Protein AF-A0AAE1T135-F1 (afdb_monomer_lite)

Foldseek 3Di:
DDPDPAPPQQEEADADPLFLDLLLLLLLLLQFQHYEGEYHEAELCNQVVVVVPNCNRQAHDPSSPQYEYEYKAQDQVSLLVSLLSNQVNPHQEYEYACAQLACVCVPPRVMHVNCLVPLQSLLSSQQSSVVNHDHYYEYEHECEEAPGRDLQSSVVSVCSNVVSHVHQEYEYEQFYAYNPDDHSVCSQPPGDGQVLSVLLCCVQPVSGAYEYEHPDQAVQLSVLCVVSPHNHYYDYPNCQQAVNRHSQCCCPSVPNDPRDLDDLLNSLVVLLVVLLVVCVVPPPPVHSCSSCVSVLRHQPPHPCSVVLVVVVVVQSVDPPDRSVCSSVVDDPPDDFDDDDDDFWDDDDDDDPPADTALAEADADPLQLDQLLLLLLLLQFQRHEREAHADELVNLVVLPDDDDDDDDDDDDDDDDDAIAGDDDDDDDDDDDDDDDDDDDDDDDDDDDDDPDDDDDDPVVVVVVVVVVVVPDDDDPLRSCRRQDHDPSSPQYEYHYEYLDLVSLLVSLLSNQVSPHQEYEYALAAPDCVAPVVPRGGQNCLVPLVSVRSSQSSSVVRHPHHYYYYYHPDDHPDNPSNPPNPPPDDPCPVVVVVVVVVVVVVVSPDDLVCCLVVLVVVLVVVVVPPVPSVVVSQLVNQLSVQDDDDRCQQAVNSNSQCCCCSRVVDPRDQDFQLNSLVVLLVVQVVACCVVHNDDWLCSNCSSVLNHQRPHPQSVVLVVLLVVCVVPDGGNVVNCVRRVVSHDVCRRNDGRDDPPPGDVSPCPCSVVVNDDRHDDDVVVVVVD

Sequence (781 aa):
MGAERYPPPWFSVAPMMEWTDNHYRTLARLISKKAWLYTEMLAAETIVYQTGNLDRFLAYGPEQHPIVLQIGGNNLENLAKATQLATPYGYDEINFNCGCPSPRVAGHGCFGVRLMLDPKFVAEAMCVIAANTNVPVSVKCRIGLDDHDSYNELCDFIYKVSSQSPTRHFIIHSRKALLNGISPADNRKIPPLKYEYYYALLRDFPDLQFTINGGINSIEEFHAARMEGAHGVMLGRAAYSNPWQILGLVDSAVYGAPLRSITRRQVLEQYQVYGDSVVRMYGSKPNIRDVVKPLLGLFHGEPRNVVWKRKVDAALLKKGMILIKLVYGSSNKTRTSCAYHQYFSTSQMGAERYPSPWFSVAPMMEWTDNHYRTLARLISKKAWLYTEMVAAETIVYQTGNLICCSDISEPESPLVIFFTTKRQTHIFRSNITGASASAGGSKGGLKIDVNKTNASSSSRLRSDFAGIAATGSSKREKDRFLAFGPEQHPIVLQIGGNKLENLAKATQMATPYGYDEINFNCGCPSPKVAGHGCFGVHLMLDPKFVAEAMSIIAANTNVPVSVKCRIGVDDHDSYNELCLSYSPAMPMWIFLRRMWSYILQVENYKFELAVKCKIVARELERKCPLASLLVGVANKAVRHVKTFHAFDSPWQILGLVDSAVNGAPLHSITRRQVLEQYQVYDDSVLGMYGPRPNVREVVKPLLGLFHAEPRNVMWKHKVDAAFRHCTTVESLFEETVVEIPDSVLDSPITEVPSGSTDMFIKVKSLLPPPFTVNKEELLYA

Radius of gyration: 33.0 Å; chains: 1; bounding box: 96×60×90 Å

Organism: NCBI:txid243964

Structure (mmCIF, N/CA/C/O backbone):
data_AF-A0AAE1T135-F1
#
_entry.id   AF-A0AAE1T135-F1
#
loop_
_atom_site.group_PDB
_atom_site.id
_atom_site.type_symbol
_atom_site.label_atom_id
_atom_site.label_alt_id
_atom_site.label_comp_id
_atom_site.label_asym_id
_atom_site.label_entity_id
_atom_site.label_seq_id
_atom_site.pdbx_PDB_ins_code
_atom_site.Cartn_x
_atom_site.Cartn_y
_atom_site.Cartn_z
_atom_site.occupancy
_atom_site.B_iso_or_equiv
_atom_site.auth_seq_id
_atom_site.auth_comp_id
_atom_site.auth_asym_id
_atom_site.auth_atom_id
_atom_site.pdbx_PDB_model_num
ATOM 1 N N . MET A 1 1 ? -25.273 24.934 9.578 1.00 33.81 1 MET A N 1
ATOM 2 C CA . MET A 1 1 ? -24.365 24.423 8.526 1.00 33.81 1 MET A CA 1
ATOM 3 C C . MET A 1 1 ? -23.070 23.989 9.186 1.00 33.81 1 MET A C 1
ATOM 5 O O . MET A 1 1 ? -22.568 24.737 10.011 1.00 33.81 1 MET A O 1
ATOM 9 N N . GLY A 1 2 ? -22.531 22.835 8.809 1.00 29.41 2 GLY A N 1
ATOM 10 C CA . GLY A 1 2 ? -21.155 22.437 9.101 1.00 29.41 2 GLY A CA 1
ATOM 11 C C . GLY A 1 2 ? -20.695 21.587 7.928 1.00 29.41 2 GLY A C 1
ATOM 12 O O . GLY A 1 2 ? -21.149 20.458 7.797 1.00 29.41 2 GLY A O 1
ATOM 13 N N . ALA A 1 3 ? -19.922 22.168 7.010 1.00 34.56 3 ALA A N 1
ATOM 14 C CA . ALA A 1 3 ? -19.434 21.436 5.843 1.00 34.56 3 ALA A CA 1
ATOM 15 C C . ALA A 1 3 ? -18.435 20.356 6.284 1.00 34.56 3 ALA A C 1
ATOM 17 O O . ALA A 1 3 ? -17.721 20.554 7.269 1.00 34.56 3 ALA A O 1
ATOM 18 N N . GLU A 1 4 ? -18.377 19.235 5.559 1.00 52.69 4 GLU A N 1
ATOM 19 C CA . GLU A 1 4 ? -17.447 18.141 5.852 1.00 52.69 4 GLU A CA 1
ATOM 20 C C . GLU A 1 4 ? -16.007 18.675 5.932 1.00 52.69 4 GLU A C 1
ATOM 22 O O . GLU A 1 4 ? -15.436 19.130 4.940 1.00 52.69 4 GLU A O 1
ATOM 27 N N . ARG A 1 5 ? -15.417 18.647 7.135 1.00 72.62 5 ARG A N 1
ATOM 28 C CA . ARG A 1 5 ? -14.086 19.222 7.401 1.00 72.62 5 ARG A CA 1
ATOM 29 C C . ARG A 1 5 ? -12.975 18.508 6.621 1.00 72.62 5 ARG A C 1
ATOM 31 O O . ARG A 1 5 ? -11.928 19.100 6.363 1.00 72.62 5 ARG A O 1
ATOM 38 N N . TYR A 1 6 ? -13.219 17.258 6.230 1.00 83.25 6 TYR A N 1
ATOM 39 C CA . TYR A 1 6 ? -12.314 16.404 5.469 1.00 83.25 6 TYR A CA 1
ATOM 40 C C . TYR A 1 6 ? -13.099 15.609 4.414 1.00 83.25 6 TYR A C 1
ATOM 42 O O . TYR A 1 6 ? -14.303 15.426 4.576 1.00 83.25 6 TYR A O 1
ATOM 50 N N . PRO A 1 7 ? -12.444 15.093 3.357 1.00 84.50 7 PRO A N 1
ATOM 51 C CA . PRO A 1 7 ? -13.093 14.197 2.401 1.00 84.50 7 PRO A CA 1
ATOM 52 C C . PRO A 1 7 ? -13.625 12.927 3.089 1.00 84.50 7 PRO A C 1
ATOM 54 O O . PRO A 1 7 ? -12.970 12.457 4.022 1.00 84.50 7 PRO A O 1
ATOM 57 N N . PRO A 1 8 ? -14.711 12.301 2.597 1.00 89.38 8 PRO A N 1
ATOM 58 C CA . PRO A 1 8 ? -15.226 11.042 3.144 1.00 89.38 8 PRO A CA 1
ATOM 59 C C . PRO A 1 8 ? -14.162 9.927 3.259 1.00 89.38 8 PRO A C 1
ATOM 61 O O . PRO A 1 8 ? -13.230 9.890 2.448 1.00 89.38 8 PRO A O 1
ATOM 64 N N . PRO A 1 9 ? -14.290 8.964 4.193 1.00 93.19 9 PRO A N 1
ATOM 65 C CA . PRO A 1 9 ? -13.287 7.920 4.462 1.00 93.19 9 PRO A CA 1
ATOM 66 C C . PRO A 1 9 ? -13.217 6.795 3.402 1.00 93.19 9 PRO A C 1
ATOM 68 O O . PRO A 1 9 ? -12.980 5.628 3.717 1.00 93.19 9 PRO A O 1
ATOM 71 N N . TRP A 1 10 ? -13.387 7.131 2.115 1.00 96.44 10 TRP A N 1
ATOM 72 C CA . TRP A 1 10 ? -13.300 6.188 0.995 1.00 96.44 10 TRP A CA 1
ATOM 73 C C . TRP A 1 10 ? -11.963 5.441 0.951 1.00 96.44 10 TRP A C 1
ATOM 75 O O . TRP A 1 10 ? -11.975 4.245 0.675 1.00 96.44 10 TRP A O 1
ATOM 85 N N . PHE A 1 11 ? -10.835 6.109 1.232 1.00 98.31 11 PHE A N 1
ATOM 86 C CA . PHE A 1 11 ? -9.511 5.486 1.354 1.00 98.31 11 PHE A CA 1
ATOM 87 C C . PHE A 1 11 ? -8.909 5.724 2.740 1.00 98.31 11 PHE A C 1
ATOM 89 O O . PHE A 1 11 ? -8.702 6.868 3.155 1.00 98.31 11 PHE A O 1
ATOM 96 N N . SER A 1 12 ? -8.511 4.638 3.402 1.00 98.56 12 SER A N 1
ATOM 97 C CA . SER A 1 12 ? -7.770 4.677 4.668 1.00 98.56 12 SER A CA 1
ATOM 98 C C . SER A 1 12 ? -6.514 3.802 4.651 1.00 98.56 12 SER A C 1
ATOM 100 O O . SER A 1 12 ? -6.456 2.759 3.993 1.00 98.56 12 SER A O 1
ATOM 102 N N . VAL A 1 13 ? -5.493 4.212 5.409 1.00 98.62 13 VAL A N 1
ATOM 103 C CA . VAL A 1 13 ? -4.328 3.371 5.714 1.00 98.62 13 VAL A CA 1
ATOM 104 C C . VAL A 1 13 ? -4.586 2.596 7.002 1.00 98.62 13 VAL A C 1
ATOM 106 O O . VAL A 1 13 ? -4.937 3.188 8.019 1.00 98.62 13 VAL A O 1
ATOM 109 N N . ALA A 1 14 ? -4.406 1.275 6.964 1.00 98.38 14 ALA A N 1
ATOM 110 C CA . ALA A 1 14 ? -4.741 0.403 8.087 1.00 98.38 14 ALA A CA 1
ATOM 111 C C . ALA A 1 14 ? -3.848 0.626 9.321 1.00 98.38 14 ALA A C 1
ATOM 113 O O . ALA A 1 14 ? -2.634 0.745 9.147 1.00 98.38 14 ALA A O 1
ATOM 114 N N . PRO A 1 15 ? -4.393 0.544 10.552 1.00 97.88 15 PRO A N 1
ATOM 115 C CA . PRO A 1 15 ? -3.585 0.540 11.768 1.00 97.88 15 PRO A CA 1
ATOM 116 C C . PRO A 1 15 ? -2.678 -0.696 11.800 1.00 97.88 15 PRO A C 1
ATOM 118 O O . PRO A 1 15 ? -3.132 -1.834 11.626 1.00 97.88 15 PRO A O 1
ATOM 121 N N . MET A 1 16 ? -1.376 -0.482 11.989 1.00 95.25 16 MET A N 1
ATOM 122 C CA . MET A 1 16 ? -0.348 -1.521 11.930 1.00 95.25 16 MET A CA 1
ATOM 123 C C . MET A 1 16 ? 0.747 -1.251 12.970 1.00 95.25 16 MET A C 1
ATOM 125 O O . MET A 1 16 ? 1.620 -0.420 12.739 1.00 95.25 16 MET A O 1
ATOM 129 N N . MET A 1 17 ? 0.728 -2.006 14.076 1.00 89.94 17 MET A N 1
ATOM 130 C CA . MET A 1 17 ? 1.759 -1.980 15.131 1.00 89.94 17 MET A CA 1
ATOM 131 C C . MET A 1 17 ? 3.180 -2.031 14.567 1.00 89.94 17 MET A C 1
ATOM 133 O O . MET A 1 17 ? 3.483 -2.927 13.777 1.00 89.94 17 MET A O 1
ATOM 137 N N . GLU A 1 18 ? 4.031 -1.118 15.021 1.00 88.12 18 GLU A N 1
ATOM 138 C CA . GLU A 1 18 ? 5.395 -0.838 14.565 1.00 88.12 18 GLU A CA 1
ATOM 139 C C . GLU A 1 18 ? 5.514 -0.306 13.119 1.00 88.12 18 GLU A C 1
ATOM 141 O O . GLU A 1 18 ? 6.626 -0.252 12.589 1.00 88.12 18 GLU A O 1
ATOM 146 N N . TRP A 1 19 ? 4.419 0.077 12.450 1.00 93.62 19 TRP A N 1
ATOM 147 C CA . TRP A 1 19 ? 4.452 0.565 11.059 1.00 93.62 19 TRP A CA 1
ATOM 148 C C . TRP A 1 19 ? 3.662 1.861 10.823 1.00 93.62 19 TRP A C 1
ATOM 150 O O . TRP A 1 19 ? 4.148 2.706 10.080 1.00 93.62 19 TRP A O 1
ATOM 160 N N . THR A 1 20 ? 2.487 2.066 11.431 1.00 96.25 20 THR A N 1
ATOM 161 C CA . THR A 1 20 ? 1.736 3.344 11.350 1.00 96.25 20 THR A CA 1
ATOM 162 C C . THR A 1 20 ? 2.069 4.313 12.488 1.00 96.25 20 THR A C 1
ATOM 164 O O . THR A 1 20 ? 1.201 5.020 13.015 1.00 96.25 20 THR A O 1
ATOM 167 N N . ASP A 1 21 ? 3.353 4.360 12.844 1.00 94.62 21 ASP A N 1
ATOM 168 C CA . ASP A 1 21 ? 3.913 5.301 13.813 1.00 94.62 21 ASP A CA 1
ATOM 169 C C . ASP A 1 21 ? 3.759 6.769 13.354 1.00 94.62 21 ASP A C 1
ATOM 171 O O . ASP A 1 21 ? 3.356 7.072 12.224 1.00 94.62 21 ASP A O 1
ATOM 175 N N . ASN A 1 22 ? 4.066 7.710 14.251 1.00 94.75 22 ASN A N 1
ATOM 176 C CA . ASN A 1 22 ? 3.986 9.148 13.967 1.00 94.75 22 ASN A CA 1
ATOM 177 C C . ASN A 1 22 ? 4.822 9.545 12.729 1.00 94.75 22 ASN A C 1
ATOM 179 O O . ASN A 1 22 ? 4.422 10.404 11.944 1.00 94.75 22 ASN A O 1
ATOM 183 N N . HIS A 1 23 ? 5.956 8.875 12.517 1.00 94.81 23 HIS A N 1
ATOM 184 C CA . HIS A 1 23 ? 6.898 9.172 11.445 1.00 94.81 23 HIS A CA 1
ATOM 185 C C . HIS A 1 23 ? 6.340 8.742 10.079 1.00 94.81 23 HIS A C 1
ATOM 187 O O . HIS A 1 23 ? 6.318 9.532 9.131 1.00 94.81 23 HIS A O 1
ATOM 193 N N . TYR A 1 24 ? 5.788 7.531 9.975 1.00 97.44 24 TYR A N 1
ATOM 194 C CA . TYR A 1 24 ? 5.113 7.064 8.769 1.00 97.44 24 TYR A CA 1
ATOM 195 C C . TYR A 1 24 ? 3.875 7.899 8.445 1.00 97.44 24 TYR A C 1
ATOM 197 O O . TYR A 1 24 ? 3.653 8.203 7.273 1.00 97.44 24 TYR A O 1
ATOM 205 N N . ARG A 1 25 ? 3.084 8.313 9.443 1.00 98.12 25 ARG A N 1
ATOM 206 C CA . ARG A 1 25 ? 1.906 9.158 9.191 1.00 98.12 25 ARG A CA 1
ATOM 207 C C . ARG A 1 25 ? 2.296 10.530 8.634 1.00 98.12 25 ARG A C 1
ATOM 209 O O . ARG A 1 25 ? 1.701 10.945 7.638 1.00 98.12 25 ARG A O 1
ATOM 216 N N . THR A 1 26 ? 3.347 11.178 9.148 1.00 97.38 26 THR A N 1
ATOM 217 C CA . THR A 1 26 ? 3.892 12.391 8.509 1.00 97.38 26 THR A CA 1
ATOM 218 C C . THR A 1 26 ? 4.379 12.098 7.079 1.00 97.38 26 THR A C 1
ATOM 220 O O . THR A 1 26 ? 3.987 12.824 6.167 1.00 97.38 26 THR A O 1
ATOM 223 N N . LEU A 1 27 ? 5.121 11.010 6.812 1.00 97.19 27 LEU A N 1
ATOM 224 C CA . LEU A 1 27 ? 5.526 10.648 5.435 1.00 97.19 27 LEU A CA 1
ATOM 225 C C . LEU A 1 27 ? 4.321 10.473 4.493 1.00 97.19 27 LEU A C 1
ATOM 227 O O . LEU A 1 27 ? 4.297 11.031 3.393 1.00 97.19 27 LEU A O 1
ATOM 231 N N . ALA A 1 28 ? 3.310 9.722 4.929 1.00 97.69 28 ALA A N 1
ATOM 232 C CA . ALA A 1 28 ? 2.082 9.473 4.183 1.00 97.69 28 ALA A CA 1
ATOM 233 C C . ALA A 1 28 ? 1.333 10.777 3.860 1.00 97.69 28 ALA A C 1
ATOM 235 O O . ALA A 1 28 ? 0.804 10.934 2.754 1.00 97.69 28 ALA A O 1
ATOM 236 N N . ARG A 1 29 ? 1.352 11.734 4.795 1.00 97.06 29 ARG A N 1
ATOM 237 C CA . ARG A 1 29 ? 0.727 13.055 4.674 1.00 97.06 29 ARG A CA 1
ATOM 238 C C . ARG A 1 29 ? 1.536 14.068 3.854 1.00 97.06 29 ARG A C 1
ATOM 240 O O . ARG A 1 29 ? 0.967 15.040 3.348 1.00 97.06 29 ARG A O 1
ATOM 247 N N . LEU A 1 30 ? 2.843 13.877 3.672 1.00 95.69 30 LEU A N 1
ATOM 248 C CA . LEU A 1 30 ? 3.612 14.630 2.669 1.00 95.69 30 LEU A CA 1
ATOM 249 C C . LEU A 1 30 ? 3.192 14.218 1.249 1.00 95.69 30 LEU A C 1
ATOM 251 O O . LEU A 1 30 ? 3.002 15.081 0.386 1.00 95.69 30 LEU A O 1
ATOM 255 N N . ILE A 1 31 ? 2.984 12.913 1.037 1.00 94.38 31 ILE A N 1
ATOM 256 C CA . ILE A 1 31 ? 2.606 12.324 -0.255 1.00 94.38 31 ILE A CA 1
ATOM 257 C C . ILE A 1 31 ? 1.134 12.621 -0.601 1.00 94.38 31 ILE A C 1
ATOM 259 O O . ILE A 1 31 ? 0.879 13.210 -1.650 1.00 94.38 31 ILE A O 1
ATOM 263 N N . SER A 1 32 ? 0.177 12.297 0.279 1.00 94.69 32 SER A N 1
ATOM 264 C CA . SER A 1 32 ? -1.267 12.512 0.048 1.00 94.69 32 SER A CA 1
ATOM 265 C C . SER A 1 32 ? -1.909 13.411 1.109 1.00 94.69 32 SER A C 1
ATOM 267 O O . SER A 1 32 ? -1.643 13.275 2.307 1.00 94.69 32 SER A O 1
ATOM 269 N N . LYS A 1 33 ? -2.790 14.317 0.692 1.00 93.50 33 LYS A N 1
ATOM 270 C CA . LYS A 1 33 ? -3.541 15.216 1.581 1.00 93.50 33 LYS A CA 1
ATOM 271 C C . LYS A 1 33 ? -4.947 14.724 1.920 1.00 93.50 33 LYS A C 1
ATOM 273 O O . LYS A 1 33 ? -5.537 15.271 2.842 1.00 93.50 33 LYS A O 1
ATOM 278 N N . LYS A 1 34 ? -5.467 13.700 1.235 1.00 94.88 34 LYS A N 1
ATOM 279 C CA . LYS A 1 34 ? -6.844 13.211 1.423 1.00 94.88 34 LYS A CA 1
ATOM 280 C C . LYS A 1 34 ? -6.977 11.814 2.043 1.00 94.88 34 LYS A C 1
ATOM 282 O O . LYS A 1 34 ? -8.057 11.489 2.517 1.00 94.88 34 LYS A O 1
ATOM 287 N N . ALA A 1 35 ? -5.922 10.992 2.076 1.00 96.75 35 ALA A N 1
ATOM 288 C CA . ALA A 1 35 ? -5.993 9.680 2.731 1.00 96.75 35 ALA A CA 1
ATOM 289 C C . ALA A 1 35 ? -6.245 9.812 4.243 1.00 96.75 35 ALA A C 1
ATOM 291 O O . ALA A 1 35 ? -5.567 10.606 4.906 1.00 96.75 35 ALA A O 1
ATOM 292 N N . TRP A 1 36 ? -7.142 8.987 4.787 1.00 98.38 36 TRP A N 1
ATOM 293 C CA . TRP A 1 36 ? -7.347 8.843 6.230 1.00 98.38 36 TRP A CA 1
ATOM 294 C C . TRP A 1 36 ? -6.244 7.972 6.839 1.00 98.38 36 TRP A C 1
ATOM 296 O O . TRP A 1 36 ? -5.920 6.904 6.309 1.00 98.38 36 TRP A O 1
ATOM 306 N N . LEU A 1 37 ? -5.636 8.428 7.935 1.00 98.56 37 LEU A N 1
ATOM 307 C CA . LEU A 1 37 ? -4.488 7.765 8.559 1.00 98.56 37 LEU A CA 1
ATOM 308 C C . LEU A 1 37 ? -4.866 7.232 9.941 1.00 98.56 37 LEU A C 1
ATOM 310 O O . LEU A 1 37 ? -5.194 8.010 10.825 1.00 98.56 37 LEU A O 1
ATOM 314 N N . TYR A 1 38 ? -4.777 5.920 10.151 1.00 98.62 38 TYR A N 1
ATOM 315 C CA . TYR A 1 38 ? -4.943 5.338 11.484 1.00 98.62 38 TYR A CA 1
ATOM 316 C C . TYR A 1 38 ? -3.600 5.310 12.229 1.00 98.62 38 TYR A C 1
ATOM 318 O O . TYR A 1 38 ? -2.542 5.122 11.616 1.00 98.62 38 TYR A O 1
ATOM 326 N N . THR A 1 39 ? -3.631 5.473 13.552 1.00 98.44 39 THR A N 1
ATOM 327 C CA . THR A 1 39 ? -2.468 5.274 14.433 1.00 98.44 39 THR A CA 1
ATOM 328 C C . THR A 1 39 ? -2.012 3.808 14.466 1.00 98.44 39 THR A C 1
ATOM 330 O O . THR A 1 39 ? -2.534 2.930 13.776 1.00 98.44 39 THR A O 1
ATOM 333 N N . GLU A 1 40 ? -1.012 3.503 15.286 1.00 95.69 40 GLU A N 1
ATOM 334 C CA . GLU A 1 40 ? -0.881 2.163 15.864 1.00 95.69 40 GLU A CA 1
ATOM 335 C C . GLU A 1 40 ? -2.016 1.907 16.876 1.00 95.69 40 GLU A C 1
ATOM 337 O O . GLU A 1 40 ? -2.661 2.846 17.340 1.00 95.69 40 GLU A O 1
ATOM 342 N N . MET A 1 41 ? -2.261 0.646 17.235 1.00 95.00 41 MET A N 1
ATOM 343 C CA . MET A 1 41 ? -3.226 0.294 18.281 1.00 95.00 41 MET A CA 1
ATOM 344 C C . MET A 1 41 ? -2.618 0.572 19.662 1.00 95.00 41 MET A C 1
ATOM 346 O O . MET A 1 41 ? -1.719 -0.151 20.098 1.00 95.00 41 MET A O 1
ATOM 350 N N . LEU A 1 42 ? -3.122 1.579 20.372 1.00 94.94 42 LEU A N 1
ATOM 351 C CA . LEU A 1 42 ? -2.736 1.832 21.761 1.00 94.94 42 LEU A CA 1
ATOM 352 C C . LEU A 1 42 ? -3.624 1.023 22.715 1.00 94.94 42 LEU A C 1
ATOM 354 O O . LEU A 1 42 ? -4.838 0.956 22.538 1.00 94.94 42 LEU A O 1
ATOM 358 N N . ALA A 1 43 ? -3.025 0.408 23.736 1.00 95.19 43 ALA A N 1
ATOM 359 C CA . ALA A 1 43 ? -3.797 -0.193 24.822 1.00 95.19 43 ALA A CA 1
ATOM 360 C C . ALA A 1 43 ? -4.307 0.909 25.765 1.00 95.19 43 ALA A C 1
ATOM 362 O O . ALA A 1 43 ? -3.551 1.831 26.088 1.00 95.19 43 ALA A O 1
ATOM 363 N N . ALA A 1 44 ? -5.551 0.809 26.229 1.00 96.12 44 ALA A N 1
ATOM 364 C CA . ALA A 1 44 ? -6.161 1.784 27.133 1.00 96.12 44 ALA A CA 1
ATOM 365 C C . ALA A 1 44 ? -5.331 1.954 28.419 1.00 96.12 44 ALA A C 1
ATOM 367 O O . ALA A 1 44 ? -5.004 3.070 28.820 1.00 96.12 44 ALA A O 1
ATOM 368 N N . GLU A 1 45 ? -4.857 0.837 28.969 1.00 93.56 45 GLU A N 1
ATOM 369 C CA . GLU A 1 45 ? -3.938 0.735 30.107 1.00 93.56 45 GLU A CA 1
ATOM 370 C C . GLU A 1 45 ? -2.643 1.529 29.868 1.00 93.56 45 GLU A C 1
ATOM 372 O O . GLU A 1 45 ? -2.121 2.172 30.775 1.00 93.56 45 GLU A O 1
ATOM 377 N N . THR A 1 46 ? -2.117 1.522 28.636 1.00 92.38 46 THR A N 1
ATOM 378 C CA . THR A 1 46 ? -0.894 2.269 28.292 1.00 92.38 46 THR A CA 1
ATOM 379 C C . THR A 1 46 ? -1.137 3.773 28.308 1.00 92.38 46 THR A C 1
ATOM 381 O O . THR A 1 46 ? -0.252 4.508 28.726 1.00 92.38 46 THR A O 1
ATOM 384 N N . ILE A 1 47 ? -2.322 4.237 27.905 1.00 95.50 47 ILE A N 1
ATOM 385 C CA . ILE A 1 47 ? -2.691 5.655 27.992 1.00 95.50 47 ILE A CA 1
ATOM 386 C C . ILE A 1 47 ? -2.873 6.041 29.468 1.00 95.50 47 ILE A C 1
ATOM 388 O O . ILE A 1 47 ? -2.186 6.935 29.960 1.00 95.50 47 ILE A O 1
ATOM 392 N N . VAL A 1 48 ? -3.718 5.318 30.211 1.00 96.12 48 VAL A N 1
ATOM 393 C CA . VAL A 1 48 ? -4.023 5.613 31.625 1.00 96.12 48 VAL A CA 1
ATOM 394 C C . VAL A 1 48 ? -2.756 5.617 32.492 1.00 96.12 48 VAL A C 1
ATOM 396 O O . VAL A 1 48 ? -2.463 6.611 33.164 1.00 96.12 48 VAL A O 1
ATOM 399 N N . TYR A 1 49 ? -1.938 4.562 32.426 1.00 93.00 49 TYR A N 1
ATOM 400 C CA . TYR A 1 49 ? -0.728 4.429 33.249 1.00 93.00 49 TYR A CA 1
ATOM 401 C C . TYR A 1 49 ? 0.497 5.188 32.702 1.00 93.00 49 TYR A C 1
ATOM 403 O O . TYR A 1 49 ? 1.584 5.086 33.273 1.00 93.00 49 TYR A O 1
ATOM 411 N N . GLN A 1 50 ? 0.361 5.972 31.625 1.00 89.25 50 GLN A N 1
ATOM 412 C CA . GLN A 1 50 ? 1.396 6.898 31.133 1.00 89.25 50 GLN A CA 1
ATOM 413 C C . GLN A 1 50 ? 0.913 8.357 31.109 1.00 89.25 50 GLN A C 1
ATOM 415 O O . GLN A 1 50 ? 1.436 9.156 30.337 1.00 89.25 50 GLN A O 1
ATOM 420 N N . THR A 1 51 ? -0.024 8.737 31.989 1.00 81.19 51 THR A N 1
ATOM 421 C CA . THR A 1 51 ? -0.573 10.109 32.081 1.00 81.19 51 THR A CA 1
ATOM 422 C C . THR A 1 51 ? 0.509 11.214 32.127 1.00 81.19 51 THR A C 1
ATOM 424 O O . THR A 1 51 ? 0.328 12.274 31.539 1.00 81.19 51 THR A O 1
ATOM 427 N N . GLY A 1 52 ? 1.675 10.967 32.741 1.00 85.25 52 GLY A N 1
ATOM 428 C CA . GLY A 1 52 ? 2.815 11.907 32.757 1.00 85.25 52 GLY A CA 1
ATOM 429 C C . GLY A 1 52 ? 3.729 11.894 31.515 1.00 85.25 52 GLY A C 1
ATOM 430 O O . GLY A 1 52 ? 4.805 12.482 31.553 1.00 85.25 52 GLY A O 1
ATOM 431 N N . ASN A 1 53 ? 3.369 11.171 30.450 1.00 88.69 53 ASN A N 1
ATOM 432 C CA . ASN A 1 53 ? 4.178 10.962 29.238 1.00 88.69 53 ASN A CA 1
ATOM 433 C C . ASN A 1 53 ? 3.296 10.728 27.988 1.00 88.69 53 ASN A C 1
ATOM 435 O O . ASN A 1 53 ? 3.700 10.029 27.057 1.00 88.69 53 ASN A O 1
ATOM 439 N N . LEU A 1 54 ? 2.066 11.257 27.983 1.00 92.75 54 LEU A N 1
ATOM 440 C CA . LEU A 1 54 ? 1.055 10.965 26.958 1.00 92.75 54 LEU A CA 1
ATOM 441 C C . LEU A 1 54 ? 1.483 11.380 25.549 1.00 92.75 54 LEU A C 1
ATOM 443 O O . LEU A 1 54 ? 1.267 10.616 24.609 1.00 92.75 54 LEU A O 1
ATOM 447 N N . ASP A 1 55 ? 2.161 12.522 25.403 1.00 91.12 55 ASP A N 1
ATOM 448 C CA . ASP A 1 55 ? 2.624 13.048 24.110 1.00 91.12 55 ASP A CA 1
ATOM 449 C C . ASP A 1 55 ? 3.453 12.034 23.316 1.00 91.12 55 ASP A C 1
ATOM 451 O O . ASP A 1 55 ? 3.352 11.959 22.093 1.00 91.12 55 ASP A O 1
ATOM 455 N N . ARG A 1 56 ? 4.229 11.190 24.005 1.00 85.50 56 ARG A N 1
ATOM 456 C CA . ARG A 1 56 ? 5.041 10.137 23.384 1.00 85.50 56 ARG A CA 1
ATOM 457 C C . ARG A 1 56 ? 4.208 9.100 22.616 1.00 85.50 56 ARG A C 1
ATOM 459 O O . ARG A 1 56 ? 4.741 8.445 21.721 1.00 85.50 56 ARG A O 1
ATOM 466 N N . PHE A 1 57 ? 2.938 8.935 22.977 1.00 89.56 57 PHE A N 1
ATOM 467 C CA . PHE A 1 57 ? 2.009 7.975 22.380 1.00 89.56 57 PHE A CA 1
ATOM 468 C C . PHE A 1 57 ? 0.916 8.663 21.551 1.00 89.56 57 PHE A C 1
ATOM 470 O O . PHE A 1 57 ? 0.535 8.145 20.502 1.00 89.56 57 PHE A O 1
ATOM 477 N N . LEU A 1 58 ? 0.421 9.815 22.016 1.00 94.88 58 LEU A N 1
ATOM 478 C CA . LEU A 1 58 ? -0.770 10.483 21.489 1.00 94.88 58 LEU A CA 1
ATOM 479 C C . LEU A 1 58 ? -0.492 11.743 20.660 1.00 94.88 58 LEU A C 1
ATOM 481 O O . LEU A 1 58 ? -1.374 12.115 19.888 1.00 94.88 58 LEU A O 1
ATOM 485 N N . ALA A 1 59 ? 0.679 12.385 20.756 1.00 93.25 59 ALA A N 1
ATOM 486 C CA . ALA A 1 59 ? 0.947 13.602 19.986 1.00 93.25 59 ALA A CA 1
ATOM 487 C C . ALA A 1 59 ? 1.286 13.312 18.513 1.00 93.25 59 ALA A C 1
ATOM 489 O O . ALA A 1 59 ? 1.966 12.341 18.165 1.00 93.25 59 ALA A O 1
ATOM 490 N N . TYR A 1 60 ? 0.844 14.211 17.636 1.00 94.62 60 TYR A N 1
ATOM 491 C CA . TYR A 1 60 ? 1.114 14.196 16.201 1.00 94.62 60 TYR A CA 1
ATOM 492 C C . TYR A 1 60 ? 1.212 15.627 15.653 1.00 94.62 60 TYR A C 1
ATOM 494 O O . TYR A 1 60 ? 0.777 16.581 16.295 1.00 94.62 60 TYR A O 1
ATOM 502 N N . GLY A 1 61 ? 1.810 15.788 14.470 1.00 90.81 61 GLY A N 1
ATOM 503 C CA . GLY A 1 61 ? 1.862 17.087 13.792 1.00 90.81 61 GLY A CA 1
ATOM 504 C C . GLY A 1 61 ? 0.491 17.462 13.207 1.00 90.81 61 GLY A C 1
ATOM 505 O O . GLY A 1 61 ? -0.147 16.594 12.603 1.00 90.81 61 GLY A O 1
ATOM 506 N N . PRO A 1 62 ? 0.017 18.719 13.337 1.00 90.75 62 PRO A N 1
ATOM 507 C CA . PRO A 1 62 ? -1.329 19.127 12.914 1.00 90.75 62 PRO A CA 1
ATOM 508 C C . PRO A 1 62 ? -1.568 18.975 11.405 1.00 90.75 62 PRO A C 1
ATOM 510 O O . PRO A 1 62 ? -2.705 19.030 10.946 1.00 90.75 62 PRO A O 1
ATOM 513 N N . GLU A 1 63 ? -0.529 18.735 10.603 1.00 90.62 63 GLU A N 1
ATOM 514 C CA . GLU A 1 63 ? -0.698 18.352 9.208 1.00 90.62 63 GLU A CA 1
ATOM 515 C C . GLU A 1 63 ? -1.368 16.979 9.022 1.00 90.62 63 GLU A C 1
ATOM 517 O O . GLU A 1 63 ? -1.915 16.743 7.945 1.00 90.62 63 GLU A O 1
ATOM 522 N N . GLN A 1 64 ? -1.326 16.072 10.012 1.00 95.31 64 GLN A N 1
ATOM 523 C CA . GLN A 1 64 ? -1.738 14.664 9.864 1.00 95.31 64 GLN A CA 1
ATOM 524 C C . GLN A 1 64 ? -3.244 14.433 9.678 1.00 95.31 64 GLN A C 1
ATOM 526 O O . GLN A 1 64 ? -3.603 13.370 9.170 1.00 95.31 64 GLN A O 1
ATOM 531 N N . HIS A 1 65 ? -4.111 15.405 9.967 1.00 96.81 65 HIS A N 1
ATOM 532 C CA . HIS A 1 65 ? -5.554 15.302 9.711 1.00 96.81 65 HIS A CA 1
ATOM 533 C C . HIS A 1 65 ? -5.886 14.981 8.228 1.00 96.81 65 HIS A C 1
ATOM 535 O O . HIS A 1 65 ? -5.192 15.480 7.335 1.00 96.81 65 HIS A O 1
ATOM 541 N N . PRO A 1 66 ? -6.926 14.174 7.923 1.00 97.31 66 PRO A N 1
ATOM 542 C CA . PRO A 1 66 ? -7.718 13.373 8.859 1.00 97.31 66 PRO A CA 1
ATOM 543 C C . PRO A 1 66 ? -6.923 12.191 9.450 1.00 97.31 66 PRO A C 1
ATOM 545 O O . PRO A 1 66 ? -6.263 11.439 8.717 1.00 97.31 66 PRO A O 1
ATOM 548 N N . ILE A 1 67 ? -6.996 12.034 10.774 1.00 98.00 67 ILE A N 1
ATOM 549 C CA . ILE A 1 67 ? -6.290 11.022 11.569 1.00 98.00 67 ILE A CA 1
ATOM 550 C C . ILE A 1 67 ? -7.221 10.356 12.595 1.00 98.00 67 ILE A C 1
ATOM 552 O O . ILE A 1 67 ? -7.957 11.020 13.320 1.00 98.00 67 ILE A O 1
ATOM 556 N N . VAL A 1 68 ? -7.136 9.028 12.680 1.00 98.62 68 VAL A N 1
ATOM 557 C CA . VAL A 1 68 ? -7.960 8.181 13.553 1.00 98.62 68 VAL A CA 1
ATOM 558 C C . VAL A 1 68 ? -7.099 7.527 14.627 1.00 98.62 68 VAL A C 1
ATOM 560 O O . VAL A 1 68 ? -6.129 6.834 14.301 1.00 98.62 68 VAL A O 1
ATOM 563 N N . LEU A 1 69 ? -7.471 7.684 15.898 1.00 98.69 69 LEU A N 1
ATOM 564 C CA . LEU A 1 69 ? -6.849 6.937 16.992 1.00 98.69 69 LEU A CA 1
ATOM 565 C C . LEU A 1 69 ? -7.472 5.544 17.081 1.00 98.69 69 LEU A C 1
ATOM 567 O O . LEU A 1 69 ? -8.672 5.422 17.308 1.00 98.69 69 LEU A O 1
ATOM 571 N N . GLN A 1 70 ? -6.660 4.491 16.971 1.00 98.69 70 GLN A N 1
ATOM 572 C CA . GLN A 1 70 ? -7.085 3.145 17.348 1.00 98.69 70 GLN A CA 1
ATOM 573 C C . GLN A 1 70 ? -6.702 2.824 18.801 1.00 98.69 70 GLN A C 1
ATOM 575 O O . GLN A 1 70 ? -5.517 2.749 19.133 1.00 98.69 70 GLN A O 1
ATOM 580 N N . ILE A 1 71 ? -7.706 2.530 19.629 1.00 97.94 71 ILE A N 1
ATOM 581 C CA . ILE A 1 71 ? -7.555 1.996 20.989 1.00 97.94 71 ILE A CA 1
ATOM 582 C C . ILE A 1 71 ? -7.973 0.519 21.079 1.00 97.94 71 ILE A C 1
ATOM 584 O O . ILE A 1 71 ? -8.680 -0.013 20.220 1.00 97.94 71 ILE A O 1
ATOM 588 N N . GLY A 1 72 ? -7.540 -0.158 22.139 1.00 96.69 72 GLY A N 1
ATOM 589 C CA . GLY A 1 72 ? -8.012 -1.485 22.531 1.00 96.69 72 GLY A CA 1
ATOM 590 C C . GLY A 1 72 ? -7.821 -1.724 24.030 1.00 96.69 72 GLY A C 1
ATOM 591 O O . GLY A 1 72 ? -6.959 -1.107 24.647 1.00 96.69 72 GLY A O 1
ATOM 592 N N . GLY A 1 73 ? -8.632 -2.602 24.611 1.00 95.94 73 GLY A N 1
ATOM 593 C CA . GLY A 1 73 ? -8.604 -2.958 26.032 1.00 95.94 73 GLY A CA 1
ATOM 594 C C . GLY A 1 73 ? -9.801 -3.842 26.387 1.00 95.94 73 GLY A C 1
ATOM 595 O O . GLY A 1 73 ? -10.670 -4.061 25.540 1.00 95.94 73 GLY A O 1
ATOM 596 N N . ASN A 1 74 ? -9.842 -4.350 27.617 1.00 95.19 74 ASN A N 1
ATOM 597 C CA . ASN A 1 74 ? -10.915 -5.205 28.148 1.00 95.19 74 ASN A CA 1
ATOM 598 C C . ASN A 1 74 ? -11.518 -4.680 29.471 1.00 95.19 74 ASN A C 1
ATOM 600 O O . ASN A 1 74 ? -12.200 -5.419 30.174 1.00 95.19 74 ASN A O 1
ATOM 604 N N . ASN A 1 75 ? -11.262 -3.418 29.825 1.00 96.44 75 ASN A N 1
ATOM 605 C CA . ASN A 1 75 ? -11.793 -2.774 31.024 1.00 96.44 75 ASN A CA 1
ATOM 606 C C . ASN A 1 75 ? -12.482 -1.449 30.643 1.00 96.44 75 ASN A C 1
ATOM 608 O O . ASN A 1 75 ? -11.878 -0.595 29.991 1.00 96.44 75 ASN A O 1
ATOM 612 N N . LEU A 1 76 ? -13.749 -1.288 31.041 1.00 98.31 76 LEU A N 1
ATOM 613 C CA . LEU A 1 76 ? -14.574 -0.134 30.663 1.00 98.31 76 LEU A CA 1
ATOM 614 C C . LEU A 1 76 ? -14.060 1.184 31.264 1.00 98.31 76 LEU A C 1
ATOM 616 O O . LEU A 1 76 ? -14.028 2.194 30.567 1.00 98.31 76 LEU A O 1
ATOM 620 N N . GLU A 1 77 ? -13.595 1.184 32.515 1.00 98.06 77 GLU A N 1
ATOM 621 C CA . GLU A 1 77 ? -13.061 2.378 33.188 1.00 98.06 77 GLU A CA 1
ATOM 622 C C . GLU A 1 77 ? -11.777 2.879 32.508 1.00 98.06 77 GLU A C 1
ATOM 624 O O . GLU A 1 77 ? -11.628 4.074 32.240 1.00 98.06 77 GLU A O 1
ATOM 629 N N . ASN A 1 78 ? -10.876 1.959 32.148 1.00 97.75 78 ASN A N 1
ATOM 630 C CA . ASN A 1 78 ? -9.673 2.265 31.380 1.00 97.75 78 ASN A CA 1
ATOM 631 C C . ASN A 1 78 ? -10.023 2.797 29.988 1.00 97.75 78 ASN A C 1
ATOM 633 O O . ASN A 1 78 ? -9.391 3.751 29.541 1.00 97.75 78 ASN A O 1
ATOM 637 N N . LEU A 1 79 ? -11.026 2.234 29.305 1.00 98.56 79 LEU A N 1
ATOM 638 C CA . LEU A 1 79 ? -11.475 2.717 27.992 1.00 98.56 79 LEU A CA 1
ATOM 639 C C . LEU A 1 79 ? -12.115 4.113 28.081 1.00 98.56 79 LEU A C 1
ATOM 641 O O . LEU A 1 79 ? -11.796 4.974 27.255 1.00 98.56 79 LEU A O 1
ATOM 645 N N . ALA A 1 80 ? -12.921 4.381 29.115 1.00 98.50 80 ALA A N 1
ATOM 646 C CA . ALA A 1 80 ? -13.440 5.715 29.424 1.00 98.50 80 ALA A CA 1
ATOM 647 C C . ALA A 1 80 ? -12.288 6.708 29.610 1.00 98.50 80 ALA A C 1
ATOM 649 O O . ALA A 1 80 ? -12.207 7.737 28.934 1.00 98.50 80 ALA A O 1
ATOM 650 N N . LYS A 1 81 ? -11.352 6.369 30.506 1.00 98.25 81 LYS A N 1
ATOM 651 C CA . LYS A 1 81 ? -10.276 7.267 30.919 1.00 98.25 81 LYS A CA 1
ATOM 652 C C . LYS A 1 81 ? -9.245 7.486 29.817 1.00 98.25 81 LYS A C 1
ATOM 654 O O . LYS A 1 81 ? -8.806 8.617 29.629 1.00 98.25 81 LYS A O 1
ATOM 659 N N . ALA A 1 82 ? -8.901 6.453 29.053 1.00 98.25 82 ALA A N 1
ATOM 660 C CA . ALA A 1 82 ? -8.037 6.568 27.884 1.00 98.25 82 ALA A CA 1
ATOM 661 C C . ALA A 1 82 ? -8.659 7.472 26.812 1.00 98.25 82 ALA A C 1
ATOM 663 O O . ALA A 1 82 ? -7.961 8.318 26.258 1.00 98.25 82 ALA A O 1
ATOM 664 N N . THR A 1 83 ? -9.968 7.355 26.569 1.00 98.50 83 THR A N 1
ATOM 665 C CA . THR A 1 83 ? -10.676 8.222 25.614 1.00 98.50 83 THR A CA 1
ATOM 666 C C . THR A 1 83 ? -10.731 9.668 26.113 1.00 98.50 83 THR A C 1
ATOM 668 O O . THR A 1 83 ? -10.389 10.583 25.367 1.00 98.50 83 THR A O 1
ATOM 671 N N . GLN A 1 84 ? -11.037 9.890 27.397 1.00 98.06 84 GLN A N 1
ATOM 672 C CA . GLN A 1 84 ? -11.006 11.220 28.019 1.00 98.06 84 GLN A CA 1
ATOM 673 C C . GLN A 1 84 ? -9.614 11.876 27.931 1.00 98.06 84 GLN A C 1
ATOM 675 O O . GLN A 1 84 ? -9.518 13.073 27.669 1.00 98.06 84 GLN A O 1
ATOM 680 N N . LEU A 1 85 ? -8.537 11.108 28.132 1.00 98.00 85 LEU A N 1
ATOM 681 C CA . LEU A 1 85 ? -7.152 11.585 28.007 1.00 98.00 85 LEU A CA 1
ATOM 682 C C . LEU A 1 85 ? -6.723 11.805 26.544 1.00 98.00 85 LEU A C 1
ATOM 684 O O . LEU A 1 85 ? -5.840 12.621 26.290 1.00 98.00 85 LEU A O 1
ATOM 688 N N . ALA A 1 86 ? -7.342 11.112 25.585 1.00 97.56 86 ALA A N 1
ATOM 689 C CA . ALA A 1 86 ? -7.059 11.252 24.157 1.00 97.56 86 ALA A CA 1
ATOM 690 C C . ALA A 1 86 ? -7.837 12.389 23.474 1.00 97.56 86 ALA A C 1
ATOM 692 O O . ALA A 1 86 ? -7.305 13.014 22.557 1.00 97.56 86 ALA A O 1
ATOM 693 N N . THR A 1 87 ? -9.061 12.696 23.915 1.00 96.75 87 THR A N 1
ATOM 694 C CA . THR A 1 87 ? -9.915 13.749 23.332 1.00 96.75 87 THR A CA 1
ATOM 695 C C . THR A 1 87 ? -9.210 15.120 23.194 1.00 96.75 87 THR A C 1
ATOM 697 O O . THR A 1 87 ? -9.329 15.718 22.123 1.00 96.75 87 THR A O 1
ATOM 700 N N . PRO A 1 88 ? -8.405 15.613 24.164 1.00 96.38 88 PRO A N 1
ATOM 701 C CA . PRO A 1 88 ? -7.637 16.859 24.017 1.00 96.38 88 PRO A CA 1
ATOM 702 C C . PRO A 1 88 ? -6.602 16.882 22.880 1.00 96.38 88 PRO A C 1
ATOM 704 O O . PRO A 1 88 ? -6.229 17.967 22.441 1.00 96.38 88 PRO A O 1
ATOM 707 N N . TYR A 1 89 ? -6.150 15.724 22.381 1.00 97.12 89 TYR A N 1
ATOM 708 C CA . TYR A 1 89 ? -5.231 15.653 21.236 1.00 97.12 89 TYR A CA 1
ATOM 709 C C . TYR A 1 89 ? -5.930 15.915 19.892 1.00 97.12 89 TYR A C 1
ATOM 711 O O . TYR A 1 89 ? -5.253 16.195 18.907 1.00 97.12 89 TYR A O 1
ATOM 719 N N . GLY A 1 90 ? -7.269 15.884 19.850 1.00 96.31 90 GLY A N 1
ATOM 720 C CA . GLY A 1 90 ? -8.052 16.354 18.704 1.00 96.31 90 GLY A CA 1
ATOM 721 C C . GLY A 1 90 ? -8.163 15.386 17.522 1.00 96.31 90 GLY A C 1
ATOM 722 O O . GLY A 1 90 ? -8.347 15.850 16.399 1.00 96.31 90 GLY A O 1
ATOM 723 N N . TYR A 1 91 ? -8.048 14.073 17.753 1.00 98.00 91 TYR A N 1
ATOM 724 C CA . TYR A 1 91 ? -8.276 13.037 16.734 1.00 98.00 91 TYR A CA 1
ATOM 725 C C . TYR A 1 91 ? -9.656 13.171 16.072 1.00 98.00 91 TYR A C 1
ATOM 727 O O . TYR A 1 91 ? -10.619 13.546 16.733 1.00 98.00 91 TYR A O 1
ATOM 735 N N . ASP A 1 92 ? -9.765 12.830 14.784 1.00 97.94 92 ASP A N 1
ATOM 736 C CA . ASP A 1 92 ? -10.986 13.060 13.992 1.00 97.94 92 ASP A CA 1
ATOM 737 C C . ASP A 1 92 ? -12.002 11.898 14.057 1.00 97.94 92 ASP A C 1
ATOM 739 O O . ASP A 1 92 ? -13.139 12.047 13.616 1.00 97.94 92 ASP A O 1
ATOM 743 N N . GLU A 1 93 ? -11.594 10.747 14.600 1.00 98.25 93 GLU A N 1
ATOM 744 C CA . GLU A 1 93 ? -12.390 9.532 14.851 1.00 98.25 93 GLU A CA 1
ATOM 745 C C . GLU A 1 93 ? -11.683 8.713 15.954 1.00 98.25 93 GLU A C 1
ATOM 747 O O . GLU A 1 93 ? -10.445 8.709 16.028 1.00 98.25 93 GLU A O 1
ATOM 752 N N . ILE A 1 94 ? -12.445 7.988 16.784 1.00 98.69 94 ILE A N 1
ATOM 753 C CA . ILE A 1 94 ? -11.915 6.981 17.722 1.00 98.69 94 ILE A CA 1
ATOM 754 C C . ILE A 1 94 ? -12.348 5.578 17.274 1.00 98.69 94 ILE A C 1
ATOM 756 O O . ILE A 1 94 ? -13.535 5.264 17.203 1.00 98.69 94 ILE A O 1
ATOM 760 N N . ASN A 1 95 ? -11.380 4.704 17.004 1.00 98.75 95 ASN A N 1
ATOM 761 C CA . ASN A 1 95 ? -11.615 3.341 16.538 1.00 98.75 95 ASN A CA 1
ATOM 762 C C . ASN A 1 95 ? -11.253 2.291 17.599 1.00 98.75 95 ASN A C 1
ATOM 764 O O . ASN A 1 95 ? -10.159 2.319 18.161 1.00 98.75 95 ASN A O 1
ATOM 768 N N . PHE A 1 96 ? -12.121 1.304 17.818 1.00 98.75 96 PHE A N 1
ATOM 769 C CA . PHE A 1 96 ? -11.884 0.216 18.770 1.00 98.75 96 PHE A CA 1
ATOM 770 C C . PHE A 1 96 ? -11.419 -1.076 18.076 1.00 98.75 96 PHE A C 1
ATOM 772 O O . PHE A 1 96 ? -12.009 -1.530 17.089 1.00 98.75 96 PHE A O 1
ATOM 779 N N . ASN A 1 97 ? -10.339 -1.688 18.574 1.00 98.38 97 ASN A N 1
ATOM 780 C CA . ASN A 1 97 ? -9.750 -2.893 17.986 1.00 98.38 97 ASN A CA 1
ATOM 781 C C . ASN A 1 97 ? -10.399 -4.185 18.511 1.00 98.38 97 ASN A C 1
ATOM 783 O O . ASN A 1 97 ? -10.070 -4.666 19.593 1.00 98.38 97 ASN A O 1
ATOM 787 N N . CYS A 1 98 ? -11.216 -4.807 17.662 1.00 97.69 98 CYS A N 1
ATOM 788 C CA . CYS A 1 98 ? -11.798 -6.139 17.845 1.00 97.69 98 CYS A CA 1
ATOM 789 C C . CYS A 1 98 ? -11.207 -7.164 16.845 1.00 97.69 98 CYS A C 1
ATOM 791 O O . CYS A 1 98 ? -11.910 -8.042 16.350 1.00 97.69 98 CYS A O 1
ATOM 793 N N . GLY A 1 99 ? -9.935 -7.019 16.436 1.00 94.06 99 GLY A N 1
ATOM 794 C CA . GLY A 1 99 ? -9.381 -7.760 15.284 1.00 94.06 99 GLY A CA 1
ATOM 795 C C . GLY A 1 99 ? -7.898 -8.153 15.340 1.00 94.06 99 GLY A C 1
ATOM 796 O O . GLY A 1 99 ? -7.404 -8.810 14.414 1.00 94.06 99 GLY A O 1
ATOM 797 N N . CYS A 1 100 ? -7.167 -7.769 16.391 1.00 92.69 100 CYS A N 1
ATOM 798 C CA . CYS A 1 100 ? -5.762 -8.128 16.595 1.00 92.69 100 CYS A CA 1
ATOM 799 C C . CYS A 1 100 ? -5.609 -9.570 17.135 1.00 92.69 100 CYS A C 1
ATOM 801 O O . CYS A 1 100 ? -6.075 -9.833 18.241 1.00 92.69 100 CYS A O 1
ATOM 803 N N . PRO A 1 101 ? -4.923 -10.494 16.426 1.00 88.38 101 PRO A N 1
ATOM 804 C CA . PRO A 1 101 ? -4.688 -11.873 16.871 1.00 88.38 101 PRO A CA 1
ATOM 805 C C . PRO A 1 101 ? -3.316 -12.040 17.556 1.00 88.38 101 PRO A C 1
ATOM 807 O O . PRO A 1 101 ? -2.658 -13.065 17.410 1.00 88.38 101 PRO A O 1
ATOM 810 N N . SER A 1 102 ? -2.792 -10.992 18.200 1.00 86.06 102 SER A N 1
ATOM 811 C CA . SER A 1 102 ? -1.481 -11.057 18.860 1.00 86.06 102 SER A CA 1
ATOM 812 C C . SER A 1 102 ? -1.606 -11.767 20.213 1.00 86.06 102 SER A C 1
ATOM 814 O O . SER A 1 102 ? -2.430 -11.323 21.009 1.00 86.06 102 SER A O 1
ATOM 816 N N . PRO A 1 103 ? -0.779 -12.779 20.551 1.00 78.94 103 PRO A N 1
ATOM 817 C CA . PRO A 1 103 ? -0.842 -13.449 21.858 1.00 78.94 103 PRO A CA 1
ATOM 818 C C . PRO A 1 103 ? -0.655 -12.514 23.065 1.00 78.94 103 PRO A C 1
ATOM 820 O O . PRO A 1 103 ? -1.214 -12.758 24.130 1.00 78.94 103 PRO A O 1
ATOM 823 N N . ARG A 1 104 ? 0.058 -11.388 22.895 1.00 77.31 104 ARG A N 1
ATOM 824 C CA . ARG A 1 104 ? 0.165 -10.332 23.925 1.00 77.31 104 ARG A CA 1
ATOM 825 C C . ARG A 1 104 ? -1.173 -9.644 24.234 1.00 77.31 104 ARG A C 1
ATOM 827 O O . ARG A 1 104 ? -1.327 -9.090 25.310 1.00 77.31 104 ARG A O 1
ATOM 834 N N . VAL A 1 105 ? -2.096 -9.646 23.273 1.00 77.88 105 VAL A N 1
ATOM 835 C CA . VAL A 1 105 ? -3.356 -8.886 23.277 1.00 77.88 105 VAL A CA 1
ATOM 836 C C . VAL A 1 105 ? -4.546 -9.818 23.493 1.00 77.88 105 VAL A C 1
ATOM 838 O O . VAL A 1 105 ? -5.279 -9.644 24.455 1.00 77.88 105 VAL A O 1
ATOM 841 N N . ALA A 1 106 ? -4.689 -10.843 22.652 1.00 56.62 106 ALA A N 1
ATOM 842 C CA . ALA A 1 106 ? -5.791 -11.806 22.699 1.00 56.62 106 ALA A CA 1
ATOM 843 C C . ALA A 1 106 ? -5.556 -12.978 23.667 1.00 56.62 106 ALA A C 1
ATOM 845 O O . ALA A 1 106 ? -6.509 -13.662 24.026 1.00 56.62 106 ALA A O 1
ATOM 846 N N . GLY A 1 107 ? -4.302 -13.202 24.079 1.00 67.31 107 GLY A N 1
ATOM 847 C CA . GLY A 1 107 ? -3.946 -14.068 25.202 1.00 67.31 107 GLY A CA 1
ATOM 848 C C . GLY A 1 107 ? -3.903 -13.256 26.494 1.00 67.31 107 GLY A C 1
ATOM 849 O O . GLY A 1 107 ? -4.920 -13.084 27.151 1.00 67.31 107 GLY A O 1
ATOM 850 N N . HIS A 1 108 ? -2.735 -12.705 26.838 1.00 62.56 108 HIS A N 1
ATOM 851 C CA . HIS A 1 108 ? -2.513 -12.060 28.144 1.00 62.56 108 HIS A CA 1
ATOM 852 C C . HIS A 1 108 ? -3.369 -10.814 28.429 1.00 62.56 108 HIS A C 1
ATOM 854 O O . HIS A 1 108 ? -3.627 -10.531 29.592 1.00 62.56 108 HIS A O 1
ATOM 860 N N . GLY A 1 109 ? -3.781 -10.063 27.403 1.00 61.06 109 GLY A N 1
ATOM 861 C CA . GLY A 1 109 ? -4.646 -8.889 27.567 1.00 61.06 109 GLY A CA 1
ATOM 862 C C . GLY A 1 109 ? -6.147 -9.184 27.468 1.00 61.06 109 GLY A C 1
ATOM 863 O O . GLY A 1 109 ? -6.947 -8.292 27.721 1.00 61.06 109 GLY A O 1
ATOM 864 N N . CYS A 1 110 ? -6.548 -10.393 27.060 1.00 79.88 110 CYS A N 1
ATOM 865 C CA . CYS A 1 110 ? -7.942 -10.764 26.781 1.00 79.88 110 CYS A CA 1
ATOM 866 C C . CYS A 1 110 ? -8.729 -9.818 25.833 1.00 79.88 110 CYS A C 1
ATOM 868 O O . CYS A 1 110 ? -9.957 -9.868 25.821 1.00 79.88 110 CYS A O 1
ATOM 870 N N . PHE A 1 111 ? -8.067 -8.993 25.006 1.00 89.00 111 PHE A N 1
ATOM 871 C CA . PHE A 1 111 ? -8.715 -8.057 24.068 1.00 89.00 111 PHE A CA 1
ATOM 872 C C . PHE A 1 111 ? -8.327 -8.298 22.596 1.00 89.00 111 PHE A C 1
ATOM 874 O O . PHE A 1 111 ? -7.765 -9.333 22.231 1.00 89.00 111 PHE A O 1
ATOM 881 N N . GLY A 1 112 ? -8.664 -7.372 21.695 1.00 91.75 112 GLY A N 1
ATOM 882 C CA . GLY A 1 112 ? -8.427 -7.544 20.262 1.00 91.75 112 GLY A CA 1
ATOM 883 C C . GLY A 1 112 ? -9.430 -8.528 19.672 1.00 91.75 112 GLY A C 1
ATOM 884 O O . GLY A 1 112 ? -10.624 -8.416 19.924 1.00 91.75 112 GLY A O 1
ATOM 885 N N . VAL A 1 113 ? -8.980 -9.510 18.886 1.00 93.19 113 VAL A N 1
ATOM 886 C CA . VAL A 1 113 ? -9.924 -10.431 18.222 1.00 93.19 113 VAL A CA 1
ATOM 887 C C . VAL A 1 113 ? -10.730 -11.296 19.201 1.00 93.19 113 VAL A C 1
ATOM 889 O O . VAL A 1 113 ? -11.835 -11.704 18.865 1.00 93.19 113 VAL A O 1
ATOM 892 N N . ARG A 1 114 ? -10.233 -11.523 20.428 1.00 94.00 114 ARG A N 1
ATOM 893 C CA . ARG A 1 114 ? -10.959 -12.279 21.464 1.00 94.00 114 ARG A CA 1
ATOM 894 C C . ARG A 1 114 ? -12.310 -11.638 21.820 1.00 94.00 114 ARG A C 1
ATOM 896 O O . ARG A 1 114 ? -13.242 -12.365 22.144 1.00 94.00 114 ARG A O 1
ATOM 903 N N . LEU A 1 115 ? -12.436 -10.316 21.656 1.00 96.44 115 LEU A N 1
ATOM 904 C CA . LEU A 1 115 ? -13.676 -9.562 21.874 1.00 96.44 115 LEU A CA 1
ATOM 905 C C . LEU A 1 115 ? -14.794 -9.911 20.875 1.00 96.44 115 LEU A C 1
ATOM 907 O O . LEU A 1 115 ? -15.948 -9.596 21.131 1.00 96.44 115 LEU A O 1
ATOM 911 N N . MET A 1 116 ? -14.497 -10.593 19.760 1.00 95.81 116 MET A N 1
ATOM 912 C CA . MET A 1 116 ? -15.547 -11.091 18.859 1.00 95.81 116 MET A CA 1
ATOM 913 C C . MET A 1 116 ? -16.453 -12.150 19.507 1.00 95.81 116 MET A C 1
ATOM 915 O O . MET A 1 116 ? -17.546 -12.384 19.004 1.00 95.81 116 MET A O 1
ATOM 919 N N . LEU A 1 117 ? -16.023 -12.760 20.618 1.00 95.25 117 LEU A N 1
ATOM 920 C CA . LEU A 1 117 ? -16.823 -13.714 21.396 1.00 95.25 117 LEU A CA 1
ATOM 921 C C . LEU A 1 117 ? -17.700 -13.037 22.465 1.00 95.25 117 LEU A C 1
ATOM 923 O O . LEU A 1 117 ? -18.506 -13.715 23.094 1.00 95.25 117 LEU A O 1
ATOM 927 N N . ASP A 1 118 ? -17.546 -11.726 22.676 1.00 96.44 118 ASP A N 1
ATOM 928 C CA . ASP A 1 118 ? -18.349 -10.944 23.621 1.00 96.44 118 ASP A CA 1
ATOM 929 C C . ASP A 1 118 ? -18.819 -9.620 22.983 1.00 96.44 118 ASP A C 1
ATOM 931 O O . ASP A 1 118 ? -18.291 -8.539 23.270 1.00 96.44 118 ASP A O 1
ATOM 935 N N . PRO A 1 119 ? -19.820 -9.674 22.083 1.00 96.88 119 PRO A N 1
ATOM 936 C CA . PRO A 1 119 ? -20.382 -8.474 21.471 1.00 96.88 119 PRO A CA 1
ATOM 937 C C . PRO A 1 119 ? -21.109 -7.561 22.471 1.00 96.88 119 PRO A C 1
ATOM 939 O O . PRO A 1 119 ? -21.300 -6.387 22.159 1.00 96.88 119 PRO A O 1
ATOM 942 N N . LYS A 1 120 ? -21.490 -8.056 23.662 1.00 96.94 120 LYS A N 1
ATOM 943 C CA . LYS A 1 120 ? -22.114 -7.233 24.712 1.00 96.94 120 LYS A CA 1
ATOM 944 C C . LYS A 1 120 ? -21.082 -6.304 25.340 1.00 96.94 120 LYS A C 1
ATOM 946 O O . LYS A 1 120 ? -21.269 -5.090 25.304 1.00 96.94 120 LYS A O 1
ATOM 951 N N . PHE A 1 121 ? -19.941 -6.846 25.771 1.00 98.00 121 PHE A N 1
ATOM 952 C CA . PHE A 1 121 ? -18.816 -6.031 26.231 1.00 98.00 121 PHE A CA 1
ATOM 953 C C . PHE A 1 121 ? -18.365 -5.026 25.159 1.00 98.00 121 PHE A C 1
ATOM 955 O O . PHE A 1 121 ? -18.047 -3.882 25.477 1.00 98.00 121 PHE A O 1
ATOM 962 N N . VAL A 1 122 ? -18.359 -5.409 23.874 1.00 98.56 122 VAL A N 1
ATOM 963 C CA . VAL A 1 122 ? -18.020 -4.468 22.790 1.00 98.56 122 VAL A CA 1
ATOM 964 C C . VAL A 1 122 ? -19.058 -3.346 22.658 1.00 98.56 122 VAL A C 1
ATOM 966 O O . VAL A 1 122 ? -18.662 -2.201 22.447 1.00 98.56 122 VAL A O 1
ATOM 969 N N . ALA A 1 123 ? -20.356 -3.618 22.817 1.00 98.62 123 ALA A N 1
ATOM 970 C CA . ALA A 1 123 ? -21.379 -2.570 22.833 1.00 98.62 123 ALA A CA 1
ATOM 971 C C . ALA A 1 123 ? -21.193 -1.604 24.019 1.00 98.62 123 ALA A C 1
ATOM 973 O O . ALA A 1 123 ? -21.145 -0.388 23.820 1.00 98.62 123 ALA A O 1
ATOM 974 N N . GLU A 1 124 ? -20.998 -2.136 25.229 1.00 98.62 124 GLU A N 1
ATOM 975 C CA . GLU A 1 124 ? -20.724 -1.363 26.450 1.00 98.62 124 GLU A CA 1
ATOM 976 C C . GLU A 1 124 ? -19.461 -0.499 26.305 1.00 98.62 124 GLU A C 1
ATOM 978 O O . GLU A 1 124 ? -19.488 0.705 26.572 1.00 98.62 124 GLU A O 1
ATOM 983 N N . ALA A 1 125 ? -18.371 -1.080 25.796 1.00 98.62 125 ALA A N 1
ATOM 984 C CA . ALA A 1 125 ? -17.129 -0.376 25.496 1.00 98.62 125 ALA A CA 1
ATOM 985 C C . ALA A 1 125 ? -17.355 0.783 24.516 1.00 98.62 125 ALA A C 1
ATOM 987 O O . ALA A 1 125 ? -16.880 1.892 24.761 1.00 98.62 125 ALA A O 1
ATOM 988 N N . MET A 1 126 ? -18.108 0.567 23.434 1.00 98.75 126 MET A N 1
ATOM 989 C CA . MET A 1 126 ? -18.384 1.613 22.446 1.00 98.75 126 MET A CA 1
ATOM 990 C C . MET A 1 126 ? -19.298 2.722 22.984 1.00 98.75 126 MET A C 1
ATOM 992 O O . MET A 1 126 ? -19.071 3.888 22.661 1.00 98.75 126 MET A O 1
ATOM 996 N N . CYS A 1 127 ? -20.267 2.404 23.849 1.00 98.69 127 CYS A N 1
ATOM 997 C CA . CYS A 1 127 ? -21.040 3.403 24.597 1.00 98.69 127 CYS A CA 1
ATOM 998 C C . CYS A 1 127 ? -20.138 4.271 25.484 1.00 98.69 127 CYS A C 1
ATOM 1000 O O . CYS A 1 127 ? -20.233 5.498 25.461 1.00 98.69 127 CYS A O 1
ATOM 1002 N N . VAL A 1 128 ? -19.227 3.644 26.228 1.00 98.50 128 VAL A N 1
ATOM 1003 C CA . VAL A 1 128 ? -18.305 4.328 27.144 1.00 98.50 128 VAL A CA 1
ATOM 1004 C C . VAL A 1 128 ? -17.270 5.185 26.399 1.00 98.50 128 VAL A C 1
ATOM 1006 O O . VAL A 1 128 ? -16.970 6.298 26.838 1.00 98.50 128 VAL A O 1
ATOM 1009 N N . ILE A 1 129 ? -16.764 4.719 25.253 1.00 98.69 129 ILE A N 1
ATOM 1010 C CA . ILE A 1 129 ? -15.884 5.496 24.366 1.00 98.69 129 ILE A CA 1
ATOM 1011 C C . ILE A 1 129 ? -16.647 6.706 23.801 1.00 98.69 129 ILE A C 1
ATOM 1013 O O . ILE A 1 129 ? -16.174 7.836 23.926 1.00 98.69 129 ILE A O 1
ATOM 1017 N N . ALA A 1 130 ? -17.850 6.501 23.251 1.00 98.50 130 ALA A N 1
ATOM 1018 C CA . ALA A 1 130 ? -18.679 7.580 22.709 1.00 98.50 130 ALA A CA 1
ATOM 1019 C C . ALA A 1 130 ? -19.030 8.645 23.762 1.00 98.50 130 ALA A C 1
ATOM 1021 O O . ALA A 1 130 ? -18.979 9.834 23.469 1.00 98.50 130 ALA A O 1
ATOM 1022 N N . ALA A 1 131 ? -19.306 8.246 25.007 1.00 98.38 131 ALA A N 1
ATOM 1023 C CA . ALA A 1 131 ? -19.598 9.172 26.104 1.00 98.38 131 ALA A CA 1
ATOM 1024 C C . ALA A 1 131 ? -18.400 10.050 26.536 1.00 98.38 131 ALA A C 1
ATOM 1026 O O . ALA A 1 131 ? -18.588 11.011 27.280 1.00 98.38 131 ALA A O 1
ATOM 1027 N N . ASN A 1 132 ? -17.174 9.739 26.093 1.00 98.38 132 ASN A N 1
ATOM 1028 C CA . ASN A 1 132 ? -15.943 10.452 26.462 1.00 98.38 132 ASN A CA 1
ATOM 1029 C C . ASN A 1 132 ? -15.285 11.202 25.284 1.00 98.38 132 ASN A C 1
ATOM 1031 O O . ASN A 1 132 ? -14.150 11.682 25.407 1.00 98.38 132 ASN A O 1
ATOM 1035 N N . THR A 1 133 ? -15.973 11.333 24.144 1.00 97.38 133 THR A N 1
ATOM 1036 C CA . THR A 1 133 ? -15.478 12.090 22.986 1.00 97.38 133 THR A CA 1
ATOM 1037 C C . THR A 1 133 ? -16.603 12.744 22.175 1.00 97.38 133 THR A C 1
ATOM 1039 O O . THR A 1 133 ? -17.763 12.379 22.300 1.00 97.38 133 THR A O 1
ATOM 1042 N N . ASN A 1 134 ? -16.255 13.721 21.333 1.00 95.12 134 ASN A N 1
ATOM 1043 C CA . ASN A 1 134 ? -17.200 14.451 20.471 1.00 95.12 134 ASN A CA 1
ATOM 1044 C C . ASN A 1 134 ? -17.048 14.105 18.976 1.00 95.12 134 ASN A C 1
ATOM 1046 O O . ASN A 1 134 ? -17.639 14.771 18.126 1.00 95.12 134 ASN A O 1
ATOM 1050 N N . VAL A 1 135 ? -16.222 13.110 18.641 1.00 96.50 135 VAL A N 1
ATOM 1051 C CA . VAL A 1 135 ? -15.954 12.673 17.260 1.00 96.50 135 VAL A CA 1
ATOM 1052 C C . VAL A 1 135 ? -16.551 11.285 16.988 1.00 96.50 135 VAL A C 1
ATOM 1054 O O . VAL A 1 135 ? -16.853 10.566 17.942 1.00 96.50 135 VAL A O 1
ATOM 1057 N N . PRO A 1 136 ? -16.748 10.884 15.716 1.00 96.94 136 PRO A N 1
ATOM 1058 C CA . PRO A 1 136 ? -17.303 9.576 15.382 1.00 96.94 136 PRO A CA 1
ATOM 1059 C C . PRO A 1 136 ? -16.529 8.408 16.002 1.00 96.94 136 PRO A C 1
ATOM 1061 O O . PRO A 1 136 ? -15.303 8.451 16.139 1.00 96.94 136 PRO A O 1
ATOM 1064 N N . VAL A 1 137 ? -17.263 7.341 16.325 1.00 98.44 137 VAL A N 1
ATOM 1065 C CA . VAL A 1 137 ? -16.707 6.099 16.870 1.00 98.44 137 VAL A CA 1
ATOM 1066 C C . VAL A 1 137 ? -16.966 4.920 15.931 1.00 98.44 137 VAL A C 1
ATOM 1068 O O . VAL A 1 137 ? -18.051 4.792 15.356 1.00 98.44 137 VAL A O 1
ATOM 1071 N N . SER A 1 138 ? -15.969 4.050 15.767 1.00 98.75 138 SER A N 1
ATOM 1072 C CA . SER A 1 138 ? -16.013 2.921 14.827 1.00 98.75 138 SER A CA 1
ATOM 1073 C C . SER A 1 138 ? -15.376 1.654 15.414 1.00 98.75 138 SER A C 1
ATOM 1075 O O . SER A 1 138 ? -14.524 1.723 16.301 1.00 98.75 138 SER A O 1
ATOM 1077 N N . VAL A 1 139 ? -15.741 0.472 14.906 1.00 98.81 139 VAL A N 1
ATOM 1078 C CA . VAL A 1 139 ? -15.148 -0.815 15.335 1.00 98.81 139 VAL A CA 1
ATOM 1079 C C . VAL A 1 139 ? -14.350 -1.443 14.200 1.00 98.81 139 VAL A C 1
ATOM 1081 O O . VAL A 1 139 ? -14.842 -1.585 13.083 1.00 98.81 139 VAL A O 1
ATOM 1084 N N . LYS A 1 140 ? -13.114 -1.881 14.472 1.00 98.75 140 LYS A N 1
ATOM 1085 C CA . LYS A 1 140 ? -12.308 -2.660 13.520 1.00 98.75 140 LYS A CA 1
ATOM 1086 C C . LYS A 1 140 ? -12.188 -4.122 13.948 1.00 98.75 140 LYS A C 1
ATOM 1088 O O . LYS A 1 140 ? -11.407 -4.444 14.843 1.00 98.75 140 LYS A O 1
ATOM 1093 N N . CYS A 1 141 ? -12.881 -5.012 13.244 1.00 98.44 141 CYS A N 1
ATOM 1094 C CA . CYS A 1 141 ? -12.938 -6.445 13.538 1.00 98.44 141 CYS A CA 1
ATOM 1095 C C . CYS A 1 141 ? -12.401 -7.325 12.385 1.00 98.44 141 CYS A C 1
ATOM 1097 O O . CYS A 1 141 ? -11.705 -6.864 11.466 1.00 98.44 141 CYS A O 1
ATOM 1099 N N . ARG A 1 142 ? -12.685 -8.626 12.473 1.00 98.00 142 ARG A N 1
ATOM 1100 C CA . ARG A 1 142 ? -12.499 -9.648 11.432 1.00 98.00 142 ARG A CA 1
ATOM 1101 C C . ARG A 1 142 ? -13.853 -10.279 11.092 1.00 98.00 142 ARG A C 1
ATOM 1103 O O . ARG A 1 142 ? -14.867 -9.899 11.655 1.00 98.00 142 ARG A O 1
ATOM 1110 N N . ILE A 1 143 ? -13.852 -11.257 10.192 1.00 97.31 143 ILE A N 1
ATOM 1111 C CA . ILE A 1 143 ? -15.026 -12.085 9.855 1.00 97.31 143 ILE A CA 1
ATOM 1112 C C . ILE A 1 143 ? -15.227 -13.312 10.770 1.00 97.31 143 ILE A C 1
ATOM 1114 O O . ILE A 1 143 ? -16.031 -14.173 10.443 1.00 97.31 143 ILE A O 1
ATOM 1118 N N . GLY A 1 144 ? -14.449 -13.445 11.851 1.00 94.50 144 GLY A N 1
ATOM 1119 C CA . GLY A 1 144 ? -14.506 -14.598 12.757 1.00 94.50 144 GLY A CA 1
ATOM 1120 C C . GLY A 1 144 ? -13.192 -14.887 13.489 1.00 94.50 144 GLY A C 1
ATOM 1121 O O . GLY A 1 144 ? -12.143 -14.293 13.183 1.00 94.50 144 GLY A O 1
ATOM 1122 N N . LEU A 1 145 ? -13.250 -15.827 14.432 1.00 92.56 145 LEU A N 1
ATOM 1123 C CA . LEU A 1 145 ? -12.162 -16.251 15.314 1.00 92.56 145 LEU A CA 1
ATOM 1124 C C . LEU A 1 145 ? -12.196 -17.766 15.550 1.00 92.56 145 LEU A C 1
ATOM 1126 O O . LEU A 1 145 ? -13.193 -18.282 16.037 1.00 92.56 145 LEU A O 1
ATOM 1130 N N . ASP A 1 146 ? -11.073 -18.443 15.299 1.00 89.69 146 ASP A N 1
ATOM 1131 C CA . ASP A 1 146 ? -10.928 -19.891 15.465 1.00 89.69 146 ASP A CA 1
ATOM 1132 C C . ASP A 1 146 ? -12.082 -20.597 14.733 1.00 89.69 146 ASP A C 1
ATOM 1134 O O . ASP A 1 146 ? -12.190 -20.388 13.525 1.00 89.69 146 ASP A O 1
ATOM 1138 N N . ASP A 1 147 ? -12.958 -21.349 15.398 1.00 89.75 147 ASP A N 1
ATOM 1139 C CA . ASP A 1 147 ? -14.103 -22.018 14.751 1.00 89.75 147 ASP A CA 1
ATOM 1140 C C . ASP A 1 147 ? -15.418 -21.208 14.779 1.00 89.75 147 ASP A C 1
ATOM 1142 O O . ASP A 1 147 ? -16.397 -21.597 14.147 1.00 89.75 147 ASP A O 1
ATOM 1146 N N . HIS A 1 148 ? -15.411 -20.029 15.409 1.00 89.56 148 HIS A N 1
ATOM 1147 C CA . HIS A 1 148 ? -16.483 -19.031 15.335 1.00 89.56 148 HIS A CA 1
ATOM 1148 C C . HIS A 1 148 ? -16.308 -18.162 14.074 1.00 89.56 148 HIS A C 1
ATOM 1150 O O . HIS A 1 148 ? -15.840 -17.018 14.140 1.00 89.56 148 HIS A O 1
ATOM 1156 N N . ASP A 1 149 ? -16.577 -18.736 12.895 1.00 92.31 149 ASP A N 1
ATOM 1157 C CA . ASP A 1 149 ? -16.451 -18.064 11.586 1.00 92.31 149 ASP A CA 1
ATOM 1158 C C . ASP A 1 149 ? -17.623 -18.289 10.616 1.00 92.31 149 ASP A C 1
ATOM 1160 O O . ASP A 1 149 ? -17.486 -18.121 9.391 1.00 92.31 149 ASP A O 1
ATOM 1164 N N . SER A 1 150 ? -18.799 -18.635 11.141 1.00 94.19 150 SER A N 1
ATOM 1165 C CA . SER A 1 150 ? -20.029 -18.603 10.350 1.00 94.19 150 SER A CA 1
ATOM 1166 C C . SER A 1 150 ? -20.423 -17.163 9.992 1.00 94.19 150 SER A C 1
ATOM 1168 O O . SER A 1 150 ? -20.013 -16.189 10.627 1.00 94.19 150 SER A O 1
ATOM 1170 N N . TYR A 1 151 ? -21.232 -17.012 8.942 1.00 96.38 151 TYR A N 1
ATOM 1171 C CA . TYR A 1 151 ? -21.765 -15.700 8.577 1.00 96.38 151 TYR A CA 1
ATOM 1172 C C . TYR A 1 151 ? -22.748 -15.162 9.631 1.00 96.38 151 TYR A C 1
ATOM 1174 O O . TYR A 1 151 ? -22.754 -13.964 9.904 1.00 96.38 151 TYR A O 1
ATOM 1182 N N . ASN A 1 152 ? -23.521 -16.046 10.271 1.00 94.50 152 ASN A N 1
ATOM 1183 C CA . ASN A 1 152 ? -24.500 -15.658 11.285 1.00 94.50 152 ASN A CA 1
ATOM 1184 C C . ASN A 1 152 ? -23.822 -15.108 12.545 1.00 94.50 152 ASN A C 1
ATOM 1186 O O . ASN A 1 152 ? -24.222 -14.047 12.997 1.00 94.50 152 ASN A O 1
ATOM 1190 N N . GLU A 1 153 ? -22.744 -15.726 13.044 1.00 94.62 153 GLU A N 1
ATOM 1191 C CA . GLU A 1 153 ? -21.990 -15.198 14.201 1.00 94.62 153 GLU A CA 1
ATOM 1192 C C . GLU A 1 153 ? -21.398 -13.805 13.927 1.00 94.62 153 GLU A C 1
ATOM 1194 O O . GLU A 1 153 ? -21.376 -12.941 14.805 1.00 94.62 153 GLU A O 1
ATOM 1199 N N . LEU A 1 154 ? -20.949 -13.552 12.690 1.00 97.69 154 LEU A N 1
ATOM 1200 C CA . LEU A 1 154 ? -20.509 -12.220 12.273 1.00 97.69 154 LEU A CA 1
ATOM 1201 C C . LEU A 1 154 ? -21.675 -11.219 12.261 1.00 97.69 154 LEU A C 1
ATOM 1203 O O . LEU A 1 154 ? -21.502 -10.080 12.692 1.00 97.69 154 LEU A O 1
ATOM 1207 N N . CYS A 1 155 ? -22.853 -11.628 11.792 1.00 97.81 155 CYS A N 1
ATOM 1208 C CA . CYS A 1 155 ? -24.046 -10.783 11.796 1.00 97.81 155 CYS A CA 1
ATOM 1209 C C . CYS A 1 155 ? -24.566 -10.524 13.213 1.00 97.81 155 CYS A C 1
ATOM 1211 O O . CYS A 1 155 ? -24.879 -9.381 13.524 1.00 97.81 155 CYS A O 1
ATOM 1213 N N . ASP A 1 156 ? -24.570 -11.527 14.092 1.00 96.00 156 ASP A N 1
ATOM 1214 C CA . ASP A 1 156 ? -24.898 -11.389 15.513 1.00 96.00 156 ASP A CA 1
ATOM 1215 C C . ASP A 1 156 ? -23.971 -10.386 16.202 1.00 96.00 156 ASP A C 1
ATOM 1217 O O . ASP A 1 156 ? -24.445 -9.514 16.932 1.00 96.00 156 ASP A O 1
ATOM 1221 N N . PHE A 1 157 ? -22.662 -10.452 15.931 1.00 97.94 157 PHE A N 1
ATOM 1222 C CA . PHE A 1 157 ? -21.693 -9.478 16.436 1.00 97.94 157 PHE A CA 1
ATOM 1223 C C . PHE A 1 157 ? -22.016 -8.052 15.956 1.00 97.94 157 PHE A C 1
ATOM 1225 O O . PHE A 1 157 ? -22.091 -7.129 16.768 1.00 97.94 157 PHE A O 1
ATOM 1232 N N . ILE A 1 158 ? -22.247 -7.857 14.653 1.00 98.38 158 ILE A N 1
ATOM 1233 C CA . ILE A 1 158 ? -22.575 -6.540 14.078 1.00 98.38 158 ILE A CA 1
ATOM 1234 C C . ILE A 1 158 ? -23.922 -6.014 14.603 1.00 98.38 158 ILE A C 1
ATOM 1236 O O . ILE A 1 158 ? -24.018 -4.844 14.980 1.00 98.38 158 ILE A O 1
ATOM 1240 N N . TYR A 1 159 ? -24.942 -6.868 14.686 1.00 97.69 159 TYR A N 1
ATOM 1241 C CA . TYR A 1 159 ? -26.271 -6.535 15.194 1.00 97.69 159 TYR A CA 1
ATOM 1242 C C . TYR A 1 159 ? -26.221 -6.126 16.667 1.00 97.69 159 TYR A C 1
ATOM 1244 O O . TYR A 1 159 ? -26.653 -5.026 17.009 1.00 97.69 159 TYR A O 1
ATOM 1252 N N . LYS A 1 160 ? -25.641 -6.956 17.542 1.00 96.94 160 LYS A N 1
ATOM 1253 C CA . LYS A 1 160 ? -25.579 -6.686 18.988 1.00 96.94 160 LYS A CA 1
ATOM 1254 C C . LYS A 1 160 ? -24.738 -5.440 19.297 1.00 96.94 160 LYS A C 1
ATOM 1256 O O . LYS A 1 160 ? -25.180 -4.604 20.077 1.00 96.94 160 LYS A O 1
ATOM 1261 N N . VAL A 1 161 ? -23.617 -5.216 18.600 1.00 98.38 161 VAL A N 1
ATOM 1262 C CA . VAL A 1 161 ? -22.806 -3.993 18.787 1.00 98.38 161 VAL A CA 1
ATOM 1263 C C . VAL A 1 161 ? -23.500 -2.731 18.256 1.00 98.38 161 VAL A C 1
ATOM 1265 O O . VAL A 1 161 ? -23.382 -1.674 18.873 1.00 98.38 161 VAL A O 1
ATOM 1268 N N . SER A 1 162 ? -24.220 -2.796 17.131 1.00 98.12 162 SER A N 1
ATOM 1269 C CA . SER A 1 162 ? -24.888 -1.615 16.547 1.00 98.12 162 SER A CA 1
ATOM 1270 C C . SER A 1 162 ? -26.234 -1.266 17.194 1.00 98.12 162 SER A C 1
ATOM 1272 O O . SER A 1 162 ? -26.545 -0.086 17.346 1.00 98.12 162 SER A O 1
ATOM 1274 N N . SER A 1 163 ? -27.018 -2.255 17.621 1.00 96.94 163 SER A N 1
ATOM 1275 C CA . SER A 1 163 ? -28.294 -2.028 18.317 1.00 96.94 163 SER A CA 1
ATOM 1276 C C . SER A 1 163 ? -28.088 -1.483 19.735 1.00 96.94 163 SER A C 1
ATOM 1278 O O . SER A 1 163 ? -28.816 -0.587 20.152 1.00 96.94 163 SER A O 1
ATOM 1280 N N . GLN A 1 164 ? -27.057 -1.958 20.443 1.00 97.81 164 GLN A N 1
ATOM 1281 C CA . GLN A 1 164 ? -26.786 -1.616 21.847 1.00 97.81 164 GLN A CA 1
ATOM 1282 C C . GLN A 1 164 ? -25.714 -0.521 22.027 1.00 97.81 164 GLN A C 1
ATOM 1284 O O . GLN A 1 164 ? -25.325 -0.235 23.157 1.00 97.81 164 GLN A O 1
ATOM 1289 N N . SER A 1 165 ? -25.227 0.115 20.949 1.00 98.12 165 SER A N 1
ATOM 1290 C CA . SER A 1 165 ? -24.297 1.256 21.045 1.00 98.12 165 SER A CA 1
ATOM 1291 C C . SER A 1 165 ? -24.459 2.290 19.917 1.00 98.12 165 SER A C 1
ATOM 1293 O O . SER A 1 165 ? -25.076 1.991 18.892 1.00 98.12 165 SER A O 1
ATOM 1295 N N . PRO A 1 166 ? -23.847 3.490 20.028 1.00 97.50 166 PRO A N 1
ATOM 1296 C CA . PRO A 1 166 ? -23.797 4.485 18.948 1.00 97.50 166 PRO A CA 1
ATOM 1297 C C . PRO A 1 166 ? -23.004 4.066 17.693 1.00 97.50 166 PRO A C 1
ATOM 1299 O O . PRO A 1 166 ? -22.927 4.836 16.737 1.00 97.50 166 PRO A O 1
ATOM 1302 N N . THR A 1 167 ? -22.385 2.880 17.666 1.00 98.12 167 THR A N 1
ATOM 1303 C CA . THR A 1 167 ? -21.511 2.442 16.564 1.00 98.12 167 THR A CA 1
ATOM 1304 C C . THR A 1 167 ? -22.286 2.278 15.256 1.00 98.12 167 THR A C 1
ATOM 1306 O O . THR A 1 167 ? -23.145 1.402 15.143 1.00 98.12 167 THR A O 1
ATOM 1309 N N . ARG A 1 168 ? -21.972 3.086 14.238 1.00 97.69 168 ARG A N 1
ATOM 1310 C CA . ARG A 1 168 ? -22.577 2.989 12.890 1.00 97.69 168 ARG A CA 1
ATOM 1311 C C . ARG A 1 168 ? -21.571 2.723 11.762 1.00 97.69 168 ARG A C 1
ATOM 1313 O O . ARG A 1 168 ? -21.966 2.647 10.602 1.00 97.69 168 ARG A O 1
ATOM 1320 N N . HIS A 1 169 ? -20.289 2.539 12.091 1.00 98.25 169 HIS A N 1
ATOM 1321 C CA . HIS A 1 169 ? -19.224 2.253 11.123 1.00 98.25 169 HIS A CA 1
ATOM 1322 C C . HIS A 1 169 ? -18.330 1.090 11.567 1.00 98.25 169 HIS A C 1
ATOM 1324 O O . HIS A 1 169 ? -17.792 1.085 12.678 1.00 98.25 169 HIS A O 1
ATOM 1330 N N . PHE A 1 170 ? -18.154 0.110 10.676 1.00 98.75 170 PHE A N 1
ATOM 1331 C CA . PHE A 1 170 ? -17.386 -1.109 10.932 1.00 98.75 170 PHE A CA 1
ATOM 1332 C C . PHE A 1 170 ? -16.317 -1.350 9.857 1.00 98.75 170 PHE A C 1
ATOM 1334 O O . PHE A 1 170 ? -16.582 -1.331 8.656 1.00 98.75 170 PHE A O 1
ATOM 1341 N N . ILE A 1 171 ? -15.084 -1.630 10.275 1.00 98.75 171 ILE A N 1
ATOM 1342 C CA . ILE A 1 171 ? -13.952 -1.890 9.382 1.00 98.75 171 ILE A CA 1
ATOM 1343 C C . ILE A 1 171 ? -13.626 -3.389 9.401 1.00 98.75 171 ILE A C 1
ATOM 1345 O O . ILE A 1 171 ? -12.889 -3.881 10.263 1.00 98.75 171 ILE A O 1
ATOM 1349 N N . ILE A 1 172 ? -14.159 -4.117 8.422 1.00 98.62 172 ILE A N 1
ATOM 1350 C CA . ILE A 1 172 ? -14.123 -5.582 8.360 1.00 98.62 172 ILE A CA 1
ATOM 1351 C C . ILE A 1 172 ? -12.840 -6.054 7.674 1.00 98.62 172 ILE A C 1
ATOM 1353 O O . ILE A 1 172 ? -12.642 -5.839 6.478 1.00 98.62 172 ILE A O 1
ATOM 1357 N N . HIS A 1 173 ? -11.966 -6.754 8.401 1.00 98.31 173 HIS A N 1
ATOM 1358 C CA . HIS A 1 173 ? -10.900 -7.528 7.762 1.00 98.31 173 HIS A CA 1
ATOM 1359 C C . HIS A 1 173 ? -11.447 -8.889 7.309 1.00 98.31 173 HIS A C 1
ATOM 1361 O O . HIS A 1 173 ? -11.716 -9.754 8.141 1.00 98.31 173 HIS A O 1
ATOM 1367 N N . SER A 1 174 ? -11.547 -9.096 5.993 1.00 97.25 174 SER A N 1
ATOM 1368 C CA . SER A 1 174 ? -12.148 -10.268 5.327 1.00 97.25 174 SER A CA 1
ATOM 1369 C C . SER A 1 174 ? -11.385 -11.599 5.491 1.00 97.25 174 SER A C 1
ATOM 1371 O O . SER A 1 174 ? -11.452 -12.452 4.614 1.00 97.25 174 SER A O 1
ATOM 1373 N N . ARG A 1 175 ? -10.639 -11.802 6.588 1.00 95.38 175 ARG A N 1
ATOM 1374 C CA . ARG A 1 175 ? -10.007 -13.078 6.985 1.00 95.38 175 ARG A CA 1
ATOM 1375 C C . ARG A 1 175 ? -10.289 -13.364 8.457 1.00 95.38 175 ARG A C 1
ATOM 1377 O O . ARG A 1 175 ? -10.067 -12.472 9.286 1.00 95.38 175 ARG A O 1
ATOM 1384 N N . LYS A 1 176 ? -10.666 -14.598 8.812 1.00 93.69 176 LYS A N 1
ATOM 1385 C CA . LYS A 1 176 ? -10.764 -15.004 10.226 1.00 93.69 176 LYS A CA 1
ATOM 1386 C C . LYS A 1 176 ? -9.403 -14.959 10.922 1.00 93.69 176 LYS A C 1
ATOM 1388 O O . LYS A 1 176 ? -8.360 -14.950 10.256 1.00 93.69 176 LYS A O 1
ATOM 1393 N N . ALA A 1 177 ? -9.404 -14.869 12.246 1.00 92.56 177 ALA A N 1
ATOM 1394 C CA . ALA A 1 177 ? -8.209 -15.148 13.035 1.00 92.56 177 ALA A CA 1
ATOM 1395 C C . ALA A 1 177 ? -8.121 -16.638 13.366 1.00 92.56 177 ALA A C 1
ATOM 1397 O O . ALA A 1 177 ? -9.144 -17.296 13.513 1.00 92.56 177 ALA A O 1
ATOM 1398 N N . LEU A 1 178 ? -6.895 -17.125 13.535 1.00 86.94 178 LEU A N 1
ATOM 1399 C CA . LEU A 1 178 ? -6.597 -18.343 14.284 1.00 86.94 178 LEU A CA 1
ATOM 1400 C C . LEU A 1 178 ? -5.635 -17.936 15.405 1.00 86.94 178 LEU A C 1
ATOM 1402 O O . LEU A 1 178 ? -4.583 -17.362 15.105 1.00 86.94 178 LEU A O 1
ATOM 1406 N N . LEU A 1 179 ? -5.981 -18.155 16.671 1.00 85.56 179 LEU A N 1
ATOM 1407 C CA . LEU A 1 179 ? -5.090 -17.837 17.797 1.00 85.56 179 LEU A CA 1
ATOM 1408 C C . LEU A 1 179 ? -4.050 -18.934 18.030 1.00 85.56 179 LEU A C 1
ATOM 1410 O O . LEU A 1 179 ? -2.927 -18.640 18.441 1.00 85.56 179 LEU A O 1
ATOM 1414 N N . ASN A 1 180 ? -4.402 -20.178 17.710 1.00 78.31 180 ASN A N 1
ATOM 1415 C CA . ASN A 1 180 ? -3.527 -21.334 17.852 1.00 78.31 180 ASN A CA 1
ATOM 1416 C C . ASN A 1 180 ? -2.758 -21.637 16.551 1.00 78.31 180 ASN A C 1
ATOM 1418 O O . ASN A 1 180 ? -3.237 -21.409 15.440 1.00 78.31 180 ASN A O 1
ATOM 1422 N N . GLY A 1 181 ? -1.539 -22.165 16.690 1.00 73.19 181 GLY A N 1
ATOM 1423 C CA . GLY A 1 181 ? -0.750 -22.751 15.597 1.00 73.19 181 GLY A CA 1
ATOM 1424 C C . GLY A 1 181 ? -0.059 -21.798 14.606 1.00 73.19 181 GLY A C 1
ATOM 1425 O O . GLY A 1 181 ? 0.903 -22.226 13.972 1.00 73.19 181 GLY A O 1
ATOM 1426 N N . ILE A 1 182 ? -0.474 -20.530 14.458 1.00 80.25 182 ILE A N 1
ATOM 1427 C CA . ILE A 1 182 ? 0.109 -19.606 13.457 1.00 80.25 182 ILE A CA 1
ATOM 1428 C C . ILE A 1 182 ? 0.410 -18.193 13.985 1.00 80.25 182 ILE A C 1
ATOM 1430 O O . ILE A 1 182 ? -0.270 -17.660 14.858 1.00 80.25 182 ILE A O 1
ATOM 1434 N N . SER A 1 183 ? 1.422 -17.530 13.410 1.00 80.12 183 SER A N 1
ATOM 1435 C CA . SER A 1 183 ? 1.837 -16.191 13.854 1.00 80.12 183 SER A CA 1
ATOM 1436 C C . SER A 1 183 ? 0.838 -15.082 13.464 1.00 80.12 183 SER A C 1
ATOM 1438 O O . SER A 1 183 ? 0.073 -15.234 12.504 1.00 80.12 183 SER A O 1
ATOM 1440 N N . PRO A 1 184 ? 0.902 -13.885 14.085 1.00 80.19 184 PRO A N 1
ATOM 1441 C CA . PRO A 1 184 ? 0.162 -12.705 13.627 1.00 80.19 184 PRO A CA 1
ATOM 1442 C C . PRO A 1 184 ? 0.518 -12.241 12.201 1.00 80.19 184 PRO A C 1
ATOM 1444 O O . PRO A 1 184 ? -0.234 -11.473 11.597 1.00 80.19 184 PRO A O 1
ATOM 1447 N N . ALA A 1 185 ? 1.662 -12.642 11.633 1.00 82.56 185 ALA A N 1
ATOM 1448 C CA . ALA A 1 185 ? 1.997 -12.376 10.230 1.00 82.56 185 ALA A CA 1
ATOM 1449 C C . ALA A 1 185 ? 1.263 -13.338 9.282 1.00 82.56 185 ALA A C 1
ATOM 1451 O O . ALA A 1 185 ? 0.768 -12.915 8.233 1.00 82.56 185 ALA A O 1
ATOM 1452 N N . ASP A 1 186 ? 1.127 -14.598 9.682 1.00 83.38 186 ASP A N 1
ATOM 1453 C CA . ASP A 1 186 ? 0.527 -15.660 8.871 1.00 83.38 186 ASP A CA 1
ATOM 1454 C C . ASP A 1 186 ? -1.002 -15.682 9.006 1.00 83.38 186 ASP A C 1
ATOM 1456 O O . ASP A 1 186 ? -1.703 -15.918 8.027 1.00 83.38 186 ASP A O 1
ATOM 1460 N N . ASN A 1 187 ? -1.532 -15.172 10.121 1.00 85.44 187 ASN A N 1
ATOM 1461 C CA . ASN A 1 187 ? -2.907 -14.675 10.296 1.00 85.44 187 ASN A CA 1
ATOM 1462 C C . ASN A 1 187 ? -3.346 -13.594 9.274 1.00 85.44 187 ASN A C 1
ATOM 1464 O O . ASN A 1 187 ? -4.482 -13.111 9.312 1.00 85.44 187 ASN A O 1
ATOM 1468 N N . ARG A 1 188 ? -2.440 -13.143 8.396 1.00 85.50 188 ARG A N 1
ATOM 1469 C CA . ARG A 1 188 ? -2.680 -12.207 7.281 1.00 85.50 188 ARG A CA 1
ATOM 1470 C C . ARG A 1 188 ? -2.295 -12.823 5.917 1.00 85.50 188 ARG A C 1
ATOM 1472 O O . ARG A 1 188 ? -2.110 -12.080 4.947 1.00 85.50 188 ARG A O 1
ATOM 1479 N N . LYS A 1 189 ? -2.116 -14.149 5.850 1.00 83.06 189 LYS A N 1
ATOM 1480 C CA . LYS A 1 189 ? -1.703 -14.928 4.664 1.00 83.06 189 LYS A CA 1
ATOM 1481 C C . LYS A 1 189 ? -2.424 -16.279 4.530 1.00 83.06 189 LYS A C 1
ATOM 1483 O O . LYS A 1 189 ? -2.835 -16.601 3.420 1.00 83.06 189 LYS A O 1
ATOM 1488 N N . ILE A 1 190 ? -2.582 -17.028 5.626 1.00 84.75 190 ILE A N 1
ATOM 1489 C CA . ILE A 1 190 ? -3.090 -18.409 5.637 1.00 84.75 190 ILE A CA 1
ATOM 1490 C C . ILE A 1 190 ? -4.631 -18.466 5.634 1.00 84.75 190 ILE A C 1
ATOM 1492 O O . ILE A 1 190 ? -5.160 -18.962 4.644 1.00 84.75 190 ILE A O 1
ATOM 1496 N N . PRO A 1 191 ? -5.386 -17.935 6.627 1.00 86.06 191 PRO A N 1
ATOM 1497 C CA . PRO A 1 191 ? -6.848 -18.088 6.636 1.00 86.06 191 PRO A CA 1
ATOM 1498 C C . PRO A 1 191 ? -7.458 -17.355 5.431 1.00 86.06 191 PRO A C 1
ATOM 1500 O O . PRO A 1 191 ? -7.100 -16.186 5.243 1.00 86.06 191 PRO A O 1
ATOM 1503 N N . PRO A 1 192 ? -8.299 -17.991 4.594 1.00 89.38 192 PRO A N 1
ATOM 1504 C CA . PRO A 1 192 ? -8.701 -17.459 3.290 1.00 89.38 192 PRO A CA 1
ATOM 1505 C C . PRO A 1 192 ? -9.447 -16.122 3.381 1.00 89.38 192 PRO A C 1
ATOM 1507 O O . PRO A 1 192 ? -9.957 -15.739 4.435 1.00 89.38 192 PRO A O 1
ATOM 1510 N N . LEU A 1 193 ? -9.478 -15.398 2.258 1.00 93.62 193 LEU A N 1
ATOM 1511 C CA . LEU A 1 193 ? -10.313 -14.206 2.115 1.00 93.62 193 LEU A CA 1
ATOM 1512 C C . LEU A 1 193 ? -11.744 -14.645 1.804 1.00 93.62 193 LEU A C 1
ATOM 1514 O O . LEU A 1 193 ? -11.939 -15.304 0.789 1.00 93.62 193 LEU A O 1
ATOM 1518 N N . LYS A 1 194 ? -12.702 -14.255 2.652 1.00 94.62 194 LYS A N 1
ATOM 1519 C CA . LYS A 1 194 ? -14.140 -14.327 2.362 1.00 94.62 194 LYS A CA 1
ATOM 1520 C C . LYS A 1 194 ? -14.648 -12.902 2.145 1.00 94.62 194 LYS A C 1
ATOM 1522 O O . LYS A 1 194 ? -14.934 -12.184 3.109 1.00 94.62 194 LYS A O 1
ATOM 1527 N N . TYR A 1 195 ? -14.675 -12.441 0.898 1.00 95.94 195 TYR A N 1
ATOM 1528 C CA . TYR A 1 195 ? -15.190 -11.106 0.561 1.00 95.94 195 TYR A CA 1
ATOM 1529 C C . TYR A 1 195 ? -16.716 -11.101 0.495 1.00 95.94 195 TYR A C 1
ATOM 1531 O O . TYR A 1 195 ? -17.348 -10.133 0.902 1.00 95.94 195 TYR A O 1
ATOM 1539 N N . GLU A 1 196 ? -17.303 -12.215 0.082 1.00 95.25 196 GLU A N 1
ATOM 1540 C CA . GLU A 1 196 ? -18.729 -12.515 0.083 1.00 95.25 196 GLU A CA 1
ATOM 1541 C C . GLU A 1 196 ? -19.419 -12.229 1.429 1.00 95.25 196 GLU A C 1
ATOM 1543 O O . GLU A 1 196 ? -20.507 -11.665 1.434 1.00 95.25 196 GLU A O 1
ATOM 1548 N N . TYR A 1 197 ? -18.757 -12.476 2.567 1.00 96.94 197 TYR A N 1
ATOM 1549 C CA . TYR A 1 197 ? -19.264 -12.077 3.889 1.00 96.94 197 TYR A CA 1
ATOM 1550 C C . TYR A 1 197 ? -19.364 -10.545 4.039 1.00 96.94 197 TYR A C 1
ATOM 1552 O O . TYR A 1 197 ? -20.338 -10.045 4.591 1.00 96.94 197 TYR A O 1
ATOM 1560 N N . TYR A 1 198 ? -18.380 -9.779 3.548 1.00 97.50 198 TYR A N 1
ATOM 1561 C CA . TYR A 1 198 ? -18.413 -8.311 3.616 1.00 97.50 198 TYR A CA 1
ATOM 1562 C C . TYR A 1 198 ? -19.534 -7.733 2.742 1.00 97.50 198 TYR A C 1
ATOM 1564 O O . TYR A 1 198 ? -20.277 -6.871 3.199 1.00 97.50 198 TYR A O 1
ATOM 1572 N N . TYR A 1 199 ? -19.690 -8.221 1.509 1.00 96.44 199 TYR A N 1
ATOM 1573 C CA . TYR A 1 199 ? -20.742 -7.724 0.615 1.00 96.44 199 TYR A CA 1
ATOM 1574 C C . TYR A 1 199 ? -22.143 -8.199 1.030 1.00 96.44 199 TYR A C 1
ATOM 1576 O O . TYR A 1 199 ? -23.117 -7.501 0.768 1.00 96.44 199 TYR A O 1
ATOM 1584 N N . ALA A 1 200 ? -22.259 -9.319 1.751 1.00 96.62 200 ALA A N 1
ATOM 1585 C CA . ALA A 1 200 ? -23.507 -9.707 2.400 1.00 96.62 200 ALA A CA 1
ATOM 1586 C C . ALA A 1 200 ? -23.859 -8.792 3.592 1.00 96.62 200 ALA A C 1
ATOM 1588 O O . ALA A 1 200 ? -25.021 -8.433 3.743 1.00 96.62 200 ALA A O 1
ATOM 1589 N N . LEU A 1 201 ? -22.886 -8.312 4.384 1.00 97.50 201 LEU A N 1
ATOM 1590 C CA . LEU A 1 201 ? -23.162 -7.297 5.420 1.00 97.50 201 LEU A CA 1
ATOM 1591 C C . LEU A 1 201 ? -23.749 -5.997 4.835 1.00 97.50 201 LEU A C 1
ATOM 1593 O O . LEU A 1 201 ? -24.607 -5.394 5.469 1.00 97.50 201 LEU A O 1
ATOM 1597 N N . LEU A 1 202 ? -23.359 -5.598 3.615 1.00 96.06 202 LEU A N 1
ATOM 1598 C CA . LEU A 1 202 ? -23.970 -4.452 2.916 1.00 96.06 202 LEU A CA 1
ATOM 1599 C C . LEU A 1 202 ? -25.449 -4.684 2.546 1.00 96.06 202 LEU A C 1
ATOM 1601 O O . LEU A 1 202 ? -26.202 -3.722 2.424 1.00 96.06 202 LEU A O 1
ATOM 1605 N N . ARG A 1 203 ? -25.850 -5.944 2.331 1.00 94.81 203 ARG A N 1
ATOM 1606 C CA . ARG A 1 203 ? -27.231 -6.355 2.028 1.00 94.81 203 ARG A CA 1
ATOM 1607 C C . ARG A 1 203 ? -28.080 -6.412 3.299 1.00 94.81 203 ARG A C 1
ATOM 1609 O O . ARG A 1 203 ? -29.208 -5.934 3.287 1.00 94.81 203 ARG A O 1
ATOM 1616 N N . ASP A 1 204 ? -27.535 -6.995 4.365 1.00 96.25 204 ASP A N 1
ATOM 1617 C CA . ASP A 1 204 ? -28.295 -7.325 5.579 1.00 96.25 204 ASP A CA 1
ATOM 1618 C C . ASP A 1 204 ? -28.302 -6.194 6.625 1.00 96.25 204 ASP A C 1
ATOM 1620 O O . ASP A 1 204 ? -29.149 -6.188 7.514 1.00 96.25 204 ASP A O 1
ATOM 1624 N N . PHE A 1 205 ? -27.409 -5.204 6.498 1.00 96.88 205 PHE A N 1
ATOM 1625 C CA . PHE A 1 205 ? -27.341 -4.025 7.370 1.00 96.88 205 PHE A CA 1
ATOM 1626 C C . PHE A 1 205 ? -27.215 -2.711 6.563 1.00 96.88 205 PHE A C 1
ATOM 1628 O O . PHE A 1 205 ? -26.195 -2.023 6.665 1.00 96.88 205 PHE A O 1
ATOM 1635 N N . PRO A 1 206 ? -28.226 -2.329 5.756 1.00 95.00 206 PRO A N 1
ATOM 1636 C CA . PRO A 1 206 ? -28.145 -1.171 4.857 1.00 95.00 206 PRO A CA 1
ATOM 1637 C C . PRO A 1 206 ? -27.961 0.178 5.578 1.00 95.00 206 PRO A C 1
ATOM 1639 O O . PRO A 1 206 ? -27.384 1.099 5.005 1.00 95.00 206 PRO A O 1
ATOM 1642 N N . ASP A 1 207 ? -28.392 0.290 6.839 1.00 94.75 207 ASP A N 1
ATOM 1643 C CA . ASP A 1 207 ? -28.240 1.498 7.668 1.00 94.75 207 ASP A CA 1
ATOM 1644 C C . ASP A 1 207 ? -26.839 1.649 8.304 1.00 94.75 207 ASP A C 1
ATOM 1646 O O . ASP A 1 207 ? -26.575 2.622 9.018 1.00 94.75 207 ASP A O 1
ATOM 1650 N N . LEU A 1 208 ? -25.929 0.690 8.083 1.00 96.50 208 LEU A N 1
ATOM 1651 C CA . LEU A 1 208 ? -24.572 0.684 8.639 1.00 96.50 208 LEU A CA 1
ATOM 1652 C C . LEU A 1 208 ? -23.510 0.909 7.555 1.00 96.50 208 LEU A C 1
ATOM 1654 O O . LEU A 1 208 ? -23.553 0.352 6.457 1.00 96.50 208 LEU A O 1
ATOM 1658 N N . GLN A 1 209 ? -22.483 1.689 7.889 1.00 96.12 209 GLN A N 1
ATOM 1659 C CA . GLN A 1 209 ? -21.336 1.893 7.008 1.00 96.12 209 GLN A CA 1
ATOM 1660 C C . GLN A 1 209 ? -20.281 0.806 7.233 1.00 96.12 209 GLN A C 1
ATOM 1662 O O . GLN A 1 209 ? -19.935 0.476 8.370 1.00 96.12 209 GLN A O 1
ATOM 1667 N N . PHE A 1 210 ? -19.681 0.310 6.148 1.00 97.38 210 PHE A N 1
ATOM 1668 C CA . PHE A 1 210 ? -18.663 -0.742 6.218 1.00 97.38 210 PHE A CA 1
ATOM 1669 C C . PHE A 1 210 ? -17.435 -0.441 5.354 1.00 97.38 210 PHE A C 1
ATOM 1671 O O . PHE A 1 210 ? -17.554 -0.235 4.148 1.00 97.38 210 PHE A O 1
ATOM 1678 N N . THR A 1 211 ? -16.235 -0.525 5.927 1.00 98.56 211 THR A N 1
ATOM 1679 C CA . THR A 1 211 ? -14.962 -0.403 5.190 1.00 98.56 211 THR A CA 1
ATOM 1680 C C . THR A 1 211 ? -14.321 -1.776 4.988 1.00 98.56 211 THR A C 1
ATOM 1682 O O . THR A 1 211 ? -14.024 -2.470 5.963 1.00 98.56 211 THR A O 1
ATOM 1685 N N . ILE A 1 212 ? -14.069 -2.166 3.734 1.00 98.50 212 ILE A N 1
ATOM 1686 C CA . ILE A 1 212 ? -13.447 -3.455 3.391 1.00 98.50 212 ILE A CA 1
ATOM 1687 C C . ILE A 1 212 ? -11.934 -3.424 3.651 1.00 98.50 212 ILE A C 1
ATOM 1689 O O . ILE A 1 212 ? -11.253 -2.429 3.376 1.00 98.50 212 ILE A O 1
ATOM 1693 N N . ASN A 1 213 ? -11.375 -4.511 4.188 1.00 98.50 213 ASN A N 1
ATOM 1694 C CA . ASN A 1 213 ? -9.953 -4.598 4.513 1.00 98.50 213 ASN A CA 1
ATOM 1695 C C . ASN A 1 213 ? -9.374 -6.006 4.295 1.00 98.50 213 ASN A C 1
ATOM 1697 O O . ASN A 1 213 ? -10.018 -7.024 4.538 1.00 98.50 213 ASN A O 1
ATOM 1701 N N . GLY A 1 214 ? -8.094 -6.050 3.920 1.00 95.81 214 GLY A N 1
ATOM 1702 C CA . GLY A 1 214 ? -7.349 -7.283 3.662 1.00 95.81 214 GLY A CA 1
ATOM 1703 C C . GLY A 1 214 ? -7.304 -7.650 2.182 1.00 95.81 214 GLY A C 1
ATOM 1704 O O . GLY A 1 214 ? -8.213 -7.351 1.418 1.00 95.81 214 GLY A O 1
ATOM 1705 N N . GLY A 1 215 ? -6.199 -8.278 1.775 1.00 92.50 215 GLY A N 1
ATOM 1706 C CA . GLY A 1 215 ? -5.951 -8.758 0.410 1.00 92.50 215 GLY A CA 1
ATOM 1707 C C . GLY A 1 215 ? -5.722 -7.692 -0.669 1.00 92.50 215 GLY A C 1
ATOM 1708 O O . GLY A 1 215 ? -4.936 -7.976 -1.556 1.00 92.50 215 GLY A O 1
ATOM 1709 N N . ILE A 1 216 ? -6.302 -6.493 -0.550 1.00 93.94 216 ILE A N 1
ATOM 1710 C CA . ILE A 1 216 ? -6.208 -5.383 -1.518 1.00 93.94 216 ILE A CA 1
ATOM 1711 C C . ILE A 1 216 ? -4.824 -4.704 -1.471 1.00 93.94 216 ILE A C 1
ATOM 1713 O O . ILE A 1 216 ? -4.359 -4.305 -0.394 1.00 93.94 216 ILE A O 1
ATOM 1717 N N . ASN A 1 217 ? -4.176 -4.553 -2.633 1.00 92.19 217 ASN A N 1
ATOM 1718 C CA . ASN A 1 217 ? -2.798 -4.058 -2.775 1.00 92.19 217 ASN A CA 1
ATOM 1719 C C . ASN A 1 217 ? -2.595 -2.931 -3.803 1.00 92.19 217 ASN A C 1
ATOM 1721 O O . ASN A 1 217 ? -1.484 -2.405 -3.878 1.00 92.19 217 ASN A O 1
ATOM 1725 N N . SER A 1 218 ? -3.606 -2.561 -4.591 1.00 86.81 218 SER A N 1
ATOM 1726 C CA . SER A 1 218 ? -3.487 -1.570 -5.673 1.00 86.81 218 SER A CA 1
ATOM 1727 C C . SER A 1 218 ? -4.654 -0.577 -5.702 1.00 86.81 218 SER A C 1
ATOM 1729 O O . SER A 1 218 ? -5.646 -0.743 -4.987 1.00 86.81 218 SER A O 1
ATOM 1731 N N . ILE A 1 219 ? -4.524 0.484 -6.505 1.00 85.88 219 ILE A N 1
ATOM 1732 C CA . ILE A 1 219 ? -5.592 1.478 -6.709 1.00 85.88 219 ILE A CA 1
ATOM 1733 C C . ILE A 1 219 ? -6.657 0.921 -7.670 1.00 85.88 219 ILE A C 1
ATOM 1735 O O . ILE A 1 219 ? -7.839 1.229 -7.558 1.00 85.88 219 ILE A O 1
ATOM 1739 N N . GLU A 1 220 ? -6.262 0.018 -8.557 1.00 86.56 220 GLU A N 1
ATOM 1740 C CA . GLU A 1 220 ? -7.138 -0.755 -9.426 1.00 86.56 220 GLU A CA 1
ATOM 1741 C C . GLU A 1 220 ? -8.044 -1.696 -8.607 1.00 86.56 220 GLU A C 1
ATOM 1743 O O . GLU A 1 220 ? -9.264 -1.650 -8.754 1.00 86.56 220 GLU A O 1
ATOM 1748 N N . GLU A 1 221 ? -7.480 -2.463 -7.664 1.00 90.12 221 GLU A N 1
ATOM 1749 C CA . GLU A 1 221 ? -8.251 -3.298 -6.722 1.00 90.12 221 GLU A CA 1
ATOM 1750 C C . GLU A 1 221 ? -9.137 -2.454 -5.783 1.00 90.12 221 GLU A C 1
ATOM 1752 O O . GLU A 1 221 ? -10.242 -2.869 -5.435 1.00 90.12 221 GLU A O 1
ATOM 1757 N N . PHE A 1 222 ? -8.687 -1.252 -5.400 1.00 93.19 222 PHE A N 1
ATOM 1758 C CA . PHE A 1 222 ? -9.509 -0.278 -4.674 1.00 93.19 222 PHE A CA 1
ATOM 1759 C C . PHE A 1 222 ? -10.749 0.129 -5.484 1.00 93.19 222 PHE A C 1
ATOM 1761 O O . PHE A 1 222 ? -11.858 0.146 -4.946 1.00 93.19 222 PHE A O 1
ATOM 1768 N N . HIS A 1 223 ? -10.583 0.445 -6.772 1.00 88.00 223 HIS A N 1
ATOM 1769 C CA . HIS A 1 223 ? -11.703 0.830 -7.627 1.00 88.00 223 HIS A CA 1
ATOM 1770 C C . HIS A 1 223 ? -12.653 -0.342 -7.878 1.00 88.00 223 HIS A C 1
ATOM 1772 O O . HIS A 1 223 ? -13.860 -0.133 -7.810 1.00 88.00 223 HIS A O 1
ATOM 1778 N N . ALA A 1 224 ? -12.144 -1.563 -8.075 1.00 88.88 224 ALA A N 1
ATOM 1779 C CA . ALA A 1 224 ? -12.980 -2.763 -8.172 1.00 88.88 224 ALA A CA 1
ATOM 1780 C C . ALA A 1 224 ? -13.852 -2.947 -6.913 1.00 88.88 224 ALA A C 1
ATOM 1782 O O . ALA A 1 224 ? -15.069 -3.082 -7.021 1.00 88.88 224 ALA A O 1
ATOM 1783 N N . ALA A 1 225 ? -13.265 -2.815 -5.716 1.00 92.69 225 ALA A N 1
ATOM 1784 C CA . ALA A 1 225 ? -14.015 -2.900 -4.461 1.00 92.69 225 ALA A CA 1
ATOM 1785 C C . ALA A 1 225 ? -15.097 -1.807 -4.325 1.00 92.69 225 ALA A C 1
ATOM 1787 O O . ALA A 1 225 ? -16.216 -2.078 -3.889 1.00 92.69 225 ALA A O 1
ATOM 1788 N N . ARG A 1 226 ? -14.791 -0.561 -4.723 1.00 92.00 226 ARG A N 1
ATOM 1789 C CA . ARG A 1 226 ? -15.768 0.547 -4.725 1.00 92.00 226 ARG A CA 1
ATOM 1790 C C . ARG A 1 226 ? -16.890 0.337 -5.748 1.00 92.00 226 ARG A C 1
ATOM 1792 O O . ARG A 1 226 ? -18.030 0.662 -5.434 1.00 92.00 226 ARG A O 1
ATOM 1799 N N . MET A 1 227 ? -16.593 -0.192 -6.939 1.00 89.88 227 MET A N 1
ATOM 1800 C CA . MET A 1 227 ? -17.593 -0.460 -7.988 1.00 89.88 227 MET A CA 1
ATOM 1801 C C . MET A 1 227 ? -18.573 -1.570 -7.593 1.00 89.88 227 MET A C 1
ATOM 1803 O O . MET A 1 227 ? -19.751 -1.482 -7.921 1.00 89.88 227 MET A O 1
ATOM 1807 N N . GLU A 1 228 ? -18.117 -2.565 -6.831 1.00 88.88 228 GLU A N 1
ATOM 1808 C CA . GLU A 1 228 ? -18.974 -3.613 -6.260 1.00 88.88 228 GLU A CA 1
ATOM 1809 C C . GLU A 1 228 ? -19.731 -3.173 -4.987 1.00 88.88 228 GLU A C 1
ATOM 1811 O O . GLU A 1 228 ? -20.499 -3.949 -4.423 1.00 88.88 228 GLU A O 1
ATOM 1816 N N . GLY A 1 229 ? -19.581 -1.912 -4.560 1.00 88.94 229 GLY A N 1
ATOM 1817 C CA . GLY A 1 229 ? -20.430 -1.277 -3.544 1.00 88.94 229 GLY A CA 1
ATOM 1818 C C . GLY A 1 229 ? -19.784 -1.033 -2.178 1.00 88.94 229 GLY A C 1
ATOM 1819 O O . GLY A 1 229 ? -20.454 -0.514 -1.289 1.00 88.94 229 GLY A O 1
ATOM 1820 N N . ALA A 1 230 ? -18.498 -1.346 -1.977 1.00 90.88 230 ALA A N 1
ATOM 1821 C CA . ALA A 1 230 ? -17.841 -1.101 -0.691 1.00 90.88 230 ALA A CA 1
ATOM 1822 C C . ALA A 1 230 ? -17.869 0.396 -0.319 1.00 90.88 230 ALA A C 1
ATOM 1824 O O . ALA A 1 230 ? -17.399 1.221 -1.103 1.00 90.88 230 ALA A O 1
ATOM 1825 N N . HIS A 1 231 ? -18.370 0.778 0.864 1.00 92.88 231 HIS A N 1
ATOM 1826 C CA . HIS A 1 231 ? -18.475 2.198 1.261 1.00 92.88 231 HIS A CA 1
ATOM 1827 C C . HIS A 1 231 ? -17.101 2.883 1.360 1.00 92.88 231 HIS A C 1
ATOM 1829 O O . HIS A 1 231 ? -16.908 4.002 0.875 1.00 92.88 231 HIS A O 1
ATOM 1835 N N . GLY A 1 232 ? -16.130 2.178 1.940 1.00 96.69 232 GLY A N 1
ATOM 1836 C CA . GLY A 1 232 ? -14.728 2.577 2.002 1.00 96.69 232 GLY A CA 1
ATOM 1837 C C . GLY A 1 232 ? -13.803 1.371 1.880 1.00 96.69 232 GLY A C 1
ATOM 1838 O O . GLY A 1 232 ? -14.221 0.223 2.043 1.00 96.69 232 GLY A O 1
ATOM 1839 N N . VAL A 1 233 ? -12.527 1.625 1.604 1.00 98.56 233 VAL A N 1
ATOM 1840 C CA . VAL A 1 233 ? -11.502 0.597 1.403 1.00 98.56 233 VAL A CA 1
ATOM 1841 C C . VAL A 1 233 ? -10.250 0.960 2.198 1.00 98.56 233 VAL A C 1
ATOM 1843 O O . VAL A 1 233 ? -9.729 2.073 2.104 1.00 98.56 233 VAL A O 1
ATOM 1846 N N . MET A 1 234 ? -9.747 0.006 2.980 1.00 98.69 234 MET A N 1
ATOM 1847 C CA . MET A 1 234 ? -8.581 0.196 3.840 1.00 98.69 234 MET A CA 1
ATOM 1848 C C . MET A 1 234 ? -7.387 -0.636 3.360 1.00 98.69 234 MET A C 1
ATOM 1850 O O . MET A 1 234 ? -7.408 -1.871 3.437 1.00 98.69 234 MET A O 1
ATOM 1854 N N . LEU A 1 235 ? -6.303 0.027 2.945 1.00 98.25 235 LEU A N 1
ATOM 1855 C CA . LEU A 1 235 ? -5.057 -0.621 2.520 1.00 98.25 235 LEU A CA 1
ATOM 1856 C C . LEU A 1 235 ? -4.037 -0.644 3.667 1.00 98.25 235 LEU A C 1
ATOM 1858 O O . LEU A 1 235 ? -3.722 0.374 4.273 1.00 98.25 235 LEU A O 1
ATOM 1862 N N . GLY A 1 236 ? -3.484 -1.824 3.952 1.00 96.06 236 GLY A N 1
ATOM 1863 C CA . GLY A 1 236 ? -2.424 -2.002 4.951 1.00 96.06 236 GLY A CA 1
ATOM 1864 C C . GLY A 1 236 ? -1.039 -2.107 4.315 1.00 96.06 236 GLY A C 1
ATOM 1865 O O . GLY A 1 236 ? -0.437 -1.115 3.909 1.00 96.06 236 GLY A O 1
ATOM 1866 N N . ARG A 1 237 ? -0.536 -3.344 4.205 1.00 93.31 237 ARG A N 1
ATOM 1867 C CA . ARG A 1 237 ? 0.838 -3.664 3.765 1.00 93.31 237 ARG A CA 1
ATOM 1868 C C . ARG A 1 237 ? 1.279 -2.939 2.489 1.00 93.31 237 ARG A C 1
ATOM 1870 O O . ARG A 1 237 ? 2.426 -2.509 2.423 1.00 93.31 237 ARG A O 1
ATOM 1877 N N . ALA A 1 238 ? 0.407 -2.805 1.491 1.00 93.12 238 ALA A N 1
ATOM 1878 C CA . ALA A 1 238 ? 0.739 -2.145 0.228 1.00 93.12 238 ALA A CA 1
ATOM 1879 C C . ALA A 1 238 ? 0.973 -0.633 0.386 1.00 93.12 238 ALA A C 1
ATOM 1881 O O . ALA A 1 238 ? 1.954 -0.117 -0.142 1.00 93.12 238 ALA A O 1
ATOM 1882 N N . ALA A 1 239 ? 0.147 0.057 1.181 1.00 95.38 239 ALA A N 1
ATOM 1883 C CA . ALA A 1 239 ? 0.338 1.476 1.476 1.00 95.38 239 ALA A CA 1
ATOM 1884 C C . ALA A 1 239 ? 1.668 1.730 2.210 1.00 95.38 239 ALA A C 1
ATOM 1886 O O . ALA A 1 239 ? 2.360 2.688 1.886 1.00 95.38 239 ALA A O 1
ATOM 1887 N N . TYR A 1 240 ? 2.079 0.833 3.117 1.00 95.19 240 TYR A N 1
ATOM 1888 C CA . TYR A 1 240 ? 3.365 0.961 3.816 1.00 95.19 240 TYR A CA 1
ATOM 1889 C C . TYR A 1 240 ? 4.585 0.558 2.969 1.00 95.19 240 TYR A C 1
ATOM 1891 O O . TYR A 1 240 ? 5.624 1.214 3.004 1.00 95.19 240 TYR A O 1
ATOM 1899 N N . SER A 1 241 ? 4.498 -0.544 2.217 1.00 90.50 241 SER A N 1
ATOM 1900 C CA . SER A 1 241 ? 5.633 -1.059 1.430 1.00 90.50 241 SER A CA 1
ATOM 1901 C C . SER A 1 241 ? 5.867 -0.297 0.127 1.00 90.50 241 SER A C 1
ATOM 1903 O O . SER A 1 241 ? 7.001 -0.266 -0.350 1.00 90.50 241 SER A O 1
ATOM 1905 N N . ASN A 1 242 ? 4.822 0.332 -0.420 1.00 91.19 242 ASN A N 1
ATOM 1906 C CA . ASN A 1 242 ? 4.821 1.042 -1.696 1.00 91.19 242 ASN A CA 1
ATOM 1907 C C . ASN A 1 242 ? 4.105 2.418 -1.610 1.00 91.19 242 ASN A C 1
ATOM 1909 O O . ASN A 1 242 ? 3.233 2.719 -2.433 1.00 91.19 242 ASN A O 1
ATOM 1913 N N . PRO A 1 243 ? 4.448 3.285 -0.631 1.00 91.56 243 PRO A N 1
ATOM 1914 C CA . PRO A 1 243 ? 3.698 4.503 -0.322 1.00 91.56 243 PRO A CA 1
ATOM 1915 C C . PRO A 1 243 ? 3.648 5.482 -1.491 1.00 91.56 243 PRO A C 1
ATOM 1917 O O . PRO A 1 243 ? 2.654 6.179 -1.651 1.00 91.56 243 PRO A O 1
ATOM 1920 N N . TRP A 1 244 ? 4.677 5.520 -2.345 1.00 89.44 244 TRP A N 1
ATOM 1921 C CA . TRP A 1 244 ? 4.682 6.426 -3.492 1.00 89.44 244 TRP A CA 1
ATOM 1922 C C . TRP A 1 244 ? 3.628 6.066 -4.542 1.00 89.44 244 TRP A C 1
ATOM 1924 O O . TRP A 1 244 ? 2.912 6.944 -5.008 1.00 89.44 244 TRP A O 1
ATOM 1934 N N . GLN A 1 245 ? 3.529 4.788 -4.920 1.00 84.31 245 GLN A N 1
ATOM 1935 C CA . GLN A 1 245 ? 2.611 4.362 -5.982 1.00 84.31 245 GLN A CA 1
ATOM 1936 C C . GLN A 1 245 ? 1.164 4.285 -5.485 1.00 84.31 245 GLN A C 1
ATOM 1938 O O . GLN A 1 245 ? 0.250 4.542 -6.258 1.00 84.31 245 GLN A O 1
ATOM 1943 N N . ILE A 1 246 ? 0.953 3.972 -4.201 1.00 89.06 246 ILE A N 1
ATOM 1944 C CA . ILE A 1 246 ? -0.382 3.956 -3.595 1.00 89.06 246 ILE A CA 1
ATOM 1945 C C . ILE A 1 246 ? -0.817 5.378 -3.223 1.00 89.06 246 ILE A C 1
ATOM 1947 O O . ILE A 1 246 ? -1.701 5.944 -3.861 1.00 89.06 246 ILE A O 1
ATOM 1951 N N . LEU A 1 247 ? -0.180 5.998 -2.223 1.00 93.56 247 LEU A N 1
ATOM 1952 C CA . LEU A 1 247 ? -0.637 7.276 -1.664 1.00 93.56 247 LEU A CA 1
ATOM 1953 C C . LEU A 1 247 ? -0.490 8.433 -2.661 1.00 93.56 247 LEU A C 1
ATOM 1955 O O . LEU A 1 247 ? -1.325 9.332 -2.670 1.00 93.56 247 LEU A O 1
ATOM 1959 N N . GLY A 1 248 ? 0.517 8.390 -3.541 1.00 87.75 248 GLY A N 1
ATOM 1960 C CA . GLY A 1 248 ? 0.720 9.405 -4.582 1.00 87.75 248 GLY A CA 1
ATOM 1961 C C . GLY A 1 248 ? -0.397 9.459 -5.629 1.00 87.75 248 GLY A C 1
ATOM 1962 O O . GLY A 1 248 ? -0.509 10.455 -6.341 1.00 87.75 248 GLY A O 1
ATOM 1963 N N . LEU A 1 249 ? -1.245 8.427 -5.706 1.00 84.75 249 LEU A N 1
ATOM 1964 C CA . LEU A 1 249 ? -2.436 8.413 -6.554 1.00 84.75 249 LEU A CA 1
ATOM 1965 C C . LEU A 1 249 ? -3.723 8.762 -5.789 1.00 84.75 249 LEU A C 1
ATOM 1967 O O . LEU A 1 249 ? -4.620 9.328 -6.410 1.00 84.75 249 LEU A O 1
ATOM 1971 N N . VAL A 1 250 ? -3.816 8.501 -4.474 1.00 89.81 250 VAL A N 1
ATOM 1972 C CA . VAL A 1 250 ? -5.062 8.630 -3.678 1.00 89.81 250 VAL A CA 1
ATOM 1973 C C . VAL A 1 250 ? -5.768 9.973 -3.874 1.00 89.81 250 VAL A C 1
ATOM 1975 O O . VAL A 1 250 ? -6.950 9.986 -4.211 1.00 89.81 250 VAL A O 1
ATOM 1978 N N . ASP A 1 251 ? -5.059 11.097 -3.726 1.00 89.00 251 ASP A N 1
ATOM 1979 C CA . ASP A 1 251 ? -5.660 12.436 -3.844 1.00 89.00 251 ASP A CA 1
ATOM 1980 C C . ASP A 1 251 ? -6.404 12.632 -5.182 1.00 89.00 251 ASP A C 1
ATOM 1982 O O . ASP A 1 251 ? -7.453 13.278 -5.214 1.00 89.00 251 ASP A O 1
ATOM 1986 N N . SER A 1 252 ? -5.888 12.045 -6.267 1.00 85.94 252 SER A N 1
ATOM 1987 C CA . SER A 1 252 ? -6.389 12.231 -7.636 1.00 85.94 252 SER A CA 1
ATOM 1988 C C . SER A 1 252 ? -7.323 11.115 -8.111 1.00 85.94 252 SER A C 1
ATOM 1990 O O . SER A 1 252 ? -8.427 11.403 -8.565 1.00 85.94 252 SER A O 1
ATOM 1992 N N . ALA A 1 253 ? -6.926 9.849 -7.967 1.00 83.69 253 ALA A N 1
ATOM 1993 C CA . ALA A 1 253 ? -7.692 8.696 -8.433 1.00 83.69 253 ALA A CA 1
ATOM 1994 C C . ALA A 1 253 ? -8.921 8.420 -7.553 1.00 83.69 253 ALA A C 1
ATOM 1996 O O . ALA A 1 253 ? -10.005 8.176 -8.075 1.00 83.69 253 ALA A O 1
ATOM 1997 N N . VAL A 1 254 ? -8.779 8.512 -6.224 1.00 89.06 254 VAL A N 1
ATOM 1998 C CA . VAL A 1 254 ? -9.893 8.263 -5.291 1.00 89.06 254 VAL A CA 1
ATOM 1999 C C . VAL A 1 254 ? -10.775 9.497 -5.126 1.00 89.06 254 VAL A C 1
ATOM 2001 O O . VAL A 1 254 ? -11.995 9.382 -5.058 1.00 89.06 254 VAL A O 1
ATOM 2004 N N . TYR A 1 255 ? -10.161 10.679 -5.046 1.00 88.75 255 TYR A N 1
ATOM 2005 C CA . TYR A 1 255 ? -10.825 11.900 -4.582 1.00 88.75 255 TYR A CA 1
ATOM 2006 C C . TYR A 1 255 ? -10.841 13.054 -5.598 1.00 88.75 255 TYR A C 1
ATOM 2008 O O . TYR A 1 255 ? -11.067 14.208 -5.206 1.00 88.75 255 TYR A O 1
ATOM 2016 N N . GLY A 1 256 ? -10.558 12.773 -6.873 1.00 84.12 256 GLY A N 1
ATOM 2017 C CA . GLY A 1 256 ? -10.707 13.711 -7.992 1.00 84.12 256 GLY A CA 1
ATOM 2018 C C . GLY A 1 256 ? -9.876 14.997 -7.913 1.00 84.12 256 GLY A C 1
ATOM 2019 O O . GLY A 1 256 ? -10.164 15.941 -8.646 1.00 84.12 256 GLY A O 1
ATOM 2020 N N . ALA A 1 257 ? -8.885 15.092 -7.019 1.00 81.06 257 ALA A N 1
ATOM 2021 C CA . ALA A 1 257 ? -8.062 16.292 -6.908 1.00 81.06 257 ALA A CA 1
ATOM 2022 C C . ALA A 1 257 ? -7.068 16.401 -8.081 1.00 81.06 257 ALA A C 1
ATOM 2024 O O . ALA A 1 257 ? -6.655 15.378 -8.639 1.00 81.06 257 ALA A O 1
ATOM 2025 N N . PRO A 1 258 ? -6.608 17.619 -8.423 1.00 75.38 258 PRO A N 1
ATOM 2026 C CA . PRO A 1 258 ? -5.486 17.797 -9.336 1.00 75.38 258 PRO A CA 1
ATOM 2027 C C . PRO A 1 258 ? -4.257 16.995 -8.885 1.00 75.38 258 PRO A C 1
ATOM 2029 O O . PRO A 1 258 ? -3.938 16.941 -7.694 1.00 75.38 258 PRO A O 1
ATOM 2032 N N . LEU A 1 259 ? -3.547 16.392 -9.843 1.00 64.25 259 LEU A N 1
ATOM 2033 C CA . LEU A 1 259 ? -2.287 15.699 -9.574 1.00 64.25 259 LEU A CA 1
ATOM 2034 C C . LEU A 1 259 ? -1.265 16.679 -8.982 1.00 64.25 259 LEU A C 1
ATOM 2036 O O . LEU A 1 259 ? -0.996 17.743 -9.538 1.00 64.25 259 LEU A O 1
ATOM 2040 N N . ARG A 1 260 ? -0.691 16.315 -7.832 1.00 68.56 260 ARG A N 1
ATOM 2041 C CA . ARG A 1 260 ? 0.298 17.138 -7.130 1.00 68.56 260 ARG A CA 1
ATOM 2042 C C . ARG A 1 260 ? 1.668 16.947 -7.779 1.00 68.56 260 ARG A C 1
ATOM 2044 O O . ARG A 1 260 ? 2.213 15.851 -7.740 1.00 68.56 260 ARG A O 1
ATOM 2051 N N . SER A 1 261 ? 2.278 18.019 -8.276 1.00 68.19 261 SER A N 1
ATOM 2052 C CA . SER A 1 261 ? 3.615 18.031 -8.901 1.00 68.19 261 SER A CA 1
ATOM 2053 C C . SER A 1 261 ? 4.791 17.823 -7.923 1.00 68.19 261 SER A C 1
ATOM 2055 O O . SER A 1 261 ? 5.923 18.208 -8.206 1.00 68.19 261 SER A O 1
ATOM 2057 N N . ILE A 1 262 ? 4.553 17.212 -6.757 1.00 76.12 262 ILE A N 1
ATOM 2058 C CA . ILE A 1 262 ? 5.568 17.018 -5.717 1.00 76.12 262 ILE A CA 1
ATOM 2059 C C . ILE A 1 262 ? 6.482 15.837 -6.065 1.00 76.12 262 ILE A C 1
ATOM 2061 O O . ILE A 1 262 ? 6.021 14.739 -6.366 1.00 76.12 262 ILE A O 1
ATOM 2065 N N . THR A 1 263 ? 7.794 16.043 -6.033 1.00 80.19 263 THR A N 1
ATOM 2066 C CA . THR A 1 263 ? 8.788 15.006 -6.352 1.00 80.19 263 THR A CA 1
ATOM 2067 C C . THR A 1 263 ? 9.186 14.192 -5.117 1.00 80.19 263 THR A C 1
ATOM 2069 O O . THR A 1 263 ? 9.105 14.665 -3.981 1.00 80.19 263 THR A O 1
ATOM 2072 N N . ARG A 1 264 ? 9.719 12.975 -5.320 1.00 82.31 264 ARG A N 1
ATOM 2073 C CA . ARG A 1 264 ? 10.322 12.178 -4.228 1.00 82.31 264 ARG A CA 1
ATOM 2074 C C . ARG A 1 264 ? 11.450 12.925 -3.504 1.00 82.31 264 ARG A C 1
ATOM 2076 O O . ARG A 1 264 ? 11.652 12.693 -2.318 1.00 82.31 264 ARG A O 1
ATOM 2083 N N . ARG A 1 265 ? 12.169 13.816 -4.204 1.00 81.19 265 ARG A N 1
ATOM 2084 C CA . ARG A 1 265 ? 13.204 14.684 -3.621 1.00 81.19 265 ARG A CA 1
ATOM 2085 C C . ARG A 1 265 ? 12.584 15.679 -2.634 1.00 81.19 265 ARG A C 1
ATOM 2087 O O . ARG A 1 265 ? 12.987 15.686 -1.480 1.00 81.19 265 ARG A O 1
ATOM 2094 N N . GLN A 1 266 ? 11.552 16.413 -3.048 1.00 82.25 266 GLN A N 1
ATOM 2095 C CA . GLN A 1 266 ? 10.860 17.380 -2.186 1.00 82.25 266 GLN A CA 1
ATOM 2096 C C . GLN A 1 266 ? 10.184 16.714 -0.979 1.00 82.25 266 GLN A C 1
ATOM 2098 O O . GLN A 1 266 ? 10.218 17.270 0.116 1.00 82.25 266 GLN A O 1
ATOM 2103 N N . VAL A 1 267 ? 9.624 15.505 -1.134 1.00 87.75 267 VAL A N 1
ATOM 2104 C CA . VAL A 1 267 ? 9.123 14.724 0.014 1.00 87.75 267 VAL A CA 1
ATOM 2105 C C . VAL A 1 267 ? 10.259 14.331 0.960 1.00 87.75 267 VAL A C 1
ATOM 2107 O O . VAL A 1 267 ? 10.097 14.470 2.168 1.00 87.75 267 VAL A O 1
ATOM 2110 N N . LEU A 1 268 ? 11.419 13.897 0.450 1.00 86.88 268 LEU A N 1
ATOM 2111 C CA . LEU A 1 268 ? 12.588 13.615 1.292 1.00 86.88 268 LEU A CA 1
ATOM 2112 C C . LEU A 1 268 ? 13.105 14.859 2.020 1.00 86.88 268 LEU A C 1
ATOM 2114 O O . LEU A 1 268 ? 13.478 14.749 3.180 1.00 86.88 268 LEU A O 1
ATOM 2118 N N . GLU A 1 269 ? 13.113 16.024 1.377 1.00 84.56 269 GLU A N 1
ATOM 2119 C CA . GLU A 1 269 ? 13.572 17.292 1.963 1.00 84.56 269 GLU A CA 1
ATOM 2120 C C . GLU A 1 269 ? 12.614 17.793 3.053 1.00 84.56 269 GLU A C 1
ATOM 2122 O O . GLU A 1 269 ? 13.051 18.123 4.154 1.00 84.56 269 GLU A O 1
ATOM 2127 N N . GLN A 1 270 ? 11.301 17.754 2.806 1.00 90.06 270 GLN A N 1
ATOM 2128 C CA . GLN A 1 270 ? 10.282 18.080 3.814 1.00 90.06 270 GLN A CA 1
ATOM 2129 C C . GLN A 1 270 ? 10.327 17.095 4.995 1.00 90.06 270 GLN A C 1
ATOM 2131 O O . GLN A 1 270 ? 10.268 17.503 6.155 1.00 90.06 270 GLN A O 1
ATOM 2136 N N . TYR A 1 271 ? 10.513 15.802 4.718 1.00 92.62 271 TYR A N 1
ATOM 2137 C CA . TYR A 1 271 ? 10.678 14.783 5.752 1.00 92.62 271 TYR A CA 1
ATOM 2138 C C . TYR A 1 271 ? 11.999 14.920 6.522 1.00 92.62 271 TYR A C 1
ATOM 2140 O O . TYR A 1 271 ? 12.060 14.589 7.704 1.00 92.62 271 TYR A O 1
ATOM 2148 N N . GLN A 1 272 ? 13.058 15.430 5.888 1.00 87.88 272 GLN A N 1
ATOM 2149 C CA . GLN A 1 272 ? 14.335 15.693 6.546 1.00 87.88 272 GLN A CA 1
ATOM 2150 C C . GLN A 1 272 ? 14.186 16.775 7.621 1.00 87.88 272 GLN A C 1
ATOM 2152 O O . GLN A 1 272 ? 14.682 16.585 8.727 1.00 87.88 272 GLN A O 1
ATOM 2157 N N . VAL A 1 273 ? 13.456 17.860 7.332 1.00 90.00 273 VAL A N 1
ATOM 2158 C CA . VAL A 1 273 ? 13.163 18.928 8.308 1.00 90.00 273 VAL A CA 1
ATOM 2159 C C . VAL A 1 273 ? 12.403 18.376 9.519 1.00 90.00 273 VAL A C 1
ATOM 2161 O O . VAL A 1 273 ? 12.763 18.684 10.654 1.00 90.00 273 VAL A O 1
ATOM 2164 N N . TYR A 1 274 ? 11.408 17.512 9.290 1.00 91.19 274 TYR A N 1
ATOM 2165 C CA . TYR A 1 274 ? 10.688 16.796 10.350 1.00 91.19 274 TYR A CA 1
ATOM 2166 C C . TYR A 1 274 ? 11.600 15.849 11.151 1.00 91.19 274 TYR A C 1
ATOM 2168 O O . TYR A 1 274 ? 11.601 15.870 12.379 1.00 91.19 274 TYR A O 1
ATOM 2176 N N . GLY A 1 275 ? 12.420 15.033 10.485 1.00 88.25 275 GLY A N 1
ATOM 2177 C CA . GLY A 1 275 ? 13.308 14.094 11.172 1.00 88.25 275 GLY A CA 1
ATOM 2178 C C . GLY A 1 275 ? 14.393 14.793 11.996 1.00 88.25 275 GLY A C 1
ATOM 2179 O O . GLY A 1 275 ? 14.669 14.388 13.125 1.00 88.25 275 GLY A O 1
ATOM 2180 N N . ASP A 1 276 ? 14.966 15.879 11.471 1.00 85.44 276 ASP A N 1
ATOM 2181 C CA . ASP A 1 276 ? 15.953 16.693 12.183 1.00 85.44 276 ASP A CA 1
ATOM 2182 C C . ASP A 1 276 ? 15.324 17.478 13.355 1.00 85.44 276 ASP A C 1
ATOM 2184 O O . ASP A 1 276 ? 16.030 17.747 14.329 1.00 85.44 276 ASP A O 1
ATOM 2188 N N . SER A 1 277 ? 14.026 17.822 13.327 1.00 87.12 277 SER A N 1
ATOM 2189 C CA . SER A 1 277 ? 13.342 18.440 14.479 1.00 87.12 277 SER A CA 1
ATOM 2190 C C . SER A 1 277 ? 12.976 17.417 15.560 1.00 87.12 277 SER A C 1
ATOM 2192 O O . SER A 1 277 ? 13.262 17.659 16.733 1.00 87.12 277 SER A O 1
ATOM 2194 N N . VAL A 1 278 ? 12.461 16.240 15.185 1.00 86.00 278 VAL A N 1
ATOM 2195 C CA . VAL A 1 278 ? 12.164 15.123 16.106 1.00 86.00 278 VAL A CA 1
ATOM 2196 C C . VAL A 1 278 ? 13.416 14.683 16.874 1.00 86.00 278 VAL A C 1
ATOM 2198 O O . VAL A 1 278 ? 13.378 14.565 18.100 1.00 86.00 278 VAL A O 1
ATOM 2201 N N . VAL A 1 279 ? 14.548 14.493 16.186 1.00 83.75 279 VAL A N 1
ATOM 2202 C CA . VAL A 1 279 ? 15.810 14.080 16.831 1.00 83.75 279 VAL A CA 1
ATOM 2203 C C . VAL A 1 279 ? 16.358 15.168 17.765 1.00 83.75 279 VAL A C 1
ATOM 2205 O O . VAL A 1 279 ? 16.928 14.842 18.804 1.00 83.75 279 VAL A O 1
ATOM 2208 N N . ARG A 1 280 ? 16.151 16.459 17.466 1.00 83.75 280 ARG A N 1
ATOM 2209 C CA . ARG A 1 280 ? 16.507 17.555 18.392 1.00 83.75 280 ARG A CA 1
ATOM 2210 C C . ARG A 1 280 ? 15.601 17.605 19.621 1.00 83.75 280 ARG A C 1
ATOM 2212 O O . ARG A 1 280 ? 16.098 17.867 20.709 1.00 83.75 280 ARG A O 1
ATOM 2219 N N . MET A 1 281 ? 14.301 17.369 19.447 1.00 81.62 281 MET A N 1
ATOM 2220 C CA . MET A 1 281 ? 13.295 17.487 20.507 1.00 81.62 281 MET A CA 1
ATOM 2221 C C . MET A 1 281 ? 13.397 16.364 21.547 1.00 81.62 281 MET A C 1
ATOM 2223 O O . MET A 1 281 ? 13.360 16.638 22.741 1.00 81.62 281 MET A O 1
ATOM 2227 N N . TYR A 1 282 ? 13.560 15.112 21.105 1.00 77.69 282 TYR A N 1
ATOM 2228 C CA . TYR A 1 282 ? 13.558 13.938 21.995 1.00 77.69 282 TYR A CA 1
ATOM 2229 C C . TYR A 1 282 ? 14.942 13.269 22.161 1.00 77.69 282 TYR A C 1
ATOM 2231 O O . TYR A 1 282 ? 15.097 12.282 22.889 1.00 77.69 282 TYR A O 1
ATOM 2239 N N . GLY A 1 283 ? 15.977 13.796 21.500 1.00 72.56 283 GLY A N 1
ATOM 2240 C CA . GLY A 1 283 ? 17.376 13.402 21.678 1.00 72.56 283 GLY A CA 1
ATOM 2241 C C . GLY A 1 283 ? 17.716 11.994 21.178 1.00 72.56 283 GLY A C 1
ATOM 2242 O O . GLY A 1 283 ? 18.195 11.821 20.060 1.00 72.56 283 GLY A O 1
ATOM 2243 N N . SER A 1 284 ? 17.549 10.981 22.035 1.00 68.94 284 SER A N 1
ATOM 2244 C CA . SER A 1 284 ? 18.007 9.600 21.773 1.00 68.94 284 SER A CA 1
ATOM 2245 C C . SER A 1 284 ? 16.893 8.584 21.494 1.00 68.94 284 SER A C 1
ATOM 2247 O O . SER A 1 284 ? 17.189 7.476 21.036 1.00 68.94 284 SER A O 1
ATOM 2249 N N . LYS A 1 285 ? 15.629 8.933 21.769 1.00 74.88 285 LYS A N 1
ATOM 2250 C CA . LYS A 1 285 ? 14.442 8.086 21.555 1.00 74.88 285 LYS A CA 1
ATOM 2251 C C . LYS A 1 285 ? 13.268 8.971 21.101 1.00 74.88 285 LYS A C 1
ATOM 2253 O O . LYS A 1 285 ? 12.874 9.811 21.900 1.00 74.88 285 LYS A O 1
ATOM 2258 N N . PRO A 1 286 ? 12.675 8.789 19.905 1.00 78.44 286 PRO A N 1
ATOM 2259 C CA . PRO A 1 286 ? 12.983 7.775 18.891 1.00 78.44 286 PRO A CA 1
ATOM 2260 C C . PRO A 1 286 ? 14.424 7.876 18.388 1.00 78.44 286 PRO A C 1
ATOM 2262 O O . PRO A 1 286 ? 15.010 8.957 18.336 1.00 78.44 286 PRO A O 1
ATOM 2265 N N . ASN A 1 287 ? 15.018 6.734 18.048 1.00 82.44 287 ASN A N 1
ATOM 2266 C CA . ASN A 1 287 ? 16.357 6.718 17.473 1.00 82.44 287 ASN A CA 1
ATOM 2267 C C . ASN A 1 287 ? 16.274 6.976 15.958 1.00 82.44 287 ASN A C 1
ATOM 2269 O O . ASN A 1 287 ? 15.245 6.744 15.326 1.00 82.44 287 ASN A O 1
ATOM 2273 N N . ILE A 1 288 ? 17.373 7.421 15.345 1.00 84.31 288 ILE A N 1
ATOM 2274 C CA . ILE A 1 288 ? 17.397 7.799 13.920 1.00 84.31 288 ILE A CA 1
ATOM 2275 C C . ILE A 1 288 ? 16.944 6.675 12.964 1.00 84.31 288 ILE A C 1
ATOM 2277 O O . ILE A 1 288 ? 16.446 6.968 11.879 1.00 84.31 288 ILE A O 1
ATOM 2281 N N . ARG A 1 289 ? 17.053 5.394 13.347 1.00 86.62 289 ARG A N 1
ATOM 2282 C CA . ARG A 1 289 ? 16.525 4.275 12.545 1.00 86.62 289 ARG A CA 1
ATOM 2283 C C . ARG A 1 289 ? 15.002 4.239 12.542 1.00 86.62 289 ARG A C 1
ATOM 2285 O O . ARG A 1 289 ? 14.438 3.945 11.497 1.00 86.62 289 ARG A O 1
ATOM 2292 N N . ASP A 1 290 ? 14.360 4.567 13.660 1.00 88.00 290 ASP A N 1
ATOM 2293 C CA . ASP A 1 290 ? 12.898 4.596 13.795 1.00 88.00 290 ASP A CA 1
ATOM 2294 C C . ASP A 1 290 ? 12.336 5.686 12.871 1.00 88.00 290 ASP A C 1
ATOM 2296 O O . ASP A 1 290 ? 11.507 5.415 12.009 1.00 88.00 290 ASP A O 1
ATOM 2300 N N . VAL A 1 291 ? 12.917 6.889 12.944 1.00 89.75 291 VAL A N 1
ATOM 2301 C CA . VAL A 1 291 ? 12.575 8.037 12.086 1.00 89.75 291 VAL A CA 1
ATOM 2302 C C . VAL A 1 291 ? 12.812 7.743 10.596 1.00 89.75 291 VAL A C 1
ATOM 2304 O O . VAL A 1 291 ? 12.074 8.229 9.743 1.00 89.75 291 VAL A O 1
ATOM 2307 N N . VAL A 1 292 ? 13.822 6.941 10.242 1.00 90.19 292 VAL A N 1
ATOM 2308 C CA . VAL A 1 292 ? 14.161 6.623 8.839 1.00 90.19 292 VAL A CA 1
ATOM 2309 C C . VAL A 1 292 ? 13.426 5.382 8.301 1.00 90.19 292 VAL A C 1
ATOM 2311 O O . VAL A 1 292 ? 13.255 5.266 7.085 1.00 90.19 292 VAL A O 1
ATOM 2314 N N . LYS A 1 293 ? 12.929 4.483 9.161 1.00 91.25 293 LYS A N 1
ATOM 2315 C CA . LYS A 1 293 ? 12.226 3.236 8.793 1.00 91.25 293 LYS A CA 1
ATOM 2316 C C . LYS A 1 293 ? 11.085 3.450 7.773 1.00 91.25 293 LYS A C 1
ATOM 2318 O O . LYS A 1 293 ? 11.080 2.716 6.781 1.00 91.25 293 LYS A O 1
ATOM 2323 N N . PRO A 1 294 ? 10.195 4.461 7.897 1.00 92.94 294 PRO A N 1
ATOM 2324 C CA . PRO A 1 294 ? 9.137 4.725 6.912 1.00 92.94 294 PRO A CA 1
ATOM 2325 C C . PRO A 1 294 ? 9.637 5.009 5.492 1.00 92.94 294 PRO A C 1
ATOM 2327 O O . PRO A 1 294 ? 9.004 4.609 4.512 1.00 92.94 294 PRO A O 1
ATOM 2330 N N . LEU A 1 295 ? 10.801 5.656 5.351 1.00 92.50 295 LEU A N 1
ATOM 2331 C CA . LEU A 1 295 ? 11.361 5.992 4.039 1.00 92.50 295 LEU A CA 1
ATOM 2332 C C . LEU A 1 295 ? 11.696 4.742 3.217 1.00 92.50 295 LEU A C 1
ATOM 2334 O O . LEU A 1 295 ? 11.767 4.824 1.990 1.00 92.50 295 LEU A O 1
ATOM 2338 N N . LEU A 1 296 ? 11.874 3.577 3.853 1.00 89.50 296 LEU A N 1
ATOM 2339 C CA . LEU A 1 296 ? 12.289 2.336 3.193 1.00 89.50 296 LEU A CA 1
ATOM 2340 C C . LEU A 1 296 ? 11.277 1.812 2.150 1.00 89.50 296 LEU A C 1
ATOM 2342 O O . LEU A 1 296 ? 11.636 0.940 1.352 1.00 89.50 296 LEU A O 1
ATOM 2346 N N . GLY A 1 297 ? 10.048 2.337 2.107 1.00 86.69 297 GLY A N 1
ATOM 2347 C CA . GLY A 1 297 ? 9.080 2.084 1.031 1.00 86.69 297 GLY A CA 1
ATOM 2348 C C . GLY A 1 297 ? 9.160 3.054 -0.164 1.00 86.69 297 GLY A C 1
ATOM 2349 O O . GLY A 1 297 ? 8.693 2.724 -1.251 1.00 86.69 297 GLY A O 1
ATOM 2350 N N . LEU A 1 298 ? 9.761 4.242 -0.018 1.00 87.31 298 LEU A N 1
ATOM 2351 C CA . LEU A 1 298 ? 9.582 5.371 -0.952 1.00 87.31 298 LEU A CA 1
ATOM 2352 C C . LEU A 1 298 ? 10.009 5.073 -2.405 1.00 87.31 298 LEU A C 1
ATOM 2354 O O . LEU A 1 298 ? 9.391 5.558 -3.357 1.00 87.31 298 LEU A O 1
ATOM 2358 N N . PHE A 1 299 ? 11.043 4.247 -2.575 1.00 81.44 299 PHE A N 1
ATOM 2359 C CA . PHE A 1 299 ? 11.585 3.817 -3.870 1.00 81.44 299 PHE A CA 1
ATOM 2360 C C . PHE A 1 299 ? 11.160 2.389 -4.261 1.00 81.44 299 PHE A C 1
ATOM 2362 O O . PHE A 1 299 ? 11.839 1.730 -5.047 1.00 81.44 299 PHE A O 1
ATOM 2369 N N . HIS A 1 300 ? 10.055 1.870 -3.720 1.00 79.94 300 HIS A N 1
ATOM 2370 C CA . HIS A 1 300 ? 9.508 0.576 -4.135 1.00 79.94 300 HIS A CA 1
ATOM 2371 C C . HIS A 1 300 ? 9.251 0.524 -5.654 1.00 79.94 300 HIS A C 1
ATOM 2373 O O . HIS A 1 300 ? 8.813 1.501 -6.260 1.00 79.94 300 HIS A O 1
ATOM 2379 N N . GLY A 1 301 ? 9.604 -0.605 -6.278 1.00 73.50 301 GLY A N 1
ATOM 2380 C CA . GLY A 1 301 ? 9.599 -0.788 -7.735 1.00 73.50 301 GLY A CA 1
ATOM 2381 C C . GLY A 1 301 ? 10.658 0.002 -8.526 1.00 73.50 301 GLY A C 1
ATOM 2382 O O . GLY A 1 301 ? 10.843 -0.275 -9.706 1.00 73.50 301 GLY A O 1
ATOM 2383 N N . GLU A 1 302 ? 11.378 0.958 -7.928 1.00 73.94 302 GLU A N 1
ATOM 2384 C CA . GLU A 1 302 ? 12.326 1.804 -8.668 1.00 73.94 302 GLU A CA 1
ATOM 2385 C C . GLU A 1 302 ? 13.711 1.152 -8.851 1.00 73.94 302 GLU A C 1
ATOM 2387 O O . GLU A 1 302 ? 14.235 0.504 -7.931 1.00 73.94 302 GLU A O 1
ATOM 2392 N N . PRO A 1 303 ? 14.387 1.402 -9.992 1.00 56.88 303 PRO A N 1
ATOM 2393 C CA . PRO A 1 303 ? 15.789 1.050 -10.172 1.00 56.88 303 PRO A CA 1
ATOM 2394 C C . PRO A 1 303 ? 16.668 1.585 -9.035 1.00 56.88 303 PRO A C 1
ATOM 2396 O O . PRO A 1 303 ? 16.503 2.706 -8.560 1.00 56.88 303 PRO A O 1
ATOM 2399 N N . ARG A 1 304 ? 17.663 0.787 -8.629 1.00 73.06 304 ARG A N 1
ATOM 2400 C CA . ARG A 1 304 ? 18.617 1.086 -7.540 1.00 73.06 304 ARG A CA 1
ATOM 2401 C C . ARG A 1 304 ? 18.022 1.165 -6.122 1.00 73.06 304 ARG A C 1
ATOM 2403 O O . ARG A 1 304 ? 18.804 1.423 -5.210 1.00 73.06 304 ARG A O 1
ATOM 2410 N N . ASN A 1 305 ? 16.743 0.853 -5.884 1.00 79.31 305 ASN A N 1
ATOM 2411 C CA . ASN A 1 305 ? 16.151 0.802 -4.532 1.00 79.31 305 ASN A CA 1
ATOM 2412 C C . ASN A 1 305 ? 17.017 0.007 -3.526 1.00 79.31 305 ASN A C 1
ATOM 2414 O O . ASN A 1 305 ? 17.376 0.517 -2.471 1.00 79.31 305 ASN A O 1
ATOM 2418 N N . VAL A 1 306 ? 17.478 -1.195 -3.897 1.00 77.62 306 VAL A N 1
ATOM 2419 C CA . VAL A 1 306 ? 18.378 -2.027 -3.064 1.00 77.62 306 VAL A CA 1
ATOM 2420 C C . VAL A 1 306 ? 19.708 -1.325 -2.738 1.00 77.62 306 VAL A C 1
ATOM 2422 O O . VAL A 1 306 ? 20.238 -1.474 -1.639 1.00 77.62 306 VAL A O 1
ATOM 2425 N N . VAL A 1 307 ? 20.254 -0.536 -3.669 1.00 76.88 307 VAL A N 1
ATOM 2426 C CA . VAL A 1 307 ? 21.492 0.240 -3.462 1.00 76.88 307 VAL A CA 1
ATOM 2427 C C . VAL A 1 307 ? 21.237 1.442 -2.555 1.00 76.88 307 VAL A C 1
ATOM 2429 O O . VAL A 1 307 ? 22.087 1.771 -1.731 1.00 76.88 307 VAL A O 1
ATOM 2432 N N . TRP A 1 308 ? 20.074 2.083 -2.685 1.00 77.31 308 TRP A N 1
ATOM 2433 C CA . TRP A 1 308 ? 19.647 3.158 -1.797 1.00 77.31 308 TRP A CA 1
ATOM 2434 C C . TRP A 1 308 ? 19.439 2.635 -0.365 1.00 77.31 308 TRP A C 1
ATOM 2436 O O . TRP A 1 308 ? 20.069 3.172 0.540 1.00 77.31 308 TRP A O 1
ATOM 2446 N N . LYS A 1 309 ? 18.721 1.518 -0.160 1.00 81.62 309 LYS A N 1
ATOM 2447 C CA . LYS A 1 309 ? 18.584 0.864 1.161 1.00 81.62 309 LYS A CA 1
ATOM 2448 C C . LYS A 1 309 ? 19.939 0.547 1.792 1.00 81.62 309 LYS A C 1
ATOM 2450 O O . LYS A 1 309 ? 20.246 1.075 2.850 1.00 81.62 309 LYS A O 1
ATOM 2455 N N . ARG A 1 310 ? 20.826 -0.155 1.074 1.00 79.88 310 ARG A N 1
ATOM 2456 C CA . ARG A 1 310 ? 22.192 -0.447 1.558 1.00 79.88 310 ARG A CA 1
ATOM 2457 C C . ARG A 1 310 ? 23.000 0.812 1.909 1.00 79.88 310 ARG A C 1
ATOM 2459 O O . ARG A 1 310 ? 23.836 0.760 2.807 1.00 79.88 310 ARG A O 1
ATOM 2466 N N . LYS A 1 311 ? 22.778 1.940 1.219 1.00 80.19 311 LYS A N 1
ATOM 2467 C CA . LYS A 1 311 ? 23.378 3.239 1.579 1.00 80.19 311 LYS A CA 1
ATOM 2468 C C . LYS A 1 311 ? 22.761 3.840 2.844 1.00 80.19 311 LYS A C 1
ATOM 2470 O O . LYS A 1 311 ? 23.509 4.411 3.630 1.00 80.19 311 LYS A O 1
ATOM 2475 N N . VAL A 1 312 ? 21.447 3.713 3.039 1.00 81.62 312 VAL A N 1
ATOM 2476 C CA . VAL A 1 312 ? 20.747 4.106 4.272 1.00 81.62 312 VAL A CA 1
ATOM 2477 C C . VAL A 1 312 ? 21.274 3.283 5.452 1.00 81.62 312 VAL A C 1
ATOM 2479 O O . VAL A 1 312 ? 21.734 3.860 6.432 1.00 81.62 312 VAL A O 1
ATOM 2482 N N . ASP A 1 313 ? 21.340 1.958 5.323 1.00 80.12 313 ASP A N 1
ATOM 2483 C CA . ASP A 1 313 ? 21.848 1.056 6.365 1.00 80.12 313 ASP A CA 1
ATOM 2484 C C . ASP A 1 313 ? 23.308 1.383 6.738 1.00 80.12 313 ASP A C 1
ATOM 2486 O O . ASP A 1 313 ? 23.641 1.568 7.909 1.00 80.12 313 ASP A O 1
ATOM 2490 N N . ALA A 1 314 ? 24.182 1.549 5.737 1.00 77.62 314 ALA A N 1
ATOM 2491 C CA . ALA A 1 314 ? 25.591 1.909 5.935 1.00 77.62 314 ALA A CA 1
ATOM 2492 C C . ALA A 1 314 ? 25.808 3.346 6.458 1.00 77.62 314 ALA A C 1
ATOM 2494 O O . ALA A 1 314 ? 26.884 3.661 6.973 1.00 77.62 314 ALA A O 1
ATOM 2495 N N . ALA A 1 315 ? 24.810 4.222 6.325 1.00 72.31 315 ALA A N 1
ATOM 2496 C CA . ALA A 1 315 ? 24.787 5.548 6.934 1.00 72.31 315 ALA A CA 1
ATOM 2497 C C . ALA A 1 315 ? 24.337 5.482 8.405 1.00 72.31 315 ALA A C 1
ATOM 2499 O O . ALA A 1 315 ? 24.995 6.060 9.267 1.00 72.31 315 ALA A O 1
ATOM 2500 N N . LEU A 1 316 ? 23.302 4.692 8.715 1.00 75.00 316 LEU A N 1
ATOM 2501 C CA . LEU A 1 316 ? 22.769 4.439 10.067 1.00 75.00 316 LEU A CA 1
ATOM 2502 C C . LEU A 1 316 ? 23.715 3.628 10.987 1.00 75.00 316 LEU A C 1
ATOM 2504 O O . LEU A 1 316 ? 23.362 3.309 12.128 1.00 75.00 316 LEU A O 1
ATOM 2508 N N . LEU A 1 317 ? 24.910 3.279 10.501 1.00 70.50 317 LEU A N 1
ATOM 2509 C CA . LEU A 1 317 ? 26.025 2.723 11.277 1.00 70.50 317 LEU A CA 1
ATOM 2510 C C . LEU A 1 317 ? 27.081 3.776 11.667 1.00 70.50 317 LEU A C 1
ATOM 2512 O O . LEU A 1 317 ? 27.957 3.486 12.480 1.00 70.50 317 LEU A O 1
ATOM 2516 N N . LYS A 1 318 ? 27.026 4.997 11.117 1.00 65.19 318 LYS A N 1
ATOM 2517 C CA . LYS A 1 318 ? 28.010 6.059 11.386 1.00 65.19 318 LYS A CA 1
ATOM 2518 C C . LYS A 1 318 ? 27.502 7.001 12.477 1.00 65.19 318 LYS A C 1
ATOM 2520 O O . LYS A 1 318 ? 26.495 7.682 12.297 1.00 65.19 318 LYS A O 1
ATOM 2525 N N . LYS A 1 319 ? 28.223 7.069 13.604 1.00 52.75 319 LYS A N 1
ATOM 2526 C CA . LYS A 1 319 ? 27.942 8.031 14.686 1.00 52.75 319 LYS A CA 1
ATOM 2527 C C . LYS A 1 319 ? 27.958 9.472 14.145 1.00 52.75 319 LYS A C 1
ATOM 2529 O O . LYS A 1 319 ? 28.806 9.812 13.324 1.00 52.75 319 LYS A O 1
ATOM 2534 N N . GLY A 1 320 ? 27.040 10.312 14.630 1.00 50.62 320 GLY A N 1
ATOM 2535 C CA . GLY A 1 320 ? 27.006 11.751 14.325 1.00 50.62 320 GLY A CA 1
ATOM 2536 C C . GLY A 1 320 ? 26.414 12.145 12.963 1.00 50.62 320 GLY A C 1
ATOM 2537 O O . GLY A 1 320 ? 26.705 13.235 12.474 1.00 50.62 320 GLY A O 1
ATOM 2538 N N . MET A 1 321 ? 25.608 11.293 12.318 1.00 52.19 321 MET A N 1
ATOM 2539 C CA . MET A 1 321 ? 24.919 11.660 11.074 1.00 52.19 321 MET A CA 1
ATOM 2540 C C . MET A 1 321 ? 23.573 12.368 11.305 1.00 52.19 321 MET A C 1
ATOM 2542 O O . MET A 1 321 ? 22.652 11.796 11.874 1.00 52.19 321 MET A O 1
ATOM 2546 N N . ILE A 1 322 ? 23.463 13.587 10.766 1.00 53.72 322 ILE A N 1
ATOM 2547 C CA . ILE A 1 322 ? 22.219 14.352 10.548 1.00 53.72 322 ILE A CA 1
ATOM 2548 C C . ILE A 1 322 ? 21.504 13.788 9.299 1.00 53.72 322 ILE A C 1
ATOM 2550 O O . ILE A 1 322 ? 22.197 13.347 8.367 1.00 53.72 322 ILE A O 1
ATOM 2554 N N . LEU A 1 323 ? 20.159 13.813 9.229 1.00 55.31 323 LEU A N 1
ATOM 2555 C CA . LEU A 1 323 ? 19.397 13.197 8.117 1.00 55.31 323 LEU A CA 1
ATOM 2556 C C . LEU A 1 323 ? 19.808 13.743 6.734 1.00 55.31 323 LEU A C 1
ATOM 2558 O O . LEU A 1 323 ? 19.757 13.017 5.741 1.00 55.31 323 LEU A O 1
ATOM 2562 N N . ILE A 1 324 ? 20.289 14.988 6.682 1.00 42.50 324 ILE A N 1
ATOM 2563 C CA . ILE A 1 324 ? 20.782 15.718 5.498 1.00 42.50 324 ILE A CA 1
ATOM 2564 C C . ILE A 1 324 ? 21.701 14.900 4.565 1.00 42.50 324 ILE A C 1
ATOM 2566 O O . ILE A 1 324 ? 21.646 15.026 3.339 1.00 42.50 324 ILE A O 1
ATOM 2570 N N . LYS A 1 325 ? 22.511 13.984 5.115 1.00 48.69 325 LYS A N 1
ATOM 2571 C CA . LYS A 1 325 ? 23.437 13.130 4.343 1.00 48.69 325 LYS A CA 1
ATOM 2572 C C . LYS A 1 325 ? 22.790 11.880 3.723 1.00 48.69 325 LYS A C 1
ATOM 2574 O O . LYS A 1 325 ? 23.458 11.205 2.942 1.00 48.69 325 LYS A O 1
ATOM 2579 N N . LEU A 1 326 ? 21.524 11.573 4.016 1.00 49.16 326 LEU A N 1
ATOM 2580 C CA . LEU A 1 326 ? 20.762 10.521 3.322 1.00 49.16 326 LEU A CA 1
ATOM 2581 C C . LEU A 1 326 ? 20.222 11.004 1.967 1.00 49.16 326 LEU A C 1
ATOM 2583 O O . LEU A 1 326 ? 20.177 10.220 1.019 1.00 49.16 326 LEU A O 1
ATOM 2587 N N . VAL A 1 327 ? 19.873 12.291 1.860 1.00 45.72 327 VAL A N 1
ATOM 2588 C CA . VAL A 1 327 ? 19.421 12.922 0.606 1.00 45.72 327 VAL A CA 1
ATOM 2589 C C . VAL A 1 327 ? 20.620 13.321 -0.267 1.00 45.72 327 VAL A C 1
ATOM 2591 O O . VAL A 1 327 ? 20.645 13.025 -1.460 1.00 45.72 327 VAL A O 1
ATOM 2594 N N . TYR A 1 328 ? 21.658 13.908 0.342 1.00 42.41 328 TYR A N 1
ATOM 2595 C CA . TYR A 1 328 ? 22.810 14.516 -0.347 1.00 42.41 328 TYR A CA 1
ATOM 2596 C C . TYR A 1 328 ? 24.137 13.741 -0.177 1.00 42.41 328 TYR A C 1
ATOM 2598 O O . TYR A 1 328 ? 25.218 14.326 -0.158 1.00 42.41 328 TYR A O 1
ATOM 2606 N N . GLY A 1 329 ? 24.074 12.412 -0.019 1.00 37.94 329 GLY A N 1
ATOM 2607 C CA . GLY A 1 329 ? 25.204 11.548 0.370 1.00 37.94 329 GLY A CA 1
ATOM 2608 C C . GLY A 1 329 ? 26.502 11.737 -0.435 1.00 37.94 329 GLY A C 1
ATOM 2609 O O . GLY A 1 329 ? 26.649 11.185 -1.526 1.00 37.94 329 GLY A O 1
ATOM 2610 N N . SER A 1 330 ? 27.443 12.466 0.177 1.00 32.22 330 SER A N 1
ATOM 2611 C CA . SER A 1 330 ? 28.670 13.072 -0.364 1.00 32.22 330 SER A CA 1
ATOM 2612 C C . SER A 1 330 ? 29.287 12.425 -1.612 1.00 32.22 330 SER A C 1
ATOM 2614 O O . SER A 1 330 ? 29.996 11.420 -1.524 1.00 32.22 330 SER A O 1
ATOM 2616 N N . SER A 1 331 ? 29.118 13.080 -2.766 1.00 30.58 331 SER A N 1
ATOM 2617 C CA . SER A 1 331 ? 29.958 12.869 -3.950 1.00 30.58 331 SER A CA 1
ATOM 2618 C C . SER A 1 331 ? 29.902 14.069 -4.908 1.00 30.58 331 SER A C 1
ATOM 2620 O O . SER A 1 331 ? 29.083 14.093 -5.821 1.00 30.58 331 SER A O 1
ATOM 2622 N N . ASN A 1 332 ? 30.823 15.032 -4.763 1.00 28.50 332 ASN A N 1
ATOM 2623 C CA . ASN A 1 332 ? 31.119 16.015 -5.821 1.00 28.50 332 ASN A CA 1
ATOM 2624 C C . ASN A 1 332 ? 31.957 15.357 -6.934 1.00 28.50 332 ASN A C 1
ATOM 2626 O O . ASN A 1 332 ? 33.086 15.752 -7.218 1.00 28.50 332 ASN A O 1
ATOM 2630 N N . LYS A 1 333 ? 31.407 14.296 -7.530 1.00 28.50 333 LYS A N 1
ATOM 2631 C CA . LYS A 1 333 ? 31.827 13.743 -8.817 1.00 28.50 333 LYS A CA 1
ATOM 2632 C C . LYS A 1 333 ? 30.564 13.448 -9.611 1.00 28.50 333 LYS A C 1
ATOM 2634 O O . LYS A 1 333 ? 29.911 12.425 -9.402 1.00 28.50 333 LYS A O 1
ATOM 2639 N N . THR A 1 334 ? 30.232 14.395 -10.481 1.00 27.77 334 THR A N 1
ATOM 2640 C CA . THR A 1 334 ? 29.168 14.305 -11.478 1.00 27.77 334 THR A CA 1
ATOM 2641 C C . THR A 1 334 ? 29.224 12.957 -12.196 1.00 27.77 334 THR A C 1
ATOM 2643 O O . THR A 1 334 ? 30.269 12.516 -12.676 1.00 27.77 334 THR A O 1
ATOM 2646 N N . ARG A 1 335 ? 28.083 12.265 -12.226 1.00 28.16 335 ARG A N 1
ATOM 2647 C CA . ARG A 1 335 ? 27.849 11.076 -13.049 1.00 28.16 335 ARG A CA 1
ATOM 2648 C C . ARG A 1 335 ? 26.427 11.166 -13.579 1.00 28.16 335 ARG A C 1
ATOM 2650 O O . ARG A 1 335 ? 25.481 10.948 -12.825 1.00 28.16 335 ARG A O 1
ATOM 2657 N N . THR A 1 336 ? 26.347 11.527 -14.852 1.00 28.31 336 THR A N 1
ATOM 2658 C CA . THR A 1 336 ? 25.150 11.888 -15.617 1.00 28.31 336 THR A CA 1
ATOM 2659 C C . THR A 1 336 ? 24.021 10.861 -15.538 1.00 28.31 336 THR A C 1
ATOM 2661 O O . THR A 1 336 ? 24.249 9.645 -15.480 1.00 28.31 336 THR A O 1
ATOM 2664 N N . SER A 1 337 ? 22.773 11.342 -15.570 1.00 25.17 337 SER A N 1
ATOM 2665 C CA . SER A 1 337 ? 21.589 10.475 -15.640 1.00 25.17 337 SER A CA 1
ATOM 2666 C C . SER A 1 337 ? 20.371 11.155 -16.288 1.00 25.17 337 SER A C 1
ATOM 2668 O O . SER A 1 337 ? 19.477 11.608 -15.581 1.00 25.17 337 SER A O 1
ATOM 2670 N N . CYS A 1 338 ? 20.291 11.143 -17.625 1.00 26.61 338 CYS A N 1
ATOM 2671 C CA . CYS A 1 338 ? 19.247 11.831 -18.410 1.00 26.61 338 CYS A CA 1
ATOM 2672 C C . CYS A 1 338 ? 18.483 10.899 -19.393 1.00 26.61 338 CYS A C 1
ATOM 2674 O O . CYS A 1 338 ? 19.036 9.890 -19.861 1.00 26.61 338 CYS A O 1
ATOM 2676 N N . ALA A 1 339 ? 17.199 11.194 -19.691 1.00 23.66 339 ALA A N 1
ATOM 2677 C CA . ALA A 1 339 ? 16.344 10.343 -20.537 1.00 23.66 339 ALA A CA 1
ATOM 2678 C C . ALA A 1 339 ? 15.027 10.941 -21.143 1.00 23.66 339 ALA A C 1
ATOM 2680 O O . ALA A 1 339 ? 14.069 11.091 -20.401 1.00 23.66 339 ALA A O 1
ATOM 2681 N N . TYR A 1 340 ? 14.923 11.052 -22.488 1.00 24.92 340 TYR A N 1
ATOM 2682 C CA . TYR A 1 340 ? 13.844 10.549 -23.409 1.00 24.92 340 TYR A CA 1
ATOM 2683 C C . TYR A 1 340 ? 14.400 10.532 -24.868 1.00 24.92 340 TYR A C 1
ATOM 2685 O O . TYR A 1 340 ? 15.421 11.167 -25.094 1.00 24.92 340 TYR A O 1
ATOM 2693 N N . HIS A 1 341 ? 13.868 9.848 -25.902 1.00 28.89 341 HIS A N 1
ATOM 2694 C CA . HIS A 1 341 ? 12.926 8.701 -25.979 1.00 28.89 341 HIS A CA 1
ATOM 2695 C C . HIS A 1 341 ? 11.866 8.858 -27.085 1.00 28.89 341 HIS A C 1
ATOM 2697 O O . HIS A 1 341 ? 10.733 8.435 -26.864 1.00 28.89 341 HIS A O 1
ATOM 2703 N N . GLN A 1 342 ? 12.235 9.384 -28.261 1.00 27.00 342 GLN A N 1
ATOM 2704 C CA . GLN A 1 342 ? 11.384 9.491 -29.448 1.00 27.00 342 GLN A CA 1
ATOM 2705 C C . GLN A 1 342 ? 12.155 9.106 -30.732 1.00 27.00 342 GLN A C 1
ATOM 2707 O O . GLN A 1 342 ? 13.047 9.835 -31.156 1.00 27.00 342 GLN A O 1
ATOM 2712 N N . TYR A 1 343 ? 11.796 7.990 -31.372 1.00 30.98 343 TYR A N 1
ATOM 2713 C CA . TYR A 1 343 ? 12.075 7.784 -32.804 1.00 30.98 343 TYR A CA 1
ATOM 2714 C C . TYR A 1 343 ? 10.831 8.220 -33.579 1.00 30.98 343 TYR A C 1
ATOM 2716 O O . TYR A 1 343 ? 9.721 7.971 -33.108 1.00 30.98 343 TYR A O 1
ATOM 2724 N N . PHE A 1 344 ? 11.009 8.809 -34.757 1.00 29.58 344 PHE A N 1
ATOM 2725 C CA . PHE A 1 344 ? 9.953 8.986 -35.756 1.00 29.58 344 PHE A CA 1
ATOM 2726 C C . PHE A 1 344 ? 10.567 8.838 -37.159 1.00 29.58 344 PHE A C 1
ATOM 2728 O O . PHE A 1 344 ? 11.756 8.553 -37.295 1.00 29.58 344 PHE A O 1
ATOM 2735 N N . SER A 1 345 ? 9.745 9.011 -38.191 1.00 32.28 345 SER A N 1
ATOM 2736 C CA . SER A 1 345 ? 10.108 8.963 -39.607 1.00 32.28 345 SER A CA 1
ATOM 2737 C C . SER A 1 345 ? 9.211 9.945 -40.370 1.00 32.28 345 SER A C 1
ATOM 2739 O O . SER A 1 345 ? 8.082 10.196 -39.941 1.00 32.28 345 SER A O 1
ATOM 2741 N N . THR A 1 346 ? 9.683 10.496 -41.490 1.00 29.33 346 THR A N 1
ATOM 2742 C CA . THR A 1 346 ? 8.814 11.133 -42.493 1.00 29.33 346 THR A CA 1
ATOM 2743 C C . THR A 1 346 ? 9.157 10.588 -43.868 1.00 29.33 346 THR A C 1
ATOM 2745 O O . THR A 1 346 ? 10.266 10.781 -44.359 1.00 29.33 346 THR A O 1
ATOM 2748 N N . SER A 1 347 ? 8.185 9.936 -44.496 1.00 29.81 347 SER A N 1
ATOM 2749 C CA . SER A 1 347 ? 8.272 9.457 -45.871 1.00 29.81 347 SER A CA 1
ATOM 2750 C C . SER A 1 347 ? 8.269 10.605 -46.882 1.00 29.81 347 SER A C 1
ATOM 2752 O O . SER A 1 347 ? 7.391 11.471 -46.826 1.00 29.81 347 SER A O 1
ATOM 2754 N N . GLN A 1 348 ? 9.125 10.514 -47.895 1.00 27.33 348 GLN A N 1
ATOM 2755 C CA . GLN A 1 348 ? 8.702 10.832 -49.260 1.00 27.33 348 GLN A CA 1
ATOM 2756 C C . GLN A 1 348 ? 8.451 9.525 -50.031 1.00 27.33 348 GLN A C 1
ATOM 2758 O O . GLN A 1 348 ? 8.722 8.434 -49.531 1.00 27.33 348 GLN A O 1
ATOM 2763 N N . MET A 1 349 ? 7.789 9.635 -51.180 1.00 32.75 349 MET A N 1
ATOM 2764 C CA . MET A 1 349 ? 7.147 8.516 -51.880 1.00 32.75 349 MET A CA 1
ATOM 2765 C C . MET A 1 349 ? 8.194 7.548 -52.456 1.00 32.75 349 MET A C 1
ATOM 2767 O O . MET A 1 349 ? 9.071 7.996 -53.188 1.00 32.75 349 MET A O 1
ATOM 2771 N N . GLY A 1 350 ? 8.109 6.239 -52.165 1.00 31.75 350 GLY A N 1
ATOM 2772 C CA . GLY A 1 350 ? 9.103 5.298 -52.711 1.00 31.75 350 GLY A CA 1
ATOM 2773 C C . GLY A 1 350 ? 9.087 3.814 -52.309 1.00 31.75 350 GLY A C 1
ATOM 2774 O O . GLY A 1 350 ? 9.883 3.072 -52.871 1.00 31.75 350 GLY A O 1
ATOM 2775 N N . ALA A 1 351 ? 8.232 3.333 -51.392 1.00 30.97 351 ALA A N 1
ATOM 2776 C CA . ALA A 1 351 ? 8.110 1.889 -51.117 1.00 30.97 351 ALA A CA 1
ATOM 2777 C C . ALA A 1 351 ? 6.766 1.521 -50.459 1.00 30.97 351 ALA A C 1
ATOM 2779 O O . ALA A 1 351 ? 6.476 1.955 -49.348 1.00 30.97 351 ALA A O 1
ATOM 2780 N N . GLU A 1 352 ? 5.964 0.666 -51.098 1.00 36.16 352 GLU A N 1
ATOM 2781 C CA . GLU A 1 352 ? 4.621 0.276 -50.614 1.00 36.16 352 GLU A CA 1
ATOM 2782 C C . GLU A 1 352 ? 4.629 -0.830 -49.534 1.00 36.16 352 GLU A C 1
ATOM 2784 O O . GLU A 1 352 ? 3.575 -1.326 -49.140 1.00 36.16 352 GLU A O 1
ATOM 2789 N N . ARG A 1 353 ? 5.808 -1.270 -49.066 1.00 46.59 353 ARG A N 1
ATOM 2790 C CA . ARG A 1 353 ? 5.950 -2.563 -48.371 1.00 46.59 353 ARG A CA 1
ATOM 2791 C C . ARG A 1 353 ? 5.578 -2.551 -46.884 1.00 46.59 353 ARG A C 1
ATOM 2793 O O . ARG A 1 353 ? 4.960 -3.507 -46.425 1.00 46.59 353 ARG A O 1
ATOM 2800 N N . TYR A 1 354 ? 5.928 -1.496 -46.142 1.00 46.00 354 TYR A N 1
ATOM 2801 C CA . TYR A 1 354 ? 5.633 -1.368 -44.707 1.00 46.00 354 TYR A CA 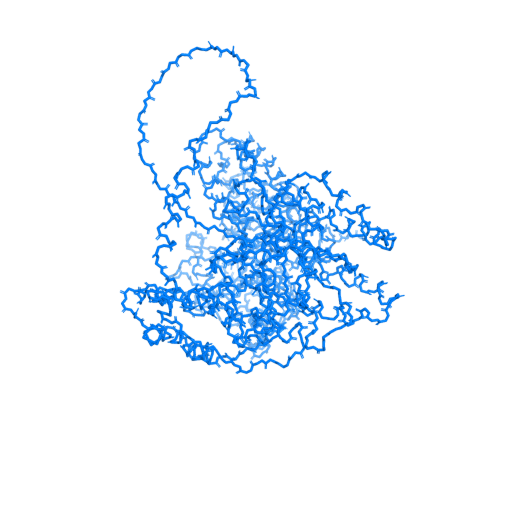1
ATOM 2802 C C . TYR A 1 354 ? 5.356 0.095 -44.308 1.00 46.00 354 TYR A C 1
ATOM 2804 O O . TYR A 1 354 ? 6.115 0.980 -44.702 1.00 46.00 354 TYR A O 1
ATOM 2812 N N . PRO A 1 355 ? 4.321 0.381 -43.491 1.00 45.81 355 PRO A N 1
ATOM 2813 C CA . PRO A 1 355 ? 4.118 1.705 -42.907 1.00 45.81 355 PRO A CA 1
ATOM 2814 C C . PRO A 1 355 ? 5.119 1.977 -41.770 1.00 45.81 355 PRO A C 1
ATOM 2816 O O . PRO A 1 355 ? 5.600 1.049 -41.117 1.00 45.81 355 PRO A O 1
ATOM 2819 N N . SER A 1 356 ? 5.385 3.259 -41.497 1.00 46.75 356 SER A N 1
ATOM 2820 C CA . SER A 1 356 ? 6.336 3.711 -40.470 1.00 46.75 356 SER A CA 1
ATOM 2821 C C . SER A 1 356 ? 6.081 3.091 -39.079 1.00 46.75 356 SER A C 1
ATOM 2823 O O . SER A 1 356 ? 4.923 2.888 -38.700 1.00 46.75 356 SER A O 1
ATOM 2825 N N . PRO A 1 357 ? 7.134 2.828 -38.279 1.00 51.03 357 PRO A N 1
ATOM 2826 C CA . PRO A 1 357 ? 7.021 2.101 -37.014 1.00 51.03 357 PRO A CA 1
ATOM 2827 C C . PRO A 1 357 ? 6.181 2.826 -35.952 1.00 51.03 357 PRO A C 1
ATOM 2829 O O . PRO A 1 357 ? 6.647 3.751 -35.289 1.00 51.03 357 PRO A O 1
ATOM 2832 N N . TRP A 1 358 ? 4.973 2.317 -35.693 1.00 47.84 358 TRP A N 1
ATOM 2833 C CA . TRP A 1 358 ? 4.193 2.665 -34.495 1.00 47.84 358 TRP A CA 1
ATOM 2834 C C . TRP A 1 358 ? 4.764 2.019 -33.215 1.00 47.84 358 TRP A C 1
ATOM 2836 O O . TRP A 1 358 ? 4.509 2.492 -32.107 1.00 47.84 358 TRP A O 1
ATOM 2846 N N . PHE A 1 359 ? 5.550 0.944 -33.355 1.00 58.94 359 PHE A N 1
ATOM 2847 C CA . PHE A 1 359 ? 6.311 0.314 -32.276 1.00 58.94 359 PHE A CA 1
ATOM 2848 C C . PHE A 1 359 ? 7.621 -0.279 -32.808 1.00 58.94 359 PHE A C 1
ATOM 2850 O O . PHE A 1 359 ? 7.624 -1.002 -33.806 1.00 58.94 359 PHE A O 1
ATOM 2857 N N . SER A 1 360 ? 8.719 -0.042 -32.089 1.00 62.25 360 SER A N 1
ATOM 2858 C CA . SER A 1 360 ? 10.017 -0.662 -32.353 1.00 62.25 360 SER A CA 1
ATOM 2859 C C . SER A 1 360 ? 10.688 -1.180 -31.081 1.00 62.25 360 SER A C 1
ATOM 2861 O O . SER A 1 360 ? 10.572 -0.598 -29.994 1.00 62.25 360 SER A O 1
ATOM 2863 N N . VAL A 1 361 ? 11.437 -2.277 -31.210 1.00 64.06 361 VAL A N 1
ATOM 2864 C CA . VAL A 1 361 ? 12.324 -2.743 -30.142 1.00 64.06 361 VAL A CA 1
ATOM 2865 C C . VAL A 1 361 ? 13.614 -1.933 -30.198 1.00 64.06 361 VAL A C 1
ATOM 2867 O O . VAL A 1 361 ? 14.452 -2.120 -31.076 1.00 64.06 361 VAL A O 1
ATOM 2870 N N . ALA A 1 362 ? 13.761 -1.018 -29.238 1.00 60.81 362 ALA A N 1
ATOM 2871 C CA . ALA A 1 362 ? 14.915 -0.132 -29.159 1.00 60.81 362 ALA A CA 1
ATOM 2872 C C . ALA A 1 362 ? 16.238 -0.922 -29.003 1.00 60.81 362 ALA A C 1
ATOM 2874 O O . ALA A 1 362 ? 16.353 -1.724 -28.070 1.00 60.81 362 ALA A O 1
ATOM 2875 N N . PRO A 1 363 ? 17.257 -0.647 -29.837 1.00 65.19 363 PRO A N 1
ATOM 2876 C CA . PRO A 1 363 ? 18.487 -1.428 -29.874 1.00 65.19 363 PRO A CA 1
ATOM 2877 C C . PRO A 1 363 ? 19.372 -1.219 -28.651 1.00 65.19 363 PRO A C 1
ATOM 2879 O O . PRO A 1 363 ? 19.605 -0.083 -28.206 1.00 65.19 363 PRO A O 1
ATOM 2882 N N . MET A 1 364 ? 19.877 -2.336 -28.129 1.00 61.66 364 MET A N 1
ATOM 2883 C CA . MET A 1 364 ? 20.646 -2.437 -26.893 1.00 61.66 364 MET A CA 1
ATOM 2884 C C . MET A 1 364 ? 21.810 -3.416 -27.083 1.00 61.66 364 MET A C 1
ATOM 2886 O O . MET A 1 364 ? 21.592 -4.600 -27.307 1.00 61.66 364 MET A O 1
ATOM 2890 N N . MET A 1 365 ? 23.042 -2.908 -26.954 1.00 61.66 365 MET A N 1
ATOM 2891 C CA . MET A 1 365 ? 24.270 -3.712 -27.012 1.00 61.66 365 MET A CA 1
ATOM 2892 C C . MET A 1 365 ? 24.253 -4.834 -25.977 1.00 61.66 365 MET A C 1
ATOM 2894 O O . MET A 1 365 ? 23.978 -4.561 -24.808 1.00 61.66 365 MET A O 1
ATOM 2898 N N . GLU A 1 366 ? 24.640 -6.035 -26.392 1.00 64.38 366 GLU A N 1
ATOM 2899 C CA . GLU A 1 366 ? 24.607 -7.280 -25.621 1.00 64.38 366 GLU A CA 1
ATOM 2900 C C . GLU A 1 366 ? 23.173 -7.767 -25.304 1.00 64.38 366 GLU A C 1
ATOM 2902 O O . GLU A 1 366 ? 22.999 -8.568 -24.383 1.00 64.38 366 GLU A O 1
ATOM 2907 N N . TRP A 1 367 ? 22.145 -7.324 -26.049 1.00 65.56 367 TRP A N 1
ATOM 2908 C CA . TRP A 1 367 ? 20.727 -7.690 -25.832 1.00 65.56 367 TRP A CA 1
ATOM 2909 C C . TRP A 1 367 ? 19.868 -7.784 -27.108 1.00 65.56 367 TRP A C 1
ATOM 2911 O O . TRP A 1 367 ? 18.996 -8.646 -27.152 1.00 65.56 367 TRP A O 1
ATOM 2921 N N . THR A 1 368 ? 20.076 -6.953 -28.139 1.00 69.12 368 THR A N 1
ATOM 2922 C CA . THR A 1 368 ? 19.366 -7.054 -29.443 1.00 69.12 368 THR A CA 1
ATOM 2923 C C . THR A 1 368 ? 20.156 -7.859 -30.482 1.00 69.12 368 THR A C 1
ATOM 2925 O O . THR A 1 368 ? 20.220 -7.510 -31.667 1.00 69.12 368 THR A O 1
ATOM 2928 N N . ASP A 1 369 ? 20.773 -8.943 -30.010 1.00 78.19 369 ASP A N 1
ATOM 2929 C CA . ASP A 1 369 ? 21.476 -9.944 -30.812 1.00 78.19 369 ASP A CA 1
ATOM 2930 C C . ASP A 1 369 ? 20.516 -10.723 -31.745 1.00 78.19 369 ASP A C 1
ATOM 2932 O O . ASP A 1 369 ? 19.295 -10.541 -31.710 1.00 78.19 369 ASP A O 1
ATOM 2936 N N . ASN A 1 370 ? 21.058 -11.551 -32.650 1.00 83.38 370 ASN A N 1
ATOM 2937 C CA . ASN A 1 370 ? 20.231 -12.258 -33.639 1.00 83.38 370 ASN A CA 1
ATOM 2938 C C . ASN A 1 370 ? 19.242 -13.231 -32.981 1.00 83.38 370 ASN A C 1
ATOM 2940 O O . ASN A 1 370 ? 18.103 -13.324 -33.422 1.00 83.38 370 ASN A O 1
ATOM 2944 N N . HIS A 1 371 ? 19.658 -13.887 -31.894 1.00 87.12 371 HIS A N 1
ATOM 2945 C CA . HIS A 1 371 ? 18.835 -14.813 -31.119 1.00 87.12 371 HIS A CA 1
ATOM 2946 C C . HIS A 1 371 ? 17.607 -14.094 -30.539 1.00 87.12 371 HIS A C 1
ATOM 2948 O O . HIS A 1 371 ? 16.472 -14.530 -30.738 1.00 87.12 371 HIS A O 1
ATOM 2954 N N . TYR A 1 372 ? 17.802 -12.921 -29.922 1.00 85.31 372 TYR A N 1
ATOM 2955 C CA . TYR A 1 372 ? 16.677 -12.113 -29.451 1.00 85.31 372 TYR A CA 1
ATOM 2956 C C . TYR A 1 372 ? 15.757 -11.662 -30.593 1.00 85.31 372 TYR A C 1
ATOM 2958 O O . TYR A 1 372 ? 14.536 -11.683 -30.427 1.00 85.31 372 TYR A O 1
ATOM 2966 N N . ARG A 1 373 ? 16.300 -11.261 -31.752 1.00 87.00 373 ARG A N 1
ATOM 2967 C CA . ARG A 1 373 ? 15.467 -10.836 -32.892 1.00 87.00 373 ARG A CA 1
ATOM 2968 C C . ARG A 1 373 ? 14.630 -11.985 -33.457 1.00 87.00 373 ARG A C 1
ATOM 2970 O O . ARG A 1 373 ? 13.444 -11.765 -33.697 1.00 87.00 373 ARG A O 1
ATOM 2977 N N . THR A 1 374 ? 15.175 -13.197 -33.578 1.00 88.50 374 THR A N 1
ATOM 2978 C CA . THR A 1 374 ? 14.385 -14.374 -33.971 1.00 88.50 374 THR A CA 1
ATOM 2979 C C . THR A 1 374 ? 13.277 -14.658 -32.952 1.00 88.50 374 THR A C 1
ATOM 2981 O O . THR A 1 374 ? 12.115 -14.741 -33.346 1.00 88.50 374 THR A O 1
ATOM 2984 N N . LEU A 1 375 ? 13.569 -14.683 -31.641 1.00 89.31 375 LEU A N 1
ATOM 2985 C CA . LEU A 1 375 ? 12.535 -14.851 -30.603 1.00 89.31 375 LEU A CA 1
ATOM 2986 C C . LEU A 1 375 ? 11.436 -13.781 -30.707 1.00 89.31 375 LEU A C 1
ATOM 2988 O O . LEU A 1 375 ? 10.242 -14.086 -30.661 1.00 89.31 375 LEU A O 1
ATOM 2992 N N . ALA A 1 376 ? 11.835 -12.519 -30.864 1.00 84.25 376 ALA A N 1
ATOM 2993 C CA . ALA A 1 376 ? 10.908 -11.404 -30.986 1.00 84.25 376 ALA A CA 1
ATOM 2994 C C . ALA A 1 376 ? 10.008 -11.537 -32.225 1.00 84.25 376 ALA A C 1
ATOM 2996 O O . ALA A 1 376 ? 8.819 -11.223 -32.149 1.00 84.25 376 ALA A O 1
ATOM 2997 N N . ARG A 1 377 ? 10.554 -12.055 -33.331 1.00 88.94 377 ARG A N 1
ATOM 2998 C CA . ARG A 1 377 ? 9.842 -12.306 -34.589 1.00 88.94 377 ARG A CA 1
ATOM 2999 C C . ARG A 1 377 ? 8.963 -13.560 -34.568 1.00 88.94 377 ARG A C 1
ATOM 3001 O O . ARG A 1 377 ? 7.981 -13.625 -35.311 1.00 88.94 377 ARG A O 1
ATOM 3008 N N . LEU A 1 378 ? 9.240 -14.543 -33.710 1.00 88.19 378 LEU A N 1
ATOM 3009 C CA . LEU A 1 378 ? 8.295 -15.633 -33.445 1.00 88.19 378 LEU A CA 1
ATOM 3010 C C . LEU A 1 378 ? 7.022 -15.084 -32.781 1.00 88.19 378 LEU A C 1
ATOM 3012 O O . LEU A 1 378 ? 5.925 -15.371 -33.263 1.00 88.19 378 LEU A O 1
ATOM 3016 N N . ILE A 1 379 ? 7.176 -14.221 -31.770 1.00 83.81 379 ILE A N 1
ATOM 3017 C CA . ILE A 1 379 ? 6.077 -13.673 -30.952 1.00 83.81 379 ILE A CA 1
ATOM 3018 C C . ILE A 1 379 ? 5.303 -12.532 -31.654 1.00 83.81 379 ILE A C 1
ATOM 3020 O O . ILE A 1 379 ? 4.085 -12.454 -31.515 1.00 83.81 379 ILE A O 1
ATOM 3024 N N . SER A 1 380 ? 5.976 -11.653 -32.409 1.00 82.38 380 SER A N 1
ATOM 3025 C CA . SER A 1 380 ? 5.371 -10.510 -33.122 1.00 82.38 380 SER A CA 1
ATOM 3026 C C . SER A 1 380 ? 5.809 -10.473 -34.585 1.00 82.38 380 SER A C 1
ATOM 3028 O O . SER A 1 380 ? 7.003 -10.516 -34.894 1.00 82.38 380 SER A O 1
ATOM 3030 N N . LYS A 1 381 ? 4.853 -10.334 -35.506 1.00 82.56 381 LYS A N 1
ATOM 3031 C CA . LYS A 1 381 ? 5.119 -10.201 -36.947 1.00 82.56 381 LYS A CA 1
ATOM 3032 C C . LYS A 1 381 ? 5.205 -8.740 -37.401 1.00 82.56 381 LYS A C 1
ATOM 3034 O O . LYS A 1 381 ? 5.757 -8.487 -38.465 1.00 82.56 381 LYS A O 1
ATOM 3039 N N . LYS A 1 382 ? 4.703 -7.777 -36.614 1.00 74.25 382 LYS A N 1
ATOM 3040 C CA . LYS A 1 382 ? 4.667 -6.345 -36.983 1.00 74.25 382 LYS A CA 1
ATOM 3041 C C . LYS A 1 382 ? 5.619 -5.429 -36.198 1.00 74.25 382 LYS A C 1
ATOM 3043 O O . LYS A 1 382 ? 5.784 -4.273 -36.586 1.00 74.25 382 LYS A O 1
ATOM 3048 N N . ALA A 1 383 ? 6.258 -5.886 -35.119 1.00 72.31 383 ALA A N 1
ATOM 3049 C CA . ALA A 1 383 ? 7.265 -5.079 -34.423 1.00 72.31 383 ALA A CA 1
ATOM 3050 C C . ALA A 1 383 ? 8.511 -4.862 -35.299 1.00 72.31 383 ALA A C 1
ATOM 3052 O O . ALA A 1 383 ? 9.064 -5.822 -35.845 1.00 72.31 383 ALA A O 1
ATOM 3053 N N . TRP A 1 384 ? 8.984 -3.615 -35.374 1.00 76.75 384 TRP A N 1
ATOM 3054 C CA . TRP A 1 384 ? 10.248 -3.269 -36.028 1.00 76.75 384 TRP A CA 1
ATOM 3055 C C . TRP A 1 384 ? 11.427 -3.601 -35.109 1.00 76.75 384 TRP A C 1
ATOM 3057 O O . TRP A 1 384 ? 11.475 -3.152 -33.956 1.00 76.75 384 TRP A O 1
ATOM 3067 N N . LEU A 1 385 ? 12.370 -4.400 -35.604 1.00 80.06 385 LEU A N 1
ATOM 3068 C CA . LEU A 1 385 ? 13.500 -4.910 -34.825 1.00 80.06 385 LEU A CA 1
ATOM 3069 C C . LEU A 1 385 ? 14.787 -4.202 -35.245 1.00 80.06 385 LEU A C 1
ATOM 3071 O O . LEU A 1 385 ? 15.170 -4.256 -36.405 1.00 80.06 385 LEU A O 1
ATOM 3075 N N . TYR A 1 386 ? 15.482 -3.556 -34.313 1.00 82.88 386 TYR A N 1
ATOM 3076 C CA . TYR A 1 386 ? 16.781 -2.950 -34.610 1.00 82.88 386 TYR A CA 1
ATOM 3077 C C . TYR A 1 386 ? 17.918 -3.939 -34.305 1.00 82.88 386 TYR A C 1
ATOM 3079 O O . TYR A 1 386 ? 17.853 -4.682 -33.318 1.00 82.88 386 TYR A O 1
ATOM 3087 N N . THR A 1 387 ? 18.982 -3.927 -35.108 1.00 82.00 387 THR A N 1
ATOM 3088 C CA . THR A 1 387 ? 20.243 -4.612 -34.779 1.00 82.00 387 THR A CA 1
ATOM 3089 C C . THR A 1 387 ? 20.893 -3.999 -33.538 1.00 82.00 387 THR A C 1
ATOM 3091 O O . THR A 1 387 ? 20.599 -2.872 -33.143 1.00 82.00 387 THR A O 1
ATOM 3094 N N . GLU A 1 388 ? 21.872 -4.683 -32.948 1.00 76.69 388 GLU A N 1
ATOM 3095 C CA . GLU A 1 388 ? 22.847 -3.986 -32.101 1.00 76.69 388 GLU A CA 1
ATOM 3096 C C . GLU A 1 388 ? 23.536 -2.847 -32.881 1.00 76.69 388 GLU A C 1
ATOM 3098 O O . GLU A 1 388 ? 23.598 -2.878 -34.112 1.00 76.69 388 GLU A O 1
ATOM 3103 N N . MET A 1 389 ? 24.045 -1.829 -32.179 1.00 78.75 389 MET A N 1
ATOM 3104 C CA . MET A 1 389 ? 24.767 -0.725 -32.817 1.00 78.75 389 MET A CA 1
ATOM 3105 C C . MET A 1 389 ? 26.148 -1.206 -33.272 1.00 78.75 389 MET A C 1
ATOM 3107 O O . MET A 1 389 ? 27.062 -1.343 -32.456 1.00 78.75 389 MET A O 1
ATOM 3111 N N . VAL A 1 390 ? 26.306 -1.416 -34.575 1.00 78.25 390 VAL A N 1
ATOM 3112 C CA . VAL A 1 390 ? 27.587 -1.777 -35.185 1.00 78.25 390 VAL A CA 1
ATOM 3113 C C . VAL A 1 390 ? 28.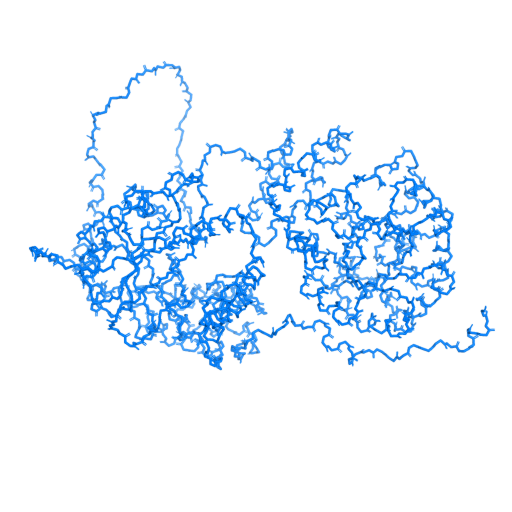394 -0.501 -35.440 1.00 78.25 390 VAL A C 1
ATOM 3115 O O . VAL A 1 390 ? 27.848 0.513 -35.881 1.00 78.25 390 VAL A O 1
ATOM 3118 N N . ALA A 1 391 ? 29.697 -0.522 -35.150 1.00 81.38 391 ALA A N 1
ATOM 3119 C CA . ALA A 1 391 ? 30.568 0.577 -35.554 1.00 81.38 391 ALA A CA 1
ATOM 3120 C C . ALA A 1 391 ? 30.814 0.509 -37.070 1.00 81.38 391 ALA A C 1
ATOM 3122 O O . ALA A 1 391 ? 31.062 -0.574 -37.605 1.00 81.38 391 ALA A O 1
ATOM 3123 N N . ALA A 1 392 ? 30.786 1.649 -37.757 1.00 82.94 392 ALA A N 1
ATOM 3124 C CA . ALA A 1 392 ? 31.065 1.729 -39.191 1.00 82.94 392 ALA A CA 1
ATOM 3125 C C . ALA A 1 392 ? 32.476 1.202 -39.505 1.00 82.94 392 ALA A C 1
ATOM 3127 O O . ALA A 1 392 ? 32.678 0.458 -40.462 1.00 82.94 392 ALA A O 1
ATOM 3128 N N . GLU A 1 393 ? 33.426 1.492 -38.615 1.00 78.00 393 GLU A N 1
ATOM 3129 C CA . GLU A 1 393 ? 34.770 0.917 -38.577 1.00 78.00 393 GLU A CA 1
ATOM 3130 C C . GLU A 1 393 ? 34.742 -0.620 -38.590 1.00 78.00 393 GLU A C 1
ATOM 3132 O O . GLU A 1 393 ? 35.473 -1.231 -39.361 1.00 78.00 393 GLU A O 1
ATOM 3137 N N . THR A 1 394 ? 33.895 -1.264 -37.777 1.00 74.00 394 THR A N 1
ATOM 3138 C CA . THR A 1 394 ? 33.807 -2.735 -37.715 1.00 74.00 394 THR A CA 1
ATOM 3139 C C . THR A 1 394 ? 33.360 -3.318 -39.052 1.00 74.00 394 THR A C 1
ATOM 3141 O O . THR A 1 394 ? 33.984 -4.262 -39.530 1.00 74.00 394 THR A O 1
ATOM 3144 N N . ILE A 1 395 ? 32.335 -2.727 -39.676 1.00 76.38 395 ILE A N 1
ATOM 3145 C CA . ILE A 1 395 ? 31.834 -3.160 -40.990 1.00 76.38 395 ILE A CA 1
ATOM 3146 C C . ILE A 1 395 ? 32.946 -3.047 -42.043 1.00 76.38 395 ILE A C 1
ATOM 3148 O O . ILE A 1 395 ? 33.215 -4.007 -42.763 1.00 76.38 395 ILE A O 1
ATOM 3152 N N . VAL A 1 396 ? 33.642 -1.906 -42.091 1.00 74.06 396 VAL A N 1
ATOM 3153 C CA . VAL A 1 396 ? 34.697 -1.630 -43.083 1.00 74.06 396 VAL A CA 1
ATOM 3154 C C . VAL A 1 396 ? 35.951 -2.492 -42.874 1.00 74.06 396 VAL A C 1
ATOM 3156 O O . VAL A 1 396 ? 36.550 -2.942 -43.850 1.00 74.06 396 VAL A O 1
ATOM 3159 N N . TYR A 1 397 ? 36.362 -2.764 -41.630 1.00 66.00 397 TYR A N 1
ATOM 3160 C CA . TYR A 1 397 ? 37.575 -3.549 -41.357 1.00 66.00 397 TYR A CA 1
ATOM 3161 C C . TYR A 1 397 ? 37.385 -5.072 -41.466 1.00 66.00 397 TYR A C 1
ATOM 3163 O O . TYR A 1 397 ? 38.380 -5.784 -41.591 1.00 66.00 397 TYR A O 1
ATOM 3171 N N . GLN A 1 398 ? 36.154 -5.597 -41.455 1.00 59.75 398 GLN A N 1
ATOM 3172 C CA . GLN A 1 398 ? 35.907 -7.045 -41.551 1.00 59.75 398 GLN A CA 1
ATOM 3173 C C . GLN A 1 398 ? 36.232 -7.666 -42.919 1.00 59.75 398 GLN A C 1
ATOM 3175 O O . GLN A 1 398 ? 36.544 -8.857 -42.990 1.00 59.75 398 GLN A O 1
ATOM 3180 N N . THR A 1 399 ? 36.106 -6.914 -44.014 1.00 51.03 399 THR A N 1
ATOM 3181 C CA . THR A 1 399 ? 36.155 -7.491 -45.370 1.00 51.03 399 THR A CA 1
ATOM 3182 C C . THR A 1 399 ? 37.564 -7.597 -45.944 1.00 51.03 399 THR A C 1
ATOM 3184 O O . THR A 1 399 ? 37.854 -8.598 -46.605 1.00 51.03 399 THR A O 1
ATOM 3187 N N . GLY A 1 400 ? 38.439 -6.638 -45.623 1.00 40.03 400 GLY A N 1
ATOM 3188 C CA . GLY A 1 400 ? 39.859 -6.623 -45.985 1.00 40.03 400 GLY A CA 1
ATOM 3189 C C . GLY A 1 400 ? 40.129 -6.209 -47.437 1.00 40.03 400 GLY A C 1
ATOM 3190 O O . GLY A 1 400 ? 39.931 -7.003 -48.349 1.00 40.03 400 GLY A O 1
ATOM 3191 N N . ASN A 1 401 ? 40.669 -4.996 -47.611 1.00 41.78 401 ASN A N 1
ATOM 3192 C CA . ASN A 1 401 ? 41.060 -4.345 -48.872 1.00 41.78 401 ASN A CA 1
ATOM 3193 C C . ASN A 1 401 ? 39.948 -4.097 -49.911 1.00 41.78 401 ASN A C 1
ATOM 3195 O O . ASN A 1 401 ? 39.542 -4.996 -50.637 1.00 41.78 401 ASN A O 1
ATOM 3199 N N . LEU A 1 402 ? 39.617 -2.816 -50.109 1.00 29.53 402 LEU A N 1
ATOM 3200 C CA . LEU A 1 402 ? 39.398 -2.218 -51.434 1.00 29.53 402 LEU A CA 1
ATOM 3201 C C . LEU A 1 402 ? 39.671 -0.702 -51.362 1.00 29.53 402 LEU A C 1
ATOM 3203 O O . LEU A 1 402 ? 39.520 -0.087 -50.305 1.00 29.53 402 LEU A O 1
ATOM 3207 N N . ILE A 1 403 ? 40.145 -0.117 -52.465 1.00 29.39 403 ILE A N 1
ATOM 3208 C CA . ILE A 1 403 ? 40.644 1.267 -52.567 1.00 29.39 403 ILE A CA 1
ATOM 3209 C C . ILE A 1 403 ? 39.928 1.980 -53.729 1.00 29.39 403 ILE A C 1
ATOM 3211 O O . ILE A 1 403 ? 39.625 1.341 -54.729 1.00 29.39 403 ILE A O 1
ATOM 3215 N N . CYS A 1 404 ? 39.734 3.300 -53.592 1.00 29.06 404 CYS A N 1
ATOM 3216 C CA . CYS A 1 404 ? 39.219 4.260 -54.587 1.00 29.06 404 CYS A CA 1
ATOM 3217 C C . CYS A 1 404 ? 37.772 4.094 -55.100 1.00 29.06 404 CYS A C 1
ATOM 3219 O O . CYS A 1 404 ? 37.474 3.242 -55.926 1.00 29.06 404 CYS A O 1
ATOM 3221 N N . CYS A 1 405 ? 36.924 5.055 -54.725 1.00 25.08 405 CYS A N 1
ATOM 3222 C CA . CYS A 1 405 ? 36.490 6.150 -55.615 1.00 25.08 405 CYS A CA 1
ATOM 3223 C C . CYS A 1 405 ? 36.612 7.456 -54.786 1.00 25.08 405 CYS A C 1
ATOM 3225 O O . CYS A 1 405 ? 36.469 7.378 -53.564 1.00 25.08 405 CYS A O 1
ATOM 3227 N N . SER A 1 406 ? 37.044 8.634 -55.252 1.00 27.98 406 SER A N 1
ATOM 3228 C CA . SER A 1 406 ? 36.898 9.364 -56.530 1.00 27.98 406 SER A CA 1
ATOM 3229 C C . SER A 1 406 ? 35.480 9.887 -56.778 1.00 27.98 406 SER A C 1
ATOM 3231 O O . SER A 1 406 ? 34.613 9.128 -57.190 1.00 27.98 406 SER A O 1
ATOM 3233 N N . ASP A 1 407 ? 35.314 11.184 -56.514 1.00 33.78 407 ASP A N 1
ATOM 3234 C CA . ASP A 1 407 ? 34.271 12.109 -56.974 1.00 33.78 407 ASP A CA 1
ATOM 3235 C C . ASP A 1 407 ? 32.802 11.658 -56.874 1.00 33.78 407 ASP A C 1
ATOM 3237 O O . ASP A 1 407 ? 32.284 10.913 -57.702 1.00 33.78 407 ASP A O 1
ATOM 3241 N N . ILE A 1 408 ? 32.089 12.224 -55.892 1.00 26.47 408 ILE A N 1
ATOM 3242 C CA . ILE A 1 408 ? 30.622 12.216 -55.825 1.00 26.47 408 ILE A CA 1
ATOM 3243 C C . ILE A 1 408 ? 30.148 13.672 -55.794 1.00 26.47 408 ILE A C 1
ATOM 3245 O O . ILE A 1 408 ? 30.390 14.390 -54.825 1.00 26.47 408 ILE A O 1
ATOM 3249 N N . SER A 1 409 ? 29.487 14.099 -56.869 1.00 25.75 409 SER A N 1
ATOM 3250 C CA . SER A 1 409 ? 28.737 15.356 -56.939 1.00 25.75 409 SER A CA 1
ATOM 3251 C C . SER A 1 409 ? 27.438 15.267 -56.135 1.00 25.75 409 SER A C 1
ATOM 3253 O O . SER A 1 409 ? 26.860 14.189 -56.012 1.00 25.75 409 SER A O 1
ATOM 3255 N N . GLU A 1 410 ? 26.956 16.402 -55.636 1.00 27.92 410 GLU A N 1
ATOM 3256 C CA . GLU A 1 410 ? 25.735 16.501 -54.828 1.00 27.92 410 GLU A CA 1
ATOM 3257 C C . GLU A 1 410 ? 24.477 15.979 -55.549 1.00 27.92 410 GLU A C 1
ATOM 3259 O O . GLU A 1 410 ? 24.233 16.315 -56.710 1.00 27.92 410 GLU A O 1
ATOM 3264 N N . PRO A 1 411 ? 23.614 15.252 -54.822 1.00 26.45 411 PRO A N 1
ATOM 3265 C CA . PRO A 1 411 ? 22.173 15.334 -55.007 1.00 26.45 411 PRO A CA 1
ATOM 3266 C C . PRO A 1 411 ? 21.504 15.890 -53.740 1.00 26.45 411 PRO A C 1
ATOM 3268 O O . PRO A 1 411 ? 21.710 15.384 -52.635 1.00 26.45 411 PRO A O 1
ATOM 3271 N N . GLU A 1 412 ? 20.659 16.912 -53.887 1.00 28.77 412 GLU A N 1
ATOM 3272 C CA . GLU A 1 412 ? 19.820 17.383 -52.781 1.00 28.77 412 GLU A CA 1
ATOM 3273 C C . GLU A 1 412 ? 18.840 16.280 -52.344 1.00 28.77 412 GLU A C 1
ATOM 3275 O O . GLU A 1 412 ? 18.205 15.618 -53.167 1.00 28.77 412 GLU A O 1
ATOM 3280 N N . SER A 1 413 ? 18.691 16.069 -51.035 1.00 25.75 413 SER A N 1
ATOM 3281 C CA . SER A 1 413 ? 17.688 15.161 -50.464 1.00 25.75 413 SER A CA 1
ATOM 3282 C C . SER A 1 413 ? 17.293 15.615 -49.051 1.00 25.75 413 SER A C 1
ATOM 3284 O O . SER A 1 413 ? 18.152 16.079 -48.298 1.00 25.75 413 SER A O 1
ATOM 3286 N N . PRO A 1 414 ? 16.002 15.543 -48.671 1.00 24.47 414 PRO A N 1
ATOM 3287 C CA . PRO A 1 414 ? 15.503 16.200 -47.464 1.00 24.47 414 PRO A CA 1
ATOM 3288 C C . PRO A 1 414 ? 15.972 15.520 -46.166 1.00 24.47 414 PRO A C 1
ATOM 3290 O O . PRO A 1 414 ? 15.633 14.375 -45.877 1.00 24.47 414 PRO A O 1
ATOM 3293 N N . LEU A 1 415 ? 16.711 16.274 -45.349 1.00 27.92 415 LEU A N 1
ATOM 3294 C CA . LEU A 1 415 ? 17.222 15.861 -44.038 1.00 27.92 415 LEU A CA 1
ATOM 3295 C C . LEU A 1 415 ? 16.102 15.760 -42.981 1.00 27.92 415 LEU A C 1
ATOM 3297 O O . LEU A 1 415 ? 15.277 16.667 -42.858 1.00 27.92 415 LEU A O 1
ATOM 3301 N N . VAL A 1 416 ? 16.116 14.705 -42.153 1.00 26.08 416 VAL A N 1
ATOM 3302 C CA . VAL A 1 416 ? 15.110 14.475 -41.094 1.00 26.08 416 VAL A CA 1
ATOM 3303 C C . VAL A 1 416 ? 15.759 14.010 -39.776 1.00 26.08 416 VAL A C 1
ATOM 3305 O O . VAL A 1 416 ? 16.655 13.167 -39.792 1.00 26.08 416 VAL A O 1
ATOM 3308 N N . ILE A 1 417 ? 15.338 14.562 -38.623 1.00 25.34 417 ILE A N 1
ATOM 3309 C CA . ILE A 1 417 ? 16.059 14.452 -37.332 1.00 25.34 417 ILE A CA 1
ATOM 3310 C C . ILE A 1 417 ? 15.117 14.126 -36.147 1.00 25.34 417 ILE A C 1
ATOM 3312 O O . ILE A 1 417 ? 14.144 14.847 -35.926 1.00 25.34 417 ILE A O 1
ATOM 3316 N N . PHE A 1 418 ? 15.428 13.095 -35.335 1.00 26.81 418 PHE A N 1
ATOM 3317 C CA . PHE A 1 418 ? 14.590 12.588 -34.221 1.00 26.81 418 PHE A CA 1
ATOM 3318 C C . PHE A 1 418 ? 15.411 12.091 -32.987 1.00 26.81 418 PHE A C 1
ATOM 3320 O O . PHE A 1 418 ? 16.501 11.550 -33.152 1.00 26.81 418 PHE A O 1
ATOM 3327 N N . PHE A 1 419 ? 14.918 12.268 -31.741 1.00 24.55 419 PHE A N 1
ATOM 3328 C CA . PHE A 1 419 ? 15.745 12.368 -30.503 1.00 24.55 419 PHE A CA 1
ATOM 3329 C C . PHE A 1 419 ? 15.473 11.324 -29.373 1.00 24.55 419 PHE A C 1
ATOM 3331 O O . PHE A 1 419 ? 14.349 11.159 -28.897 1.00 24.55 419 PHE A O 1
ATOM 3338 N N . THR A 1 420 ? 16.508 10.637 -28.843 1.00 24.56 420 THR A N 1
ATOM 3339 C CA . THR A 1 420 ? 16.357 9.330 -28.136 1.00 24.56 420 THR A CA 1
ATOM 3340 C C . THR A 1 420 ? 17.112 9.117 -26.793 1.00 24.56 420 THR A C 1
ATOM 3342 O O . THR A 1 420 ? 17.860 9.950 -26.299 1.00 24.56 420 THR A O 1
ATOM 3345 N N . THR A 1 421 ? 16.906 7.951 -26.160 1.00 25.52 421 THR A N 1
ATOM 3346 C CA . THR A 1 421 ? 17.619 7.420 -24.976 1.00 25.52 421 THR A CA 1
ATOM 3347 C C . THR A 1 421 ? 17.220 5.948 -24.742 1.00 25.52 421 THR A C 1
ATOM 3349 O O . THR A 1 421 ? 16.371 5.424 -25.449 1.00 25.52 421 THR A O 1
ATOM 3352 N N . LYS A 1 422 ? 17.747 5.302 -23.696 1.00 32.09 422 LYS A N 1
ATOM 3353 C CA . LYS A 1 422 ? 16.976 4.482 -22.730 1.00 32.09 422 LYS A CA 1
ATOM 3354 C C . LYS A 1 422 ? 17.800 4.348 -21.439 1.00 32.09 422 LYS A C 1
ATOM 3356 O O . LYS A 1 422 ? 19.030 4.393 -21.479 1.00 32.09 422 LYS A O 1
ATOM 3361 N N . ARG A 1 423 ? 17.128 4.183 -20.293 1.00 25.67 423 ARG A N 1
ATOM 3362 C CA . ARG A 1 423 ? 17.665 3.408 -19.152 1.00 25.67 423 ARG A CA 1
ATOM 3363 C C . ARG A 1 423 ? 17.588 1.916 -19.544 1.00 25.67 423 ARG A C 1
ATOM 3365 O O . ARG A 1 423 ? 16.700 1.588 -20.320 1.00 25.67 423 ARG A O 1
ATOM 3372 N N . GLN A 1 424 ? 18.374 0.964 -19.042 1.00 26.50 424 GLN A N 1
ATOM 3373 C CA . GLN A 1 424 ? 19.618 0.957 -18.253 1.00 26.50 424 GLN A CA 1
ATOM 3374 C C . GLN A 1 424 ? 20.143 -0.492 -18.273 1.00 26.50 424 GLN A C 1
ATOM 3376 O O . GLN A 1 424 ? 19.357 -1.384 -17.975 1.00 26.50 424 GLN A O 1
ATOM 3381 N N . THR A 1 425 ? 21.449 -0.722 -18.452 1.00 21.34 425 THR A N 1
ATOM 3382 C CA . THR A 1 425 ? 22.086 -1.972 -17.984 1.00 21.34 425 THR A CA 1
ATOM 3383 C C . THR A 1 425 ? 23.561 -1.747 -17.622 1.00 21.34 425 THR A C 1
ATOM 3385 O O . THR A 1 425 ? 24.230 -0.877 -18.176 1.00 21.34 425 THR A O 1
ATOM 3388 N N . HIS A 1 426 ? 24.060 -2.528 -16.664 1.00 22.58 426 HIS A N 1
ATOM 3389 C CA . HIS A 1 426 ? 25.474 -2.692 -16.293 1.00 22.58 426 HIS A CA 1
ATOM 3390 C C . HIS A 1 426 ? 25.764 -4.214 -16.315 1.00 22.58 426 HIS A C 1
ATOM 3392 O O . HIS A 1 426 ? 24.818 -4.995 -16.269 1.00 22.58 426 HIS A O 1
ATOM 3398 N N . ILE A 1 427 ? 27.001 -4.713 -16.392 1.00 19.56 427 ILE A N 1
ATOM 3399 C CA . ILE A 1 427 ? 27.985 -4.942 -15.300 1.00 19.56 427 ILE A CA 1
ATOM 3400 C C . ILE A 1 427 ? 29.234 -5.548 -16.011 1.00 19.56 427 ILE A C 1
ATOM 3402 O O . ILE A 1 427 ? 29.066 -6.220 -17.019 1.00 19.56 427 ILE A O 1
ATOM 3406 N N . PHE A 1 428 ? 30.491 -5.262 -15.636 1.00 18.83 428 PHE A N 1
ATOM 3407 C CA . PHE A 1 428 ? 31.342 -6.200 -14.868 1.00 18.83 428 PHE A CA 1
ATOM 3408 C C . PHE A 1 428 ? 32.633 -5.569 -14.313 1.00 18.83 428 PHE A C 1
ATOM 3410 O O . PHE A 1 428 ? 33.010 -4.450 -14.654 1.00 18.83 428 PHE A O 1
ATOM 3417 N N . ARG A 1 429 ? 33.261 -6.295 -13.377 1.00 22.44 429 ARG A N 1
ATOM 3418 C CA . ARG A 1 429 ? 34.500 -5.943 -12.663 1.00 22.44 429 ARG A CA 1
ATOM 3419 C C . ARG A 1 429 ? 35.747 -6.392 -13.430 1.00 22.44 429 ARG A C 1
ATOM 3421 O O . ARG A 1 429 ? 35.709 -7.418 -14.099 1.00 22.44 429 ARG A O 1
ATOM 3428 N N . SER A 1 430 ? 36.879 -5.765 -13.120 1.00 20.89 430 SER A N 1
ATOM 3429 C CA . SER A 1 430 ? 38.202 -6.402 -13.146 1.00 20.89 430 SER A CA 1
ATOM 3430 C C . SER A 1 430 ? 38.918 -6.128 -11.819 1.00 20.89 430 SER A C 1
ATOM 3432 O O . SER A 1 430 ? 39.006 -4.973 -11.402 1.00 20.89 430 SER A O 1
ATOM 3434 N N . ASN A 1 431 ? 39.427 -7.168 -11.156 1.00 24.52 431 ASN A N 1
ATOM 3435 C CA . ASN A 1 431 ? 40.365 -7.005 -10.043 1.00 24.52 431 ASN A CA 1
ATOM 3436 C C . ASN A 1 431 ? 41.777 -6.823 -10.616 1.00 24.52 431 ASN A C 1
ATOM 3438 O O . ASN A 1 431 ? 42.169 -7.601 -11.480 1.00 24.52 431 ASN A O 1
ATOM 3442 N N . ILE A 1 432 ? 42.555 -5.879 -10.084 1.00 22.75 432 ILE A N 1
ATOM 3443 C CA . ILE A 1 432 ? 44.025 -5.906 -10.141 1.00 22.75 432 ILE A CA 1
ATOM 3444 C C . ILE A 1 432 ? 44.535 -5.577 -8.733 1.00 22.75 432 ILE A C 1
ATOM 3446 O O . ILE A 1 432 ? 43.970 -4.725 -8.045 1.00 22.75 432 ILE A O 1
ATOM 3450 N N . THR A 1 433 ? 45.560 -6.301 -8.291 1.00 24.44 433 THR A N 1
ATOM 3451 C CA . THR A 1 433 ? 46.143 -6.252 -6.942 1.00 24.44 433 THR A CA 1
ATOM 3452 C C . THR A 1 433 ? 47.583 -5.746 -6.971 1.00 24.44 433 THR A C 1
ATOM 3454 O O . THR A 1 433 ? 48.319 -6.064 -7.900 1.00 24.44 433 THR A O 1
ATOM 3457 N N . GLY A 1 434 ? 48.005 -5.058 -5.905 1.00 22.61 434 GLY A N 1
ATOM 3458 C CA . GLY A 1 434 ? 49.372 -4.546 -5.726 1.00 22.61 434 GLY A CA 1
ATOM 3459 C C . GLY A 1 434 ? 49.511 -3.057 -6.090 1.00 22.61 434 GLY A C 1
ATOM 3460 O O . GLY A 1 434 ? 48.831 -2.581 -6.991 1.00 22.61 434 GLY A O 1
ATOM 3461 N N . ALA A 1 435 ? 50.347 -2.262 -5.414 1.00 21.80 435 ALA A N 1
ATOM 3462 C CA . ALA A 1 435 ? 51.171 -2.557 -4.233 1.00 21.80 435 ALA A CA 1
ATOM 3463 C C . ALA A 1 435 ? 51.386 -1.284 -3.370 1.00 21.80 435 ALA A C 1
ATOM 3465 O O . ALA A 1 435 ? 50.628 -0.322 -3.477 1.00 21.80 435 ALA A O 1
ATOM 3466 N N . SER A 1 436 ? 52.379 -1.322 -2.476 1.00 23.06 436 SER A N 1
ATOM 3467 C CA . SER A 1 436 ? 52.853 -0.244 -1.586 1.00 23.06 436 SER A CA 1
ATOM 3468 C C . SER A 1 436 ? 53.381 0.997 -2.363 1.00 23.06 436 SER A C 1
ATOM 3470 O O . SER A 1 436 ? 53.484 0.959 -3.583 1.00 23.06 436 SER A O 1
ATOM 3472 N N . ALA A 1 437 ? 53.713 2.150 -1.760 1.00 22.75 437 ALA A N 1
ATOM 3473 C CA . ALA A 1 437 ? 54.103 2.419 -0.369 1.00 22.75 437 ALA A CA 1
ATOM 3474 C C . ALA A 1 437 ? 53.695 3.827 0.153 1.00 22.75 437 ALA A C 1
ATOM 3476 O O . ALA A 1 437 ? 52.703 4.407 -0.281 1.00 22.75 437 ALA A O 1
ATOM 3477 N N . SER A 1 438 ? 54.419 4.331 1.158 1.00 23.06 438 SER A N 1
ATOM 3478 C CA . SER A 1 438 ? 54.022 5.396 2.089 1.00 23.06 438 SER A CA 1
ATOM 3479 C C . SER A 1 438 ? 54.753 6.739 1.933 1.00 23.06 438 SER A C 1
ATOM 3481 O O . SER A 1 438 ? 55.960 6.746 1.732 1.00 23.06 438 SER A O 1
ATOM 3483 N N . ALA A 1 439 ? 54.034 7.817 2.280 1.00 25.17 439 ALA A N 1
ATOM 3484 C CA . ALA A 1 439 ? 54.508 9.058 2.925 1.00 25.17 439 ALA A CA 1
ATOM 3485 C C . ALA A 1 439 ? 55.461 10.037 2.188 1.00 25.17 439 ALA A C 1
ATOM 3487 O O . ALA A 1 439 ? 56.411 9.654 1.521 1.00 25.17 439 ALA A O 1
ATOM 3488 N N . GLY A 1 440 ? 55.259 11.337 2.468 1.00 23.25 440 GLY A N 1
ATOM 3489 C CA . GLY A 1 440 ? 56.284 12.388 2.357 1.00 23.25 440 GLY A CA 1
ATOM 3490 C C . GLY A 1 440 ? 55.969 13.572 1.427 1.00 23.25 440 GLY A C 1
ATOM 3491 O O . GLY A 1 440 ? 55.347 13.409 0.386 1.00 23.25 440 GLY A O 1
ATOM 3492 N N . GLY A 1 441 ? 56.479 14.761 1.780 1.00 23.39 441 GLY A N 1
ATOM 3493 C CA . GLY A 1 441 ? 56.928 15.743 0.774 1.00 23.39 441 GLY A CA 1
ATOM 3494 C C . GLY A 1 441 ? 55.995 16.900 0.382 1.00 23.39 441 GLY A C 1
ATOM 3495 O O . GLY A 1 441 ? 55.371 16.893 -0.668 1.00 23.39 441 GLY A O 1
ATOM 3496 N N . SER A 1 442 ? 56.004 17.946 1.205 1.00 24.22 442 SER A N 1
ATOM 3497 C CA . SER A 1 442 ? 55.823 19.377 0.878 1.00 24.22 442 SER A CA 1
ATOM 3498 C C . SER A 1 442 ? 55.792 19.878 -0.590 1.00 24.22 442 SER A C 1
ATOM 3500 O O . SER A 1 442 ? 56.694 19.602 -1.372 1.00 24.22 442 SER A O 1
ATOM 3502 N N . LYS A 1 443 ? 54.872 20.831 -0.831 1.00 28.98 443 LYS A N 1
ATOM 3503 C CA . LYS A 1 443 ? 55.010 22.093 -1.608 1.00 28.98 443 LYS A CA 1
ATOM 3504 C C . LYS A 1 443 ? 55.991 22.141 -2.804 1.00 28.98 443 LYS A C 1
ATOM 3506 O O . LYS A 1 443 ? 57.198 22.243 -2.618 1.00 28.98 443 LYS A O 1
ATOM 3511 N N . GLY A 1 444 ? 55.446 22.374 -3.999 1.00 23.73 444 GLY A N 1
ATOM 3512 C CA . GLY A 1 444 ? 56.177 22.943 -5.139 1.00 23.73 444 GLY A CA 1
ATOM 3513 C C . GLY A 1 444 ? 55.261 23.098 -6.352 1.00 23.73 444 GLY A C 1
ATOM 3514 O O . GLY A 1 444 ? 54.711 22.110 -6.823 1.00 23.73 444 GLY A O 1
ATOM 3515 N N . GLY A 1 445 ? 55.045 24.325 -6.830 1.00 24.94 445 GLY A N 1
ATOM 3516 C CA . GLY A 1 445 ? 54.213 24.592 -8.008 1.00 24.94 445 GLY A CA 1
ATOM 3517 C C . GLY A 1 445 ? 55.057 25.027 -9.202 1.00 24.94 445 GLY A C 1
ATOM 3518 O O . GLY A 1 445 ? 55.950 25.855 -9.041 1.00 24.94 445 GLY A O 1
ATOM 3519 N N . LEU A 1 446 ? 54.741 24.525 -10.397 1.00 21.44 446 LEU A N 1
ATOM 3520 C CA . LEU A 1 446 ? 55.198 25.109 -11.659 1.00 21.44 446 LEU A CA 1
ATOM 3521 C C . LEU A 1 446 ? 54.153 24.901 -12.769 1.00 21.44 446 LEU A C 1
ATOM 3523 O O . LEU A 1 446 ? 53.174 24.177 -12.594 1.00 21.44 446 LEU A O 1
ATOM 3527 N N . LYS A 1 447 ? 54.336 25.614 -13.882 1.00 22.36 447 LYS A N 1
ATOM 3528 C CA . LYS A 1 447 ? 53.373 25.748 -14.983 1.00 22.36 447 LYS A CA 1
ATOM 3529 C C . LYS A 1 447 ? 53.233 24.444 -15.780 1.00 22.36 447 LYS A C 1
ATOM 3531 O O . LYS A 1 447 ? 54.214 23.733 -15.975 1.00 22.36 447 LYS A O 1
ATOM 3536 N N . ILE A 1 448 ? 52.033 24.185 -16.301 1.00 24.25 448 ILE A N 1
ATOM 3537 C CA . ILE A 1 448 ? 51.831 23.212 -17.382 1.00 24.25 448 ILE A CA 1
ATOM 3538 C C . ILE A 1 448 ? 52.204 23.907 -18.692 1.00 24.25 448 ILE A C 1
ATOM 3540 O O . ILE A 1 448 ? 51.632 24.947 -19.012 1.00 24.25 448 ILE A O 1
ATOM 3544 N N . ASP A 1 449 ? 53.151 23.330 -19.427 1.00 22.33 449 ASP A N 1
ATOM 3545 C CA . ASP A 1 449 ? 53.560 23.798 -20.751 1.00 22.33 449 ASP A CA 1
ATOM 3546 C C . ASP A 1 449 ? 52.983 22.866 -21.828 1.00 22.33 449 ASP A C 1
ATOM 3548 O O . ASP A 1 449 ? 53.086 21.638 -21.729 1.00 22.33 449 ASP A O 1
ATOM 3552 N N . VAL A 1 450 ? 52.312 23.431 -22.831 1.00 25.48 450 VAL A N 1
ATOM 3553 C CA . VAL A 1 450 ? 51.426 22.690 -23.748 1.00 25.48 450 VAL A CA 1
ATOM 3554 C C . VAL A 1 450 ? 52.173 22.314 -25.028 1.00 25.48 450 VAL A C 1
ATOM 3556 O O . VAL A 1 450 ? 51.784 22.699 -26.124 1.00 25.48 450 VAL A O 1
ATOM 3559 N N . ASN A 1 451 ? 53.271 21.561 -24.893 1.00 26.38 451 ASN A N 1
ATOM 3560 C CA . ASN A 1 451 ? 53.975 20.954 -26.031 1.00 26.38 451 ASN A CA 1
ATOM 3561 C C . ASN A 1 451 ? 54.879 19.772 -25.624 1.00 26.38 451 ASN A C 1
ATOM 3563 O O . ASN A 1 451 ? 56.090 19.921 -25.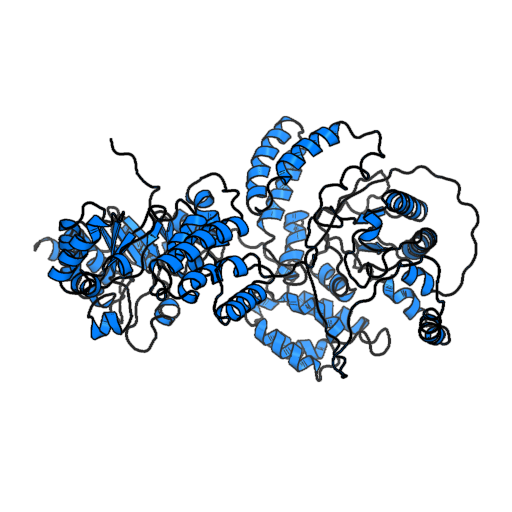454 1.00 26.38 451 ASN A O 1
ATOM 3567 N N . LYS A 1 452 ? 54.296 18.567 -25.495 1.00 24.19 452 LYS A N 1
ATOM 3568 C CA . LYS A 1 452 ? 55.030 17.281 -25.574 1.00 24.19 452 LYS A CA 1
ATOM 3569 C C . LYS A 1 452 ? 54.104 16.077 -25.796 1.00 24.19 452 LYS A C 1
ATOM 3571 O O . LYS A 1 452 ? 53.788 15.313 -24.887 1.00 24.19 452 LYS A O 1
ATOM 3576 N N . THR A 1 453 ? 53.689 15.886 -27.046 1.00 28.56 453 THR A N 1
ATOM 3577 C CA . THR A 1 453 ? 53.140 14.610 -27.529 1.00 28.56 453 THR A CA 1
ATOM 3578 C C . THR A 1 453 ? 54.198 13.511 -27.419 1.00 28.56 453 THR A C 1
ATOM 3580 O O . THR A 1 453 ? 55.296 13.683 -27.942 1.00 28.56 453 THR A O 1
ATOM 3583 N N . ASN A 1 454 ? 53.877 12.374 -26.791 1.00 25.53 454 ASN A N 1
ATOM 3584 C CA . ASN A 1 454 ? 54.808 11.249 -26.653 1.00 25.53 454 ASN A CA 1
ATOM 3585 C C . ASN A 1 454 ? 54.219 9.980 -27.296 1.00 25.53 454 ASN A C 1
ATOM 3587 O O . ASN A 1 454 ? 53.200 9.455 -26.850 1.00 25.53 454 ASN A O 1
ATOM 3591 N N . ALA A 1 455 ? 54.845 9.508 -28.376 1.00 29.36 455 ALA A N 1
ATOM 3592 C CA . ALA A 1 455 ? 54.260 8.557 -29.328 1.00 29.36 455 ALA A CA 1
ATOM 3593 C C . ALA A 1 455 ? 54.475 7.069 -28.962 1.00 29.36 455 ALA A C 1
ATOM 3595 O O . ALA A 1 455 ? 54.824 6.260 -29.817 1.00 29.36 455 ALA A O 1
ATOM 3596 N N . SER A 1 456 ? 54.290 6.696 -27.691 1.00 26.41 456 SER A N 1
ATOM 3597 C CA . SER A 1 456 ? 54.598 5.345 -27.179 1.00 26.41 456 SER A CA 1
ATOM 3598 C C . SER A 1 456 ? 53.386 4.421 -26.976 1.00 26.41 456 SER A C 1
ATOM 3600 O O . SER A 1 456 ? 53.565 3.222 -26.769 1.00 26.41 456 SER A O 1
ATOM 3602 N N . SER A 1 457 ? 52.155 4.934 -27.063 1.00 26.64 457 SER A N 1
ATOM 3603 C CA . SER A 1 457 ? 50.911 4.157 -26.894 1.00 26.64 457 SER A CA 1
ATOM 3604 C C . SER A 1 457 ? 50.390 3.499 -28.181 1.00 26.64 457 SER A C 1
ATOM 3606 O O . SER A 1 457 ? 49.556 2.597 -28.120 1.00 26.64 457 SER A O 1
ATOM 3608 N N . SER A 1 458 ? 50.890 3.911 -29.348 1.00 28.53 458 SER A N 1
ATOM 3609 C CA . SER A 1 458 ? 50.441 3.458 -30.675 1.00 28.53 458 SER A CA 1
ATOM 3610 C C . SER A 1 458 ? 50.997 2.095 -31.112 1.00 28.53 458 SER A C 1
ATOM 3612 O O . SER A 1 458 ? 50.533 1.541 -32.108 1.00 28.53 458 SER A O 1
ATOM 3614 N N . SER A 1 459 ? 51.974 1.540 -30.390 1.00 26.61 459 SER A N 1
ATOM 3615 C CA . SER A 1 459 ? 52.648 0.280 -30.738 1.00 26.61 459 SER A CA 1
ATOM 3616 C C . SER A 1 459 ? 51.851 -0.965 -30.331 1.00 26.61 459 SER A C 1
ATOM 3618 O O . SER A 1 459 ? 51.646 -1.850 -31.158 1.00 26.61 459 SER A O 1
ATOM 3620 N N . ARG A 1 460 ? 51.330 -1.028 -29.095 1.00 24.69 460 ARG A N 1
ATOM 3621 C CA . ARG A 1 460 ? 50.552 -2.190 -28.607 1.00 24.69 460 ARG A CA 1
ATOM 3622 C C . ARG A 1 460 ? 49.199 -2.361 -29.302 1.00 24.69 460 ARG A C 1
ATOM 3624 O O . ARG A 1 460 ? 48.766 -3.479 -29.526 1.00 24.69 460 ARG A O 1
ATOM 3631 N N . LEU A 1 461 ? 48.563 -1.274 -29.741 1.00 28.78 461 LEU A N 1
ATOM 3632 C CA . LEU A 1 461 ? 47.342 -1.377 -30.553 1.00 28.78 461 LEU A CA 1
ATOM 3633 C C . LEU A 1 461 ? 47.595 -1.904 -31.980 1.00 28.78 461 LEU A C 1
ATOM 3635 O O . LEU A 1 461 ? 46.634 -2.193 -32.686 1.00 28.78 461 LEU A O 1
ATOM 3639 N N . ARG A 1 462 ? 48.856 -2.059 -32.413 1.00 26.28 462 ARG A N 1
ATOM 3640 C CA . ARG A 1 462 ? 49.198 -2.689 -33.700 1.00 26.28 462 ARG A CA 1
ATOM 3641 C C . ARG A 1 462 ? 49.509 -4.183 -33.587 1.00 26.28 462 ARG A C 1
ATOM 3643 O O . ARG A 1 462 ? 49.229 -4.895 -34.545 1.00 26.28 462 ARG A O 1
ATOM 3650 N N . SER A 1 463 ? 50.032 -4.678 -32.459 1.00 26.86 463 SER A N 1
ATOM 3651 C CA . SER A 1 463 ? 50.301 -6.119 -32.283 1.00 26.86 463 SER A CA 1
ATOM 3652 C C . SER A 1 463 ? 49.017 -6.945 -32.292 1.00 26.86 463 SER A C 1
ATOM 3654 O O . SER A 1 463 ? 48.916 -7.940 -33.008 1.00 26.86 463 SER A O 1
ATOM 3656 N N . ASP A 1 464 ? 48.018 -6.493 -31.541 1.00 28.97 464 ASP A N 1
ATOM 3657 C CA . ASP A 1 464 ? 46.857 -7.314 -31.192 1.00 28.97 464 ASP A CA 1
ATOM 3658 C C . ASP A 1 464 ? 45.866 -7.444 -32.368 1.00 28.97 464 ASP A C 1
ATOM 3660 O O . ASP A 1 464 ? 45.138 -8.428 -32.467 1.00 28.97 464 ASP A O 1
ATOM 3664 N N . PHE A 1 465 ? 45.893 -6.490 -33.308 1.00 30.44 465 PHE A N 1
ATOM 3665 C CA . PHE A 1 465 ? 45.138 -6.550 -34.566 1.00 30.44 465 PHE A CA 1
ATOM 3666 C C . PHE A 1 465 ? 45.903 -7.254 -35.701 1.00 30.44 465 PHE A C 1
ATOM 3668 O O . PHE A 1 465 ? 45.275 -7.885 -36.551 1.00 30.44 465 PHE A O 1
ATOM 3675 N N . ALA A 1 466 ? 47.242 -7.203 -35.719 1.00 27.12 466 ALA A N 1
ATOM 3676 C CA . ALA A 1 466 ? 48.041 -7.860 -36.759 1.00 27.12 466 ALA A CA 1
ATOM 3677 C C . ALA A 1 466 ? 47.885 -9.392 -36.749 1.00 27.12 466 ALA A C 1
ATOM 3679 O O . ALA A 1 466 ? 47.884 -10.012 -37.811 1.00 27.12 466 ALA A O 1
ATOM 3680 N N . GLY A 1 467 ? 47.685 -9.998 -35.572 1.00 26.75 467 GLY A N 1
ATOM 3681 C CA . GLY A 1 467 ? 47.471 -11.444 -35.438 1.00 26.75 467 GLY A CA 1
ATOM 3682 C C . GLY A 1 467 ? 46.200 -11.973 -36.118 1.00 26.75 467 GLY A C 1
ATOM 3683 O O . GLY A 1 467 ? 46.161 -13.140 -36.492 1.00 26.75 467 GLY A O 1
ATOM 3684 N N . ILE A 1 468 ? 45.181 -11.128 -36.321 1.00 32.50 468 ILE A N 1
ATOM 3685 C CA . ILE A 1 468 ? 43.904 -11.518 -36.950 1.00 32.50 468 ILE A CA 1
ATOM 3686 C C . ILE A 1 468 ? 43.997 -11.461 -38.485 1.00 32.50 468 ILE A C 1
ATOM 3688 O O . ILE A 1 468 ? 43.350 -12.240 -39.179 1.00 32.50 468 ILE A O 1
ATOM 3692 N N . ALA A 1 469 ? 44.844 -10.584 -39.033 1.00 30.36 469 ALA A N 1
ATOM 3693 C CA . ALA A 1 469 ? 45.011 -10.417 -40.479 1.00 30.36 469 ALA A CA 1
ATOM 3694 C C . ALA A 1 469 ? 45.765 -11.575 -41.174 1.00 30.36 469 ALA A C 1
ATOM 3696 O O . ALA A 1 469 ? 45.773 -11.642 -42.401 1.00 30.36 469 ALA A O 1
ATOM 3697 N N . ALA A 1 470 ? 46.408 -12.471 -40.414 1.00 28.94 470 ALA A N 1
ATOM 3698 C CA . ALA A 1 470 ? 47.247 -13.551 -40.945 1.00 28.94 470 ALA A CA 1
ATOM 3699 C C . ALA A 1 470 ? 46.481 -14.849 -41.274 1.00 28.94 470 ALA A C 1
ATOM 3701 O O . ALA A 1 470 ? 46.996 -15.697 -42.001 1.00 28.94 470 ALA A O 1
ATOM 3702 N N . THR A 1 471 ? 45.259 -15.019 -40.763 1.00 32.31 471 THR A N 1
ATOM 3703 C CA . THR A 1 471 ? 44.395 -16.173 -41.053 1.00 32.31 471 THR A CA 1
ATOM 3704 C C . THR A 1 471 ? 43.277 -15.750 -41.994 1.00 32.31 471 THR A C 1
ATOM 3706 O O . THR A 1 471 ? 42.460 -14.905 -41.633 1.00 32.31 471 THR A O 1
ATOM 3709 N N . GLY A 1 472 ? 43.224 -16.334 -43.194 1.00 33.31 472 GLY A N 1
ATOM 3710 C CA . GLY A 1 472 ? 42.200 -16.005 -44.187 1.00 33.31 472 GLY A CA 1
ATOM 3711 C C . GLY A 1 472 ? 40.799 -16.365 -43.695 1.00 33.31 472 GLY A C 1
ATOM 3712 O O . GLY A 1 472 ? 40.415 -17.533 -43.743 1.00 33.31 472 GLY A O 1
ATOM 3713 N N . SER A 1 473 ? 40.049 -15.365 -43.223 1.00 36.00 473 SER A N 1
ATOM 3714 C CA . SER A 1 473 ? 38.718 -15.564 -42.650 1.00 36.00 473 SER A CA 1
ATOM 3715 C C . SER A 1 473 ? 37.751 -16.149 -43.674 1.00 36.00 473 SER A C 1
ATOM 3717 O O . SER A 1 473 ? 37.710 -15.741 -44.844 1.00 36.00 473 SER A O 1
ATOM 3719 N N . SER A 1 474 ? 36.968 -17.132 -43.234 1.00 40.66 474 SER A N 1
ATOM 3720 C CA . SER A 1 474 ? 36.005 -17.798 -44.109 1.00 40.66 474 SER A CA 1
ATOM 3721 C C . SER A 1 474 ? 34.932 -16.808 -44.570 1.00 40.66 474 SER A C 1
ATOM 3723 O O . SER A 1 474 ? 34.627 -15.839 -43.872 1.00 40.66 474 SER A O 1
ATOM 3725 N N . LYS A 1 475 ? 34.291 -17.064 -45.722 1.00 39.53 475 LYS A N 1
ATOM 3726 C CA . LYS A 1 475 ? 33.207 -16.194 -46.222 1.00 39.53 475 LYS A CA 1
ATOM 3727 C C . LYS A 1 475 ? 32.122 -15.955 -45.153 1.00 39.53 475 LYS A C 1
ATOM 3729 O O . LYS A 1 475 ? 31.650 -14.839 -45.014 1.00 39.53 475 LYS A O 1
ATOM 3734 N N . ARG A 1 476 ? 31.835 -16.969 -44.323 1.00 46.12 476 ARG A N 1
ATOM 3735 C CA . ARG A 1 476 ? 30.862 -16.908 -43.218 1.00 46.12 476 ARG A CA 1
ATOM 3736 C C . ARG A 1 476 ? 31.272 -15.982 -42.063 1.00 46.12 476 ARG A C 1
ATOM 3738 O O . ARG A 1 476 ? 30.402 -15.419 -41.414 1.00 46.12 476 ARG A O 1
ATOM 3745 N N . GLU A 1 477 ? 32.564 -15.788 -41.793 1.00 45.00 477 GLU A N 1
ATOM 3746 C CA . GLU A 1 477 ? 33.013 -14.870 -40.728 1.00 45.00 477 GLU A CA 1
ATOM 3747 C C . GLU A 1 477 ? 32.903 -13.393 -41.121 1.00 45.00 477 GLU A C 1
ATOM 3749 O O . GLU A 1 477 ? 32.744 -12.534 -40.249 1.00 45.00 477 GLU A O 1
ATOM 3754 N N . LYS A 1 478 ? 32.973 -13.086 -42.422 1.00 47.94 478 LYS A N 1
ATOM 3755 C CA . LYS A 1 478 ? 32.865 -11.711 -42.930 1.00 47.94 478 LYS A CA 1
ATOM 3756 C C . LYS A 1 478 ? 31.454 -11.150 -42.739 1.00 47.94 478 LYS A C 1
ATOM 3758 O O . LYS A 1 478 ? 31.305 -10.003 -42.330 1.00 47.94 478 LYS A O 1
ATOM 3763 N N . ASP A 1 479 ? 30.437 -11.990 -42.897 1.00 57.06 479 ASP A N 1
ATOM 3764 C CA . ASP A 1 479 ? 29.029 -11.575 -42.878 1.00 57.06 479 ASP A CA 1
ATOM 3765 C C . ASP A 1 479 ? 28.461 -11.413 -41.442 1.00 57.06 479 ASP A C 1
ATOM 3767 O O . ASP A 1 479 ? 27.366 -10.886 -41.247 1.00 57.06 479 ASP A O 1
ATOM 3771 N N . ARG A 1 480 ? 29.218 -11.821 -40.408 1.00 63.44 480 ARG A N 1
ATOM 3772 C CA . ARG A 1 480 ? 28.771 -12.046 -39.012 1.00 63.44 480 ARG A CA 1
ATOM 3773 C C . ARG A 1 480 ? 27.962 -10.921 -38.336 1.00 63.44 480 ARG A C 1
ATOM 3775 O O . ARG A 1 480 ? 27.170 -11.220 -37.444 1.00 63.44 480 ARG A O 1
ATOM 3782 N N . PHE A 1 481 ? 28.187 -9.654 -38.684 1.00 65.75 481 PHE A N 1
ATOM 3783 C CA . PHE A 1 481 ? 27.515 -8.501 -38.054 1.00 65.75 481 PHE A CA 1
ATOM 3784 C C . PHE A 1 481 ? 26.368 -7.920 -38.896 1.00 65.75 481 PHE A C 1
ATOM 3786 O O . PHE A 1 481 ? 25.584 -7.134 -38.366 1.00 65.75 481 PHE A O 1
ATOM 3793 N N . LEU A 1 482 ? 26.268 -8.303 -40.175 1.00 75.56 482 LEU A N 1
ATOM 3794 C CA . LEU A 1 482 ? 25.246 -7.826 -41.115 1.00 75.56 482 LEU A CA 1
ATOM 3795 C C . LEU A 1 482 ? 24.246 -8.922 -41.522 1.00 75.56 482 LEU A C 1
ATOM 3797 O O . LEU A 1 482 ? 23.141 -8.616 -41.954 1.00 75.56 482 LEU A O 1
ATOM 3801 N N . ALA A 1 483 ? 24.587 -10.200 -41.344 1.00 77.19 483 ALA A N 1
ATOM 3802 C CA . ALA A 1 483 ? 23.666 -11.305 -41.572 1.00 77.19 483 ALA A CA 1
ATOM 3803 C C . ALA A 1 483 ? 22.492 -11.306 -40.569 1.00 77.19 483 ALA A C 1
ATOM 3805 O O . ALA A 1 483 ? 22.670 -11.140 -39.357 1.00 77.19 483 ALA A O 1
ATOM 3806 N N . PHE A 1 484 ? 21.291 -11.555 -41.087 1.00 81.81 484 PHE A N 1
ATOM 3807 C CA . PHE A 1 484 ? 20.061 -11.808 -40.337 1.00 81.81 484 PHE A CA 1
ATOM 3808 C C . PHE A 1 484 ? 19.197 -12.827 -41.098 1.00 81.81 484 PHE A C 1
ATOM 3810 O O . PHE A 1 484 ? 19.415 -13.060 -42.288 1.00 81.81 484 PHE A O 1
ATOM 3817 N N . GLY A 1 485 ? 18.248 -13.471 -40.414 1.00 77.00 485 GLY A N 1
ATOM 3818 C CA . GLY A 1 485 ? 17.342 -14.435 -41.048 1.00 77.00 485 GLY A CA 1
ATOM 3819 C C . GLY A 1 485 ? 16.230 -13.746 -41.859 1.00 77.00 485 GLY A C 1
ATOM 3820 O O . GLY A 1 485 ? 15.755 -12.685 -41.442 1.00 77.00 485 GLY A O 1
ATOM 3821 N N . PRO A 1 486 ? 15.780 -14.312 -42.997 1.00 76.12 486 PRO A N 1
ATOM 3822 C CA . PRO A 1 486 ? 14.774 -13.694 -43.872 1.00 76.12 486 PRO A CA 1
ATOM 3823 C C . PRO A 1 486 ? 13.406 -13.501 -43.196 1.00 76.12 486 PRO A C 1
ATOM 3825 O O . PRO A 1 486 ? 12.564 -12.759 -43.696 1.00 76.12 486 PRO A O 1
ATOM 3828 N N . GLU A 1 487 ? 13.168 -14.133 -42.047 1.00 78.12 487 GLU A N 1
ATOM 3829 C CA . GLU A 1 487 ? 11.996 -13.898 -41.212 1.00 78.12 487 GLU A CA 1
ATOM 3830 C C . GLU A 1 487 ? 12.012 -12.535 -40.496 1.00 78.12 487 GLU A C 1
ATOM 3832 O O . GLU A 1 487 ? 10.951 -12.034 -40.130 1.00 78.12 487 GLU A O 1
ATOM 3837 N N . GLN A 1 488 ? 13.180 -11.916 -40.269 1.00 82.56 488 GLN A N 1
ATOM 3838 C CA . GLN A 1 488 ? 13.324 -10.809 -39.307 1.00 82.56 488 GLN A CA 1
ATOM 3839 C C . GLN A 1 488 ? 12.735 -9.463 -39.755 1.00 82.56 488 GLN A C 1
ATOM 3841 O O . GLN A 1 488 ? 12.596 -8.574 -38.912 1.00 82.56 488 GLN A O 1
ATOM 3846 N N . HIS A 1 489 ? 12.306 -9.309 -41.009 1.00 86.88 489 HIS A N 1
ATOM 3847 C CA . HIS A 1 489 ? 11.639 -8.093 -41.495 1.00 86.88 489 HIS A CA 1
ATOM 3848 C C . HIS A 1 489 ? 10.347 -7.763 -40.711 1.00 86.88 489 HIS A C 1
ATOM 3850 O O . HIS A 1 489 ? 9.617 -8.685 -40.340 1.00 86.88 489 HIS A O 1
ATOM 3856 N N . PRO A 1 490 ? 10.024 -6.477 -40.459 1.00 82.69 490 PRO A N 1
ATOM 3857 C CA . PRO A 1 490 ? 10.860 -5.303 -40.711 1.00 82.69 490 PRO A CA 1
ATOM 3858 C C . PRO A 1 490 ? 12.041 -5.194 -39.724 1.00 82.69 490 PRO A C 1
ATOM 3860 O O . PRO A 1 490 ? 11.859 -5.281 -38.500 1.00 82.69 490 PRO A O 1
ATOM 3863 N N . ILE A 1 491 ? 13.247 -4.993 -40.264 1.00 85.56 491 ILE A N 1
ATOM 3864 C CA . ILE A 1 491 ? 14.522 -4.938 -39.537 1.00 85.56 491 ILE A CA 1
ATOM 3865 C C . ILE A 1 491 ? 15.340 -3.692 -39.906 1.00 85.56 491 ILE A C 1
ATOM 3867 O O . ILE A 1 491 ? 15.500 -3.344 -41.074 1.00 85.56 491 ILE A O 1
ATOM 3871 N N . VAL A 1 492 ? 15.899 -3.038 -38.887 1.00 83.56 492 VAL A N 1
ATOM 3872 C CA . VAL A 1 492 ? 16.665 -1.790 -39.012 1.00 83.56 492 VAL A CA 1
ATOM 3873 C C . VAL A 1 492 ? 18.121 -2.013 -38.626 1.00 83.56 492 VAL A C 1
ATOM 3875 O O . VAL A 1 492 ? 18.404 -2.419 -37.494 1.00 83.56 492 VAL A O 1
ATOM 3878 N N . LEU A 1 493 ? 19.057 -1.691 -39.518 1.00 88.06 493 LEU A N 1
ATOM 3879 C CA . LEU A 1 493 ? 20.473 -1.646 -39.159 1.00 88.06 493 LEU A CA 1
ATOM 3880 C C . LEU A 1 493 ? 20.753 -0.386 -38.343 1.00 88.06 493 LEU A C 1
ATOM 3882 O O . LEU A 1 493 ? 20.495 0.725 -38.799 1.00 88.06 493 LEU A O 1
ATOM 3886 N N . GLN A 1 494 ? 21.354 -0.538 -37.167 1.00 85.38 494 GLN A N 1
ATOM 3887 C CA . GLN A 1 494 ? 21.912 0.586 -36.427 1.00 85.38 494 GLN A CA 1
ATOM 3888 C C . GLN A 1 494 ? 23.425 0.691 -36.627 1.00 85.38 494 GLN A C 1
ATOM 3890 O O . GLN A 1 494 ? 24.181 -0.131 -36.106 1.00 85.38 494 GLN A O 1
ATOM 3895 N N . ILE A 1 495 ? 23.865 1.757 -37.296 1.00 86.31 495 ILE A N 1
ATOM 3896 C CA . ILE A 1 495 ? 25.283 2.113 -37.437 1.00 86.31 495 ILE A CA 1
ATOM 3897 C C . ILE A 1 495 ? 25.667 3.285 -36.532 1.00 86.31 495 ILE A C 1
ATOM 3899 O O . ILE A 1 495 ? 24.846 4.129 -36.170 1.00 86.31 495 ILE A O 1
ATOM 3903 N N . GLY A 1 496 ? 26.946 3.373 -36.191 1.00 85.62 496 GLY A N 1
ATOM 3904 C CA . GLY A 1 496 ? 27.554 4.579 -35.637 1.00 85.62 496 GLY A CA 1
ATOM 3905 C C . GLY A 1 496 ? 29.017 4.671 -36.050 1.00 85.62 496 GLY A C 1
ATOM 3906 O O . GLY A 1 496 ? 29.708 3.663 -36.095 1.00 85.62 496 GLY A O 1
ATOM 3907 N N . GLY A 1 497 ? 29.505 5.873 -36.327 1.00 84.31 497 GLY A N 1
ATOM 3908 C CA . GLY A 1 497 ? 30.913 6.139 -36.618 1.00 84.31 497 GLY A CA 1
ATOM 3909 C C . GLY A 1 497 ? 31.217 7.617 -36.408 1.00 84.31 497 GLY A C 1
ATOM 3910 O O . GLY A 1 497 ? 30.295 8.428 -36.302 1.00 84.31 497 GLY A O 1
ATOM 3911 N N . ASN A 1 498 ? 32.499 7.970 -36.341 1.00 82.31 498 ASN A N 1
ATOM 3912 C CA . ASN A 1 498 ? 32.967 9.361 -36.267 1.00 82.31 498 ASN A CA 1
ATOM 3913 C C . ASN A 1 498 ? 33.804 9.784 -37.487 1.00 82.31 498 ASN A C 1
ATOM 3915 O O . ASN A 1 498 ? 34.456 10.825 -37.483 1.00 82.31 498 ASN A O 1
ATOM 3919 N N . LYS A 1 499 ? 33.774 8.964 -38.541 1.00 84.19 499 LYS A N 1
ATOM 3920 C CA . LYS A 1 499 ? 34.431 9.183 -39.826 1.00 84.19 499 LYS A CA 1
ATOM 3921 C C . LYS A 1 499 ? 33.395 9.081 -40.938 1.00 84.19 499 LYS A C 1
ATOM 3923 O O . LYS A 1 499 ? 32.832 8.009 -41.159 1.00 84.19 499 LYS A O 1
ATOM 3928 N N . LEU A 1 500 ? 33.188 10.178 -41.664 1.00 85.31 500 LEU A N 1
ATOM 3929 C CA . LEU A 1 500 ? 32.258 10.242 -42.797 1.00 85.31 500 LEU A CA 1
ATOM 3930 C C . LEU A 1 500 ? 32.601 9.192 -43.873 1.00 85.31 500 LEU A C 1
ATOM 3932 O O . LEU A 1 500 ? 31.720 8.486 -44.353 1.00 85.31 500 LEU A O 1
ATOM 3936 N N . GLU A 1 501 ? 33.896 8.995 -44.152 1.00 87.56 501 GLU A N 1
ATOM 3937 C CA . GLU A 1 501 ? 34.400 7.955 -45.065 1.00 87.56 501 GLU A CA 1
ATOM 3938 C C . GLU A 1 501 ? 33.989 6.521 -44.682 1.00 87.56 501 GLU A C 1
ATOM 3940 O O . GLU A 1 501 ? 33.773 5.688 -45.562 1.00 87.56 501 GLU A O 1
ATOM 3945 N N . ASN A 1 502 ? 33.873 6.222 -43.384 1.00 85.75 502 ASN A N 1
ATOM 3946 C CA . ASN A 1 502 ? 33.501 4.897 -42.899 1.00 85.75 502 ASN A CA 1
ATOM 3947 C C . ASN A 1 502 ? 31.985 4.744 -42.877 1.00 85.75 502 ASN A C 1
ATOM 3949 O O . ASN A 1 502 ? 31.490 3.675 -43.211 1.00 85.75 502 ASN A O 1
ATOM 3953 N N . LEU A 1 503 ? 31.250 5.807 -42.537 1.00 86.56 503 LEU A N 1
ATOM 3954 C CA . LEU A 1 503 ? 29.789 5.827 -42.610 1.00 86.56 503 LEU A CA 1
ATOM 3955 C C . LEU A 1 503 ? 29.298 5.612 -44.047 1.00 86.56 503 LEU A C 1
ATOM 3957 O O . LEU A 1 503 ? 28.419 4.777 -44.247 1.00 86.56 503 LEU A O 1
ATOM 3961 N N . ALA A 1 504 ? 29.917 6.260 -45.040 1.00 87.38 504 ALA A N 1
ATOM 3962 C CA . ALA A 1 504 ? 29.644 6.014 -46.458 1.00 87.38 504 ALA A CA 1
ATOM 3963 C C . ALA A 1 504 ? 29.851 4.534 -46.827 1.00 87.38 504 ALA A C 1
ATOM 3965 O O . ALA A 1 504 ? 28.908 3.850 -47.224 1.00 87.38 504 ALA A O 1
ATOM 3966 N N . LYS A 1 505 ? 31.068 4.008 -46.617 1.00 85.88 505 LYS A N 1
ATOM 3967 C CA . LYS A 1 505 ? 31.438 2.627 -46.978 1.00 85.88 505 LYS A CA 1
ATOM 3968 C C . LYS A 1 505 ? 30.596 1.582 -46.242 1.00 85.88 505 LYS A C 1
ATOM 3970 O O . LYS A 1 505 ? 30.113 0.645 -46.865 1.00 85.88 505 LYS A O 1
ATOM 3975 N N . ALA A 1 506 ? 30.364 1.751 -44.940 1.00 85.88 506 ALA A N 1
ATOM 3976 C CA . ALA A 1 506 ? 29.523 0.846 -44.159 1.00 85.88 506 ALA A CA 1
ATOM 3977 C C . ALA A 1 506 ? 28.068 0.830 -44.655 1.00 85.88 506 ALA A C 1
ATOM 3979 O O . ALA A 1 506 ? 27.444 -0.227 -44.673 1.00 85.88 506 ALA A O 1
ATOM 3980 N N . THR A 1 507 ? 27.549 1.976 -45.105 1.00 87.44 507 THR A N 1
ATOM 3981 C CA . THR A 1 507 ? 26.197 2.104 -45.669 1.00 87.44 507 THR A CA 1
ATOM 3982 C C . THR A 1 507 ? 26.092 1.436 -47.045 1.00 87.44 507 THR A C 1
ATOM 3984 O O . THR A 1 507 ? 25.178 0.637 -47.270 1.00 87.44 507 THR A O 1
ATOM 3987 N N . GLN A 1 508 ? 27.076 1.656 -47.927 1.00 88.31 508 GLN A N 1
ATOM 3988 C CA . GLN A 1 508 ? 27.193 0.940 -49.206 1.00 88.31 508 GLN A CA 1
ATOM 3989 C C . GLN A 1 508 ? 27.267 -0.581 -48.993 1.00 88.31 508 GLN A C 1
ATOM 3991 O O . GLN A 1 508 ? 26.566 -1.337 -49.660 1.00 88.31 508 GLN A O 1
ATOM 3996 N N . MET A 1 509 ? 28.082 -1.037 -48.036 1.00 84.94 509 MET A N 1
ATOM 3997 C CA . MET A 1 509 ? 28.266 -2.459 -47.718 1.00 84.94 509 MET A CA 1
ATOM 3998 C C . MET A 1 509 ? 27.035 -3.101 -47.066 1.00 84.94 509 MET A C 1
ATOM 4000 O O . MET A 1 509 ? 26.801 -4.290 -47.266 1.00 84.94 509 MET A O 1
ATOM 4004 N N . ALA A 1 510 ? 26.251 -2.342 -46.299 1.00 84.88 510 ALA A N 1
ATOM 4005 C CA . ALA A 1 510 ? 25.033 -2.823 -45.652 1.00 84.88 510 ALA A CA 1
ATOM 4006 C C . ALA A 1 510 ? 23.827 -2.913 -46.596 1.00 84.88 510 ALA A C 1
ATOM 4008 O O . ALA A 1 510 ? 22.984 -3.790 -46.423 1.00 84.88 510 ALA A O 1
ATOM 4009 N N . THR A 1 511 ? 23.733 -2.027 -47.589 1.00 84.94 511 THR A N 1
ATOM 4010 C CA . THR A 1 511 ? 22.557 -1.925 -48.472 1.00 84.94 511 THR A CA 1
ATOM 4011 C C . THR A 1 511 ? 22.199 -3.255 -49.176 1.00 84.94 511 THR A C 1
ATOM 4013 O O . THR A 1 511 ? 21.028 -3.637 -49.130 1.00 84.94 511 THR A O 1
ATOM 4016 N N . PRO A 1 512 ? 23.152 -4.047 -49.720 1.00 85.12 512 PRO A N 1
ATOM 4017 C CA . PRO A 1 512 ? 22.866 -5.361 -50.312 1.00 85.12 512 PRO A CA 1
ATOM 4018 C C . PRO A 1 512 ? 22.306 -6.430 -49.360 1.00 85.12 512 PRO A C 1
ATOM 4020 O O . PRO A 1 512 ? 21.810 -7.445 -49.842 1.00 85.12 512 PRO A O 1
ATOM 4023 N N . TYR A 1 513 ? 22.367 -6.235 -48.036 1.00 83.88 513 TYR A N 1
ATOM 4024 C CA . TYR A 1 513 ? 21.767 -7.160 -47.063 1.00 83.88 513 TYR A CA 1
ATOM 4025 C C . TYR A 1 513 ? 20.245 -6.974 -46.933 1.00 83.88 513 TYR A C 1
ATOM 4027 O O . TYR A 1 513 ? 19.585 -7.813 -46.330 1.00 83.88 513 TYR A O 1
ATOM 4035 N N . GLY A 1 514 ? 19.667 -5.915 -47.517 1.00 84.88 514 GLY A N 1
ATOM 4036 C CA . GLY A 1 514 ? 18.214 -5.762 -47.647 1.00 84.88 514 GLY A CA 1
ATOM 4037 C C . GLY A 1 514 ? 17.480 -5.268 -46.397 1.00 84.88 514 GLY A C 1
ATOM 4038 O O . GLY A 1 514 ? 16.300 -5.565 -46.244 1.00 84.88 514 GLY A O 1
ATOM 4039 N N . TYR A 1 515 ? 18.151 -4.534 -45.503 1.00 85.75 515 TYR A N 1
ATOM 4040 C CA . TYR A 1 515 ? 17.508 -3.864 -44.363 1.00 85.75 515 TYR A CA 1
ATOM 4041 C C . TYR A 1 515 ? 16.359 -2.934 -44.793 1.00 85.75 515 TYR A C 1
ATOM 4043 O O . TYR A 1 515 ? 16.426 -2.308 -45.849 1.00 85.75 515 TYR A O 1
ATOM 4051 N N . ASP A 1 516 ? 15.337 -2.790 -43.944 1.00 83.75 516 ASP A N 1
ATOM 4052 C CA . ASP A 1 516 ? 14.170 -1.933 -44.206 1.00 83.75 516 ASP A CA 1
ATOM 4053 C C . ASP A 1 516 ? 14.409 -0.452 -43.832 1.00 83.75 516 ASP A C 1
ATOM 4055 O O . ASP A 1 516 ? 13.712 0.435 -44.322 1.00 83.75 516 ASP A O 1
ATOM 4059 N N . GLU A 1 517 ? 15.390 -0.175 -42.964 1.00 83.12 517 GLU A N 1
ATOM 4060 C CA . GLU A 1 517 ? 15.849 1.170 -42.573 1.00 83.12 517 GLU A CA 1
ATOM 4061 C C . GLU A 1 517 ? 17.335 1.112 -42.139 1.00 83.12 517 GLU A C 1
ATOM 4063 O O . GLU A 1 517 ? 17.801 0.093 -41.613 1.00 83.12 517 GLU A O 1
ATOM 4068 N N . ILE A 1 518 ? 18.079 2.212 -42.311 1.00 80.81 518 ILE A N 1
ATOM 4069 C CA . ILE A 1 518 ? 19.423 2.420 -41.742 1.00 80.81 518 ILE A CA 1
ATOM 4070 C C . ILE A 1 518 ? 19.380 3.589 -40.746 1.00 80.81 518 ILE A C 1
ATOM 4072 O O . ILE A 1 518 ? 19.074 4.725 -41.098 1.00 80.81 518 ILE A O 1
ATOM 4076 N N . ASN A 1 519 ? 19.714 3.323 -39.482 1.00 85.00 519 ASN A N 1
ATOM 4077 C CA . ASN A 1 519 ? 19.643 4.288 -38.387 1.00 85.00 519 ASN A CA 1
ATOM 4078 C C . ASN A 1 519 ? 21.031 4.684 -37.858 1.00 85.00 519 ASN A C 1
ATOM 4080 O O . ASN A 1 519 ? 21.791 3.843 -37.371 1.00 85.00 519 ASN A O 1
ATOM 4084 N N . PHE A 1 520 ? 21.331 5.983 -37.867 1.00 81.88 520 PHE A N 1
ATOM 4085 C CA . PHE A 1 520 ? 22.577 6.547 -37.349 1.00 81.88 520 PHE A CA 1
ATOM 4086 C C . PHE A 1 520 ? 22.504 6.873 -35.847 1.00 81.88 520 PHE A C 1
ATOM 4088 O O . PHE A 1 520 ? 21.746 7.742 -35.416 1.00 81.88 520 PHE A O 1
ATOM 4095 N N . ASN A 1 521 ? 23.331 6.223 -35.026 1.00 80.19 521 ASN A N 1
ATOM 4096 C CA . ASN A 1 521 ? 23.373 6.413 -33.573 1.00 80.19 521 ASN A CA 1
ATOM 4097 C C . ASN A 1 521 ? 24.506 7.351 -33.119 1.00 80.19 521 ASN A C 1
ATOM 4099 O O . ASN A 1 521 ? 25.575 6.914 -32.689 1.00 80.19 521 ASN A O 1
ATOM 4103 N N . CYS A 1 522 ? 24.217 8.651 -33.109 1.00 73.50 522 CYS A N 1
ATOM 4104 C CA . CYS A 1 522 ? 25.021 9.683 -32.444 1.00 73.50 522 CYS A CA 1
ATOM 4105 C C . CYS A 1 522 ? 24.680 9.866 -30.945 1.00 73.50 522 CYS A C 1
ATOM 4107 O O . CYS A 1 522 ? 25.189 10.769 -30.291 1.00 73.50 522 CYS A O 1
ATOM 4109 N N . GLY A 1 523 ? 23.824 9.013 -30.368 1.00 66.69 523 GLY A N 1
ATOM 4110 C CA . GLY A 1 523 ? 23.311 9.120 -28.998 1.00 66.69 523 GLY A CA 1
ATOM 4111 C C . GLY A 1 523 ? 23.830 8.072 -28.004 1.00 66.69 523 GLY A C 1
ATOM 4112 O O . GLY A 1 523 ? 23.226 7.889 -26.943 1.00 66.69 523 GLY A O 1
ATOM 4113 N N . CYS A 1 524 ? 24.897 7.328 -28.308 1.00 68.06 524 CYS A N 1
ATOM 4114 C CA . CYS A 1 524 ? 25.359 6.222 -27.459 1.00 68.06 524 CYS A CA 1
ATOM 4115 C C . CYS A 1 524 ? 26.229 6.689 -26.263 1.00 68.06 524 CYS A C 1
ATOM 4117 O O . CYS A 1 524 ? 27.339 7.172 -26.481 1.00 68.06 524 CYS A O 1
ATOM 4119 N N . PRO A 1 525 ? 25.805 6.505 -24.992 1.00 61.41 525 PRO A N 1
ATOM 4120 C CA . PRO A 1 525 ? 26.550 6.962 -23.811 1.00 61.41 525 PRO A CA 1
ATOM 4121 C C . PRO A 1 525 ? 27.501 5.887 -23.246 1.00 61.41 525 PRO A C 1
ATOM 4123 O O . PRO A 1 525 ? 27.987 6.013 -22.124 1.00 61.41 525 PRO A O 1
ATOM 4126 N N . SER A 1 526 ? 27.683 4.763 -23.948 1.00 60.66 526 SER A N 1
ATOM 4127 C CA . SER A 1 526 ? 28.473 3.638 -23.440 1.00 60.66 526 SER A CA 1
ATOM 4128 C C . SER A 1 526 ? 29.950 4.035 -23.331 1.00 60.66 526 SER A C 1
ATOM 4130 O O . SER A 1 526 ? 30.503 4.502 -24.325 1.00 60.66 526 SER A O 1
ATOM 4132 N N . PRO A 1 527 ? 30.644 3.798 -22.201 1.00 55.94 527 PRO A N 1
ATOM 4133 C CA . PRO A 1 527 ? 32.079 4.068 -22.099 1.00 55.94 527 PRO A CA 1
ATOM 4134 C C . PRO A 1 527 ? 32.931 3.298 -23.120 1.00 55.94 527 PRO A C 1
ATOM 4136 O O . PRO A 1 527 ? 33.981 3.794 -23.509 1.00 55.94 527 PRO A O 1
ATOM 4139 N N . LYS A 1 528 ? 32.452 2.143 -23.621 1.00 57.25 528 LYS A N 1
ATOM 4140 C CA . LYS A 1 528 ? 33.075 1.394 -24.736 1.00 57.25 528 LYS A CA 1
ATOM 4141 C C . LYS A 1 528 ? 33.062 2.158 -26.077 1.00 57.25 528 LYS A C 1
ATOM 4143 O O . LYS A 1 528 ? 33.690 1.715 -27.026 1.00 57.25 528 LYS A O 1
ATOM 4148 N N . VAL A 1 529 ? 32.291 3.244 -26.167 1.00 59.50 529 VAL A N 1
ATOM 4149 C CA . VAL A 1 529 ? 31.957 3.977 -27.401 1.00 59.50 529 VAL A CA 1
ATOM 4150 C C . VAL A 1 529 ? 32.363 5.447 -27.266 1.00 59.50 529 VAL A C 1
ATOM 4152 O O . VAL A 1 529 ? 33.090 5.973 -28.097 1.00 59.50 529 VAL A O 1
ATOM 4155 N N . ALA A 1 530 ? 31.957 6.095 -26.173 1.00 54.97 530 ALA A N 1
ATOM 4156 C CA . ALA A 1 530 ? 32.261 7.494 -25.875 1.00 54.97 530 ALA A CA 1
ATOM 4157 C C . ALA A 1 530 ? 33.650 7.712 -25.237 1.00 54.97 530 ALA A C 1
ATOM 4159 O O . ALA A 1 530 ? 34.156 8.830 -25.235 1.00 54.97 530 ALA A O 1
ATOM 4160 N N . GLY A 1 531 ? 34.295 6.662 -24.708 1.00 45.19 531 GLY A N 1
ATOM 4161 C CA . GLY A 1 531 ? 35.510 6.760 -23.882 1.00 45.19 531 GLY A CA 1
ATOM 4162 C C . GLY A 1 531 ? 36.768 7.325 -24.559 1.00 45.19 531 GLY A C 1
ATOM 4163 O O . GLY A 1 531 ? 37.757 7.568 -23.872 1.00 45.19 531 GLY A O 1
ATOM 4164 N N . HIS A 1 532 ? 36.731 7.561 -25.873 1.00 49.81 532 HIS A N 1
ATOM 4165 C CA . HIS A 1 532 ? 37.802 8.206 -26.641 1.00 49.81 532 HIS A CA 1
ATOM 4166 C C . HIS A 1 532 ? 37.457 9.642 -27.089 1.00 49.81 532 HIS A C 1
ATOM 4168 O O . HIS A 1 532 ? 38.135 10.192 -27.949 1.00 49.81 532 HIS A O 1
ATOM 4174 N N . GLY A 1 533 ? 36.411 10.259 -26.522 1.00 49.47 533 GLY A N 1
ATOM 4175 C CA . GLY A 1 533 ? 36.094 11.691 -26.655 1.00 49.47 533 GLY A CA 1
ATOM 4176 C C . GLY A 1 533 ? 35.466 12.132 -27.984 1.00 49.47 533 GLY A C 1
ATOM 4177 O O . GLY A 1 533 ? 34.750 13.125 -28.009 1.00 49.47 533 GLY A O 1
ATOM 4178 N N . CYS A 1 534 ? 35.670 11.379 -29.066 1.00 56.69 534 CYS A N 1
ATOM 4179 C CA . CYS A 1 534 ? 35.247 11.755 -30.421 1.00 56.69 534 CYS A CA 1
ATOM 4180 C C . CYS A 1 534 ? 34.088 10.906 -30.979 1.00 56.69 534 CYS A C 1
ATOM 4182 O O . CYS A 1 534 ? 33.937 10.845 -32.193 1.00 56.69 534 CYS A O 1
ATOM 4184 N N . PHE A 1 535 ? 33.329 10.166 -30.160 1.00 66.31 535 PHE A N 1
ATOM 4185 C CA . PHE A 1 535 ? 32.320 9.210 -30.652 1.00 66.31 535 PHE A CA 1
ATOM 4186 C C . PHE A 1 535 ? 31.155 9.002 -29.659 1.00 66.31 535 PHE A C 1
ATOM 4188 O O . PHE A 1 535 ? 31.194 9.466 -28.516 1.00 66.31 535 PHE A O 1
ATOM 4195 N N . GLY A 1 536 ? 30.086 8.330 -30.100 1.00 69.88 536 GLY A N 1
ATOM 4196 C CA . GLY A 1 536 ? 28.848 8.158 -29.343 1.00 69.88 536 GLY A CA 1
ATOM 4197 C C . GLY A 1 536 ? 28.183 9.499 -29.033 1.00 69.88 536 GLY A C 1
ATOM 4198 O O . GLY A 1 536 ? 28.115 10.373 -29.890 1.00 69.88 536 GLY A O 1
ATOM 4199 N N . VAL A 1 537 ? 27.733 9.666 -27.789 1.00 66.69 537 VAL A N 1
ATOM 4200 C CA . VAL A 1 537 ? 27.041 10.864 -27.277 1.00 66.69 537 VAL A CA 1
ATOM 4201 C C . VAL A 1 537 ? 27.802 12.181 -27.508 1.00 66.69 537 VAL A C 1
ATOM 4203 O O . VAL A 1 537 ? 27.172 13.231 -27.604 1.00 66.69 537 VAL A O 1
ATOM 4206 N N . HIS A 1 538 ? 29.132 12.145 -27.651 1.00 68.56 538 HIS A N 1
ATOM 4207 C CA . HIS A 1 538 ? 29.932 13.340 -27.939 1.00 68.56 538 HIS A CA 1
ATOM 4208 C C . HIS A 1 538 ? 29.692 13.912 -29.341 1.00 68.56 538 HIS A C 1
ATOM 4210 O O . HIS A 1 538 ? 29.884 15.107 -29.529 1.00 68.56 538 HIS A O 1
ATOM 4216 N N . LEU A 1 539 ? 29.198 13.115 -30.298 1.00 69.12 539 LEU A N 1
ATOM 4217 C CA . LEU A 1 539 ? 28.851 13.608 -31.636 1.00 69.12 539 LEU A CA 1
ATOM 4218 C C . LEU A 1 539 ? 27.741 14.671 -31.598 1.00 69.12 539 LEU A C 1
ATOM 4220 O O . LEU A 1 539 ? 27.668 15.514 -32.477 1.00 69.12 539 LEU A O 1
ATOM 4224 N N . MET A 1 540 ? 26.904 14.690 -30.558 1.00 66.88 540 MET A N 1
ATOM 4225 C CA . MET A 1 540 ? 25.850 15.702 -30.399 1.00 66.88 540 MET A CA 1
ATOM 4226 C C . MET A 1 540 ? 26.384 17.084 -29.989 1.00 66.88 540 MET A C 1
ATOM 4228 O O . MET A 1 540 ? 25.620 18.046 -29.988 1.00 66.88 540 MET A O 1
ATOM 4232 N N . LEU A 1 541 ? 27.668 17.187 -29.623 1.00 64.88 541 LEU A N 1
ATOM 4233 C CA . LEU A 1 541 ? 28.360 18.469 -29.454 1.00 64.88 541 LEU A CA 1
ATOM 4234 C C . LEU A 1 541 ? 28.738 19.092 -30.809 1.00 64.88 541 LEU A C 1
ATOM 4236 O O . LEU A 1 541 ? 29.037 20.282 -30.858 1.00 64.88 541 LEU A O 1
ATOM 4240 N N . ASP A 1 542 ? 28.693 18.309 -31.894 1.00 66.56 542 ASP A N 1
ATOM 4241 C CA . ASP A 1 542 ? 28.932 18.752 -33.265 1.00 66.56 542 ASP A CA 1
ATOM 4242 C C . ASP A 1 542 ? 27.713 18.445 -34.166 1.00 66.56 542 ASP A C 1
ATOM 4244 O O . ASP A 1 542 ? 27.669 17.432 -34.875 1.00 66.56 542 ASP A O 1
ATOM 4248 N N . PRO A 1 543 ? 26.685 19.316 -34.162 1.00 63.41 543 PRO A N 1
ATOM 4249 C CA . PRO A 1 543 ? 25.529 19.148 -35.036 1.00 63.41 543 PRO A CA 1
ATOM 4250 C C . PRO A 1 543 ? 25.865 19.259 -36.531 1.00 63.41 543 PRO A C 1
ATOM 4252 O O . PRO A 1 543 ? 25.066 18.785 -37.338 1.00 63.41 543 PRO A O 1
ATOM 4255 N N . LYS A 1 544 ? 27.016 19.838 -36.916 1.00 65.19 544 LYS A N 1
ATOM 4256 C CA . LYS A 1 544 ? 27.444 19.879 -38.323 1.00 65.19 544 LYS A CA 1
ATOM 4257 C C . LYS A 1 544 ? 27.886 18.496 -38.770 1.00 65.19 544 LYS A C 1
ATOM 4259 O O . LYS A 1 544 ? 27.308 17.971 -39.717 1.00 65.19 544 LYS A O 1
ATOM 4264 N N . PHE A 1 545 ? 28.767 17.851 -38.003 1.00 77.25 545 PHE A N 1
ATOM 4265 C CA . PHE A 1 545 ? 29.143 16.458 -38.246 1.00 77.25 545 PHE A CA 1
ATOM 4266 C C . PHE A 1 545 ? 27.918 15.530 -38.282 1.00 77.25 545 PHE A C 1
ATOM 4268 O O . PHE A 1 545 ? 27.847 14.643 -39.126 1.00 77.25 545 PHE A O 1
ATOM 4275 N N . VAL A 1 546 ? 26.926 15.722 -37.401 1.00 69.81 546 VAL A N 1
ATOM 4276 C CA . VAL A 1 546 ? 25.698 14.900 -37.416 1.00 69.81 546 VAL A CA 1
ATOM 4277 C C . VAL A 1 546 ? 24.859 15.129 -38.681 1.00 69.81 546 VAL A C 1
ATOM 4279 O O . VAL A 1 546 ? 24.306 14.161 -39.204 1.00 69.81 546 VAL A O 1
ATOM 4282 N N . ALA A 1 547 ? 24.775 16.359 -39.195 1.00 66.50 547 ALA A N 1
ATOM 4283 C CA . ALA A 1 547 ? 24.097 16.644 -40.461 1.00 66.50 547 ALA A CA 1
ATOM 4284 C C . ALA A 1 547 ? 24.866 16.066 -41.664 1.00 66.50 547 ALA A C 1
ATOM 4286 O O . ALA A 1 547 ? 24.280 15.350 -42.472 1.00 66.50 547 ALA A O 1
ATOM 4287 N N . GLU A 1 548 ? 26.181 16.292 -41.738 1.00 70.44 548 GLU A N 1
ATOM 4288 C CA . GLU A 1 548 ? 27.072 15.751 -42.775 1.00 70.44 548 GLU A CA 1
ATOM 4289 C C . GLU A 1 548 ? 27.040 14.215 -42.807 1.00 70.44 548 GLU A C 1
ATOM 4291 O O . GLU A 1 548 ? 26.911 13.615 -43.874 1.00 70.44 548 GLU A O 1
ATOM 4296 N N . ALA A 1 549 ? 27.075 13.569 -41.636 1.00 74.19 549 ALA A N 1
ATOM 4297 C CA . ALA A 1 549 ? 26.931 12.124 -41.491 1.00 74.19 549 ALA A CA 1
ATOM 4298 C C . ALA A 1 549 ? 25.591 11.621 -42.041 1.00 74.19 549 ALA A C 1
ATOM 4300 O O . ALA A 1 549 ? 25.571 10.640 -42.780 1.00 74.19 549 ALA A O 1
ATOM 4301 N N . MET A 1 550 ? 24.482 12.291 -41.720 1.00 78.06 550 MET A N 1
ATOM 4302 C CA . MET A 1 550 ? 23.156 11.914 -42.217 1.00 78.06 550 MET A CA 1
ATOM 4303 C C . MET A 1 550 ? 23.034 12.076 -43.735 1.00 78.06 550 MET A C 1
ATOM 4305 O O . MET A 1 550 ? 22.558 11.151 -44.393 1.00 78.06 550 MET A O 1
ATOM 4309 N N . SER A 1 551 ? 23.512 13.189 -44.298 1.00 73.00 551 SER A N 1
ATOM 4310 C CA . SER A 1 551 ? 23.535 13.404 -45.752 1.00 73.00 551 SER A CA 1
ATOM 4311 C C . SER A 1 551 ? 24.394 12.361 -46.469 1.00 73.00 551 SER A C 1
ATOM 4313 O O . SER A 1 551 ? 23.984 11.827 -47.495 1.00 73.00 551 SER A O 1
ATOM 4315 N N . ILE A 1 552 ? 25.557 12.009 -45.913 1.00 78.00 552 ILE A N 1
ATOM 4316 C CA . ILE A 1 552 ? 26.452 11.006 -46.502 1.00 78.00 552 ILE A CA 1
ATOM 4317 C C . ILE A 1 552 ? 25.882 9.589 -46.398 1.00 78.00 552 ILE A C 1
ATOM 4319 O O . ILE A 1 552 ? 26.052 8.816 -47.336 1.00 78.00 552 ILE A O 1
ATOM 4323 N N . ILE A 1 553 ? 25.171 9.236 -45.324 1.00 77.56 553 ILE A N 1
ATOM 4324 C CA . ILE A 1 553 ? 24.459 7.949 -45.247 1.00 77.56 553 ILE A CA 1
ATOM 4325 C C . ILE A 1 553 ? 23.333 7.925 -46.293 1.00 77.56 553 ILE A C 1
ATOM 4327 O O . ILE A 1 553 ? 23.270 6.989 -47.086 1.00 77.56 553 ILE A O 1
ATOM 4331 N N . ALA A 1 554 ? 22.508 8.976 -46.374 1.00 74.19 554 ALA A N 1
ATOM 4332 C CA . ALA A 1 554 ? 21.424 9.078 -47.357 1.00 74.19 554 ALA A CA 1
ATOM 4333 C C . ALA A 1 554 ? 21.915 9.004 -48.815 1.00 74.19 554 ALA A C 1
ATOM 4335 O O . ALA A 1 554 ? 21.335 8.280 -49.615 1.00 74.19 554 ALA A O 1
ATOM 4336 N N . ALA A 1 555 ? 23.027 9.663 -49.151 1.00 76.94 555 ALA A N 1
ATOM 4337 C CA . ALA A 1 555 ? 23.623 9.615 -50.490 1.00 76.94 555 ALA A CA 1
ATOM 4338 C C . ALA A 1 555 ? 24.269 8.257 -50.855 1.00 76.94 555 ALA A C 1
ATOM 4340 O O . ALA A 1 555 ? 24.718 8.081 -51.985 1.00 76.94 555 ALA A O 1
ATOM 4341 N N . ASN A 1 556 ? 24.355 7.305 -49.916 1.00 84.50 556 ASN A N 1
ATOM 4342 C CA . ASN A 1 556 ? 25.035 6.015 -50.094 1.00 84.50 556 ASN A CA 1
ATOM 4343 C C . ASN A 1 556 ? 24.116 4.791 -49.917 1.00 84.50 556 ASN A C 1
ATOM 4345 O O . ASN A 1 556 ? 24.608 3.662 -49.836 1.00 84.50 556 ASN A O 1
ATOM 4349 N N . THR A 1 557 ? 22.794 4.985 -49.882 1.00 81.69 557 THR A N 1
ATOM 4350 C CA . THR A 1 557 ? 21.803 3.900 -49.894 1.00 81.69 557 THR A CA 1
ATOM 4351 C C . THR A 1 557 ? 20.528 4.301 -50.639 1.00 81.69 557 THR A C 1
ATOM 4353 O O . THR A 1 557 ? 20.239 5.480 -50.810 1.00 81.69 557 THR A O 1
ATOM 4356 N N . ASN A 1 558 ? 19.739 3.312 -51.059 1.00 79.38 558 ASN A N 1
ATOM 4357 C CA . ASN A 1 558 ? 18.351 3.478 -51.499 1.00 79.38 558 ASN A CA 1
ATOM 4358 C C . ASN A 1 558 ? 17.328 3.074 -50.411 1.00 79.38 558 ASN A C 1
ATOM 4360 O O . ASN A 1 558 ? 16.124 3.076 -50.666 1.00 79.38 558 ASN A O 1
ATOM 4364 N N . VAL A 1 559 ? 17.798 2.710 -49.215 1.00 78.69 559 VAL A N 1
ATOM 4365 C CA . VAL A 1 559 ? 16.991 2.333 -48.045 1.00 78.69 559 VAL A CA 1
ATOM 4366 C C . VAL A 1 559 ? 16.667 3.587 -47.209 1.00 78.69 559 VAL A C 1
ATOM 4368 O O . VAL A 1 559 ? 17.523 4.463 -47.087 1.00 78.69 559 VAL A O 1
ATOM 4371 N N . PRO A 1 560 ? 15.473 3.710 -46.591 1.00 75.19 560 PRO A N 1
ATOM 4372 C CA . PRO A 1 560 ? 15.157 4.816 -45.685 1.00 75.19 560 PRO A CA 1
ATOM 4373 C C . PRO A 1 560 ? 16.207 5.026 -44.583 1.00 75.19 560 PRO A C 1
ATOM 4375 O O . PRO A 1 560 ? 16.646 4.072 -43.939 1.00 75.19 560 PRO A O 1
ATOM 4378 N N . VAL A 1 561 ? 16.576 6.285 -44.329 1.00 69.00 561 VAL A N 1
ATOM 4379 C CA . VAL A 1 561 ? 17.587 6.656 -43.325 1.00 69.00 561 VAL A CA 1
ATOM 4380 C C . VAL A 1 561 ? 16.953 7.420 -42.163 1.00 69.00 561 VAL A C 1
ATOM 4382 O O . VAL A 1 561 ? 16.125 8.310 -42.362 1.00 69.00 561 VAL A O 1
ATOM 4385 N N . SER A 1 562 ? 17.355 7.096 -40.934 1.00 68.38 562 SER A N 1
ATOM 4386 C CA . SER A 1 562 ? 16.882 7.753 -39.708 1.00 68.38 562 SER A CA 1
ATOM 4387 C C . SER A 1 562 ? 18.032 8.022 -38.722 1.00 68.38 562 SER A C 1
ATOM 4389 O O . SER A 1 562 ? 19.154 7.547 -38.899 1.00 68.38 562 SER A O 1
ATOM 4391 N N . VAL A 1 563 ? 17.779 8.793 -37.658 1.00 65.38 563 VAL A N 1
ATOM 4392 C CA . VAL A 1 563 ? 18.797 9.157 -36.651 1.00 65.38 563 VAL A CA 1
ATOM 4393 C C . VAL A 1 563 ? 18.359 8.808 -35.229 1.00 65.38 563 VAL A C 1
ATOM 4395 O O . VAL A 1 563 ? 17.174 8.697 -34.918 1.00 65.38 563 VAL A O 1
ATOM 4398 N N . LYS A 1 564 ? 19.346 8.607 -34.356 1.00 69.31 564 LYS A N 1
ATOM 4399 C CA . LYS A 1 564 ? 19.215 8.298 -32.932 1.00 69.31 564 LYS A CA 1
ATOM 4400 C C . LYS A 1 564 ? 20.223 9.130 -32.127 1.00 69.31 564 LYS A C 1
ATOM 4402 O O . LYS A 1 564 ? 21.261 8.634 -31.689 1.00 69.31 564 LYS A O 1
ATOM 4407 N N . CYS A 1 565 ? 19.908 10.406 -31.917 1.00 56.81 565 CYS A N 1
ATOM 4408 C CA . CYS A 1 565 ? 20.602 11.307 -30.980 1.00 56.81 565 CYS A CA 1
ATOM 4409 C C . CYS A 1 565 ? 20.009 11.195 -29.555 1.00 56.81 565 CYS A C 1
ATOM 4411 O O . CYS A 1 565 ? 19.255 10.264 -29.266 1.00 56.81 565 CYS A O 1
ATOM 4413 N N . ARG A 1 566 ? 20.329 12.125 -28.645 1.00 52.41 566 ARG A N 1
ATOM 4414 C CA . ARG A 1 566 ? 19.685 12.331 -27.332 1.00 52.41 566 ARG A CA 1
ATOM 4415 C C . ARG A 1 566 ? 19.326 13.797 -27.118 1.00 52.41 566 ARG A C 1
ATOM 4417 O O . ARG A 1 566 ? 19.858 14.670 -27.787 1.00 52.41 566 ARG A O 1
ATOM 4424 N N . ILE A 1 567 ? 18.476 14.042 -26.122 1.00 45.53 567 ILE A N 1
ATOM 4425 C CA . ILE A 1 567 ? 18.025 15.378 -25.692 1.00 45.53 567 ILE A CA 1
ATOM 4426 C C . ILE A 1 567 ? 19.137 16.201 -24.992 1.00 45.53 567 ILE A C 1
ATOM 4428 O O . ILE A 1 567 ? 18.995 17.405 -24.827 1.00 45.53 567 ILE A O 1
ATOM 4432 N N . GLY A 1 568 ? 20.261 15.590 -24.597 1.00 46.72 568 GLY A N 1
ATOM 4433 C CA . GLY A 1 568 ? 21.389 16.312 -23.996 1.00 46.72 568 GLY A CA 1
ATOM 4434 C C . GLY A 1 568 ? 22.611 15.432 -23.719 1.00 46.72 568 GLY A C 1
ATOM 4435 O O . GLY A 1 568 ? 22.506 14.200 -23.702 1.00 46.72 568 GLY A O 1
ATOM 4436 N N . VAL A 1 569 ? 23.763 16.081 -23.518 1.00 44.66 569 VAL A N 1
ATOM 4437 C CA . VAL A 1 569 ? 25.067 15.451 -23.212 1.00 44.66 569 VAL A CA 1
ATOM 4438 C C . VAL A 1 569 ? 25.320 15.407 -21.697 1.00 44.66 569 VAL A C 1
ATOM 4440 O O . VAL A 1 569 ? 25.681 14.356 -21.170 1.00 44.66 569 VAL A O 1
ATOM 4443 N N . ASP A 1 570 ? 25.040 16.515 -21.005 1.00 42.12 570 ASP A N 1
ATOM 4444 C CA . ASP A 1 570 ? 25.178 16.713 -19.557 1.00 42.12 570 ASP A CA 1
ATOM 4445 C C . ASP A 1 570 ? 23.918 17.388 -18.978 1.00 42.12 570 ASP A C 1
ATOM 4447 O O . ASP A 1 570 ? 23.053 17.848 -19.725 1.00 42.12 570 ASP A O 1
ATOM 4451 N N . ASP A 1 571 ? 23.820 17.472 -17.647 1.00 35.59 571 ASP A N 1
ATOM 4452 C CA . ASP A 1 571 ? 22.671 18.029 -16.908 1.00 35.59 571 ASP A CA 1
ATOM 4453 C C . ASP A 1 571 ? 22.619 19.590 -16.941 1.00 35.59 571 ASP A C 1
ATOM 4455 O O . ASP A 1 571 ? 22.292 20.233 -15.942 1.00 35.59 571 ASP A O 1
ATOM 4459 N N . HIS A 1 572 ? 22.971 20.214 -18.075 1.00 33.38 572 HIS A N 1
ATOM 4460 C CA . HIS A 1 572 ? 22.949 21.669 -18.306 1.00 33.38 572 HIS A CA 1
ATOM 4461 C C . HIS A 1 572 ? 22.142 22.023 -19.571 1.00 33.38 572 HIS A C 1
ATOM 4463 O O . HIS A 1 572 ? 22.539 21.688 -20.687 1.00 33.38 572 HIS A O 1
ATOM 4469 N N . ASP A 1 573 ? 21.044 22.771 -19.410 1.00 34.69 573 ASP A N 1
ATOM 4470 C CA . ASP A 1 573 ? 20.076 23.101 -20.477 1.00 34.69 573 ASP A CA 1
ATOM 4471 C C . ASP A 1 573 ? 20.617 23.962 -21.643 1.00 34.69 573 ASP A C 1
ATOM 4473 O O . ASP A 1 573 ? 19.949 24.119 -22.668 1.00 34.69 573 ASP A O 1
ATOM 4477 N N . SER A 1 574 ? 21.823 24.521 -21.513 1.00 31.84 574 SER A N 1
ATOM 4478 C CA . SER A 1 574 ? 22.359 25.616 -22.339 1.00 31.84 574 SER A CA 1
ATOM 4479 C C . SER A 1 574 ? 22.754 25.267 -23.781 1.00 31.84 574 SER A C 1
ATOM 4481 O O . SER A 1 574 ? 23.167 26.158 -24.517 1.00 31.84 574 SER A O 1
ATOM 4483 N N . TYR A 1 575 ? 22.658 24.005 -24.207 1.00 35.59 575 TYR A N 1
ATOM 4484 C CA . TYR A 1 575 ? 23.093 23.564 -25.546 1.00 35.59 575 TYR A CA 1
ATOM 4485 C C . TYR A 1 575 ? 21.942 23.369 -26.554 1.00 35.59 575 TYR A C 1
ATOM 4487 O O . TYR A 1 575 ? 22.182 23.123 -27.735 1.00 35.59 575 TYR A O 1
ATOM 4495 N N . ASN A 1 576 ? 20.686 23.530 -26.126 1.00 38.97 576 ASN A N 1
ATOM 4496 C CA . ASN A 1 576 ? 19.483 23.175 -26.897 1.00 38.97 576 ASN A CA 1
ATOM 4497 C C . ASN A 1 576 ? 19.026 24.198 -27.968 1.00 38.97 576 ASN A C 1
ATOM 4499 O O . ASN A 1 576 ? 17.886 24.130 -28.445 1.00 38.97 576 ASN A O 1
ATOM 4503 N N . GLU A 1 577 ? 19.883 25.143 -28.360 1.00 34.38 577 GLU A N 1
ATOM 4504 C CA . GLU A 1 577 ? 19.579 26.141 -29.402 1.00 34.38 577 GLU A CA 1
ATOM 4505 C C . GLU A 1 577 ? 20.362 25.918 -30.705 1.00 34.38 577 GLU A C 1
ATOM 4507 O O . GLU A 1 577 ? 19.800 26.083 -31.787 1.00 34.38 577 GLU A O 1
ATOM 4512 N N . LEU A 1 578 ? 21.621 25.467 -30.632 1.00 33.91 578 LEU A N 1
ATOM 4513 C CA . LEU A 1 578 ? 22.526 25.447 -31.791 1.00 33.91 578 LEU A CA 1
ATOM 4514 C C . LEU A 1 578 ? 22.192 24.369 -32.840 1.00 33.91 578 LEU A C 1
ATOM 4516 O O . LEU A 1 578 ? 22.493 24.539 -34.018 1.00 33.91 578 LEU A O 1
ATOM 4520 N N . CYS A 1 579 ? 21.550 23.272 -32.430 1.00 33.91 579 CYS A N 1
ATOM 4521 C CA . CYS A 1 579 ? 21.175 22.166 -33.320 1.00 33.91 579 CYS A CA 1
ATOM 4522 C C . CYS A 1 579 ? 19.878 22.420 -34.113 1.00 33.91 579 CYS A C 1
ATOM 4524 O O . CYS A 1 579 ? 19.506 21.597 -34.944 1.00 33.91 579 CYS A O 1
ATOM 4526 N N . LEU A 1 580 ? 19.151 23.507 -33.822 1.00 34.91 580 LEU A N 1
ATOM 4527 C CA . LEU A 1 580 ? 17.799 23.771 -34.345 1.00 34.91 580 LEU A CA 1
ATOM 4528 C C . LEU A 1 580 ? 17.703 25.050 -35.194 1.00 34.91 580 LEU A C 1
ATOM 4530 O O . LEU A 1 580 ? 16.630 25.364 -35.701 1.00 34.91 580 LEU A O 1
ATOM 4534 N N . SER A 1 581 ? 18.804 25.782 -35.371 1.00 33.41 581 SER A N 1
ATOM 4535 C CA . SER A 1 581 ? 18.866 27.025 -36.153 1.00 33.41 581 SER A CA 1
ATOM 4536 C C . SER A 1 581 ? 19.088 26.823 -37.661 1.00 33.41 581 SER A C 1
ATOM 4538 O O . SER A 1 581 ? 18.989 27.784 -38.419 1.00 33.41 581 SER A O 1
ATOM 4540 N N . TYR A 1 582 ? 19.359 25.594 -38.113 1.00 32.81 582 TYR A N 1
ATOM 4541 C CA . TYR A 1 582 ? 19.785 25.272 -39.485 1.00 32.81 582 TYR A CA 1
ATOM 4542 C C . TYR A 1 582 ? 18.671 24.676 -40.380 1.00 32.81 582 TYR A C 1
ATOM 4544 O O . TYR A 1 582 ? 18.931 23.801 -41.201 1.00 32.81 582 TYR A O 1
ATOM 4552 N N . SER A 1 583 ? 17.417 25.132 -40.252 1.00 31.39 583 SER A N 1
ATOM 4553 C CA . SER A 1 583 ? 16.347 24.785 -41.210 1.00 31.39 583 SER A CA 1
ATOM 4554 C C . SER A 1 583 ? 15.318 25.922 -41.375 1.00 31.39 583 SER A C 1
ATOM 4556 O O . SER A 1 583 ? 14.693 26.306 -40.383 1.00 31.39 583 SER A O 1
ATOM 4558 N N . PRO A 1 584 ? 15.086 26.465 -42.592 1.00 28.47 584 PRO A N 1
ATOM 4559 C CA . PRO A 1 584 ? 14.226 27.645 -42.780 1.00 28.47 584 PRO A CA 1
ATOM 4560 C C . PRO A 1 584 ? 12.717 27.452 -42.526 1.00 28.47 584 PRO A C 1
ATOM 4562 O O . PRO A 1 584 ? 11.988 28.434 -42.402 1.00 28.47 584 PRO A O 1
ATOM 4565 N N . ALA A 1 585 ? 12.211 26.215 -42.470 1.00 33.97 585 ALA A N 1
ATOM 4566 C CA . ALA A 1 585 ? 10.778 25.915 -42.631 1.00 33.97 585 ALA A CA 1
ATOM 4567 C C . ALA A 1 585 ? 9.968 25.740 -41.319 1.00 33.97 585 ALA A C 1
ATOM 4569 O O . ALA A 1 585 ? 8.885 25.152 -41.327 1.00 33.97 585 ALA A O 1
ATOM 4570 N N . MET A 1 586 ? 10.460 26.225 -40.172 1.00 37.47 586 MET A N 1
ATOM 4571 C CA . MET A 1 586 ? 9.925 25.872 -38.839 1.00 37.47 586 MET A CA 1
ATOM 4572 C C . MET A 1 586 ? 8.805 26.722 -38.153 1.00 37.47 586 MET A C 1
ATOM 4574 O O . MET A 1 586 ? 8.545 26.440 -36.977 1.00 37.47 586 MET A O 1
ATOM 4578 N N . PRO A 1 587 ? 8.065 27.688 -38.759 1.00 33.25 587 PRO A N 1
ATOM 4579 C CA . PRO A 1 587 ? 7.113 28.542 -38.014 1.00 33.25 587 PRO A CA 1
ATOM 4580 C C . PRO A 1 587 ? 6.090 27.806 -37.126 1.00 33.25 587 PRO A C 1
ATOM 4582 O O . PRO A 1 587 ? 5.949 28.118 -35.941 1.00 33.25 587 PRO A O 1
ATOM 4585 N N . MET A 1 588 ? 5.410 26.784 -37.659 1.00 32.75 588 MET A N 1
ATOM 4586 C CA . MET A 1 588 ? 4.413 26.008 -36.901 1.00 32.75 588 MET A CA 1
ATOM 4587 C C . MET A 1 588 ? 5.053 25.146 -35.796 1.00 32.75 588 MET A C 1
ATOM 4589 O O . MET A 1 588 ? 4.422 24.852 -34.779 1.00 32.75 588 MET A O 1
ATOM 4593 N N . TRP A 1 589 ? 6.332 24.796 -35.950 1.00 38.03 589 TRP A N 1
ATOM 4594 C CA . TRP A 1 589 ? 7.083 24.021 -34.965 1.00 38.03 589 TRP A CA 1
ATOM 4595 C C . TRP A 1 589 ? 7.532 24.868 -33.770 1.00 38.03 589 TRP A C 1
ATOM 4597 O O . TRP A 1 589 ? 7.607 24.344 -32.667 1.00 38.03 589 TRP A O 1
ATOM 4607 N N . ILE A 1 590 ? 7.740 26.181 -33.924 1.00 35.34 590 ILE A N 1
ATOM 4608 C CA . ILE A 1 590 ? 8.009 27.087 -32.787 1.00 35.34 590 ILE A CA 1
ATOM 4609 C C . ILE A 1 590 ? 6.777 27.191 -31.870 1.00 35.34 590 ILE A C 1
ATOM 4611 O O . ILE A 1 590 ? 6.914 27.186 -30.643 1.00 35.34 590 ILE A O 1
ATOM 4615 N N . PHE A 1 591 ? 5.571 27.218 -32.447 1.00 33.69 591 PHE A N 1
ATOM 4616 C CA . PHE A 1 591 ? 4.315 27.182 -31.690 1.00 33.69 591 PHE A CA 1
ATOM 4617 C C . PHE A 1 591 ? 4.170 25.864 -30.912 1.00 33.69 591 PHE A C 1
ATOM 4619 O O . PHE A 1 591 ? 3.960 25.878 -29.695 1.00 33.69 591 PHE A O 1
ATOM 4626 N N . LEU A 1 592 ? 4.382 24.725 -31.583 1.00 36.38 592 LEU A N 1
ATOM 4627 C CA . LEU A 1 592 ? 4.379 23.409 -30.938 1.00 36.38 592 LEU A CA 1
ATOM 4628 C C . LEU A 1 592 ? 5.503 23.262 -29.900 1.00 36.38 592 LEU A C 1
ATOM 4630 O O . LEU A 1 592 ? 5.245 22.714 -28.836 1.00 36.38 592 LEU A O 1
ATOM 4634 N N . ARG A 1 593 ? 6.706 23.807 -30.129 1.00 36.00 593 ARG A N 1
ATOM 4635 C CA . ARG A 1 593 ? 7.825 23.789 -29.169 1.00 36.00 593 ARG A CA 1
ATOM 4636 C C . ARG A 1 593 ? 7.506 24.606 -27.921 1.00 36.00 593 ARG A C 1
ATOM 4638 O O . ARG A 1 593 ? 7.769 24.125 -26.827 1.00 36.00 593 ARG A O 1
ATOM 4645 N N . ARG A 1 594 ? 6.880 25.786 -28.036 1.00 32.28 594 ARG A N 1
ATOM 4646 C CA . ARG A 1 594 ? 6.395 26.536 -26.858 1.00 32.28 594 ARG A CA 1
ATOM 4647 C C . ARG A 1 594 ? 5.345 25.738 -26.080 1.00 32.28 594 ARG A C 1
ATOM 4649 O O . ARG A 1 594 ? 5.453 25.632 -24.862 1.00 32.28 594 ARG A O 1
ATOM 4656 N N . MET A 1 595 ? 4.387 25.121 -26.773 1.00 32.53 595 MET A N 1
ATOM 4657 C CA . MET A 1 595 ? 3.350 24.297 -26.142 1.00 32.53 595 MET A CA 1
ATOM 4658 C C . MET A 1 595 ? 3.915 23.007 -25.512 1.00 32.53 595 MET A C 1
ATOM 4660 O O . MET A 1 595 ? 3.465 22.592 -24.449 1.00 32.53 595 MET A O 1
ATOM 4664 N N . TRP A 1 596 ? 4.937 22.398 -26.118 1.00 36.12 596 TRP A N 1
ATOM 4665 C CA . TRP A 1 596 ? 5.573 21.164 -25.646 1.00 36.12 596 TRP A CA 1
ATOM 4666 C C . TRP A 1 596 ? 6.607 21.413 -24.541 1.00 36.12 596 TRP A C 1
ATOM 4668 O O . TRP A 1 596 ? 6.684 20.627 -23.605 1.00 36.12 596 TRP A O 1
ATOM 4678 N N . SER A 1 597 ? 7.324 22.540 -24.546 1.00 31.73 597 SER A N 1
ATOM 4679 C CA . SER A 1 597 ? 8.125 22.977 -23.391 1.00 31.73 597 SER A CA 1
ATOM 4680 C C . SER A 1 597 ? 7.243 23.307 -22.181 1.00 31.73 597 SER A C 1
ATOM 4682 O O . SER A 1 597 ? 7.617 22.985 -21.058 1.00 31.73 597 SER A O 1
ATOM 4684 N N . TYR A 1 598 ? 6.039 23.851 -22.397 1.00 29.12 598 TYR A N 1
ATOM 4685 C CA . TYR A 1 598 ? 5.033 24.028 -21.339 1.00 29.12 598 TYR A CA 1
ATOM 4686 C C . TYR A 1 598 ? 4.496 22.684 -20.796 1.00 29.12 598 TYR A C 1
ATOM 4688 O O . TYR A 1 598 ? 4.087 22.595 -19.642 1.00 29.12 598 TYR A O 1
ATOM 4696 N N . ILE A 1 599 ? 4.545 21.613 -21.600 1.00 32.53 599 ILE A N 1
ATOM 4697 C CA . ILE A 1 599 ? 4.265 20.231 -21.168 1.00 32.53 599 ILE A CA 1
ATOM 4698 C C . ILE A 1 599 ? 5.482 19.602 -20.454 1.00 32.53 599 ILE A C 1
ATOM 4700 O O . ILE A 1 599 ? 5.297 18.849 -19.500 1.00 32.53 599 ILE A O 1
ATOM 4704 N N . LEU A 1 600 ? 6.715 19.906 -20.882 1.00 32.44 600 LEU A N 1
ATOM 4705 C CA . LEU A 1 600 ? 7.948 19.267 -20.394 1.00 32.44 600 LEU A CA 1
ATOM 4706 C C . LEU A 1 600 ? 8.622 19.938 -19.189 1.00 32.44 600 LEU A C 1
ATOM 4708 O O . LEU A 1 600 ? 9.389 19.265 -18.508 1.00 32.44 600 LEU A O 1
ATOM 4712 N N . GLN A 1 601 ? 8.308 21.192 -18.844 1.00 28.97 601 GLN A N 1
ATOM 4713 C CA . GLN A 1 601 ? 8.772 21.804 -17.582 1.00 28.97 601 GLN A CA 1
ATOM 4714 C C . GLN A 1 601 ? 8.172 21.148 -16.314 1.00 28.97 601 GLN A C 1
ATOM 4716 O O . GLN A 1 601 ? 8.467 21.570 -15.197 1.00 28.97 601 GLN A O 1
ATOM 4721 N N . VAL A 1 602 ? 7.360 20.094 -16.464 1.00 30.94 602 VAL A N 1
ATOM 4722 C CA . VAL A 1 602 ? 6.784 19.295 -15.373 1.00 30.94 602 VAL A CA 1
ATOM 4723 C C . VAL A 1 602 ? 7.337 17.863 -15.407 1.00 30.94 602 VAL A C 1
ATOM 4725 O O . VAL A 1 602 ? 6.629 16.891 -15.680 1.00 30.94 602 VAL A O 1
ATOM 4728 N N . GLU A 1 603 ? 8.625 17.700 -15.097 1.00 29.70 603 GLU A N 1
ATOM 4729 C CA . GLU A 1 603 ? 9.172 16.371 -14.810 1.00 29.70 603 GLU A CA 1
ATOM 4730 C C . GLU A 1 603 ? 8.436 15.729 -13.615 1.00 29.70 603 GLU A C 1
ATOM 4732 O O . GLU A 1 603 ? 8.508 16.261 -12.508 1.00 29.70 603 GLU A O 1
ATOM 4737 N N . ASN A 1 604 ? 7.782 14.569 -13.818 1.00 29.97 604 ASN A N 1
ATOM 4738 C CA . ASN A 1 604 ? 7.877 13.332 -12.993 1.00 29.97 604 ASN A CA 1
ATOM 4739 C C . ASN A 1 604 ? 6.694 12.334 -13.145 1.00 29.97 604 ASN A C 1
ATOM 4741 O O . ASN A 1 604 ? 6.783 11.228 -12.604 1.00 29.97 604 ASN A O 1
ATOM 4745 N N . TYR A 1 605 ? 5.602 12.642 -13.863 1.00 32.62 605 TYR A N 1
ATOM 4746 C CA . TYR A 1 605 ? 4.346 11.867 -13.749 1.00 32.62 605 TYR A CA 1
ATOM 4747 C C . TYR A 1 605 ? 3.941 11.024 -14.975 1.00 32.62 605 TYR A C 1
ATOM 4749 O O . TYR A 1 605 ? 3.441 11.526 -15.976 1.00 32.62 605 TYR A O 1
ATOM 4757 N N . LYS A 1 606 ? 4.056 9.690 -14.849 1.00 30.77 606 LYS A N 1
ATOM 4758 C CA . LYS A 1 606 ? 3.667 8.707 -15.888 1.00 30.77 606 LYS A CA 1
ATOM 4759 C C . LYS A 1 606 ? 2.156 8.558 -16.116 1.00 30.77 606 LYS A C 1
ATOM 4761 O O . LYS A 1 606 ? 1.753 8.142 -17.195 1.00 30.77 606 LYS A O 1
ATOM 4766 N N . PHE A 1 607 ? 1.328 8.851 -15.112 1.00 26.45 607 PHE A N 1
ATOM 4767 C CA . PHE A 1 607 ? -0.129 8.645 -15.182 1.00 26.45 607 PHE A CA 1
ATOM 4768 C C . PHE A 1 607 ? -0.858 9.781 -15.921 1.00 26.45 607 PHE A C 1
ATOM 4770 O O . PHE A 1 607 ? -1.970 9.618 -16.415 1.00 26.45 607 PHE A O 1
ATOM 4777 N N . GLU A 1 608 ? -0.219 10.948 -16.018 1.00 32.41 608 GLU A N 1
ATOM 4778 C CA . GLU A 1 608 ? -0.860 12.179 -16.478 1.00 32.41 608 GLU A CA 1
ATOM 4779 C C . GLU A 1 608 ? -1.100 12.207 -17.998 1.00 32.41 608 GLU A C 1
ATOM 4781 O O . GLU A 1 608 ? -2.028 12.866 -18.472 1.00 32.41 608 GLU A O 1
ATOM 4786 N N . LEU A 1 609 ? -0.313 11.429 -18.754 1.00 31.14 609 LEU A N 1
ATOM 4787 C CA . LEU A 1 609 ? -0.383 11.335 -20.212 1.00 31.14 609 LEU A CA 1
ATOM 4788 C C . LEU A 1 609 ? -1.792 10.942 -20.688 1.00 31.14 609 LEU A C 1
ATOM 4790 O O . LEU A 1 609 ? -2.358 11.608 -21.547 1.00 31.14 609 LEU A O 1
ATOM 4794 N N . ALA A 1 610 ? -2.416 9.931 -20.072 1.00 28.31 610 ALA A N 1
ATOM 4795 C CA . ALA A 1 610 ? -3.735 9.436 -20.480 1.00 28.31 610 ALA A CA 1
ATOM 4796 C C . ALA A 1 610 ? -4.887 10.434 -20.229 1.00 28.31 610 ALA A C 1
ATOM 4798 O O . ALA A 1 610 ? -5.907 10.382 -20.919 1.00 28.31 610 ALA A O 1
ATOM 4799 N N . VAL A 1 611 ? -4.740 11.349 -19.262 1.00 29.19 611 VAL A N 1
ATOM 4800 C CA . VAL A 1 611 ? -5.749 12.378 -18.955 1.00 29.19 611 VAL A CA 1
ATOM 4801 C C . VAL A 1 611 ? -5.506 13.637 -19.786 1.00 29.19 611 VAL A C 1
ATOM 4803 O O . VAL A 1 611 ? -6.435 14.135 -20.423 1.00 29.19 611 VAL A O 1
ATOM 4806 N N . LYS A 1 612 ? -4.257 14.116 -19.874 1.00 33.44 612 LYS A N 1
ATOM 4807 C CA . LYS A 1 612 ? -3.912 15.280 -20.707 1.00 33.44 612 LYS A CA 1
ATOM 4808 C C . LYS A 1 612 ? -4.112 14.996 -22.200 1.00 33.44 612 LYS A C 1
ATOM 4810 O O . LYS A 1 612 ? -4.628 15.866 -22.896 1.00 33.44 612 LYS A O 1
ATOM 4815 N N . CYS A 1 613 ? -3.868 13.771 -22.677 1.00 32.66 613 CYS A N 1
ATOM 4816 C CA . CYS A 1 613 ? -4.229 13.374 -24.042 1.00 32.66 613 CYS A CA 1
ATOM 4817 C C . CYS A 1 613 ? -5.735 13.474 -24.333 1.00 32.66 613 CYS A C 1
ATOM 4819 O O . CYS A 1 613 ? -6.069 13.721 -25.480 1.00 32.66 613 CYS A O 1
ATOM 4821 N N . LYS A 1 614 ? -6.651 13.354 -23.356 1.00 32.50 614 LYS A N 1
ATOM 4822 C CA . LYS A 1 614 ? -8.096 13.580 -23.599 1.00 32.50 614 LYS A CA 1
ATOM 4823 C C . LYS A 1 614 ? -8.452 15.060 -23.765 1.00 32.50 614 LYS A C 1
ATOM 4825 O O . LYS A 1 614 ? -9.352 15.386 -24.531 1.00 32.50 614 LYS A O 1
ATOM 4830 N N . ILE A 1 615 ? -7.758 15.951 -23.056 1.00 3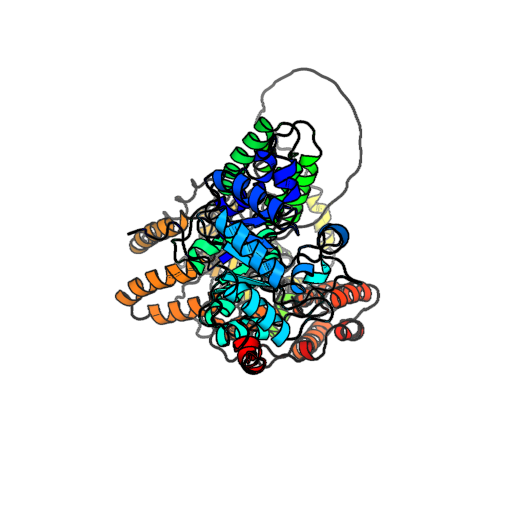4.91 615 ILE A N 1
ATOM 4831 C CA . ILE A 1 615 ? -7.955 17.405 -23.179 1.00 34.91 615 ILE A CA 1
ATOM 4832 C C . ILE A 1 615 ? -7.359 17.891 -24.507 1.00 34.91 615 ILE A C 1
ATOM 4834 O O . ILE A 1 615 ? -8.026 18.587 -25.266 1.00 34.91 615 ILE A O 1
ATOM 4838 N N . VAL A 1 616 ? -6.142 17.444 -24.832 1.00 34.34 616 VAL A N 1
ATOM 4839 C CA . VAL A 1 616 ? -5.484 17.741 -26.114 1.00 34.34 616 VAL A CA 1
ATOM 4840 C C . VAL A 1 616 ? -6.226 17.095 -27.292 1.00 34.34 616 VAL A C 1
ATOM 4842 O O . VAL A 1 616 ? -6.329 17.726 -28.337 1.00 34.34 616 VAL A O 1
ATOM 4845 N N . ALA A 1 617 ? -6.812 15.900 -27.129 1.00 33.94 617 ALA A N 1
ATOM 4846 C CA . ALA A 1 617 ? -7.663 15.283 -28.150 1.00 33.94 617 ALA A CA 1
ATOM 4847 C C . ALA A 1 617 ? -8.853 16.172 -28.515 1.00 33.94 617 ALA A C 1
ATOM 4849 O O . ALA A 1 617 ? -9.018 16.463 -29.690 1.00 33.94 617 ALA A O 1
ATOM 4850 N N . ARG A 1 618 ? -9.609 16.687 -27.535 1.00 36.50 618 ARG A N 1
ATOM 4851 C CA . ARG A 1 618 ? -10.753 17.579 -27.805 1.00 36.50 618 ARG A CA 1
ATOM 4852 C C . ARG A 1 618 ? -10.361 18.841 -28.578 1.00 36.50 618 ARG A C 1
ATOM 4854 O O . ARG A 1 618 ? -11.092 19.269 -29.465 1.00 36.50 618 ARG A O 1
ATOM 4861 N N . GLU A 1 619 ? -9.195 19.417 -28.288 1.00 35.94 619 GLU A N 1
ATOM 4862 C CA . GLU A 1 619 ? -8.721 20.621 -28.987 1.00 35.94 619 GLU A CA 1
ATOM 4863 C C . GLU A 1 619 ? -8.089 20.316 -30.366 1.00 35.94 619 GLU A C 1
ATOM 4865 O O . GLU A 1 619 ? -8.036 21.197 -31.227 1.00 35.94 619 GLU A O 1
ATOM 4870 N N . LEU A 1 620 ? -7.658 19.068 -30.606 1.00 34.91 620 LEU A N 1
ATOM 4871 C CA . LEU A 1 620 ? -7.240 18.554 -31.919 1.00 34.91 620 LEU A CA 1
ATOM 4872 C C . LEU A 1 620 ? -8.436 18.144 -32.791 1.00 34.91 620 LEU A C 1
ATOM 4874 O O . LEU A 1 620 ? -8.470 18.497 -33.966 1.00 34.91 620 LEU A O 1
ATOM 4878 N N . GLU A 1 621 ? -9.437 17.465 -32.228 1.00 36.56 621 GLU A N 1
ATOM 4879 C CA . GLU A 1 621 ? -10.715 17.116 -32.870 1.00 36.56 621 GLU A CA 1
ATOM 4880 C C . GLU A 1 621 ? -11.418 18.374 -33.404 1.00 36.56 621 GLU A C 1
ATOM 4882 O O . GLU A 1 621 ? -11.976 18.365 -34.498 1.00 36.56 621 GLU A O 1
ATOM 4887 N N . ARG A 1 622 ? -11.291 19.500 -32.687 1.00 39.34 622 ARG A N 1
ATOM 4888 C CA . ARG A 1 622 ? -11.796 20.820 -33.097 1.00 39.34 622 ARG A CA 1
ATOM 4889 C C . ARG A 1 622 ? -11.009 21.485 -34.245 1.00 39.34 622 ARG A C 1
ATOM 4891 O O . ARG A 1 622 ? -11.381 22.581 -34.662 1.00 39.34 622 ARG A O 1
ATOM 4898 N N . LYS A 1 623 ? -9.908 20.888 -34.724 1.00 35.75 623 LYS A N 1
ATOM 4899 C CA . LYS A 1 623 ? -8.993 21.490 -35.722 1.00 35.75 623 LYS A CA 1
ATOM 4900 C C . LYS A 1 623 ? -8.512 20.558 -36.842 1.00 35.75 623 LYS A C 1
ATOM 4902 O O . LYS A 1 623 ? -8.074 21.069 -37.868 1.00 35.75 623 LYS A O 1
ATOM 4907 N N . CYS A 1 624 ? -8.557 19.235 -36.683 1.00 34.44 624 CYS A N 1
ATOM 4908 C CA . CYS A 1 624 ? -8.127 18.279 -37.708 1.00 34.44 624 CYS A CA 1
ATOM 4909 C C . CYS A 1 624 ? -8.922 16.956 -37.622 1.00 34.44 624 CYS A C 1
ATOM 4911 O O . CYS A 1 624 ? -8.728 16.200 -36.667 1.00 34.44 624 CYS A O 1
ATOM 4913 N N . PRO A 1 625 ? -9.769 16.621 -38.620 1.00 35.53 625 PRO A N 1
ATOM 4914 C CA . PRO A 1 625 ? -10.626 15.427 -38.579 1.00 35.53 625 PRO A CA 1
ATOM 4915 C C . PRO A 1 625 ? -9.895 14.079 -38.438 1.00 35.53 625 PRO A C 1
ATOM 4917 O O . PRO A 1 625 ? -10.465 13.133 -37.900 1.00 35.53 625 PRO A O 1
ATOM 4920 N N . LEU A 1 626 ? -8.630 13.979 -38.871 1.00 36.00 626 LEU A N 1
ATOM 4921 C CA . LEU A 1 626 ? -7.822 12.753 -38.761 1.00 36.00 626 LEU A CA 1
ATOM 4922 C C . LEU A 1 626 ? -7.273 12.474 -37.346 1.00 36.00 626 LEU A C 1
ATOM 4924 O O . LEU A 1 626 ? -6.719 11.399 -37.105 1.00 36.00 626 LEU A O 1
ATOM 4928 N N . ALA A 1 627 ? -7.410 13.403 -36.393 1.00 33.66 627 ALA A N 1
ATOM 4929 C CA . ALA A 1 627 ? -6.816 13.263 -35.059 1.00 33.66 627 ALA A CA 1
ATOM 4930 C C . ALA A 1 627 ? -7.409 12.108 -34.223 1.00 33.66 627 ALA A C 1
ATOM 4932 O O . ALA A 1 627 ? -6.705 11.521 -33.398 1.00 33.66 627 ALA A O 1
ATOM 4933 N N . SER A 1 628 ? -8.677 11.755 -34.447 1.00 36.25 628 SER A N 1
ATOM 4934 C CA . SER A 1 628 ? -9.408 10.727 -33.689 1.00 36.25 628 SER A CA 1
ATOM 4935 C C . SER A 1 628 ? -8.751 9.340 -33.764 1.00 36.25 628 SER A C 1
ATOM 4937 O O . SER A 1 628 ? -8.634 8.651 -32.747 1.00 36.25 628 SER A O 1
ATOM 4939 N N . LEU A 1 629 ? -8.243 8.957 -34.940 1.00 36.16 629 LEU A N 1
ATOM 4940 C CA . LEU A 1 629 ? -7.589 7.666 -35.176 1.00 36.16 629 LEU A CA 1
ATOM 4941 C C . LEU A 1 629 ? -6.281 7.536 -34.371 1.00 36.16 629 LEU A C 1
ATOM 4943 O O . LEU A 1 629 ? -6.066 6.546 -33.669 1.00 36.16 629 LEU A O 1
ATOM 4947 N N . LEU A 1 630 ? -5.446 8.580 -34.405 1.00 32.75 630 LEU A N 1
ATOM 4948 C CA . LEU A 1 630 ? -4.189 8.674 -33.648 1.00 32.75 630 LEU A CA 1
ATOM 4949 C C . LEU A 1 630 ? -4.429 8.634 -32.130 1.00 32.75 630 LEU A C 1
ATOM 4951 O O . LEU A 1 630 ? -3.733 7.920 -31.402 1.00 32.75 630 LEU A O 1
ATOM 4955 N N . VAL A 1 631 ? -5.446 9.358 -31.650 1.00 36.34 631 VAL A N 1
ATOM 4956 C CA . VAL A 1 631 ? -5.849 9.367 -30.234 1.00 36.34 631 VAL A CA 1
ATOM 4957 C C . VAL A 1 631 ? -6.342 7.988 -29.782 1.00 36.34 631 VAL A C 1
ATOM 4959 O O . VAL A 1 631 ? -6.032 7.575 -28.659 1.00 36.34 631 VAL A O 1
ATOM 4962 N N . GLY A 1 632 ? -7.065 7.259 -30.639 1.00 34.75 632 GLY A N 1
ATOM 4963 C CA . GLY A 1 632 ? -7.543 5.901 -30.369 1.00 34.75 632 GLY A CA 1
ATOM 4964 C C . GLY A 1 632 ? -6.407 4.899 -30.143 1.00 34.75 632 GLY A C 1
ATOM 4965 O O . GLY A 1 632 ? -6.370 4.236 -29.101 1.00 34.75 632 GLY A O 1
ATOM 4966 N N . VAL A 1 633 ? -5.442 4.835 -31.067 1.00 34.34 633 VAL A N 1
ATOM 4967 C CA . VAL A 1 633 ? -4.293 3.910 -30.974 1.00 34.34 633 VAL A CA 1
ATOM 4968 C C . VAL A 1 633 ? -3.409 4.238 -29.767 1.00 34.34 633 VAL A C 1
ATOM 4970 O O . VAL A 1 633 ? -3.090 3.347 -28.976 1.00 34.34 633 VAL A O 1
ATOM 4973 N N . ALA A 1 634 ? -3.091 5.518 -29.538 1.00 32.38 634 ALA A N 1
ATOM 4974 C CA . ALA A 1 634 ? -2.315 5.938 -28.367 1.00 32.38 634 ALA A CA 1
ATOM 4975 C C . ALA A 1 634 ? -3.003 5.551 -27.039 1.00 32.38 634 ALA A C 1
ATOM 4977 O O . ALA A 1 634 ? -2.344 5.109 -26.094 1.00 32.38 634 ALA A O 1
ATOM 4978 N N . ASN A 1 635 ? -4.337 5.649 -26.973 1.00 33.78 635 ASN A N 1
ATOM 4979 C CA . ASN A 1 635 ? -5.114 5.230 -25.806 1.00 33.78 635 ASN A CA 1
ATOM 4980 C C . ASN A 1 635 ? -5.124 3.711 -25.579 1.00 33.78 635 ASN A C 1
ATOM 4982 O O . ASN A 1 635 ? -5.191 3.303 -24.418 1.00 33.78 635 ASN A O 1
ATOM 4986 N N . LYS A 1 636 ? -5.061 2.880 -26.631 1.00 33.34 636 LYS A N 1
ATOM 4987 C CA . LYS A 1 636 ? -4.879 1.425 -26.480 1.00 33.34 636 LYS A CA 1
ATOM 4988 C C . LYS A 1 636 ? -3.465 1.102 -25.990 1.00 33.34 636 LYS A C 1
ATOM 4990 O O . LYS A 1 636 ? -3.326 0.435 -24.964 1.00 33.34 636 LYS A O 1
ATOM 4995 N N . ALA A 1 637 ? -2.431 1.611 -26.658 1.00 31.86 637 ALA A N 1
ATOM 4996 C CA . ALA A 1 637 ? -1.037 1.273 -26.361 1.00 31.86 637 ALA A CA 1
ATOM 4997 C C . ALA A 1 637 ? -0.620 1.627 -24.916 1.00 31.86 637 ALA A C 1
ATOM 4999 O O . ALA A 1 637 ? -0.063 0.790 -24.203 1.00 31.86 637 ALA A O 1
ATOM 5000 N N . VAL A 1 638 ? -0.947 2.837 -24.442 1.00 33.06 638 VAL A N 1
ATOM 5001 C CA . VAL A 1 638 ? -0.514 3.333 -23.117 1.00 33.06 638 VAL A CA 1
ATOM 5002 C C . VAL A 1 638 ? -1.140 2.561 -21.943 1.00 33.06 638 VAL A C 1
ATOM 5004 O O . VAL A 1 638 ? -0.553 2.526 -20.864 1.00 33.06 638 VAL A O 1
ATOM 5007 N N . ARG A 1 639 ? -2.300 1.911 -22.122 1.00 32.56 639 ARG A N 1
ATOM 5008 C CA . ARG A 1 639 ? -2.987 1.180 -21.036 1.00 32.56 639 ARG A CA 1
ATOM 5009 C C . ARG A 1 639 ? -2.422 -0.217 -20.765 1.00 32.56 639 ARG A C 1
ATOM 5011 O O . ARG A 1 639 ? -2.561 -0.702 -19.647 1.00 32.56 639 ARG A O 1
ATOM 5018 N N . HIS A 1 640 ? -1.791 -0.851 -21.754 1.00 32.12 640 HIS A N 1
ATOM 5019 C CA . HIS A 1 640 ? -1.386 -2.261 -21.664 1.00 32.12 640 HIS A CA 1
ATOM 5020 C C . HIS A 1 640 ? 0.098 -2.452 -21.313 1.00 32.12 640 HIS A C 1
ATOM 5022 O O . HIS A 1 640 ? 0.458 -3.442 -20.675 1.00 32.12 640 HIS A O 1
ATOM 5028 N N . VAL A 1 641 ? 0.971 -1.495 -21.651 1.00 32.50 641 VAL A N 1
ATOM 5029 C CA . VAL A 1 641 ? 2.420 -1.609 -21.398 1.00 32.50 641 VAL A CA 1
ATOM 5030 C C . VAL A 1 641 ? 2.772 -1.204 -19.957 1.00 32.50 641 VAL A C 1
ATOM 5032 O O . VAL A 1 641 ? 3.265 -0.106 -19.687 1.00 32.50 641 VAL A O 1
ATOM 5035 N N . LYS A 1 642 ? 2.543 -2.122 -19.007 1.00 27.98 642 LYS A N 1
ATOM 5036 C CA . LYS A 1 642 ? 3.128 -2.042 -17.653 1.00 27.98 642 LYS A CA 1
ATOM 5037 C C . LYS A 1 642 ? 4.665 -2.097 -17.719 1.00 27.98 642 LYS A C 1
ATOM 5039 O O . LYS A 1 642 ? 5.255 -2.520 -18.709 1.00 27.98 642 LYS A O 1
ATOM 5044 N N . THR A 1 643 ? 5.331 -1.607 -16.672 1.00 31.22 643 THR A N 1
ATOM 5045 C CA . THR A 1 643 ? 6.771 -1.287 -16.683 1.00 31.22 643 THR A CA 1
ATOM 5046 C C . THR A 1 643 ? 7.695 -2.508 -16.687 1.00 31.22 643 THR A C 1
ATOM 5048 O O . THR A 1 643 ? 8.252 -2.863 -15.650 1.00 31.22 643 THR A O 1
ATOM 5051 N N . PHE A 1 644 ? 7.924 -3.070 -17.870 1.00 33.28 644 PHE A N 1
ATOM 5052 C CA . PHE A 1 644 ? 8.928 -4.098 -18.151 1.00 33.28 644 PHE A CA 1
ATOM 5053 C C . PHE A 1 644 ? 9.707 -3.731 -19.424 1.00 33.28 644 PHE A C 1
ATOM 5055 O O . PHE A 1 644 ? 9.204 -2.998 -20.282 1.00 33.28 644 PHE A O 1
ATOM 5062 N N . HIS A 1 645 ? 10.941 -4.208 -19.574 1.00 45.41 645 HIS A N 1
ATOM 5063 C CA . HIS A 1 645 ? 11.597 -4.229 -20.880 1.00 45.41 645 HIS A CA 1
ATOM 5064 C C . HIS A 1 645 ? 11.087 -5.425 -21.695 1.00 45.41 645 HIS A C 1
ATOM 5066 O O . HIS A 1 645 ? 10.740 -6.462 -21.135 1.00 45.41 645 HIS A O 1
ATOM 5072 N N . ALA A 1 646 ? 11.138 -5.333 -23.027 1.00 44.66 646 ALA A N 1
ATOM 5073 C CA . ALA A 1 646 ? 10.833 -6.461 -23.915 1.00 44.66 646 ALA A CA 1
ATOM 5074 C C . ALA A 1 646 ? 11.829 -7.641 -23.776 1.00 44.66 646 ALA A C 1
ATOM 5076 O O . ALA A 1 646 ? 11.606 -8.698 -24.354 1.00 44.66 646 ALA A O 1
ATOM 5077 N N . PHE A 1 647 ? 12.908 -7.471 -23.001 1.00 48.12 647 PHE A N 1
ATOM 5078 C CA . PHE A 1 647 ? 13.814 -8.536 -22.549 1.00 48.12 647 PHE A CA 1
ATOM 5079 C C . PHE A 1 647 ? 13.365 -9.161 -21.217 1.00 48.12 647 PHE A C 1
ATOM 5081 O O . PHE A 1 647 ? 13.591 -10.344 -20.989 1.00 48.12 647 PHE A O 1
ATOM 5088 N N . ASP A 1 648 ? 12.711 -8.383 -20.344 1.00 54.03 648 ASP A N 1
ATOM 5089 C CA . ASP A 1 648 ? 12.206 -8.875 -19.058 1.00 54.03 648 ASP A CA 1
ATOM 5090 C C . ASP A 1 648 ? 10.973 -9.760 -19.267 1.00 54.03 648 ASP A C 1
ATOM 5092 O O . ASP A 1 648 ? 10.882 -10.809 -18.635 1.00 54.03 648 ASP A O 1
ATOM 5096 N N . SER A 1 649 ? 10.046 -9.325 -20.136 1.00 63.53 649 SER A N 1
ATOM 5097 C CA . SER A 1 649 ? 8.788 -10.009 -20.481 1.00 63.53 649 SER A CA 1
ATOM 5098 C C . SER A 1 649 ? 8.475 -9.890 -21.991 1.00 63.53 649 SER A C 1
ATOM 5100 O O . SER A 1 649 ? 7.574 -9.141 -22.386 1.00 63.53 649 SER A O 1
ATOM 5102 N N . PRO A 1 650 ? 9.224 -10.588 -22.874 1.00 68.06 650 PRO A N 1
ATOM 5103 C CA . PRO A 1 650 ? 8.973 -10.603 -24.318 1.00 68.06 650 PRO A CA 1
ATOM 5104 C C . PRO A 1 650 ? 7.555 -11.065 -24.668 1.00 68.06 650 PRO A C 1
ATOM 5106 O O . PRO A 1 650 ? 6.918 -10.440 -25.510 1.00 68.06 650 PRO A O 1
ATOM 5109 N N . TRP A 1 651 ? 7.034 -12.098 -23.991 1.00 75.12 651 TRP A N 1
ATOM 5110 C CA . TRP A 1 651 ? 5.709 -12.670 -24.269 1.00 75.12 651 TRP A CA 1
ATOM 5111 C C . TRP A 1 651 ? 4.585 -11.634 -24.155 1.00 75.12 651 TRP A C 1
ATOM 5113 O O . TRP A 1 651 ? 3.833 -11.414 -25.101 1.00 75.12 651 TRP A O 1
ATOM 5123 N N . GLN A 1 652 ? 4.509 -10.948 -23.011 1.00 65.38 652 GLN A N 1
ATOM 5124 C CA . GLN A 1 652 ? 3.436 -9.993 -22.723 1.00 65.38 652 GLN A CA 1
ATOM 5125 C C . GLN A 1 652 ? 3.588 -8.691 -23.518 1.00 65.38 652 GLN A C 1
ATOM 5127 O O . GLN A 1 652 ? 2.587 -8.086 -23.885 1.00 65.38 652 GLN A O 1
ATOM 5132 N N . ILE A 1 653 ? 4.819 -8.238 -23.784 1.00 63.31 653 ILE A N 1
ATOM 5133 C CA . ILE A 1 653 ? 5.036 -6.990 -24.528 1.00 63.31 653 ILE A CA 1
ATOM 5134 C C . ILE A 1 653 ? 4.839 -7.209 -26.026 1.00 63.31 653 ILE A C 1
ATOM 5136 O O . ILE A 1 653 ? 4.035 -6.511 -26.635 1.00 63.31 653 ILE A O 1
ATOM 5140 N N . LEU A 1 654 ? 5.560 -8.155 -26.629 1.00 67.62 654 LEU A N 1
ATOM 5141 C CA . LEU A 1 654 ? 5.560 -8.319 -28.083 1.00 67.62 654 LEU A CA 1
ATOM 5142 C C . LEU A 1 654 ? 4.258 -8.954 -28.575 1.00 67.62 654 LEU A C 1
ATOM 5144 O O . LEU A 1 654 ? 3.718 -8.506 -29.582 1.00 67.62 654 LEU A O 1
ATOM 5148 N N . GLY A 1 655 ? 3.701 -9.914 -27.831 1.00 65.56 655 GLY A N 1
ATOM 5149 C CA . GLY A 1 655 ? 2.458 -10.582 -28.218 1.00 65.56 655 GLY A CA 1
ATOM 5150 C C . GLY A 1 655 ? 1.256 -9.636 -28.300 1.00 65.56 655 GLY A C 1
ATOM 5151 O O . GLY A 1 655 ? 0.377 -9.812 -29.139 1.00 65.56 655 GLY A O 1
ATOM 5152 N N . LEU A 1 656 ? 1.237 -8.589 -27.470 1.00 64.44 656 LEU A N 1
ATOM 5153 C CA . LEU A 1 656 ? 0.161 -7.597 -27.462 1.00 64.44 656 LEU A CA 1
ATOM 5154 C C . LEU A 1 656 ? 0.389 -6.435 -28.435 1.00 64.44 656 LEU A C 1
ATOM 5156 O O . LEU A 1 656 ? -0.575 -5.747 -28.761 1.00 64.44 656 LEU A O 1
ATOM 5160 N N . VAL A 1 657 ? 1.614 -6.200 -28.923 1.00 61.25 657 VAL A N 1
ATOM 5161 C CA . VAL A 1 657 ? 1.913 -5.088 -29.850 1.00 61.25 657 VAL A CA 1
ATOM 5162 C C . VAL A 1 657 ? 1.127 -5.212 -31.155 1.00 61.25 657 VAL A C 1
ATOM 5164 O O . VAL A 1 657 ? 0.578 -4.220 -31.640 1.00 61.25 657 VAL A O 1
ATOM 5167 N N . ASP A 1 658 ? 1.018 -6.416 -31.711 1.00 62.56 658 ASP A N 1
ATOM 5168 C CA . ASP A 1 658 ? 0.410 -6.600 -33.030 1.00 62.56 658 ASP A CA 1
ATOM 5169 C C . ASP A 1 658 ? -1.104 -6.313 -33.010 1.00 62.56 658 ASP A C 1
ATOM 5171 O O . ASP A 1 658 ? -1.596 -5.677 -33.943 1.00 62.56 658 ASP A O 1
ATOM 5175 N N . SER A 1 659 ? -1.814 -6.641 -31.919 1.00 59.31 659 SER A N 1
ATOM 5176 C CA . SER A 1 659 ? -3.209 -6.212 -31.686 1.00 59.31 659 SER A CA 1
ATOM 5177 C C . SER A 1 659 ? -3.306 -4.755 -31.214 1.00 59.31 659 SER A C 1
ATOM 5179 O O . SER A 1 659 ? -3.942 -3.918 -31.861 1.00 59.31 659 SER A O 1
ATOM 5181 N N . ALA A 1 660 ? -2.668 -4.417 -30.088 1.00 53.16 660 ALA A N 1
ATOM 5182 C CA . ALA A 1 660 ? -2.922 -3.167 -29.372 1.00 53.16 660 ALA A CA 1
ATOM 5183 C C . ALA A 1 660 ? -2.358 -1.920 -30.071 1.00 53.16 660 ALA A C 1
ATOM 5185 O O . ALA A 1 660 ? -2.859 -0.821 -29.825 1.00 53.16 660 ALA A O 1
ATOM 5186 N N . VAL A 1 661 ? -1.337 -2.083 -30.920 1.00 52.25 661 VAL A N 1
ATOM 5187 C CA . VAL A 1 661 ? -0.731 -1.000 -31.712 1.00 52.25 661 VAL A CA 1
ATOM 5188 C C . VAL A 1 661 ? -1.123 -1.111 -33.185 1.00 52.25 661 VAL A C 1
ATOM 5190 O O . VAL A 1 661 ? -1.537 -0.121 -33.779 1.00 52.25 661 VAL A O 1
ATOM 5193 N N . ASN A 1 662 ? -1.024 -2.309 -33.770 1.00 53.25 662 ASN A N 1
ATOM 5194 C CA . ASN A 1 662 ? -1.137 -2.510 -35.221 1.00 53.25 662 ASN A CA 1
ATOM 5195 C C . ASN A 1 662 ? -2.461 -3.157 -35.685 1.00 53.25 662 ASN A C 1
ATOM 5197 O O . ASN A 1 662 ? -2.547 -3.611 -36.834 1.00 53.25 662 ASN A O 1
ATOM 5201 N N . GLY A 1 663 ? -3.465 -3.243 -34.804 1.00 53.12 663 GLY A N 1
ATOM 5202 C CA . GLY A 1 663 ? -4.834 -3.670 -35.120 1.00 53.12 663 GLY A CA 1
ATOM 5203 C C . GLY A 1 663 ? -4.987 -5.095 -35.663 1.00 53.12 663 GLY A C 1
ATOM 5204 O O . GLY A 1 663 ? -6.005 -5.394 -36.283 1.00 53.12 663 GLY A O 1
ATOM 5205 N N . ALA A 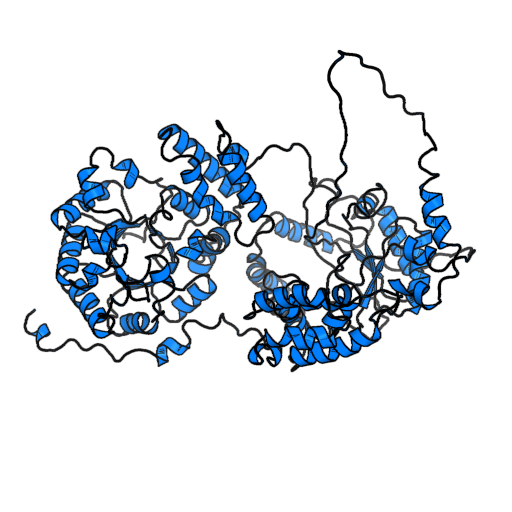1 664 ? -3.986 -5.962 -35.500 1.00 61.66 664 ALA A N 1
ATOM 5206 C CA . ALA A 1 664 ? -4.058 -7.351 -35.944 1.00 61.66 664 ALA A CA 1
ATOM 5207 C C . ALA A 1 664 ? -4.953 -8.198 -35.016 1.00 61.66 664 ALA A C 1
ATOM 5209 O O . ALA A 1 664 ? -5.065 -7.890 -33.827 1.00 61.66 664 ALA A O 1
ATOM 5210 N N . PRO A 1 665 ? -5.531 -9.308 -35.507 1.00 62.44 665 PRO A N 1
ATOM 5211 C CA . PRO A 1 665 ? -6.040 -10.359 -34.633 1.00 62.44 665 PRO A CA 1
ATOM 5212 C C . PRO A 1 665 ? -4.939 -10.856 -33.685 1.00 62.44 665 PRO A C 1
ATOM 5214 O O . PRO A 1 665 ? -3.774 -10.942 -34.079 1.00 62.44 665 PRO A O 1
ATOM 5217 N N . LEU A 1 666 ? -5.306 -11.218 -32.453 1.00 62.31 666 LEU A N 1
ATOM 5218 C CA . LEU A 1 666 ? -4.388 -11.888 -31.529 1.00 62.31 666 LEU A CA 1
ATOM 5219 C C . LEU A 1 666 ? -3.889 -13.203 -32.140 1.00 62.31 666 LEU A C 1
ATOM 5221 O O . LEU A 1 666 ? -4.670 -13.978 -32.694 1.00 62.31 666 LEU A O 1
ATOM 5225 N N . HIS A 1 667 ? -2.589 -13.466 -32.023 1.00 65.81 667 HIS A N 1
ATOM 5226 C CA . HIS A 1 667 ? -2.013 -14.722 -32.483 1.00 65.81 667 HIS A CA 1
ATOM 5227 C C . HIS A 1 667 ? -2.345 -15.856 -31.508 1.00 65.81 667 HIS A C 1
ATOM 5229 O O . HIS A 1 667 ? -2.044 -15.783 -30.319 1.00 65.81 667 HIS A O 1
ATOM 5235 N N . SER A 1 668 ? -2.894 -16.951 -32.035 1.00 69.38 668 SER A N 1
ATOM 5236 C CA . SER A 1 668 ? -3.194 -18.181 -31.292 1.00 69.38 668 SER A CA 1
ATOM 5237 C C . SER A 1 668 ? -1.954 -19.009 -30.924 1.00 69.38 668 SER A C 1
ATOM 5239 O O . SER A 1 668 ? -2.097 -20.152 -30.502 1.00 69.38 668 SER A O 1
ATOM 5241 N N . ILE A 1 669 ? -0.748 -18.467 -31.124 1.00 81.38 669 ILE A N 1
ATOM 5242 C CA . ILE A 1 669 ? 0.510 -19.166 -30.864 1.00 81.38 669 ILE A CA 1
ATOM 5243 C C . ILE A 1 669 ? 0.726 -19.333 -29.355 1.00 81.38 669 ILE A C 1
ATOM 5245 O O . ILE A 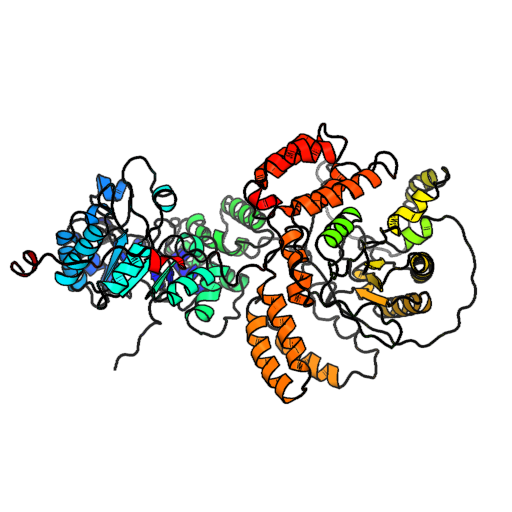1 669 ? 0.512 -18.395 -28.581 1.00 81.38 669 ILE A O 1
ATOM 5249 N N . THR A 1 670 ? 1.143 -20.526 -28.938 1.00 85.88 670 THR A N 1
ATOM 5250 C CA . THR A 1 670 ? 1.427 -20.849 -27.532 1.00 85.88 670 THR A CA 1
ATOM 5251 C C . THR A 1 670 ? 2.917 -20.712 -27.210 1.00 85.88 670 THR A C 1
ATOM 5253 O O . THR A 1 670 ? 3.763 -20.635 -28.108 1.00 85.88 670 THR A O 1
ATOM 5256 N N . ARG A 1 671 ? 3.279 -20.677 -25.921 1.00 88.31 671 ARG A N 1
ATOM 5257 C CA . ARG A 1 671 ? 4.698 -20.651 -25.522 1.00 88.31 671 ARG A CA 1
ATOM 5258 C C . ARG A 1 671 ? 5.422 -21.929 -25.932 1.00 88.31 671 ARG A C 1
ATOM 5260 O O . ARG A 1 671 ? 6.589 -21.843 -26.301 1.00 88.31 671 ARG A O 1
ATOM 5267 N N . ARG A 1 672 ? 4.737 -23.080 -25.908 1.00 89.62 672 ARG A N 1
ATOM 5268 C CA . ARG A 1 672 ? 5.270 -24.355 -26.406 1.00 89.62 672 ARG A CA 1
ATOM 5269 C C . ARG A 1 672 ? 5.644 -24.248 -27.884 1.00 89.62 672 ARG A C 1
ATOM 5271 O O . ARG A 1 672 ? 6.796 -24.472 -28.226 1.00 89.62 672 ARG A O 1
ATOM 5278 N N . GLN A 1 673 ? 4.727 -23.750 -28.715 1.00 87.19 673 GLN A N 1
ATOM 5279 C CA . GLN A 1 673 ? 4.956 -23.553 -30.151 1.00 87.19 673 GLN A CA 1
ATOM 5280 C C . GLN A 1 673 ? 6.082 -22.558 -30.460 1.00 87.19 673 GLN A C 1
ATOM 5282 O O . GLN A 1 673 ? 6.795 -22.729 -31.446 1.00 87.19 673 GLN A O 1
ATOM 5287 N N . VAL A 1 674 ? 6.275 -21.528 -29.626 1.00 89.38 674 VAL A N 1
ATOM 5288 C CA . VAL A 1 674 ? 7.440 -20.636 -29.755 1.00 89.38 674 VAL A CA 1
ATOM 5289 C C . VAL A 1 674 ? 8.739 -21.336 -29.357 1.00 89.38 674 VAL A C 1
ATOM 5291 O O . VAL A 1 674 ? 9.731 -21.125 -30.042 1.00 89.38 674 VAL A O 1
ATOM 5294 N N . LEU A 1 675 ? 8.760 -22.178 -28.318 1.00 90.94 675 LEU A N 1
ATOM 5295 C CA . LEU A 1 675 ? 9.953 -22.964 -27.970 1.00 90.94 675 LEU A CA 1
ATOM 5296 C C . LEU A 1 675 ? 10.299 -23.985 -29.063 1.00 90.94 675 LEU A C 1
ATOM 5298 O O . LEU A 1 675 ? 11.451 -24.041 -29.477 1.00 90.94 675 LEU A O 1
ATOM 5302 N N . GLU A 1 676 ? 9.311 -24.711 -29.588 1.00 89.25 676 GLU A N 1
ATOM 5303 C CA . GLU A 1 676 ? 9.464 -25.661 -30.702 1.00 89.25 676 GLU A CA 1
ATOM 5304 C C . GLU A 1 676 ? 10.039 -24.975 -31.957 1.00 89.25 676 GLU A C 1
ATOM 5306 O O . GLU A 1 676 ? 11.032 -25.427 -32.524 1.00 89.25 676 GLU A O 1
ATOM 5311 N N . GLN A 1 677 ? 9.473 -23.832 -32.366 1.00 89.38 677 GLN A N 1
ATOM 5312 C CA . GLN A 1 677 ? 9.967 -23.063 -33.520 1.00 89.38 677 GLN A CA 1
ATOM 5313 C C . GLN A 1 677 ? 11.343 -22.427 -33.272 1.00 89.38 677 GLN A C 1
ATOM 5315 O O . GLN A 1 677 ? 12.112 -22.239 -34.215 1.00 89.38 677 GLN A O 1
ATOM 5320 N N . TYR A 1 678 ? 11.663 -22.085 -32.023 1.00 89.75 678 TYR A N 1
ATOM 5321 C CA . TYR A 1 678 ? 12.954 -21.507 -31.656 1.00 89.75 678 TYR A CA 1
ATOM 5322 C C . TYR A 1 678 ? 14.057 -22.572 -31.591 1.00 89.75 678 TYR A C 1
ATOM 5324 O O . TYR A 1 678 ? 15.154 -22.307 -32.067 1.00 89.75 678 TYR A O 1
ATOM 5332 N N . GLN A 1 679 ? 13.759 -23.795 -31.134 1.00 88.62 679 GLN A N 1
ATOM 5333 C CA . GLN A 1 679 ? 14.695 -24.928 -31.165 1.00 88.62 679 GLN A CA 1
ATOM 5334 C C . GLN A 1 679 ? 15.193 -25.212 -32.594 1.00 88.62 679 GLN A C 1
ATOM 5336 O O . GLN A 1 679 ? 16.394 -25.327 -32.814 1.00 88.62 679 GLN A O 1
ATOM 5341 N N . VAL A 1 680 ? 14.292 -25.210 -33.586 1.00 85.69 680 VAL A N 1
ATOM 5342 C CA . VAL A 1 680 ? 14.650 -25.397 -35.009 1.00 85.69 680 VAL A CA 1
ATOM 5343 C C . VAL A 1 680 ? 15.604 -24.305 -35.522 1.00 85.69 680 VAL A C 1
ATOM 5345 O O . VAL A 1 680 ? 16.483 -24.581 -36.340 1.00 85.69 680 VAL A O 1
ATOM 5348 N N . TYR A 1 681 ? 15.467 -23.065 -35.040 1.00 85.69 681 TYR A N 1
ATOM 5349 C CA . TYR A 1 681 ? 16.439 -22.003 -35.316 1.00 85.69 681 TYR A CA 1
ATOM 5350 C C . TYR A 1 681 ? 17.760 -22.246 -34.570 1.00 85.69 681 TYR A C 1
ATOM 5352 O O . TYR A 1 681 ? 18.829 -22.128 -35.172 1.00 85.69 681 TYR A O 1
ATOM 5360 N N . ASP A 1 682 ? 17.701 -22.616 -33.295 1.00 83.62 682 ASP A N 1
ATOM 5361 C CA . ASP A 1 682 ? 18.862 -22.812 -32.429 1.00 83.62 682 ASP A CA 1
ATOM 5362 C C . ASP A 1 682 ? 19.794 -23.912 -32.952 1.00 83.62 682 ASP A C 1
ATOM 5364 O O . ASP A 1 682 ? 21.000 -23.682 -33.081 1.00 83.62 682 ASP A O 1
ATOM 5368 N N . ASP A 1 683 ? 19.242 -25.056 -33.358 1.00 77.62 683 ASP A N 1
ATOM 5369 C CA . ASP A 1 683 ? 19.994 -26.170 -33.951 1.00 77.62 683 ASP A CA 1
ATOM 5370 C C . ASP A 1 683 ? 20.646 -25.789 -35.296 1.00 77.62 683 ASP A C 1
ATOM 5372 O O . ASP A 1 683 ? 21.670 -26.357 -35.677 1.00 77.62 683 ASP A O 1
ATOM 5376 N N . SER A 1 684 ? 20.119 -24.774 -35.996 1.00 79.00 684 SER A N 1
ATOM 5377 C CA . SER A 1 684 ? 20.719 -24.237 -37.228 1.00 79.00 684 SER A CA 1
ATOM 5378 C C . SER A 1 684 ? 21.881 -23.258 -36.989 1.00 79.00 684 SER A C 1
ATOM 5380 O O . SER A 1 684 ? 22.675 -23.022 -37.904 1.00 79.00 684 SER A O 1
ATOM 5382 N N . VAL A 1 685 ? 22.005 -22.689 -35.780 1.00 80.31 685 VAL A N 1
ATOM 5383 C CA . VAL A 1 685 ? 23.032 -21.679 -35.449 1.00 80.31 685 VAL A CA 1
ATOM 5384 C C . VAL A 1 685 ? 24.047 -22.120 -34.397 1.00 80.31 685 VAL A C 1
ATOM 5386 O O . VAL A 1 685 ? 25.114 -21.504 -34.320 1.00 80.31 685 VAL A O 1
ATOM 5389 N N . LEU A 1 686 ? 23.773 -23.152 -33.593 1.00 83.12 686 LEU A N 1
ATOM 5390 C CA . LEU A 1 686 ? 24.721 -23.688 -32.611 1.00 83.12 686 LEU A CA 1
ATOM 5391 C C . LEU A 1 686 ? 26.057 -24.052 -33.280 1.00 83.12 686 LEU A C 1
ATOM 5393 O O . LEU A 1 686 ? 26.117 -24.793 -34.256 1.00 83.12 686 LEU A O 1
ATOM 5397 N N . GLY A 1 687 ? 27.152 -23.490 -32.764 1.00 76.44 687 GLY A N 1
ATOM 5398 C CA . GLY A 1 687 ? 28.498 -23.724 -33.296 1.00 76.44 687 GLY A CA 1
ATOM 5399 C C . GLY A 1 687 ? 28.775 -23.200 -34.719 1.00 76.44 687 GLY A C 1
ATOM 5400 O O . GLY A 1 687 ? 29.832 -23.487 -35.283 1.00 76.44 687 GLY A O 1
ATOM 5401 N N . MET A 1 688 ? 27.882 -22.395 -35.311 1.00 72.81 688 MET A N 1
ATOM 5402 C CA . MET A 1 688 ? 28.029 -21.879 -36.686 1.00 72.81 688 MET A CA 1
ATOM 5403 C C . MET A 1 688 ? 29.320 -21.063 -36.920 1.00 72.81 688 MET A C 1
ATOM 5405 O O . MET A 1 688 ? 29.788 -20.955 -38.055 1.00 72.81 688 MET A O 1
ATOM 5409 N N . TYR A 1 689 ? 29.928 -20.534 -35.853 1.00 68.50 689 TYR A N 1
ATOM 5410 C CA . TYR A 1 689 ? 31.221 -19.841 -35.844 1.00 68.50 689 TYR A CA 1
ATOM 5411 C C . TYR A 1 689 ? 32.257 -20.575 -34.960 1.00 68.50 689 TYR A C 1
ATOM 5413 O O . TYR A 1 689 ? 32.995 -19.952 -34.191 1.00 68.50 689 TYR A O 1
ATOM 5421 N N . GLY A 1 690 ? 32.297 -21.911 -35.026 1.00 74.88 690 GLY A N 1
ATOM 5422 C CA . GLY A 1 690 ? 33.216 -22.759 -34.257 1.00 74.88 690 GLY A CA 1
ATOM 5423 C C . GLY A 1 690 ? 32.636 -23.126 -32.884 1.00 74.88 690 GLY A C 1
ATOM 5424 O O . GLY A 1 690 ? 31.545 -23.677 -32.824 1.00 74.88 690 GLY A O 1
ATOM 5425 N N . PRO A 1 691 ? 33.289 -22.823 -31.747 1.00 74.25 691 PRO A N 1
ATOM 5426 C CA . PRO A 1 691 ? 32.734 -23.109 -30.416 1.00 74.25 691 PRO A CA 1
ATOM 5427 C C . PRO A 1 691 ? 31.612 -22.133 -29.993 1.00 74.25 691 PRO A C 1
ATOM 5429 O O . PRO A 1 691 ? 31.290 -22.041 -28.807 1.00 74.25 691 PRO A O 1
ATOM 5432 N N . ARG A 1 692 ? 31.063 -21.339 -30.927 1.00 77.50 692 ARG A N 1
ATOM 5433 C CA . ARG A 1 692 ? 30.019 -20.331 -30.688 1.00 77.50 692 ARG A CA 1
ATOM 5434 C C . ARG A 1 692 ? 29.072 -20.180 -31.892 1.00 77.50 692 ARG A C 1
ATOM 5436 O O . ARG A 1 692 ? 29.504 -20.426 -33.016 1.00 77.50 692 ARG A O 1
ATOM 5443 N N . PRO A 1 693 ? 27.840 -19.679 -31.687 1.00 80.75 693 PRO A N 1
ATOM 5444 C CA . PRO A 1 693 ? 27.198 -19.452 -30.392 1.00 80.75 693 PRO A CA 1
ATOM 5445 C C . PRO A 1 693 ? 26.974 -20.777 -29.649 1.00 80.75 693 PRO A C 1
ATOM 5447 O O . PRO A 1 693 ? 26.790 -21.820 -30.272 1.00 80.75 693 PRO A O 1
ATOM 5450 N N . ASN A 1 694 ? 27.061 -20.742 -28.319 1.00 86.38 694 ASN A N 1
ATOM 5451 C CA . ASN A 1 694 ? 26.798 -21.904 -27.459 1.00 86.38 694 ASN A CA 1
ATOM 5452 C C . ASN A 1 694 ? 25.417 -21.805 -26.791 1.00 86.38 694 ASN A C 1
ATOM 5454 O O . ASN A 1 694 ? 24.861 -20.712 -26.697 1.00 86.38 694 ASN A O 1
ATOM 5458 N N . VAL A 1 695 ? 24.900 -22.917 -26.259 1.00 87.31 695 VAL A N 1
ATOM 5459 C CA . VAL A 1 695 ? 23.558 -23.027 -25.644 1.00 87.31 695 VAL A CA 1
ATOM 5460 C C . VAL A 1 695 ? 23.220 -21.863 -24.694 1.00 87.31 695 VAL A C 1
ATOM 5462 O O . VAL A 1 695 ? 22.112 -21.337 -24.744 1.00 87.31 695 VAL A O 1
ATOM 5465 N N . ARG A 1 696 ? 24.166 -21.371 -23.878 1.00 88.38 696 ARG A N 1
ATOM 5466 C CA . ARG A 1 696 ? 23.929 -20.230 -22.968 1.00 88.38 696 ARG A CA 1
ATOM 5467 C C . ARG A 1 696 ? 23.761 -18.894 -23.700 1.00 88.38 696 ARG A C 1
ATOM 5469 O O . ARG A 1 696 ? 22.996 -18.050 -23.243 1.00 88.38 696 ARG A O 1
ATOM 5476 N N . GLU A 1 697 ? 24.482 -18.676 -24.797 1.00 84.12 697 GLU A N 1
ATOM 5477 C CA . GLU A 1 697 ? 24.333 -17.479 -25.640 1.00 84.12 697 GLU A CA 1
ATOM 5478 C C . GLU A 1 697 ? 22.998 -17.510 -26.395 1.00 84.12 697 GLU A C 1
ATOM 5480 O O . GLU A 1 697 ? 22.315 -16.491 -26.469 1.00 84.12 697 GLU A O 1
ATOM 5485 N N . VAL A 1 698 ? 22.608 -18.693 -26.873 1.00 86.94 698 VAL A N 1
ATOM 5486 C CA . VAL A 1 698 ? 21.404 -18.940 -27.676 1.00 86.94 698 VAL A CA 1
ATOM 5487 C C . VAL A 1 698 ? 20.107 -18.882 -26.847 1.00 86.94 698 VAL A C 1
ATOM 5489 O O . VAL A 1 698 ? 19.145 -18.235 -27.256 1.00 86.94 698 VAL A O 1
ATOM 5492 N N . VAL A 1 699 ? 20.088 -19.479 -25.648 1.00 88.69 699 VAL A N 1
ATOM 5493 C CA . VAL A 1 699 ? 18.910 -19.547 -24.747 1.00 88.69 699 VAL A CA 1
ATOM 5494 C C . VAL A 1 699 ? 18.685 -18.251 -23.954 1.00 88.69 699 VAL A C 1
ATOM 5496 O O . VAL A 1 699 ? 17.591 -18.004 -23.446 1.00 88.69 699 VAL A O 1
ATOM 5499 N N . LYS A 1 700 ? 19.691 -17.373 -23.852 1.00 85.50 700 LYS A N 1
ATOM 5500 C CA . LYS A 1 700 ? 19.634 -16.108 -23.091 1.00 85.50 700 LYS A CA 1
ATOM 5501 C C . LYS A 1 700 ? 18.369 -15.251 -23.340 1.00 85.50 700 LYS A C 1
ATOM 5503 O O . LYS A 1 700 ? 17.832 -14.752 -22.347 1.00 85.50 700 LYS A O 1
ATOM 5508 N N . PRO A 1 701 ? 17.848 -15.076 -24.574 1.00 84.19 701 PRO A N 1
ATOM 5509 C CA . PRO A 1 701 ? 16.601 -14.343 -24.830 1.00 84.19 701 PRO A CA 1
ATOM 5510 C C . PRO A 1 701 ? 15.358 -14.972 -24.183 1.00 84.19 701 PRO A C 1
ATOM 5512 O O . PRO A 1 701 ? 14.475 -14.256 -23.704 1.00 84.19 701 PRO A O 1
ATOM 5515 N N . LEU A 1 702 ? 15.299 -16.306 -24.116 1.00 87.88 702 LEU A N 1
ATOM 5516 C CA . LEU A 1 702 ? 14.161 -17.061 -23.579 1.00 87.88 702 LEU A CA 1
ATOM 5517 C C . LEU A 1 702 ? 13.982 -16.875 -22.072 1.00 87.88 702 LEU A C 1
ATOM 5519 O O . LEU A 1 702 ? 12.890 -17.094 -21.553 1.00 87.88 702 LEU A O 1
ATOM 5523 N N . LEU A 1 703 ? 15.011 -16.414 -21.354 1.00 84.88 703 LEU A N 1
ATOM 5524 C CA . LEU A 1 703 ? 14.956 -16.189 -19.906 1.00 84.88 703 LEU A CA 1
ATOM 5525 C C . LEU A 1 703 ? 13.879 -15.161 -19.486 1.00 84.88 703 LEU A C 1
ATOM 5527 O O . LEU A 1 703 ? 13.569 -15.060 -18.297 1.00 84.88 703 LEU A O 1
ATOM 5531 N N . GLY A 1 704 ? 13.282 -14.408 -20.414 1.00 78.62 704 GLY A N 1
ATOM 5532 C CA . GLY A 1 704 ? 12.103 -13.567 -20.161 1.00 78.62 704 GLY A CA 1
ATOM 5533 C C . GLY A 1 704 ? 10.736 -14.229 -20.430 1.00 78.62 704 GLY A C 1
ATOM 5534 O O . GLY A 1 704 ? 9.718 -13.702 -19.986 1.00 78.62 704 GLY A O 1
ATOM 5535 N N . LEU A 1 705 ? 10.668 -15.363 -21.138 1.00 83.06 705 LEU A N 1
ATOM 5536 C CA . LEU A 1 705 ? 9.428 -15.914 -21.724 1.00 83.06 705 LEU A CA 1
ATOM 5537 C C . LEU A 1 705 ? 8.319 -16.207 -20.691 1.00 83.06 705 LEU A C 1
ATOM 5539 O O . LEU A 1 705 ? 7.132 -16.004 -20.959 1.00 83.06 705 LEU A O 1
ATOM 5543 N N . PHE A 1 706 ? 8.720 -16.623 -19.488 1.00 81.50 706 PHE A N 1
ATOM 5544 C CA . PHE A 1 706 ? 7.838 -16.971 -18.369 1.00 81.50 706 PHE A CA 1
ATOM 5545 C C . PHE A 1 706 ? 7.731 -15.863 -17.301 1.00 81.50 706 PHE A C 1
ATOM 5547 O O . PHE A 1 706 ? 7.488 -16.148 -16.128 1.00 81.50 706 PHE A O 1
ATOM 5554 N N . HIS A 1 707 ? 7.964 -14.587 -17.641 1.00 74.75 707 HIS A N 1
ATOM 5555 C CA . HIS A 1 707 ? 7.913 -13.492 -16.660 1.00 74.75 707 HIS A CA 1
ATOM 5556 C C . HIS A 1 707 ? 6.595 -13.454 -15.869 1.00 74.75 707 HIS A C 1
ATOM 5558 O O . HIS A 1 707 ? 5.516 -13.526 -16.445 1.00 74.75 707 HIS A O 1
ATOM 5564 N N . ALA A 1 708 ? 6.703 -13.301 -14.544 1.00 67.50 708 ALA A N 1
ATOM 5565 C CA . ALA A 1 708 ? 5.602 -13.351 -13.573 1.00 67.50 708 ALA A CA 1
ATOM 5566 C C . ALA A 1 708 ? 4.778 -14.661 -13.525 1.00 67.50 708 ALA A C 1
ATOM 5568 O O . ALA A 1 708 ? 3.913 -14.776 -12.660 1.00 67.50 708 ALA A O 1
ATOM 5569 N N . GLU A 1 709 ? 5.075 -15.658 -14.363 1.00 77.25 709 GLU A N 1
ATOM 5570 C CA . GLU A 1 709 ? 4.384 -16.951 -14.348 1.00 77.25 709 GLU A CA 1
ATOM 5571 C C . GLU A 1 709 ? 4.779 -17.824 -13.140 1.00 77.25 709 GLU A C 1
ATOM 5573 O O . GLU A 1 709 ? 5.898 -17.704 -12.612 1.00 77.25 709 GLU A O 1
ATOM 5578 N N . PRO A 1 710 ? 3.902 -18.756 -12.714 1.00 67.38 710 PRO A N 1
ATOM 5579 C CA . PRO A 1 710 ? 4.236 -19.783 -11.733 1.00 67.38 710 PRO A CA 1
ATOM 5580 C C . PRO A 1 710 ? 5.520 -20.544 -12.091 1.00 67.38 710 PRO A C 1
ATOM 5582 O O . PRO A 1 710 ? 5.807 -20.809 -13.254 1.00 67.38 710 PRO A O 1
ATOM 5585 N N . ARG A 1 711 ? 6.297 -20.917 -11.066 1.00 79.69 711 ARG A N 1
ATOM 5586 C CA . ARG A 1 711 ? 7.541 -21.714 -11.159 1.00 79.69 711 ARG A CA 1
ATOM 5587 C C . ARG A 1 711 ? 8.686 -21.157 -12.032 1.00 79.69 711 ARG A C 1
ATOM 5589 O O . ARG A 1 711 ? 9.767 -21.732 -11.982 1.00 79.69 711 ARG A O 1
ATOM 5596 N N . ASN A 1 712 ? 8.555 -20.000 -12.687 1.00 82.25 712 ASN A N 1
ATOM 5597 C CA . ASN A 1 712 ? 9.631 -19.327 -13.445 1.00 82.25 712 ASN A CA 1
ATOM 5598 C C . ASN A 1 712 ? 10.990 -19.265 -12.699 1.00 82.25 712 ASN A C 1
ATOM 5600 O O . ASN A 1 712 ? 12.043 -19.499 -13.286 1.00 82.25 712 ASN A O 1
ATOM 5604 N N . VAL A 1 713 ? 10.987 -19.015 -11.383 1.00 78.94 713 VAL A N 1
ATOM 5605 C CA . VAL A 1 713 ? 12.218 -19.016 -10.562 1.00 78.94 713 VAL A CA 1
ATOM 5606 C C . VAL A 1 713 ? 12.864 -20.409 -10.474 1.00 78.94 713 VAL A C 1
ATOM 5608 O O . VAL A 1 713 ? 14.085 -20.513 -10.549 1.00 78.94 713 VAL A O 1
ATOM 5611 N N . MET A 1 714 ? 12.065 -21.475 -10.360 1.00 79.38 714 MET A N 1
ATOM 5612 C CA . MET A 1 714 ? 12.553 -22.862 -10.350 1.00 79.38 714 MET A CA 1
ATOM 5613 C C . MET A 1 714 ? 13.109 -23.255 -11.718 1.00 79.38 714 MET A C 1
ATOM 5615 O O . MET A 1 714 ? 14.229 -23.754 -11.794 1.00 79.38 714 MET A O 1
ATOM 5619 N N . TRP A 1 715 ? 12.377 -22.929 -12.789 1.00 88.56 715 TRP A N 1
ATOM 5620 C CA . TRP A 1 715 ? 12.833 -23.113 -14.167 1.00 88.56 715 TRP A CA 1
ATOM 5621 C C . TRP A 1 715 ? 14.201 -22.460 -14.400 1.00 88.56 715 TRP A C 1
ATOM 5623 O O . TRP A 1 715 ? 15.123 -23.128 -14.855 1.00 88.56 715 TRP A O 1
ATOM 5633 N N . LYS A 1 716 ? 14.392 -21.200 -13.984 1.00 85.19 716 LYS A N 1
ATOM 5634 C CA . LYS A 1 716 ? 15.689 -20.508 -14.104 1.00 85.19 716 LYS A CA 1
ATOM 5635 C C . LYS A 1 716 ? 16.818 -21.189 -13.342 1.00 85.19 716 LYS A C 1
ATOM 5637 O O . LYS A 1 716 ? 17.899 -21.341 -13.899 1.00 85.19 716 LYS A O 1
ATOM 5642 N N . HIS A 1 717 ? 16.579 -21.637 -12.109 1.00 84.62 717 HIS A N 1
ATOM 5643 C CA . HIS A 1 717 ? 17.584 -22.396 -11.359 1.00 84.62 717 HIS A CA 1
ATOM 5644 C C . HIS A 1 717 ? 17.940 -23.725 -12.045 1.00 84.62 717 HIS A C 1
ATOM 5646 O O . HIS A 1 717 ? 19.099 -24.136 -12.003 1.00 84.62 717 HIS A O 1
ATOM 5652 N N . LYS A 1 718 ? 16.972 -24.378 -12.703 1.00 87.38 718 LYS A N 1
ATOM 5653 C CA . LYS A 1 718 ? 17.203 -25.613 -13.462 1.00 87.38 718 LYS A CA 1
ATOM 5654 C C . LYS A 1 718 ? 17.940 -25.352 -14.778 1.00 87.38 718 LYS A C 1
ATOM 5656 O O . LYS A 1 718 ? 18.872 -26.077 -15.084 1.00 87.38 718 LYS A O 1
ATOM 5661 N N . VAL A 1 719 ? 17.634 -24.265 -15.488 1.00 89.19 719 VAL A N 1
ATOM 5662 C CA . VAL A 1 719 ? 18.392 -23.805 -16.670 1.00 89.19 719 VAL A CA 1
ATOM 5663 C C . VAL A 1 719 ? 19.846 -23.469 -16.307 1.00 89.19 719 VAL A C 1
ATOM 5665 O O . VAL A 1 719 ? 20.768 -23.937 -16.973 1.00 89.19 719 VAL A O 1
ATOM 5668 N N . ASP A 1 720 ? 20.085 -22.744 -15.207 1.00 88.75 720 ASP A N 1
ATOM 5669 C CA . ASP A 1 720 ? 21.446 -22.478 -14.708 1.00 88.75 720 ASP A CA 1
ATOM 5670 C C . ASP A 1 720 ? 22.193 -23.758 -14.285 1.00 88.75 720 ASP A C 1
ATOM 5672 O O . ASP A 1 720 ? 23.422 -23.818 -14.396 1.00 88.75 720 ASP A O 1
ATOM 5676 N N . ALA A 1 721 ? 21.471 -24.789 -13.831 1.00 88.50 721 ALA A N 1
ATOM 5677 C CA . ALA A 1 721 ? 22.033 -26.104 -13.544 1.00 88.50 721 ALA A CA 1
ATOM 5678 C C . ALA A 1 721 ? 22.368 -26.890 -14.826 1.00 88.50 721 ALA A C 1
ATOM 5680 O O . ALA A 1 721 ? 23.479 -27.423 -14.905 1.00 88.50 721 ALA A O 1
ATOM 5681 N N . ALA A 1 722 ? 21.450 -26.911 -15.799 1.00 91.06 722 ALA A N 1
ATOM 5682 C CA . ALA A 1 722 ? 21.526 -27.612 -17.082 1.00 91.06 722 ALA A CA 1
ATOM 5683 C C . ALA A 1 722 ? 22.636 -27.070 -17.997 1.00 91.06 722 ALA A C 1
ATOM 5685 O O . ALA A 1 722 ? 23.330 -27.845 -18.654 1.00 91.06 722 ALA A O 1
ATOM 5686 N N . PHE A 1 723 ? 22.913 -25.759 -17.956 1.00 90.44 723 PHE A N 1
ATOM 5687 C CA . PHE A 1 723 ? 24.048 -25.114 -18.644 1.00 90.44 723 PHE A CA 1
ATOM 5688 C C . PHE A 1 723 ? 25.451 -25.640 -18.245 1.00 90.44 723 PHE A C 1
ATOM 5690 O O . PHE A 1 723 ? 26.457 -25.072 -18.680 1.00 90.44 723 PHE A O 1
ATOM 5697 N N . ARG A 1 724 ? 25.558 -26.656 -17.379 1.00 89.38 724 ARG A N 1
ATOM 5698 C CA . ARG A 1 724 ? 26.824 -27.319 -17.014 1.00 89.38 724 ARG A CA 1
ATOM 5699 C C . ARG A 1 724 ? 27.073 -28.622 -17.778 1.00 89.38 724 ARG A C 1
ATOM 5701 O O . ARG A 1 724 ? 28.212 -29.077 -17.780 1.00 89.38 724 ARG A O 1
ATOM 5708 N N . HIS A 1 725 ? 26.047 -29.206 -18.401 1.00 89.62 725 HIS A N 1
ATOM 5709 C CA . HIS A 1 725 ? 26.134 -30.511 -19.073 1.00 89.62 725 HIS A CA 1
ATOM 5710 C C . HIS A 1 725 ? 25.310 -30.626 -20.365 1.00 89.62 725 HIS A C 1
ATOM 5712 O O . HIS A 1 725 ? 25.677 -31.424 -21.219 1.00 89.62 725 HIS A O 1
ATOM 5718 N N . CYS A 1 726 ? 24.248 -29.833 -20.550 1.00 89.19 726 CYS A N 1
ATOM 5719 C CA . CYS A 1 726 ? 23.496 -29.797 -21.808 1.00 89.19 726 CYS A CA 1
ATOM 5720 C C . CYS A 1 726 ? 24.317 -29.143 -22.930 1.00 89.19 726 CYS A C 1
ATOM 5722 O O . CYS A 1 726 ? 24.830 -28.032 -22.769 1.00 89.19 726 CYS A O 1
ATOM 5724 N N . THR A 1 727 ? 24.415 -29.828 -24.070 1.00 86.19 727 THR A N 1
ATOM 5725 C CA . THR A 1 727 ? 25.172 -29.395 -25.259 1.00 86.19 727 THR A CA 1
ATOM 5726 C C . THR A 1 727 ? 24.286 -28.966 -26.430 1.00 86.19 727 THR A C 1
ATOM 5728 O O . THR A 1 727 ? 24.769 -28.234 -27.293 1.00 86.19 727 THR A O 1
ATOM 5731 N N . THR A 1 728 ? 23.006 -29.349 -26.437 1.00 88.25 728 THR A N 1
ATOM 5732 C CA . THR A 1 728 ? 21.971 -28.860 -27.365 1.00 88.25 728 THR A CA 1
ATOM 5733 C C . THR A 1 728 ? 20.938 -28.011 -26.619 1.00 88.25 728 THR A C 1
ATOM 5735 O O . THR A 1 728 ? 20.936 -27.949 -25.384 1.00 88.25 728 THR A O 1
ATOM 5738 N N . VAL A 1 729 ? 20.064 -27.321 -27.358 1.00 87.06 729 VAL A N 1
ATOM 5739 C CA . VAL A 1 729 ? 18.894 -26.654 -26.759 1.00 87.06 729 VAL A CA 1
ATOM 5740 C C . VAL A 1 729 ? 17.789 -27.664 -26.453 1.00 87.06 729 VAL A C 1
ATOM 5742 O O . VAL A 1 729 ? 17.176 -27.568 -25.394 1.00 87.06 729 VAL A O 1
ATOM 5745 N N . GLU A 1 730 ? 17.620 -28.678 -27.305 1.00 88.38 730 GLU A N 1
ATOM 5746 C CA . GLU A 1 730 ? 16.715 -29.815 -27.100 1.00 88.38 730 GLU A CA 1
ATOM 5747 C C . GLU A 1 730 ? 16.863 -30.444 -25.705 1.00 88.38 730 GLU A C 1
ATOM 5749 O O . GLU A 1 730 ? 15.925 -30.395 -24.910 1.00 88.38 730 GLU A O 1
ATOM 5754 N N . SER A 1 731 ? 18.064 -30.917 -25.338 1.00 90.25 731 SER A N 1
ATOM 5755 C CA . SER A 1 731 ? 18.278 -31.580 -24.040 1.00 90.25 731 SER A CA 1
ATOM 5756 C C . SER A 1 731 ? 18.051 -30.635 -22.851 1.00 90.25 731 SER A C 1
ATOM 5758 O O . SER A 1 731 ? 17.669 -31.059 -21.760 1.00 90.25 731 SER A O 1
ATOM 5760 N N . LEU A 1 732 ? 18.279 -29.331 -23.051 1.00 92.06 732 LEU A N 1
ATOM 5761 C CA . LEU A 1 732 ? 17.997 -28.306 -22.050 1.00 92.06 732 LEU A CA 1
ATOM 5762 C C . LEU A 1 732 ? 16.489 -28.069 -21.908 1.00 92.06 732 LEU A C 1
ATOM 5764 O O . LEU A 1 732 ? 16.019 -27.842 -20.792 1.00 92.06 732 LEU A O 1
ATOM 5768 N N . PHE A 1 733 ? 15.712 -28.125 -22.989 1.00 92.69 733 PHE A N 1
ATOM 5769 C CA . PHE A 1 733 ? 14.256 -28.028 -22.917 1.00 92.69 733 PHE A CA 1
ATOM 5770 C C . PHE A 1 733 ? 13.637 -29.277 -22.287 1.00 92.69 733 PHE A C 1
ATOM 5772 O O . PHE A 1 733 ? 12.823 -29.117 -21.377 1.00 92.69 733 PHE A O 1
ATOM 5779 N N . GLU A 1 734 ? 14.074 -30.481 -22.662 1.00 90.12 734 GLU A N 1
ATOM 5780 C CA . GLU A 1 734 ? 13.640 -31.736 -22.029 1.00 90.12 734 GLU A CA 1
ATOM 5781 C C . GLU A 1 734 ? 13.854 -31.717 -20.506 1.00 90.12 734 GLU A C 1
ATOM 5783 O O . GLU A 1 734 ? 12.928 -31.993 -19.739 1.00 90.12 734 GLU A O 1
ATOM 5788 N N . GLU A 1 735 ? 15.045 -31.321 -20.037 1.00 92.06 735 GLU A N 1
ATOM 5789 C CA . GLU A 1 735 ? 15.322 -31.245 -18.599 1.00 92.06 735 GLU A CA 1
ATOM 5790 C C . GLU A 1 735 ? 14.533 -30.121 -17.907 1.00 92.06 735 GLU A C 1
ATOM 5792 O O . GLU A 1 735 ? 14.078 -30.291 -16.769 1.00 92.06 735 GLU A O 1
ATOM 5797 N N . THR A 1 736 ? 14.387 -28.950 -18.537 1.00 92.31 736 THR A N 1
ATOM 5798 C CA . THR A 1 736 ? 13.946 -27.737 -17.825 1.00 92.31 736 THR A CA 1
ATOM 5799 C C . THR A 1 736 ? 12.473 -27.390 -17.994 1.00 92.31 736 THR A C 1
ATOM 5801 O O . THR A 1 736 ? 11.858 -26.957 -17.019 1.00 92.31 736 THR A O 1
ATOM 5804 N N . VAL A 1 737 ? 11.877 -27.575 -19.175 1.00 89.38 737 VAL A N 1
ATOM 5805 C CA . VAL A 1 737 ? 10.517 -27.086 -19.483 1.00 89.38 737 VAL A CA 1
ATOM 5806 C C . VAL A 1 737 ? 9.455 -27.762 -18.611 1.00 89.38 737 VAL A C 1
ATOM 5808 O O . VAL A 1 737 ? 8.483 -27.106 -18.248 1.00 89.38 737 VAL A O 1
ATOM 5811 N N . VAL A 1 738 ? 9.704 -28.990 -18.142 1.00 86.75 738 VAL A N 1
ATOM 5812 C CA . VAL A 1 738 ? 8.868 -29.722 -17.163 1.00 86.75 738 VAL A CA 1
ATOM 5813 C C . VAL A 1 738 ? 8.655 -28.995 -15.820 1.00 86.75 738 VAL A C 1
ATOM 5815 O O . VAL A 1 738 ? 7.771 -29.362 -15.045 1.00 86.75 738 VAL A O 1
ATOM 5818 N N . GLU A 1 739 ? 9.441 -27.957 -15.510 1.00 87.12 739 GLU A N 1
ATOM 5819 C CA . GLU A 1 739 ? 9.179 -27.092 -14.352 1.00 87.12 739 GLU A CA 1
ATOM 5820 C C . GLU A 1 739 ? 7.982 -26.158 -14.575 1.00 87.12 739 GLU A C 1
ATOM 5822 O O . GLU A 1 739 ? 7.346 -25.747 -13.604 1.00 87.12 739 GLU A O 1
ATOM 5827 N N . ILE A 1 740 ? 7.658 -25.810 -15.821 1.00 86.06 740 ILE A N 1
ATOM 5828 C CA . ILE A 1 740 ? 6.552 -24.917 -16.171 1.00 86.06 740 ILE A CA 1
ATOM 5829 C C . ILE A 1 740 ? 5.279 -25.751 -16.406 1.00 86.06 740 ILE A C 1
ATOM 5831 O O . ILE A 1 740 ? 5.327 -26.718 -17.159 1.00 86.06 740 ILE A O 1
ATOM 5835 N N . PRO A 1 741 ? 4.124 -25.404 -15.802 1.00 81.75 741 PRO A N 1
ATOM 5836 C CA . PRO A 1 741 ? 2.874 -26.124 -16.051 1.00 81.75 741 PRO A CA 1
ATOM 5837 C C . PRO A 1 741 ? 2.406 -26.019 -17.509 1.00 81.75 741 PRO A C 1
ATOM 5839 O O . PRO A 1 741 ? 2.487 -24.943 -18.105 1.00 81.75 741 PRO A O 1
ATOM 5842 N N . ASP A 1 742 ? 1.793 -27.079 -18.040 1.00 83.25 742 ASP A N 1
ATOM 5843 C CA . ASP A 1 742 ? 1.211 -27.079 -19.392 1.00 83.25 742 ASP A CA 1
ATOM 5844 C C . ASP A 1 742 ? 0.173 -25.960 -19.583 1.00 83.25 742 ASP A C 1
ATOM 5846 O O . ASP A 1 742 ? 0.138 -25.307 -20.619 1.00 83.25 742 ASP A O 1
ATOM 5850 N N . SER A 1 743 ? -0.576 -25.608 -18.531 1.00 75.19 743 SER A N 1
ATOM 5851 C CA . SER A 1 743 ? -1.508 -24.467 -18.534 1.00 75.19 743 SER A CA 1
ATOM 5852 C C . SER A 1 743 ? -0.855 -23.091 -18.757 1.00 75.19 743 SER A C 1
ATOM 5854 O O . SER A 1 743 ? -1.564 -22.123 -19.024 1.00 75.19 743 SER A O 1
ATOM 5856 N N . VAL A 1 744 ? 0.474 -22.990 -18.661 1.00 77.44 744 VAL A N 1
ATOM 5857 C CA . VAL A 1 744 ? 1.277 -21.803 -19.005 1.00 77.44 744 VAL A CA 1
ATOM 5858 C C . VAL A 1 744 ? 1.951 -21.978 -20.372 1.00 77.44 744 VAL A C 1
ATOM 5860 O O . VAL A 1 744 ? 2.047 -21.007 -21.130 1.00 77.44 744 VAL A O 1
ATOM 5863 N N . LEU A 1 745 ? 2.394 -23.198 -20.705 1.00 81.00 745 LEU A N 1
ATOM 5864 C CA . LEU A 1 745 ? 3.020 -23.539 -21.990 1.00 81.00 745 LEU A CA 1
ATOM 5865 C C . LEU A 1 745 ? 2.034 -23.435 -23.160 1.00 81.00 745 LEU A C 1
ATOM 5867 O O . LEU A 1 745 ? 2.363 -22.833 -24.180 1.00 81.00 745 LEU A O 1
ATOM 5871 N N . ASP A 1 746 ? 0.821 -23.950 -22.977 1.00 84.50 746 ASP A N 1
ATOM 5872 C CA . ASP A 1 746 ? -0.236 -24.023 -23.991 1.00 84.50 746 ASP A CA 1
ATOM 5873 C C . ASP A 1 746 ? -1.239 -22.866 -23.905 1.00 84.50 746 ASP A C 1
ATOM 5875 O O . ASP A 1 746 ? -2.182 -22.790 -24.690 1.00 84.50 746 ASP A O 1
ATOM 5879 N N . SER A 1 747 ? -1.019 -21.918 -22.986 1.00 75.62 747 SER A N 1
ATOM 5880 C CA . SER A 1 747 ? -1.746 -20.647 -23.006 1.00 75.62 747 SER A CA 1
ATOM 5881 C C . SER A 1 747 ? -1.378 -19.844 -24.271 1.00 75.62 747 SER A C 1
ATOM 5883 O O . SER A 1 747 ? -0.190 -19.581 -24.500 1.00 75.62 747 SER A O 1
ATOM 5885 N N . PRO A 1 748 ? -2.357 -19.451 -25.111 1.00 75.19 748 PRO A N 1
ATOM 5886 C CA . PRO A 1 748 ? -2.114 -18.556 -26.236 1.00 75.19 748 PRO A CA 1
ATOM 5887 C C . PRO A 1 748 ? -1.936 -17.112 -25.746 1.00 75.19 748 PRO A C 1
ATOM 5889 O O . PRO A 1 748 ? -2.166 -16.789 -24.577 1.00 75.19 748 PRO A O 1
ATOM 5892 N N . ILE A 1 749 ? -1.571 -16.209 -26.655 1.00 67.38 749 ILE A N 1
ATOM 5893 C CA . ILE A 1 749 ? -1.472 -14.774 -26.366 1.00 67.38 749 ILE A CA 1
ATOM 5894 C C . ILE A 1 749 ? -2.883 -14.175 -26.233 1.00 67.38 749 ILE A C 1
ATOM 5896 O O . ILE A 1 749 ? -3.460 -13.650 -27.184 1.00 67.38 749 ILE A O 1
ATOM 5900 N N . THR A 1 750 ? -3.457 -14.246 -25.034 1.00 53.59 750 THR A N 1
ATOM 5901 C CA . THR A 1 750 ? -4.687 -13.523 -24.690 1.00 53.59 750 THR A CA 1
ATOM 5902 C C . THR A 1 750 ? -4.408 -12.028 -24.548 1.00 53.59 750 THR A C 1
ATOM 5904 O O . THR A 1 750 ? -3.406 -11.650 -23.934 1.00 53.59 750 THR A O 1
ATOM 5907 N N . GLU A 1 751 ? -5.335 -11.171 -24.988 1.00 42.31 751 GLU A N 1
ATOM 5908 C CA . GLU A 1 751 ? -5.426 -9.811 -24.443 1.00 42.31 751 GLU A CA 1
ATOM 5909 C C . GLU A 1 751 ? -5.454 -9.910 -22.911 1.00 42.31 751 GLU A C 1
ATOM 5911 O O . GLU A 1 751 ? -6.161 -10.756 -22.358 1.00 42.31 751 GLU A O 1
ATOM 5916 N N . VAL A 1 752 ? -4.673 -9.073 -22.214 1.00 39.81 752 VAL A N 1
ATOM 5917 C CA . VAL A 1 752 ? -4.821 -8.959 -20.756 1.00 39.81 752 VAL A CA 1
ATOM 5918 C C . VAL A 1 752 ? -6.273 -8.551 -20.516 1.00 39.81 752 VAL A C 1
ATOM 5920 O O . VAL A 1 752 ? -6.678 -7.527 -21.076 1.00 39.81 752 VAL A O 1
ATOM 5923 N N . PRO A 1 753 ? -7.063 -9.309 -19.730 1.00 28.50 753 PRO A N 1
ATOM 5924 C CA . PRO A 1 753 ? -8.442 -8.938 -19.455 1.00 28.50 753 PRO A CA 1
ATOM 5925 C C . PRO A 1 753 ? -8.518 -7.493 -18.963 1.00 28.50 753 PRO A C 1
ATOM 5927 O O . PRO A 1 753 ? -7.596 -7.000 -18.312 1.00 28.50 753 PRO A O 1
ATOM 5930 N N . SER A 1 754 ? -9.630 -6.805 -19.220 1.00 34.69 754 SER A N 1
ATOM 5931 C CA . SER A 1 754 ? -9.812 -5.397 -18.833 1.00 34.69 754 SER A CA 1
ATOM 5932 C C . SER A 1 754 ? -9.931 -5.160 -17.315 1.00 34.69 754 SER A C 1
ATOM 5934 O O . SER A 1 754 ? -10.395 -4.106 -16.887 1.00 34.69 754 SER A O 1
ATOM 5936 N N . GLY A 1 755 ? -9.486 -6.118 -16.503 1.00 36.00 755 GLY A N 1
ATOM 5937 C CA . GLY A 1 755 ? -9.204 -5.974 -15.088 1.00 36.00 755 GLY A CA 1
ATOM 5938 C C . GLY A 1 755 ? -7.945 -6.753 -14.697 1.00 36.00 755 GLY A C 1
ATOM 5939 O O . GLY A 1 755 ? -7.505 -7.686 -15.369 1.00 36.00 755 GLY A O 1
ATOM 5940 N N . SER A 1 756 ? -7.416 -6.429 -13.518 1.00 39.41 756 SER A N 1
ATOM 5941 C CA . SER A 1 756 ? -6.900 -7.471 -12.621 1.00 39.41 756 SER A CA 1
ATOM 5942 C C . SER A 1 756 ? -7.846 -8.676 -12.609 1.00 39.41 756 SER A C 1
ATOM 5944 O O . SER A 1 756 ? -9.050 -8.459 -12.729 1.00 39.41 756 SER A O 1
ATOM 5946 N N . THR A 1 757 ? -7.347 -9.899 -12.384 1.00 43.25 757 THR A N 1
ATOM 5947 C CA . THR A 1 757 ? -8.194 -11.063 -12.056 1.00 43.25 757 THR A CA 1
ATOM 5948 C C . THR A 1 757 ? -9.179 -10.645 -10.974 1.00 43.25 757 THR A C 1
ATOM 5950 O O . THR A 1 757 ? -8.760 -10.422 -9.837 1.00 43.25 757 THR A O 1
ATOM 5953 N N . ASP A 1 758 ? -10.435 -10.400 -11.355 1.00 57.53 758 ASP A N 1
ATOM 5954 C CA . ASP A 1 758 ? -11.237 -9.477 -10.563 1.00 57.53 758 ASP A CA 1
ATOM 5955 C C . ASP A 1 758 ? -11.643 -10.166 -9.267 1.00 57.53 758 ASP A C 1
ATOM 5957 O O . ASP A 1 758 ? -12.396 -11.143 -9.241 1.00 57.53 758 ASP A O 1
ATOM 5961 N N . MET A 1 759 ? -11.073 -9.627 -8.193 1.00 68.12 759 MET A N 1
ATOM 5962 C CA . MET A 1 759 ? -11.156 -10.108 -6.826 1.00 68.12 759 MET A CA 1
ATOM 5963 C C . MET A 1 759 ? -12.608 -10.185 -6.331 1.00 68.12 759 MET A C 1
ATOM 5965 O O . MET A 1 759 ? -12.879 -10.874 -5.347 1.00 68.12 759 MET A O 1
ATOM 5969 N N . PHE A 1 760 ? -13.531 -9.517 -7.032 1.00 78.56 760 PHE A N 1
ATOM 5970 C CA . PHE A 1 760 ? -14.935 -9.398 -6.676 1.00 78.56 760 PHE A CA 1
ATOM 5971 C C . PHE A 1 760 ? -15.910 -9.925 -7.753 1.00 78.56 760 PHE A C 1
ATOM 5973 O O . PHE A 1 760 ? -17.078 -10.116 -7.428 1.00 78.56 760 PHE A O 1
ATOM 5980 N N . ILE A 1 761 ? -15.475 -10.289 -8.975 1.00 67.50 761 ILE A N 1
ATOM 5981 C CA . ILE A 1 761 ? -16.379 -10.718 -10.082 1.00 67.50 761 ILE A CA 1
ATOM 5982 C C . ILE A 1 761 ? -17.363 -11.842 -9.699 1.00 67.50 761 ILE A C 1
ATOM 5984 O O . ILE A 1 761 ? -18.474 -11.892 -10.222 1.00 67.50 761 ILE A O 1
ATOM 5988 N N . LYS A 1 762 ? -16.975 -12.755 -8.795 1.00 72.94 762 LYS A N 1
ATOM 5989 C CA . LYS A 1 762 ? -17.835 -13.866 -8.337 1.00 72.94 762 LYS A CA 1
ATOM 5990 C C . LYS A 1 762 ? -18.531 -13.625 -6.995 1.00 72.94 762 LYS A C 1
ATOM 5992 O O . LYS A 1 762 ? -19.354 -14.450 -6.606 1.00 72.94 762 LYS A O 1
ATOM 5997 N N . VAL A 1 763 ? -18.262 -12.519 -6.299 1.00 84.44 763 VAL A N 1
ATOM 5998 C CA . VAL A 1 763 ? -18.776 -12.253 -4.939 1.00 84.44 763 VAL A CA 1
ATOM 5999 C C . VAL A 1 763 ? -20.296 -12.363 -4.864 1.00 84.44 763 VAL A C 1
ATOM 6001 O O . VAL A 1 763 ? -20.804 -13.066 -3.996 1.00 84.44 763 VAL A O 1
ATOM 6004 N N . LYS A 1 764 ? -21.022 -11.756 -5.812 1.00 83.44 764 LYS A N 1
ATOM 6005 C CA . LYS A 1 764 ? -22.496 -11.801 -5.873 1.00 83.44 764 LYS A CA 1
ATOM 6006 C C . LYS A 1 764 ? -23.060 -13.226 -6.003 1.00 83.44 764 LYS A C 1
ATOM 6008 O O . LYS A 1 764 ? -24.160 -13.479 -5.530 1.00 83.44 764 LYS A O 1
ATOM 6013 N N . SER A 1 765 ? -22.301 -14.159 -6.587 1.00 85.88 765 SER A N 1
ATOM 6014 C CA . SER A 1 765 ? -22.664 -15.586 -6.694 1.00 85.88 765 SER A CA 1
ATOM 6015 C C . SER A 1 765 ? -22.220 -16.448 -5.503 1.00 85.88 765 SER A C 1
ATOM 6017 O O . SER A 1 765 ? -22.556 -17.626 -5.448 1.00 85.88 765 SER A O 1
ATOM 6019 N N . LEU A 1 766 ? -21.457 -15.875 -4.567 1.00 89.56 766 LEU A N 1
ATOM 6020 C CA . LEU A 1 766 ? -20.911 -16.548 -3.383 1.00 89.56 766 LEU A CA 1
ATOM 6021 C C . LEU A 1 766 ? -21.511 -16.016 -2.071 1.00 89.56 766 LEU A C 1
ATOM 6023 O O . LEU A 1 766 ? -21.094 -16.447 -0.999 1.00 89.56 766 LEU A O 1
ATOM 6027 N N . LEU A 1 767 ? -22.459 -15.072 -2.134 1.00 91.81 767 LEU A N 1
ATOM 6028 C CA . LEU A 1 767 ? -23.062 -14.486 -0.937 1.00 91.81 767 LEU A CA 1
ATOM 6029 C C . LEU A 1 767 ? -23.750 -15.573 -0.089 1.00 91.81 767 LEU A C 1
ATOM 6031 O O . LEU A 1 767 ? -24.550 -16.339 -0.631 1.00 91.81 767 LEU A O 1
ATOM 6035 N N . PRO A 1 768 ? -23.504 -15.627 1.234 1.00 92.50 768 PRO A N 1
ATOM 6036 C CA . PRO A 1 768 ? -24.288 -16.466 2.136 1.00 92.50 768 PRO A CA 1
ATOM 6037 C C . PRO A 1 768 ? -25.779 -16.068 2.118 1.00 92.50 768 PRO A C 1
ATOM 6039 O O . PRO A 1 768 ? -26.111 -14.953 1.690 1.00 92.50 768 PRO A O 1
ATOM 6042 N N . PRO A 1 769 ? -26.689 -16.939 2.598 1.00 92.62 769 PRO A N 1
ATOM 6043 C CA . PRO A 1 769 ? -28.109 -16.611 2.751 1.00 92.62 769 PRO A CA 1
ATOM 6044 C C . PRO A 1 769 ? -28.340 -15.288 3.509 1.00 92.62 769 PRO A C 1
ATOM 6046 O O . PRO A 1 769 ? -27.475 -14.891 4.293 1.00 92.62 769 PRO A O 1
ATOM 6049 N N . PRO A 1 770 ? -29.473 -14.592 3.288 1.00 92.38 770 PRO A N 1
ATOM 6050 C CA . PRO A 1 770 ? -29.872 -13.441 4.098 1.00 92.38 770 PRO A CA 1
ATOM 6051 C C . PRO A 1 770 ? -29.881 -13.774 5.589 1.00 92.38 770 PRO A C 1
ATOM 6053 O O . PRO A 1 770 ? -30.461 -14.784 5.995 1.00 92.38 770 PRO A O 1
ATOM 6056 N N . PHE A 1 771 ? -29.250 -12.927 6.399 1.00 91.62 771 PHE A N 1
ATOM 6057 C CA . PHE A 1 771 ? -29.314 -13.027 7.849 1.00 91.62 771 PHE A CA 1
ATOM 6058 C C . PHE A 1 771 ? -30.745 -12.777 8.340 1.00 91.62 771 PHE A C 1
ATOM 6060 O O . PHE A 1 771 ? -31.398 -11.806 7.958 1.00 91.62 771 PHE A O 1
ATOM 6067 N N . THR A 1 772 ? -31.232 -13.653 9.217 1.00 81.00 772 THR A N 1
ATOM 6068 C CA . THR A 1 772 ? -32.549 -13.534 9.848 1.00 81.00 772 THR A CA 1
ATOM 6069 C C . THR A 1 772 ? -32.381 -13.472 11.359 1.00 81.00 772 THR A C 1
ATOM 6071 O O . THR A 1 772 ? -32.075 -14.491 11.981 1.00 81.00 772 THR A O 1
ATOM 6074 N N . VAL A 1 773 ? -32.613 -12.299 11.956 1.00 69.00 773 VAL A N 1
ATOM 6075 C CA . VAL A 1 773 ? -32.682 -12.151 13.420 1.00 69.00 773 VAL A CA 1
ATOM 6076 C C . VAL A 1 773 ? -33.767 -13.089 13.954 1.00 69.00 773 VAL A C 1
ATOM 6078 O O . VAL A 1 773 ? -34.904 -13.060 13.471 1.00 69.00 773 VAL A O 1
ATOM 6081 N N . ASN A 1 774 ? -33.430 -13.938 14.931 1.00 62.97 774 ASN A N 1
ATOM 6082 C CA . ASN A 1 774 ? -34.410 -14.856 15.505 1.00 62.97 774 ASN A CA 1
ATOM 6083 C C . ASN A 1 774 ? -35.486 -14.055 16.260 1.00 62.97 774 ASN A C 1
ATOM 6085 O O . ASN A 1 774 ? -35.169 -13.207 17.095 1.00 62.97 774 ASN A O 1
ATOM 6089 N N . LYS A 1 775 ? -36.767 -14.323 15.976 1.00 46.69 775 LYS A N 1
ATOM 6090 C CA . LYS A 1 775 ? -37.895 -13.506 16.464 1.00 46.69 775 LYS A CA 1
ATOM 6091 C C . LYS A 1 775 ? -38.037 -13.492 17.988 1.00 46.69 775 LYS A C 1
ATOM 6093 O O . LYS A 1 775 ? -38.669 -12.588 18.520 1.00 46.69 775 LYS A O 1
ATOM 6098 N N . GLU A 1 776 ? -37.442 -14.460 18.675 1.00 47.22 776 GLU A N 1
ATOM 6099 C CA . GLU A 1 776 ? -37.438 -14.550 20.137 1.00 47.22 776 GLU A CA 1
ATOM 6100 C C . GLU A 1 776 ? -36.473 -13.543 20.790 1.00 47.22 776 GLU A C 1
ATOM 6102 O O . GLU A 1 776 ? -36.807 -12.998 21.838 1.00 47.22 776 GLU A O 1
ATOM 6107 N N . GLU A 1 777 ? -35.335 -13.198 20.164 1.00 51.41 777 GLU A N 1
ATOM 6108 C CA . GLU A 1 777 ? -34.473 -12.109 20.674 1.00 51.41 777 GLU A CA 1
ATOM 6109 C C . GLU A 1 777 ? -35.144 -10.733 20.495 1.00 51.41 777 GLU A C 1
ATOM 6111 O O . GLU A 1 777 ? -34.991 -9.861 21.344 1.00 51.41 777 GLU A O 1
ATOM 6116 N N . LEU A 1 778 ? -35.956 -10.559 19.442 1.00 49.31 778 LEU A N 1
ATOM 6117 C CA . LEU A 1 778 ? -36.775 -9.356 19.198 1.00 49.31 778 LEU A CA 1
ATOM 6118 C C . LEU A 1 778 ? -37.979 -9.200 20.149 1.00 49.31 778 LEU A C 1
ATOM 6120 O O . LEU A 1 778 ? -38.688 -8.202 20.063 1.00 49.31 778 LEU A O 1
ATOM 6124 N N . LEU A 1 779 ? -38.227 -10.173 21.032 1.00 39.41 779 LEU A N 1
ATOM 6125 C CA . LEU A 1 779 ? -39.246 -10.112 22.089 1.00 39.41 779 LEU A CA 1
ATOM 6126 C C . LEU A 1 779 ? -38.639 -9.909 23.491 1.00 39.41 779 LEU A C 1
ATOM 6128 O O . LEU A 1 779 ? -39.380 -9.838 24.470 1.00 39.41 779 LEU A O 1
ATOM 6132 N N . TYR A 1 780 ? -37.307 -9.822 23.587 1.00 39.34 780 TYR A N 1
ATOM 6133 C CA . TYR A 1 780 ? -36.544 -9.718 24.838 1.00 39.34 780 TYR A CA 1
ATOM 6134 C C . TYR A 1 780 ? -35.695 -8.435 24.950 1.00 39.34 780 TYR A C 1
ATOM 6136 O O . TYR A 1 780 ? -34.950 -8.289 25.923 1.00 39.34 780 TYR A O 1
ATOM 6144 N N . ALA A 1 781 ? -35.801 -7.529 23.973 1.00 37.53 781 ALA A N 1
ATOM 6145 C CA . ALA A 1 781 ? -35.089 -6.252 23.878 1.00 37.53 781 ALA A CA 1
ATOM 6146 C C . ALA A 1 781 ? -36.073 -5.086 23.689 1.00 37.53 781 ALA A C 1
ATOM 6148 O O . ALA A 1 781 ? -35.781 -4.006 24.247 1.00 37.53 781 ALA A O 1
#

InterPro domains:
  IPR004653 tRNA-dihydrouridine(20/20a) synthase [NF008774] (8-319)
  IPR004653 tRNA-dihydrouridine(20/20a) synthase [PTHR42907] (4-320)
  IPR013785 Aldolase-type TIM barrel [G3DSA:3.20.20.70] (8-248)
  IPR013785 Aldolase-type TIM barrel [G3DSA:3.20.20.70] (355-431)
  IPR013785 Aldolase-type TIM barrel [G3DSA:3.20.20.70] (458-594)
  IPR035587 DUS-like, FMN-binding domain [PF01207] (13-315)
  IPR035587 DUS-like, FMN-binding domain [PF01207] (361-403)
  IPR035587 DUS-like, FMN-binding domain [PF01207] (478-576)
  IPR035587 DUS-like, FMN-binding domain [cd02801] (11-244)
  IPR035587 DUS-like, FMN-binding domain [cd02801] (359-579)

pLDDT: mean 70.24, std 25.63, range [18.83, 98.81]

Secondary structure (DSSP, 8-state):
----SS--TTEEEPP-TTTSSHHHHHHHHHH-SS-EEEEEEEEHHHHHTTGGGTHHHH---GGG-SEEEEEE-S-HHHHHHHHHHHGGG--SEEEEEE----IIIIITT--GGGGGG-HHHHHHHHHHHHTT-SS-EEEEEES-BTTB--HHHHHHHHHHHHHSSS--EEEEESS-B--SSS-TTGGGTSSPP-HHHHHHHHHH-TTSEEEEESS--SHHHHHHHHHTT-SEEEE-HHHHHSHHHHHHHHHHHTT-PPPP---HHHHHHHHHHHHHHHHHHHTTSS-HHHHHGGGGGTTTTSTTHHHHHHHHHHHTTSTT--THHHHS-S--S-------------PPS---S----SSEE---TTTS-HHHHHHHHHH-SS-EEEEEEEEHHHHHHHH-------------------EE-----------------------------S----TTSTTHHHHHHHTTTTS---HHHHSTTT---TT--SEEEEEE-S-HHHHHHHHHHHGGG--SEEEE------HHHHTTSSSGGGGGG-HHHHHHHHHHHHTT-SS-EEE-EES-SSS-GGGTTTTSSS-TT-HHHHHHHHHHHHHHTSTT-SSSHHHHHHHHHHHHHTT-TTHHHHHHHHHHHHHH--S--TTT-HHHHHHHHHHHTT-PPPP--BHHHHHHHHHHHHHHHTTTTSS-S-HHHHHGGGGGTTTT-TTHHHHHHHHHHHTTT--SHHHHHHHHGGGS-HHHHS-B-PPPPSSSS-TTTTHHHHPPPPP---TTGGG--